Protein AF-0000000068821296 (afdb_homodimer)

Organism: Brassicogethes aeneus (NCBI:txid1431903)

Solvent-accessible surface area (backbone atoms only — not comparable to full-atom values): 68105 Å² total; per-residue (Å²): 136,79,79,72,56,68,63,57,38,38,72,73,59,80,36,90,76,86,73,54,74,67,78,67,66,57,68,86,65,90,90,60,84,76,40,72,52,25,46,42,32,68,51,46,24,35,80,88,39,72,88,55,71,74,59,48,69,58,38,28,73,67,44,10,37,53,55,26,51,53,53,50,46,52,50,51,54,47,59,62,28,51,60,52,22,54,49,22,53,51,41,45,51,46,21,64,70,41,53,85,37,78,86,33,37,52,41,54,50,34,45,71,31,86,48,39,27,46,35,49,32,35,77,42,65,56,40,47,35,44,70,44,27,68,57,38,48,52,32,40,30,40,46,37,76,58,20,51,56,45,32,55,49,46,45,52,48,47,48,50,50,54,43,49,45,44,23,52,49,46,50,48,15,58,74,68,68,23,65,80,55,72,75,72,76,52,69,33,69,67,24,65,70,70,36,43,72,43,76,42,97,86,70,46,72,40,68,44,74,57,66,68,60,49,50,52,38,49,50,51,43,52,52,50,54,52,50,51,44,52,49,51,51,52,51,48,52,52,48,50,35,49,27,55,52,50,32,41,56,51,52,68,68,40,84,65,68,61,78,38,64,58,49,54,50,49,28,49,49,54,40,34,50,50,52,41,49,49,42,56,55,48,50,61,51,49,48,52,48,35,51,52,45,44,60,64,55,51,44,53,25,57,59,53,39,51,49,55,33,51,52,52,43,46,55,48,46,50,46,54,70,44,40,59,52,52,38,48,59,70,43,43,17,66,71,42,78,49,58,55,62,61,75,90,42,73,88,51,34,51,36,36,31,44,56,92,46,96,41,37,37,53,64,45,28,51,42,52,54,44,37,54,52,52,52,51,51,49,49,49,39,62,60,45,49,47,50,51,51,49,35,50,49,42,55,68,67,38,85,59,72,86,54,92,67,52,69,69,59,54,44,63,49,30,41,80,72,59,93,57,46,65,61,52,51,50,51,50,50,52,52,52,49,38,56,44,43,33,44,23,34,41,36,41,53,30,31,37,52,48,37,56,51,44,56,51,48,55,42,46,52,39,32,31,53,71,71,41,30,36,43,57,79,56,45,82,49,56,63,70,83,67,46,69,57,51,52,49,53,47,44,54,50,16,38,52,42,33,26,46,39,52,30,71,44,38,68,57,55,60,49,52,51,44,25,70,70,56,80,65,49,53,79,65,48,56,62,58,47,35,24,70,45,52,45,87,56,45,52,46,73,70,72,75,88,69,90,57,63,55,24,31,40,86,41,46,43,40,93,84,72,40,77,33,57,65,41,30,46,48,50,26,50,25,42,49,45,25,52,49,47,38,51,52,52,51,50,50,44,52,50,48,57,65,72,44,56,49,62,47,68,66,52,53,49,50,50,49,49,50,48,50,50,49,49,50,50,49,50,49,49,50,47,52,49,48,51,49,51,50,50,47,50,52,49,52,52,52,53,55,55,66,75,98,136,78,81,72,55,68,64,57,37,39,73,73,59,79,34,91,79,86,72,54,74,68,81,65,68,55,68,86,65,91,88,60,86,77,39,71,53,26,46,42,33,68,51,45,25,34,77,86,37,72,86,55,72,75,60,48,70,58,37,29,74,67,45,10,38,52,56,25,52,53,53,50,46,53,51,51,53,47,59,62,27,51,60,51,21,54,48,22,54,51,39,46,51,46,21,64,69,41,54,84,37,78,86,32,36,52,41,53,50,35,45,69,31,86,47,39,27,45,36,49,30,35,79,42,65,58,41,47,34,43,68,45,28,66,56,38,48,53,32,41,30,40,48,39,75,59,21,50,55,46,33,55,50,45,47,50,48,47,48,50,48,53,43,49,46,44,24,52,50,47,49,49,16,57,75,68,69,22,66,80,56,71,75,73,75,52,69,34,68,67,26,64,70,70,35,42,72,44,78,42,97,85,69,48,73,40,68,42,74,56,65,68,59,50,51,52,37,50,51,51,43,52,50,50,54,51,51,52,45,51,50,51,51,51,50,49,52,51,47,48,36,49,27,55,51,49,33,42,55,50,52,68,68,40,84,64,68,63,80,37,66,59,50,54,50,49,26,50,50,54,38,34,50,51,52,41,49,48,42,58,54,48,50,60,50,49,49,51,50,35,50,53,46,43,60,66,55,50,44,52,26,57,62,54,38,52,48,54,32,52,51,53,44,47,54,48,47,50,46,56,70,43,40,60,53,50,38,48,57,71,44,43,18,65,69,42,79,48,59,56,63,63,75,90,42,70,87,52,34,51,35,36,31,45,54,92,46,95,40,38,38,52,62,45,29,52,41,51,52,44,34,54,52,52,52,51,51,49,48,49,42,63,60,45,50,48,50,50,51,51,35,52,50,44,54,67,67,38,84,58,71,85,55,92,67,53,68,68,58,55,44,62,49,31,41,81,71,60,93,58,46,66,61,51,50,51,52,49,51,52,52,52,48,38,55,43,42,33,46,22,32,42,35,42,53,32,32,37,51,49,37,56,50,44,57,50,47,54,41,47,51,41,32,32,53,70,71,42,30,35,43,58,78,56,46,84,48,56,63,73,82,68,46,70,59,51,52,51,53,46,43,54,50,15,38,50,43,33,25,46,39,53,29,71,44,39,67,56,54,59,50,53,51,42,25,71,70,54,79,65,49,53,78,66,48,56,64,58,47,34,24,68,43,52,46,87,57,44,53,45,73,72,71,76,89,68,90,59,63,57,23,31,41,85,40,47,42,40,93,84,73,40,76,33,58,64,41,30,46,48,49,24,50,24,42,49,45,26,52,50,48,38,51,51,52,51,50,50,44,52,50,48,56,65,72,45,57,50,62,46,68,67,53,52,50,50,50,49,49,52,48,50,48,49,50,50,51,50,49,48,49,50,47,51,48,48,49,50,49,49,49,48,49,52,50,52,50,51,53,53,55,66,76,97

Secondary structure (DSSP, 8-state):
-----HHHHHHHTS-S---PPPSS-SS--TTSPPPHHHHHIIIIISGGGTTSPP-HHHHHHHH-HHHHHHHHHHHHHHHHHHHHHHHHHHHHHHHHHTTTSGGGHHHHHHHH--PEEPPSSTTS--EEGGGGHHHHHHHHHHSSHHHHHHHHHHHHHHHHHHHHHHHHHHHHHHHTT-TT-----PBPHHHHHHSEEEE-TTS-EEEE--HHHHHHHHHHHHHHHHHHHHHHHHHHHHHHHHHHHHHHHHHHH--S-S--HHHHHHHHHHHHHHHHHHHHHHHHHHHHHHHHHHHHH--SBHHHHHHHHHHHHHHHHHHHHHHHHHIIIIITTTT---TTS----GGGHHHHPPPSSSSSHHHHHHHHHHHHHHHHHHHHIIIIIHHHHHHHHHHHH-GGGGS---HHHHHHTSBPPPTTHHHHHHHHHHHHHHHHHSSTTT-TTHHHHHHHHHHHHHHHHHHIIIIIBPPPP----SS-TTHHHHHHHHHHHHHHHHHHHHHHS-SHHHHHHHHHHTTT--TTHHHHHEEEEEGGG---TT----S-SEEEEES-B-TTS-B-HHHHHHHHHHHHHHHHHHHHHHHHHHHHHHHS-SS-HHHHHHHHHHHHHHHHHHHHHHHHHHHHHHHHHHHHHHHHHHH-/-----HHHHHHHTS-S---PPPSS-SS--TTSPPPHHHHHIIIIISGGGTTSPP-HHHHHHHH-HHHHHHHHHHHHHHHHHHHHHHHHHHHHHHHHHTTTSGGGHHHHHHHH--PEEPPSSTTS--EEGGGGHHHHHHHHHHSSHHHHHHHHHHHHHHHHHHHHHHHHHHHHHHHTT-TT-----PBPHHHHHHSEEEE-TTS-EEEE--HHHHHHHHHHHHHHHHHHHHHHHHHHHHHHHHHHHHHHHHHHH--S----HHHHHHHHHHHHHHHHHHHHHHHHHHHHHHHHHHHHH--SBHHHHHHHHHHHHHHHHHHHHHHHHHIIIIITTTT---TTS----GGGHHHHPPPSSSSSHHHHHHHHHHHHHHHHHHHHIIIIIHHHHHHHHHHHH-GGGGS---HHHHHHTSBPPPTTHHHHHHHHHHHHHHHHHSSTTT-TTHHHHHHHHHHHHHHHHHHIIIIIBPPPP----SS-TTHHHHHHHHHHHHHHHHHHHHHHS-SHHHHHHHHHHTTT--TTHHHHHEEEEEGGG---TT----S-SEEEEES-B-TTS-B-HHHHHHHHHHHHHHHHHHHHHHHHHHHHHHHS-SS-HHHHHHHHHHHHHHHHHHHHHHHHHHHHHHHHHHHHHHHHHHH-

Radius of gyration: 36.93 Å; Cα contacts (8 Å, |Δi|>4): 1600; chains: 2; bounding box: 108×119×74 Å

Nearest PDB structures (foldseek):
  8tag-assembly1_B  TM=8.655E-01  e=2.601E-29  Mus musculus
  8b8j-assembly1_A  TM=8.537E-01  e=1.126E-29  Mus musculus
  8sur-assembly1_B  TM=8.838E-01  e=1.449E-28  Mus musculus
  8b8m-assembly1_B  TM=8.732E-01  e=8.435E-28  Mus musculus
  6p46-assembly1_B  TM=8.775E-01  e=4.250E-26  Mus musculus

Sequence (1288 aa):
MNMYDINSLIKSGSLETAYPLHTGTYKWTVSGPLTDRQLLYEFWARPKRWYKEHPNNVIEKYLGTEYAFYYKFLALYTCMLIIPAFCSLIVIVYGFASMNSKENMLSKEICQSDKLICPLSSRTKYFYAKGLCGIFEATYIIFNTASIVFAIAISLWSAVLVEMWKRVE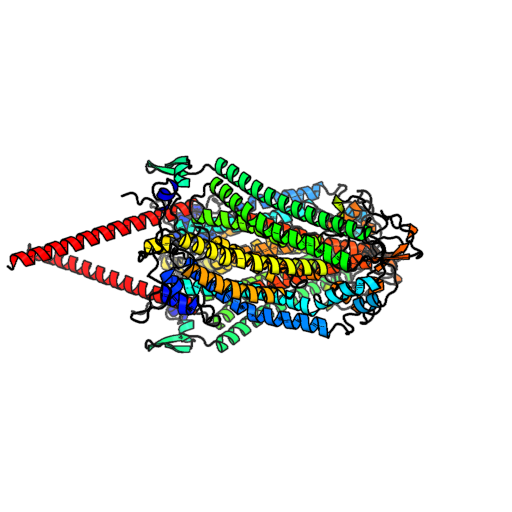STNQLKWNVKNMEQDLTMRMEYKERAHYREVADGTLEPFVPLVSWLLRTTATVLTVVSAAVLMVLLGITFLVLRFNLFRVWEDSSAYTTVGTFSEISSIFIVDIIIAIKMIVLQKIYYKICLMITNFEIPRTEIEFDNSYIYKCYILDCVNNFGGLIFIGFFMGKALDHPAKVVDNPIYEPFYRKCAGLSCAFEMAILQLTIWLIRTCHRMFTKLVIPYLTVKRKLQNSKFSNEKLKQWESDYLLNTSERYLIAHECLDIVSEYGFVTFFISSFPLAPLCGFFTNILHLRINAYKTITLYRRPNARKVPKLVCFSKLLQVTTYFGIIANAAMIAFNSDFVPKEIFRMYYNASLEGISEQQFSKIDTSKVYSYYDYKVDEEICYYNDIRDENQKKNLEYWWILAIRFAALLAIEHVVFLIQGFLSYMIPDVPYSVKEEIAHQQKIKREQGMREAETSFIKDRQKVIKDSERFVLIKMNMYDINSLIKSGSLETAYPLHTGTYKWTVSGPLTDRQLLYEFWARPKRWYKEHPNNVIEKYLGTEYAFYYKFLALYTCMLIIPAFCSLIVIVYGFASMNSKENMLSKEICQSDKLICPLSSRTKYFYAKGLCGIFEATYIIFNTASIVFAIAISLWSAVLVEMWKRVESTNQLKWNVKNMEQDLTMRMEYKERAHYREVADGTLEPFVPLVSWLLRTTATVLTVVSAAVLMVLLGITFLVLRFNLFRVWEDSSAYTTVGTFSEISSIFIVDIIIAIKMIVLQKIYYKICLMITNFEIPRTEIEFDNSYIYKCYILDCVNNFGGLIFIGFFMGKALDHPAKVVDNPIYEPFYRKCAGLSCAFEMAILQLTIWLIRTCHRMFTKLVIPYLTVKRKLQNSKFSNEKLKQWESDYLLNTSERYLIAHECLDIVSEYGFVTFFISSFPLAPLCGFFTNILHLRINAYKTITLYRRPNARKVPKLVCFSKLLQVTTYFGIIANAAMIAFNSDFVPKEIFRMYYNASLEGISEQQFSKIDTSKVYSYYDYKVDEEICYYNDIRDENQKKNLEYWWILAIRFAALLAIEHVVFLIQGFLSYMIPDVPYSVKEEIAHQQKIKREQGMREAETSFIKDRQKVIKDSERFVLIK

pLDDT: mean 85.23, std 11.52, range [23.25, 97.81]

Foldseek 3Di:
DPPPPVVVCCVVVVDVDDFDFDPDDLDDDPDDDQDLLVVLCVQFQPPVNLPDDHPLVSCCVFQAVLVSLLLVLLVLLLVLLPVLLVLLVVLLVVLVVCLPPLQLQQLVCLLPFQFWAEALAQAAFIAGSNLLSVVSSVQSSQFDPSLLVSLLVLLLSLLVSLLVSLAVLLVVLVVVVNQPPDPCLAFDPLQVVPFDWDQDPVRDTDGDHDPVLLVVLVVVLVVVLVVLLVVLLLVLLVLVLVLVVQLSVVCVPPPDNSSHPCSNVVSLLVSLLVLLVCLVVVLVVVLVVLLVSLSSSRDTGPLVSLQSSLVSSLVSNCSSQCVNLCCQQPQFQPVAQDLLDHDPDSSCNRRNGADSDLGSLSSSQSSLVSNLVVVLVVCCCVLAVVLVVQLVVLQVPPPCVPDDDDSVRNQVSAAEDDPCNSSVVLSVVLSLVLSCLAPCSSHVNSSSSSSVSSSVVSNSNSNCQSHRHGRHDHDHHSHDRCSSVSSVVSSLVSQLRSLLCCLRRHCPLVQVVCCVVVVNRCPPVNVQQKDKDAPVSRNHPVPDDDPDGIHIYGAGADHVSHHDPSRVVSVVVSVVSSVVSSVVSVVVSVVSCVVRDSHDPVSVVVVVVVVVVVVVVVVVVVVVVVVVVVVVVVVVVVVVVVVD/DPPPPPVVCCVVVVDVDDFDFDPDDLDDDPDDPQDLLVVLCVQFQPPVNLPDDHPLVSCCVFQAVLVSLLLVLLVLLLVLLPVLLVLLVVLLVVLVVCLPPLQLQQLVCLLPFQFWAEALAQAAAIAGSNLLSVVSSVQSSQFDPSLLVSLLVLLLSLLVSLLVSLAVLLVVLVVVVNQPPDPPLAFDPLQVVPFDWDQDPVRDTDGDHDPVLLVVLVVVLVVVLVVLLVVLLLVLLVLVLVLVVQLSVVCVVPPDSSSHPCSNVVSLLVSLLVLLVCLVVVLVVVLVVLLVSLSSSRDTGPLVSLQSSLVSSLVSNCSSQCVNLCCQQPQFQPVAQDLLDHDPDSSCNRRNGADSDLGSLSSSQSSLVSNLVVVLVVCCCVLAVVLVVQLVVLQVPPPCVPDDDDSVRNQVSAAEDDPCNSSVVLSVVLSLVLSCLAPCSSHVNSSSSSSVSSSVVSNSNSNCQSHRHGRHDHDHHSHDRCSSVSSVVSSLVSQLRSLLCCLRRHCPLVQVVCCVVVVNRCPPVNVQQKDKDAPVSRNHPVPDDDPDGIHIYGAGADHVSHHDPSRVVSVVVSVVSSVVSSVVSVVVSVVSCVVRDSHDPVSVVVVVVVVVVVVVVVVVVVVVVVVVVVVVVVVVVVVVVVVD

Structure (mmCIF, N/CA/C/O backbone):
data_AF-0000000068821296-model_v1
#
loop_
_entity.id
_entity.type
_entity.pdbx_description
1 polymer Anoctamin
#
loop_
_atom_site.group_PDB
_atom_site.id
_atom_site.type_symbol
_atom_site.label_atom_id
_atom_site.label_alt_id
_atom_site.label_comp_id
_atom_site.label_asym_id
_atom_site.label_entity_id
_atom_site.label_seq_id
_atom_site.pdbx_PDB_ins_code
_atom_site.Cartn_x
_atom_site.Cartn_y
_atom_site.Cartn_z
_atom_site.occupancy
_atom_site.B_iso_or_equiv
_atom_site.auth_seq_id
_atom_site.auth_comp_id
_atom_site.auth_asym_id
_atom_site.auth_atom_id
_atom_site.pdbx_PDB_model_num
ATOM 1 N N . MET A 1 1 ? 9.422 49.969 0.979 1 23.25 1 MET A N 1
ATOM 2 C CA . MET A 1 1 ? 10.633 49.594 0.269 1 23.25 1 MET A CA 1
ATOM 3 C C . MET A 1 1 ? 10.656 48.094 0.019 1 23.25 1 MET A C 1
ATOM 5 O O . MET A 1 1 ? 10.047 47.312 0.771 1 23.25 1 MET A O 1
ATOM 9 N N . ASN A 1 2 ? 10.969 47.625 -1.228 1 32.75 2 ASN A N 1
ATOM 10 C CA . ASN A 1 2 ? 11.18 46.5 -2.104 1 32.75 2 ASN A CA 1
ATOM 11 C C . ASN A 1 2 ? 12.148 45.469 -1.482 1 32.75 2 ASN A C 1
ATOM 13 O O . ASN A 1 2 ? 13.32 45.781 -1.277 1 32.75 2 ASN A O 1
ATOM 17 N N . MET A 1 3 ? 11.914 44.844 -0.52 1 38.09 3 MET A N 1
ATOM 18 C CA . MET A 1 3 ? 12.797 43.812 -0.013 1 38.09 3 MET A CA 1
ATOM 19 C C . MET A 1 3 ? 13.492 43.062 -1.158 1 38.09 3 MET A C 1
ATOM 21 O O . MET A 1 3 ? 12.844 42.406 -1.955 1 38.09 3 MET A O 1
ATOM 25 N N . TYR A 1 4 ? 14.375 43.656 -1.8 1 44.47 4 TYR A N 1
ATOM 26 C CA . TYR A 1 4 ? 15.281 43.062 -2.777 1 44.47 4 TYR A CA 1
ATOM 27 C C . TYR A 1 4 ? 15.812 41.719 -2.283 1 44.47 4 TYR A C 1
ATOM 29 O O . TYR A 1 4 ? 16.266 41.594 -1.143 1 44.47 4 TYR A O 1
ATOM 37 N N . ASP A 1 5 ? 15.219 40.594 -2.715 1 59.44 5 ASP A N 1
ATOM 38 C CA . ASP A 1 5 ? 15.688 39.219 -2.498 1 59.44 5 ASP A CA 1
ATOM 39 C C . ASP A 1 5 ? 17.172 39.094 -2.822 1 59.44 5 ASP A C 1
ATOM 41 O O . ASP A 1 5 ? 17.594 39.438 -3.932 1 59.44 5 ASP A O 1
ATOM 45 N N . ILE A 1 6 ? 18.047 39.219 -1.835 1 66.06 6 ILE A N 1
ATOM 46 C CA . ILE A 1 6 ? 19.5 39.094 -1.908 1 66.06 6 ILE A CA 1
ATOM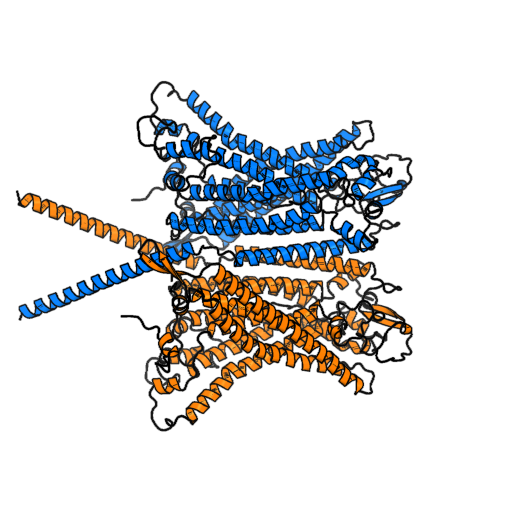 47 C C . ILE A 1 6 ? 19.859 38.094 -3.012 1 66.06 6 ILE A C 1
ATOM 49 O O . ILE A 1 6 ? 20.844 38.281 -3.738 1 66.06 6 ILE A O 1
ATOM 53 N N . ASN A 1 7 ? 19 37.219 -3.258 1 65.62 7 ASN A N 1
ATOM 54 C CA . ASN A 1 7 ? 19.297 36.219 -4.262 1 65.62 7 ASN A CA 1
ATOM 55 C C . ASN A 1 7 ? 19.172 36.781 -5.676 1 65.62 7 ASN A C 1
ATOM 57 O O . ASN A 1 7 ? 19.938 36.406 -6.57 1 65.62 7 ASN A O 1
ATOM 61 N N . SER A 1 8 ? 18.266 37.656 -5.805 1 66.81 8 SER A N 1
ATOM 62 C CA . SER A 1 8 ? 18.094 38.25 -7.113 1 66.81 8 SER A CA 1
ATOM 63 C C . SER A 1 8 ? 19.25 39.188 -7.449 1 66.81 8 SER A C 1
ATOM 65 O O . SER A 1 8 ? 19.656 39.281 -8.609 1 66.81 8 SER A O 1
ATOM 67 N N . LEU A 1 9 ? 19.766 39.75 -6.43 1 71.69 9 LEU A N 1
ATOM 68 C CA . LEU A 1 9 ? 20.891 40.656 -6.641 1 71.69 9 LEU A CA 1
ATOM 69 C C . LEU A 1 9 ? 22.156 39.875 -6.988 1 71.69 9 LEU A C 1
ATOM 71 O O . LEU A 1 9 ? 22.984 40.344 -7.777 1 71.69 9 LEU A O 1
ATOM 75 N N . ILE A 1 10 ? 22.234 38.781 -6.445 1 75 10 ILE A N 1
ATOM 76 C CA . ILE A 1 10 ? 23.375 37.938 -6.742 1 75 10 ILE A CA 1
ATOM 77 C C . ILE A 1 10 ? 23.266 37.406 -8.172 1 75 10 ILE A C 1
ATOM 79 O O . ILE A 1 10 ? 24.266 37.375 -8.906 1 75 10 ILE A O 1
ATOM 83 N N . LYS A 1 11 ? 22.094 37.062 -8.562 1 72.25 11 LYS A N 1
ATOM 84 C CA . LYS A 1 11 ? 21.875 36.531 -9.906 1 72.25 11 LYS A CA 1
ATOM 85 C C . LYS A 1 11 ? 22.094 37.594 -10.969 1 72.25 11 LYS A C 1
ATOM 87 O O . LYS A 1 11 ? 22.578 37.281 -12.062 1 72.25 11 LYS A O 1
ATOM 92 N N . SER A 1 12 ? 21.781 38.844 -10.594 1 68.94 12 SER A N 1
ATOM 93 C CA . SER A 1 12 ? 21.938 39.938 -11.531 1 68.94 12 SER A CA 1
ATOM 94 C C . SER A 1 12 ? 23.391 40.375 -11.633 1 68.94 12 SER A C 1
ATOM 96 O O . SER A 1 12 ? 23.766 41.094 -12.562 1 68.94 12 SER A O 1
ATOM 98 N N . GLY A 1 13 ? 24.25 39.812 -10.688 1 77.12 13 GLY A N 1
ATOM 99 C CA . GLY A 1 13 ? 25.672 40.156 -10.711 1 77.12 13 GLY A CA 1
ATOM 100 C C . GLY A 1 13 ? 26.016 41.406 -9.945 1 77.12 13 GLY A C 1
ATOM 101 O O . GLY A 1 13 ? 27.156 41.844 -9.953 1 77.12 13 GLY A O 1
ATOM 102 N N . SER A 1 14 ? 25.078 42.062 -9.32 1 74.31 14 SER A N 1
ATOM 103 C CA . SER A 1 14 ? 25.328 43.281 -8.57 1 74.31 14 SER A CA 1
ATOM 104 C C . SER A 1 14 ? 26.047 42.969 -7.262 1 74.31 14 SER A C 1
ATOM 106 O O . SER A 1 14 ? 26.797 43.812 -6.754 1 74.31 14 SER A O 1
ATOM 108 N N . LEU A 1 15 ? 25.719 41.875 -6.707 1 78.62 15 LEU A N 1
ATOM 109 C CA . LEU A 1 15 ? 26.375 41.375 -5.496 1 78.62 15 LEU A CA 1
ATOM 110 C C . LEU A 1 15 ? 27.156 40.094 -5.777 1 78.62 15 LEU A C 1
ATOM 112 O O . LEU A 1 15 ? 26.672 39.219 -6.504 1 78.62 15 LEU A O 1
ATOM 116 N N . GLU A 1 16 ? 28.391 40.156 -5.355 1 78.19 16 GLU A N 1
ATOM 117 C CA . GLU A 1 16 ? 29.203 38.969 -5.578 1 78.19 16 GLU A CA 1
ATOM 118 C C . GLU A 1 16 ? 28.719 37.812 -4.734 1 78.19 16 GLU A C 1
ATOM 120 O O . GLU A 1 16 ? 28.531 36.688 -5.242 1 78.19 16 GLU A O 1
ATOM 125 N N . THR A 1 17 ? 28.688 38.062 -3.416 1 78.94 17 THR A N 1
ATOM 126 C CA . THR A 1 17 ? 28.219 37 -2.539 1 78.94 17 THR A CA 1
ATOM 127 C C . THR A 1 17 ? 27.672 37.562 -1.232 1 78.94 17 THR A C 1
ATOM 129 O O . THR A 1 17 ? 27.969 38.688 -0.879 1 78.94 17 THR A O 1
ATOM 132 N N . ALA A 1 18 ? 26.734 36.906 -0.72 1 79.69 18 ALA A N 1
ATOM 133 C CA . ALA A 1 18 ? 26.188 37.25 0.591 1 79.69 18 ALA A CA 1
ATOM 134 C C . ALA A 1 18 ? 26.094 36.031 1.48 1 79.69 18 ALA A C 1
ATOM 136 O O . ALA A 1 18 ? 25.594 34.969 1.045 1 79.69 18 ALA A O 1
ATOM 137 N N . TYR A 1 19 ? 26.828 36.125 2.58 1 82.81 19 TYR A N 1
ATOM 138 C CA . TYR A 1 19 ? 26.766 35 3.506 1 82.81 19 TYR A CA 1
ATOM 139 C C . TYR A 1 19 ? 26.812 35.469 4.953 1 82.81 19 TYR A C 1
ATOM 141 O O . TYR A 1 19 ? 27.375 36.531 5.238 1 82.81 19 TYR A O 1
ATOM 149 N N . PRO A 1 20 ? 26.188 34.781 5.844 1 86.88 20 PRO A N 1
ATOM 150 C CA . PRO A 1 20 ? 26.344 35.094 7.266 1 86.88 20 PRO A CA 1
ATOM 151 C C . PRO A 1 20 ? 27.75 34.781 7.781 1 86.88 20 PRO A C 1
ATOM 153 O O . PRO A 1 20 ? 28.406 33.844 7.324 1 86.88 20 PRO A O 1
ATOM 156 N N . LEU A 1 21 ? 28.141 35.531 8.719 1 87.25 21 LEU A N 1
ATOM 157 C CA . LEU A 1 21 ? 29.516 35.375 9.234 1 87.25 21 LEU A CA 1
ATOM 158 C C . LEU A 1 21 ? 29.562 34.375 10.367 1 87.25 21 LEU A C 1
ATOM 160 O O . LEU A 1 21 ? 28.609 34.25 11.141 1 87.25 21 LEU A O 1
ATOM 164 N N . HIS A 1 22 ? 30.656 33.656 10.359 1 90 22 HIS A N 1
ATOM 165 C CA . HIS A 1 22 ? 30.922 32.812 11.508 1 90 22 HIS A CA 1
ATOM 166 C C . HIS A 1 22 ? 31.266 33.625 12.742 1 90 22 HIS A C 1
ATOM 168 O O . HIS A 1 22 ? 31.734 34.781 12.625 1 90 22 HIS A O 1
ATOM 174 N N . THR A 1 23 ? 30.922 33.094 13.984 1 84.81 23 THR A N 1
ATOM 175 C CA . THR A 1 23 ? 31.172 33.812 15.242 1 84.81 23 THR A CA 1
ATOM 176 C C . THR A 1 23 ? 32.625 33.625 15.672 1 84.81 23 THR A C 1
ATOM 178 O O . THR A 1 23 ? 32.906 33.188 16.797 1 84.81 23 THR A O 1
ATOM 181 N N . GLY A 1 24 ? 33.625 33.719 14.773 1 82.69 24 GLY A N 1
ATOM 182 C CA . GLY A 1 24 ? 35.031 33.656 15.148 1 82.69 24 GLY A CA 1
ATOM 183 C C . GLY A 1 24 ? 35.719 32.375 14.688 1 82.69 24 GLY A C 1
ATOM 184 O O . GLY A 1 24 ? 35.25 31.703 13.781 1 82.69 24 GLY A O 1
ATOM 185 N N . THR A 1 25 ? 36.875 32.156 15.359 1 82.94 25 THR A N 1
ATOM 186 C CA . THR A 1 25 ? 37.625 30.984 15.008 1 82.94 25 THR A CA 1
ATOM 187 C C . THR A 1 25 ? 37.094 29.734 15.719 1 82.94 25 THR A C 1
ATOM 189 O O . THR A 1 25 ? 36.5 29.844 16.781 1 82.94 25 THR A O 1
ATOM 192 N N . TYR A 1 26 ? 37.25 28.609 15 1 84.06 26 TYR A N 1
ATOM 193 C CA . TYR A 1 26 ? 36.719 27.391 15.586 1 84.06 26 TYR A CA 1
ATOM 194 C C . TYR A 1 26 ? 37.688 26.797 16.609 1 84.06 26 TYR A C 1
ATOM 196 O O . TYR A 1 26 ? 37.312 25.953 17.422 1 84.06 26 TYR A O 1
ATOM 204 N N . LYS A 1 27 ? 39 27.266 16.625 1 80.12 27 LYS A N 1
ATOM 205 C CA . LYS A 1 27 ? 40 26.766 17.578 1 80.12 27 LYS A CA 1
ATOM 206 C C . LYS A 1 27 ? 39.875 27.5 18.906 1 80.12 27 LYS A C 1
ATOM 208 O O . LYS A 1 27 ? 39.688 28.719 18.938 1 80.12 27 LYS A O 1
ATOM 213 N N . TRP A 1 28 ? 39.562 26.656 19.953 1 68 28 TRP A N 1
ATOM 214 C CA . TRP A 1 28 ? 39.344 27.172 21.297 1 68 28 TRP A CA 1
ATOM 215 C C . TRP A 1 28 ? 40.531 28.062 21.703 1 68 28 TRP A C 1
ATOM 217 O O . TRP A 1 28 ? 41.688 27.656 21.641 1 68 28 TRP A O 1
ATOM 227 N N . THR A 1 29 ? 40.219 29.438 21.797 1 63 29 THR A N 1
ATOM 228 C CA . THR A 1 29 ? 41.188 30.312 22.453 1 63 29 THR A CA 1
ATOM 229 C C . THR A 1 29 ? 40.844 30.516 23.922 1 63 29 THR A C 1
ATOM 231 O O . THR A 1 29 ? 39.688 30.453 24.297 1 63 29 THR A O 1
ATOM 234 N N . VAL A 1 30 ? 41.719 30.203 24.922 1 59.09 30 VAL A N 1
ATOM 235 C CA . VAL A 1 30 ? 41.719 30.047 26.375 1 59.09 30 VAL A CA 1
ATOM 236 C C . VAL A 1 30 ? 40.844 31.109 27 1 59.09 30 VAL A C 1
ATOM 238 O O . VAL A 1 30 ? 40.156 30.844 28.016 1 59.09 30 VAL A O 1
ATOM 241 N N . SER A 1 31 ? 40.594 32.375 26.719 1 58.91 31 SER A N 1
ATOM 242 C CA . SER A 1 31 ? 40.281 33.375 27.734 1 58.91 31 SER A CA 1
ATOM 243 C C . SER A 1 31 ? 38.781 33.688 27.734 1 58.91 31 SER A C 1
ATOM 245 O O . SER A 1 31 ? 38.281 34.281 28.688 1 58.91 31 SER A O 1
ATOM 247 N N . GLY A 1 32 ? 37.812 33.188 26.812 1 62.75 32 GLY A N 1
ATOM 248 C CA . GLY A 1 32 ? 36.469 33.75 26.859 1 62.75 32 GLY A CA 1
ATOM 249 C C . GLY A 1 32 ? 35.406 32.688 26.688 1 62.75 32 GLY A C 1
ATOM 250 O O . GLY A 1 32 ? 35.688 31.5 26.594 1 62.75 32 GLY A O 1
ATOM 251 N N . PRO A 1 33 ? 34.094 33.125 26.984 1 76.12 33 PRO A N 1
ATOM 252 C CA . PRO A 1 33 ? 33 32.188 26.766 1 76.12 33 PRO A CA 1
ATOM 253 C C . PRO A 1 33 ? 33 31.578 25.375 1 76.12 33 PRO A C 1
ATOM 255 O O . PRO A 1 33 ? 33.375 32.25 24.406 1 76.12 33 PRO A O 1
ATOM 258 N N . LEU A 1 34 ? 32.719 30.344 25.312 1 82.62 34 LEU A N 1
ATOM 259 C CA . LEU A 1 34 ? 32.781 29.609 24.062 1 82.62 34 LEU A CA 1
ATOM 260 C C . LEU A 1 34 ? 31.672 30.094 23.109 1 82.62 34 LEU A C 1
ATOM 262 O O . LEU A 1 34 ? 30.531 30.25 23.516 1 82.62 34 LEU A O 1
ATOM 266 N N . THR A 1 35 ? 32.062 30.5 21.953 1 85.81 35 THR A N 1
ATOM 267 C CA . THR A 1 35 ? 31.094 30.828 20.906 1 85.81 35 THR A CA 1
ATOM 268 C C . THR A 1 35 ? 30.344 29.594 20.438 1 85.81 35 THR A C 1
ATOM 270 O O . THR A 1 35 ? 30.766 28.469 20.719 1 85.81 35 THR A O 1
ATOM 273 N N . ASP A 1 36 ? 29.266 29.781 19.828 1 88.5 36 ASP A N 1
ATOM 274 C CA . ASP A 1 36 ? 28.469 28.656 19.312 1 88.5 36 ASP A CA 1
ATOM 275 C C . ASP A 1 36 ? 29.297 27.812 18.328 1 88.5 36 ASP A C 1
ATOM 277 O O . ASP A 1 36 ? 29.172 26.594 18.328 1 88.5 36 ASP A O 1
ATOM 281 N N . ARG A 1 37 ? 30.141 28.453 17.547 1 91.12 37 ARG A N 1
ATOM 282 C CA . ARG A 1 37 ? 30.969 27.734 16.578 1 91.12 37 ARG A CA 1
ATOM 283 C C . ARG A 1 37 ? 32 26.875 17.297 1 91.12 37 ARG A C 1
ATOM 285 O O . ARG A 1 37 ? 32.25 25.734 16.906 1 91.12 37 ARG A O 1
ATOM 292 N N . GLN A 1 38 ? 32.594 27.406 18.312 1 90.12 38 GLN A N 1
ATOM 293 C CA . GLN A 1 38 ? 33.594 26.672 19.078 1 90.12 38 GLN A CA 1
ATOM 294 C C . GLN A 1 38 ? 32.969 25.531 19.859 1 90.12 38 GLN A C 1
ATOM 296 O O . GLN A 1 38 ? 33.562 24.453 20 1 90.12 38 GLN A O 1
ATOM 301 N N . LEU A 1 39 ? 31.797 25.812 20.328 1 88.06 39 LEU A N 1
ATOM 302 C CA . LEU A 1 39 ? 31.047 24.766 21.016 1 88.06 39 LEU A CA 1
ATOM 303 C C . LEU A 1 39 ? 30.75 23.594 20.094 1 88.06 39 LEU A C 1
ATOM 305 O O . LEU A 1 39 ? 30.891 22.438 20.469 1 88.06 39 LEU A O 1
ATOM 309 N N . LEU A 1 40 ? 30.375 23.938 18.906 1 90.81 40 LEU A N 1
ATOM 310 C CA . LEU A 1 40 ? 30.031 22.906 17.922 1 90.81 40 LEU A CA 1
ATOM 311 C C . LEU A 1 40 ? 31.281 22.141 17.484 1 90.81 40 LEU A C 1
ATOM 313 O O . LEU A 1 40 ? 31.219 20.938 17.234 1 90.81 40 LEU A O 1
ATOM 317 N N . TYR A 1 41 ? 32.344 22.828 17.391 1 90.12 41 TYR A N 1
ATOM 318 C CA . TYR A 1 41 ? 33.562 22.141 17 1 90.12 41 TYR A CA 1
ATOM 319 C C . TYR A 1 41 ? 34.062 21.203 18.109 1 90.12 41 TYR A C 1
ATOM 321 O O . TYR A 1 41 ? 34.406 20.047 17.844 1 90.12 41 TYR A O 1
ATOM 329 N N . GLU A 1 42 ? 34.031 21.625 19.328 1 86.38 42 GLU A N 1
ATOM 330 C CA . GLU A 1 42 ? 34.562 20.875 20.453 1 86.38 42 GLU A CA 1
ATOM 331 C C . GLU A 1 42 ? 33.656 19.703 20.828 1 86.38 42 GLU A C 1
ATOM 333 O O . GLU A 1 42 ? 34.156 18.641 21.203 1 86.38 42 GLU A O 1
ATOM 338 N N . PHE A 1 43 ? 32.406 19.875 20.625 1 84.62 43 PHE A N 1
ATOM 339 C CA . PHE A 1 43 ? 31.516 18.844 21.141 1 84.62 43 PHE A CA 1
ATOM 340 C C . PHE A 1 43 ? 30.859 18.078 20.016 1 84.62 43 PHE A C 1
ATOM 342 O O . PHE A 1 43 ? 30.172 17.078 20.25 1 84.62 43 PHE A O 1
ATOM 349 N N . TRP A 1 44 ? 31.047 18.469 18.828 1 87.56 44 TRP A N 1
ATOM 350 C CA . TRP A 1 44 ? 30.328 17.859 17.719 1 87.56 44 TRP A CA 1
ATOM 351 C C . TRP A 1 44 ? 31.281 17.5 16.578 1 87.56 44 TRP A C 1
ATOM 353 O O . TRP A 1 44 ? 31.469 16.328 16.25 1 87.56 44 TRP A O 1
ATOM 363 N N . ALA A 1 45 ? 32.062 18.406 16.094 1 87.94 45 ALA A N 1
ATOM 364 C CA . ALA A 1 45 ? 32.844 18.25 14.859 1 87.94 45 ALA A CA 1
ATOM 365 C C . ALA A 1 45 ? 34.188 17.594 15.117 1 87.94 45 ALA A C 1
ATOM 367 O O . ALA A 1 45 ? 34.812 17.062 14.203 1 87.94 45 ALA A O 1
ATOM 368 N N . ARG A 1 46 ? 34.594 17.594 16.375 1 86.94 46 ARG A N 1
ATOM 369 C CA . ARG A 1 46 ? 35.906 17 16.688 1 86.94 46 ARG A CA 1
ATOM 370 C C . ARG A 1 46 ? 35.844 15.477 16.547 1 86.94 46 ARG A C 1
ATOM 372 O O . ARG A 1 46 ? 34.906 14.836 17.062 1 86.94 46 ARG A O 1
ATOM 379 N N . PRO A 1 47 ? 36.781 14.875 15.867 1 81.56 47 PRO A N 1
ATOM 380 C CA . PRO A 1 47 ? 36.719 13.438 15.594 1 81.56 47 PRO A CA 1
ATOM 381 C C . PRO A 1 47 ? 36.812 12.594 16.875 1 81.56 47 PRO A C 1
ATOM 383 O O . PRO A 1 47 ? 36.312 11.469 16.906 1 81.56 47 PRO A O 1
ATOM 386 N N . LYS A 1 48 ? 37.281 13.094 17.906 1 80.25 48 LYS A N 1
ATOM 387 C CA . LYS A 1 48 ? 37.469 12.32 19.141 1 80.25 48 LYS A CA 1
ATOM 388 C C . LYS A 1 48 ? 36.125 12.172 19.875 1 80.25 48 LYS A C 1
ATOM 390 O O . LYS A 1 48 ? 35.969 11.297 20.719 1 80.25 48 LYS A O 1
ATOM 395 N N . ARG A 1 49 ? 35.219 12.938 19.594 1 78.62 49 ARG A N 1
ATOM 396 C CA . ARG A 1 49 ? 33.906 12.906 20.266 1 78.62 49 ARG A CA 1
ATOM 397 C C . ARG A 1 49 ? 32.875 12.148 19.438 1 78.62 49 ARG A C 1
ATOM 399 O O . ARG A 1 49 ? 31.719 12.531 19.391 1 78.62 49 ARG A O 1
ATOM 406 N N . TRP A 1 50 ? 33.219 11.086 18.891 1 74.06 50 TRP A N 1
ATOM 407 C CA . TRP A 1 50 ? 32.312 10.359 17.984 1 74.06 50 TRP A CA 1
ATOM 408 C C . TRP A 1 50 ? 31.203 9.664 18.75 1 74.06 50 TRP A C 1
ATOM 410 O O . TRP A 1 50 ? 30.141 9.398 18.203 1 74.06 50 TRP A O 1
ATOM 420 N N . TYR A 1 51 ? 31.266 9.477 20.016 1 74.12 51 TYR A N 1
ATOM 421 C CA . TYR A 1 51 ? 30.297 8.703 20.797 1 74.12 51 TYR A CA 1
ATOM 422 C C . TYR A 1 51 ? 29.281 9.617 21.453 1 74.12 51 TYR A C 1
ATOM 424 O O . TYR A 1 51 ? 28.281 9.148 22 1 74.12 51 TYR A O 1
ATOM 432 N N . LYS A 1 52 ? 29.469 10.945 21.328 1 75.94 52 LYS A N 1
ATOM 433 C CA . LYS A 1 52 ? 28.609 11.859 22.078 1 75.94 52 LYS A CA 1
ATOM 434 C C . LYS A 1 52 ? 27.375 12.242 21.25 1 75.94 52 LYS A C 1
ATOM 436 O O . LYS A 1 52 ? 27.406 12.188 20.031 1 75.94 52 LYS A O 1
ATOM 441 N N . GLU A 1 53 ? 26.344 12.578 21.969 1 79 53 GLU A N 1
ATOM 442 C CA . GLU A 1 53 ? 25.094 12.992 21.359 1 79 53 GLU A CA 1
ATOM 443 C C . GLU A 1 53 ? 25.234 14.352 20.672 1 79 53 GLU A C 1
ATOM 445 O O . GLU A 1 53 ? 26.016 15.195 21.125 1 79 53 GLU A O 1
ATOM 450 N N . HIS A 1 54 ? 24.531 14.484 19.625 1 83.56 54 HIS A N 1
ATOM 451 C CA . HIS A 1 54 ? 24.547 15.734 18.875 1 83.56 54 HIS A CA 1
ATOM 452 C C . HIS A 1 54 ? 23.875 16.859 19.641 1 83.56 54 HIS A C 1
ATOM 454 O O . HIS A 1 54 ? 22.812 16.672 20.234 1 83.56 54 HIS A O 1
ATOM 460 N N . PRO A 1 55 ? 24.625 17.906 19.781 1 88.12 55 PRO A N 1
ATOM 461 C CA . PRO A 1 55 ? 23.969 19.078 20.375 1 88.12 55 PRO A CA 1
ATOM 462 C C . PRO A 1 55 ? 22.969 19.734 19.422 1 88.12 55 PRO A C 1
ATOM 464 O O . PRO A 1 55 ? 23.25 20.797 18.875 1 88.12 55 PRO A O 1
ATOM 467 N N . ASN A 1 56 ? 21.906 19.219 19.297 1 90.88 56 ASN A N 1
ATOM 468 C CA . ASN A 1 56 ? 20.938 19.609 18.281 1 90.88 56 ASN A CA 1
ATOM 469 C C . ASN A 1 56 ? 20.391 21.016 18.547 1 90.88 56 ASN A C 1
ATOM 471 O O . ASN A 1 56 ? 20.078 21.75 17.609 1 90.88 56 ASN A O 1
ATOM 475 N N . ASN A 1 57 ? 20.328 21.391 19.734 1 90.19 57 ASN A N 1
ATOM 476 C CA . ASN A 1 57 ? 19.797 22.719 20.047 1 90.19 57 ASN A CA 1
ATOM 477 C C . ASN A 1 57 ? 20.75 23.828 19.594 1 90.19 57 ASN A C 1
ATOM 479 O O . ASN A 1 57 ? 20.312 24.859 19.109 1 90.19 57 ASN A O 1
ATOM 483 N N . VAL A 1 58 ? 21.984 23.516 19.75 1 91.75 58 VAL A N 1
ATOM 484 C CA . VAL A 1 58 ? 22.984 24.5 19.312 1 91.75 58 VAL A CA 1
ATOM 485 C C . VAL A 1 58 ? 23.047 24.531 17.797 1 91.75 58 VAL A C 1
ATOM 487 O O . VAL A 1 58 ? 23.25 25.594 17.203 1 91.75 58 VAL A O 1
ATOM 490 N N . ILE A 1 59 ? 22.875 23.422 17.203 1 93.69 59 ILE A N 1
ATOM 491 C CA . ILE A 1 59 ? 22.859 23.344 15.742 1 93.69 59 ILE A CA 1
ATOM 492 C C . ILE A 1 59 ? 21.672 24.141 15.203 1 93.69 59 ILE A C 1
ATOM 494 O O . ILE A 1 59 ? 21.812 24.875 14.219 1 93.69 59 ILE A O 1
ATOM 498 N N . GLU A 1 60 ? 20.562 23.984 15.836 1 94.5 60 GLU A N 1
ATOM 499 C CA . GLU A 1 60 ? 19.375 24.719 15.414 1 94.5 60 GLU A CA 1
ATOM 500 C C . GLU A 1 60 ? 19.578 26.219 15.531 1 94.5 60 GLU A C 1
ATOM 502 O O . GLU A 1 60 ? 19.188 26.984 14.641 1 94.5 60 GLU A O 1
ATOM 507 N N . LYS A 1 61 ? 20.203 26.656 16.594 1 91.12 61 LYS A N 1
ATOM 508 C CA . LYS A 1 61 ? 20.438 28.078 16.844 1 91.12 61 LYS A CA 1
ATOM 509 C C . LYS A 1 61 ? 21.438 28.641 15.852 1 91.12 61 LYS A C 1
ATOM 511 O O . LYS A 1 61 ? 21.266 29.75 15.336 1 91.12 61 LYS A O 1
ATOM 516 N N . TYR A 1 62 ? 22.406 27.844 15.539 1 92 62 TYR A N 1
ATOM 517 C CA . TYR A 1 62 ? 23.531 28.359 14.75 1 92 62 TYR A CA 1
ATOM 518 C C . TYR A 1 62 ? 23.266 28.156 13.266 1 92 62 TYR A C 1
ATOM 520 O O . TYR A 1 62 ? 23.547 29.062 12.461 1 92 62 TYR A O 1
ATOM 528 N N . LEU A 1 63 ? 22.828 26.984 12.836 1 92.69 63 LEU A N 1
ATOM 529 C CA . LEU A 1 63 ? 22.719 26.656 11.422 1 92.69 63 LEU A CA 1
ATOM 530 C C . LEU A 1 63 ? 21.281 26.719 10.953 1 92.69 63 LEU A C 1
ATOM 532 O O . LEU A 1 63 ? 21 26.766 9.75 1 92.69 63 LEU A O 1
ATOM 536 N N . GLY A 1 64 ? 20.312 26.688 11.844 1 92.25 64 GLY A N 1
ATOM 537 C CA . GLY A 1 64 ? 18.906 26.719 11.469 1 92.25 64 GLY A CA 1
ATOM 538 C C . GLY A 1 64 ? 18.203 25.406 11.688 1 92.25 64 GLY A C 1
ATOM 539 O O . GLY A 1 64 ? 18.844 24.391 11.977 1 92.25 64 GLY A O 1
ATOM 540 N N . THR A 1 65 ? 16.922 25.328 11.477 1 93.38 65 THR A N 1
ATOM 541 C CA . THR A 1 65 ? 16.109 24.156 11.781 1 93.38 65 THR A CA 1
ATOM 542 C C . THR A 1 65 ? 16.266 23.094 10.688 1 93.38 65 THR A C 1
ATOM 544 O O . THR A 1 65 ? 16.125 21.906 10.953 1 93.38 65 THR A O 1
ATOM 547 N N . GLU A 1 66 ? 16.5 23.531 9.484 1 92.69 66 GLU A N 1
ATOM 548 C CA . GLU A 1 66 ? 16.672 22.562 8.391 1 92.69 66 GLU A CA 1
ATOM 549 C C . GLU A 1 66 ? 17.859 21.641 8.641 1 92.69 66 GLU A C 1
ATOM 551 O O . GLU A 1 66 ? 17.734 20.422 8.539 1 92.69 66 GLU A O 1
ATOM 556 N N . TYR A 1 67 ? 18.984 22.203 8.992 1 93.38 67 TYR A N 1
ATOM 557 C CA . TYR A 1 67 ? 20.172 21.422 9.328 1 93.38 67 TYR A CA 1
ATOM 558 C C . TYR A 1 67 ? 19.953 20.594 10.586 1 93.38 67 TYR A C 1
ATOM 560 O O . TYR A 1 67 ? 20.422 19.453 10.68 1 93.38 67 TYR A O 1
ATOM 568 N N . ALA A 1 68 ? 19.25 21.203 11.469 1 95 68 ALA A N 1
ATOM 569 C CA . ALA A 1 68 ? 19.016 20.5 12.734 1 95 68 ALA A CA 1
ATOM 570 C C . ALA A 1 68 ? 18.172 19.25 12.516 1 95 68 ALA A C 1
ATOM 572 O O . ALA A 1 68 ? 18.469 18.188 13.086 1 95 68 ALA A O 1
ATOM 573 N N . PHE A 1 69 ? 17.172 19.359 11.672 1 95.88 69 PHE A N 1
ATOM 574 C CA . PHE A 1 69 ? 16.344 18.188 11.367 1 95.88 69 PHE A CA 1
ATOM 575 C C . PHE A 1 69 ? 17.172 17.125 10.648 1 95.88 69 PHE A C 1
ATOM 577 O O . PHE A 1 69 ? 17.031 15.938 10.922 1 95.88 69 PHE A O 1
ATOM 584 N N . TYR A 1 70 ? 18 17.562 9.742 1 95.06 70 TYR A N 1
ATOM 585 C CA . TYR A 1 70 ? 18.828 16.641 8.977 1 95.06 70 TYR A CA 1
ATOM 586 C C . TYR A 1 70 ? 19.75 15.859 9.898 1 95.06 70 TYR A C 1
ATOM 588 O O . TYR A 1 70 ? 19.812 14.633 9.828 1 95.06 70 TYR A O 1
ATOM 596 N N . TYR A 1 71 ? 20.406 16.516 10.82 1 94.25 71 TYR A N 1
ATOM 597 C CA . TYR A 1 71 ? 21.359 15.852 11.695 1 94.25 71 TYR A CA 1
ATOM 598 C C . TYR A 1 71 ? 20.641 15.031 12.766 1 94.25 71 TYR A C 1
ATOM 600 O O . TYR A 1 71 ? 21.172 14.008 13.219 1 94.25 71 TYR A O 1
ATOM 608 N N . LYS A 1 72 ? 19.484 15.484 13.094 1 94.75 72 LYS A N 1
ATOM 609 C CA . LYS A 1 72 ? 18.719 14.688 14.031 1 94.75 72 LYS A CA 1
ATOM 610 C C . LYS A 1 72 ? 18.312 13.352 13.414 1 94.75 72 LYS A C 1
ATOM 612 O O . LYS A 1 72 ? 18.328 12.32 14.086 1 94.75 72 LYS A O 1
ATOM 617 N N . PHE A 1 73 ? 17.938 13.359 12.203 1 95.94 73 PHE A N 1
ATOM 618 C CA . PHE A 1 73 ? 17.609 12.117 11.516 1 95.94 73 PHE A CA 1
ATOM 619 C C . PHE A 1 73 ? 18.828 11.211 11.406 1 95.94 73 PHE A C 1
ATOM 621 O O . PHE A 1 73 ? 18.75 10.008 11.641 1 95.94 73 PHE A O 1
ATOM 628 N N . LEU A 1 74 ? 19.922 11.812 10.984 1 94.44 74 LEU A N 1
ATOM 629 C CA . LEU A 1 74 ? 21.141 11.023 10.82 1 94.44 74 LEU A CA 1
ATOM 630 C C . LEU A 1 74 ? 21.516 10.336 12.125 1 94.44 74 LEU A C 1
ATOM 632 O O . LEU A 1 74 ? 21.953 9.18 12.125 1 94.44 74 LEU A O 1
ATOM 636 N N . ALA A 1 75 ? 21.297 11.078 13.18 1 93.38 75 ALA A N 1
ATOM 637 C CA . ALA A 1 75 ? 21.594 10.5 14.484 1 93.38 75 ALA A CA 1
ATOM 638 C C . ALA A 1 75 ? 20.641 9.352 14.805 1 93.38 75 ALA A C 1
ATOM 640 O O . ALA A 1 75 ? 21.062 8.289 15.258 1 93.38 75 ALA A O 1
ATOM 641 N N . LEU A 1 76 ? 19.391 9.562 14.57 1 94.81 76 LEU A N 1
ATOM 642 C CA . LEU A 1 76 ? 18.406 8.516 14.805 1 94.81 76 LEU A CA 1
ATOM 643 C C . LEU A 1 76 ? 18.688 7.293 13.938 1 94.81 76 LEU A C 1
ATOM 645 O O . LEU A 1 76 ? 18.656 6.16 14.422 1 94.81 76 LEU A O 1
ATOM 649 N N . TYR A 1 77 ? 18.922 7.547 12.672 1 96.12 77 TYR A N 1
ATOM 650 C CA . TYR A 1 77 ? 19.203 6.488 11.703 1 96.12 77 TYR A CA 1
ATOM 651 C C . TYR A 1 77 ? 20.422 5.664 12.133 1 96.12 77 TYR A C 1
ATOM 653 O O . TYR A 1 77 ? 20.375 4.434 12.102 1 96.12 77 TYR A O 1
ATOM 661 N N . THR A 1 78 ? 21.484 6.277 12.586 1 94.12 78 THR A N 1
ATOM 662 C CA . THR A 1 78 ? 22.688 5.598 13.023 1 94.12 78 THR A CA 1
ATOM 663 C C . THR A 1 78 ? 22.422 4.77 14.281 1 94.12 78 THR A C 1
ATOM 665 O O . THR A 1 78 ? 22.875 3.631 14.391 1 94.12 78 THR A O 1
ATOM 668 N N . CYS A 1 79 ? 21.656 5.332 15.172 1 94.19 79 CYS A N 1
ATOM 669 C CA . CYS A 1 79 ? 21.328 4.621 16.406 1 94.19 79 CYS A CA 1
ATOM 670 C C . CYS A 1 79 ? 20.469 3.396 16.109 1 94.19 79 CYS A C 1
ATOM 672 O O . CYS A 1 79 ? 20.703 2.324 16.672 1 94.19 79 CYS A O 1
ATOM 674 N N . MET A 1 80 ? 19.594 3.533 15.227 1 96.62 80 MET A N 1
ATOM 675 C CA . MET A 1 80 ? 18.672 2.434 14.938 1 96.62 80 MET A CA 1
ATOM 676 C C . MET A 1 80 ? 19.375 1.353 14.117 1 96.62 80 MET A C 1
ATOM 678 O O . MET A 1 80 ? 18.922 0.205 14.086 1 96.62 80 MET A O 1
ATOM 682 N N . LEU A 1 81 ? 20.469 1.685 13.445 1 97.38 81 LEU A N 1
ATOM 683 C CA . LEU A 1 81 ? 21.188 0.727 12.625 1 97.38 81 LEU A CA 1
ATOM 684 C C . LEU A 1 81 ? 22.062 -0.185 13.484 1 97.38 81 LEU A C 1
ATOM 686 O O . LEU A 1 81 ? 22.547 -1.219 13.023 1 97.38 81 LEU A O 1
ATOM 690 N N . ILE A 1 82 ? 22.203 0.069 14.75 1 96.44 82 ILE A N 1
ATOM 691 C CA . ILE A 1 82 ? 23.094 -0.695 15.625 1 96.44 82 ILE A CA 1
ATOM 692 C C . ILE A 1 82 ? 22.594 -2.139 15.727 1 96.44 82 ILE A C 1
ATOM 694 O O . ILE A 1 82 ? 23.375 -3.078 15.523 1 96.44 82 ILE A O 1
ATOM 698 N N . ILE A 1 83 ? 21.312 -2.314 15.859 1 96.94 83 ILE A N 1
ATOM 699 C CA . ILE A 1 83 ? 20.766 -3.654 16.047 1 96.94 83 ILE A CA 1
ATOM 700 C C . ILE A 1 83 ? 20.828 -4.422 14.727 1 96.94 83 ILE A C 1
ATOM 702 O O . ILE A 1 83 ? 21.359 -5.535 14.672 1 96.94 83 ILE A O 1
ATOM 706 N N . PRO A 1 84 ? 20.391 -3.846 13.602 1 97.69 84 PRO A N 1
ATOM 707 C CA . PRO A 1 84 ? 20.531 -4.559 12.336 1 97.69 84 PRO A CA 1
ATOM 708 C C . PRO A 1 84 ? 21.984 -4.863 11.977 1 97.69 84 PRO A C 1
ATOM 710 O O . PRO A 1 84 ? 22.281 -5.898 11.375 1 97.69 84 PRO A O 1
ATOM 713 N N . ALA A 1 85 ? 22.875 -3.988 12.312 1 97.81 85 ALA A N 1
ATOM 714 C CA . ALA A 1 85 ? 24.297 -4.223 12.039 1 97.81 85 ALA A CA 1
ATOM 715 C C . ALA A 1 85 ? 24.812 -5.422 12.82 1 97.81 85 ALA A C 1
ATOM 717 O O . ALA A 1 85 ? 25.547 -6.258 12.273 1 97.81 85 ALA A O 1
ATOM 718 N N . PHE A 1 86 ? 24.453 -5.527 14 1 97.19 86 PHE A N 1
ATOM 719 C CA . PHE A 1 86 ? 24.844 -6.668 14.812 1 97.19 86 PHE A CA 1
ATOM 720 C C . PHE A 1 86 ? 24.219 -7.953 14.281 1 97.19 86 PHE A C 1
ATOM 722 O O . PHE A 1 86 ? 24.891 -8.992 14.211 1 97.19 86 PHE A O 1
ATOM 729 N N . CYS A 1 87 ? 22.984 -7.879 13.875 1 96.62 87 CYS A N 1
ATOM 730 C CA . CYS A 1 87 ? 22.297 -9.031 13.312 1 96.62 87 CYS A CA 1
ATOM 731 C C . CYS A 1 87 ? 22.938 -9.461 11.992 1 96.62 87 CYS A C 1
ATOM 733 O O . CYS A 1 87 ? 22.953 -10.648 11.672 1 96.62 87 CYS A O 1
ATOM 735 N N . SER A 1 88 ? 23.406 -8.5 11.273 1 96.62 88 SER A N 1
ATOM 736 C CA . SER A 1 88 ? 24.094 -8.805 10.023 1 96.62 88 SER A CA 1
ATOM 737 C C . SER A 1 88 ? 25.312 -9.695 10.266 1 96.62 88 SER A C 1
ATOM 739 O O . SER A 1 88 ? 25.547 -10.656 9.523 1 96.62 88 SER A O 1
ATOM 741 N N . LEU A 1 89 ? 26.062 -9.469 11.273 1 95.75 89 LEU A N 1
ATOM 742 C CA . LEU A 1 89 ? 27.234 -10.273 11.617 1 95.75 89 LEU A CA 1
ATOM 743 C C . LEU A 1 89 ? 26.828 -11.68 12.047 1 95.75 89 LEU A C 1
ATOM 745 O O . LEU A 1 89 ? 27.484 -12.656 11.68 1 95.75 89 LEU A O 1
ATOM 749 N N . ILE A 1 90 ? 25.734 -11.75 12.703 1 96 90 ILE A N 1
ATOM 750 C CA . ILE A 1 90 ? 25.25 -13.047 13.164 1 96 90 ILE A CA 1
ATOM 751 C C . ILE A 1 90 ? 24.828 -13.898 11.969 1 96 90 ILE A C 1
ATOM 753 O O . ILE A 1 90 ? 25.094 -15.102 11.938 1 96 90 ILE A O 1
ATOM 757 N N . VAL A 1 91 ? 24.234 -13.266 11 1 96.25 91 VAL A N 1
ATOM 758 C CA . VAL A 1 91 ? 23.75 -13.984 9.828 1 96.25 91 VAL A CA 1
ATOM 759 C C . VAL A 1 91 ? 24.938 -14.531 9.031 1 96.25 91 VAL A C 1
ATOM 761 O O . VAL A 1 91 ? 24.906 -15.672 8.57 1 96.25 91 VAL A O 1
ATOM 764 N N . ILE A 1 92 ? 26.016 -13.781 8.93 1 94.62 92 ILE A N 1
ATOM 765 C CA . ILE A 1 92 ? 27.203 -14.219 8.188 1 94.62 92 ILE A CA 1
ATOM 766 C C . ILE A 1 92 ? 27.922 -15.32 8.953 1 94.62 92 ILE A C 1
ATOM 768 O O . ILE A 1 92 ? 28.359 -16.312 8.367 1 94.62 92 ILE A O 1
ATOM 772 N N . VAL A 1 93 ? 27.984 -15.18 10.25 1 95.81 93 VAL A N 1
ATOM 773 C CA . VAL A 1 93 ? 28.625 -16.203 11.07 1 95.81 93 VAL A CA 1
ATOM 774 C C . VAL A 1 93 ? 27.812 -17.484 11.023 1 95.81 93 VAL A C 1
ATOM 776 O O . VAL A 1 93 ? 28.391 -18.578 10.961 1 95.81 93 VAL A O 1
ATOM 779 N N . TYR A 1 94 ? 26.578 -17.344 10.984 1 95.44 94 TYR A N 1
ATOM 780 C CA . TYR A 1 94 ? 25.703 -18.516 10.836 1 95.44 94 TYR A CA 1
ATOM 781 C C . TYR A 1 94 ? 25.938 -19.203 9.5 1 95.44 94 TYR A C 1
ATOM 783 O O . TYR A 1 94 ? 25.938 -20.422 9.414 1 95.44 94 TYR A O 1
ATOM 791 N N . GLY A 1 95 ? 26.094 -18.406 8.453 1 94.25 95 GLY A N 1
ATOM 792 C CA . GLY A 1 95 ? 26.391 -18.984 7.148 1 94.25 95 GLY A CA 1
ATOM 793 C C . GLY A 1 95 ? 27.672 -19.797 7.129 1 94.25 95 GLY A C 1
ATOM 794 O O . GLY A 1 95 ? 27.719 -20.891 6.57 1 94.25 95 GLY A O 1
ATOM 795 N N . PHE A 1 96 ? 28.703 -19.344 7.867 1 94.31 96 PHE A N 1
ATOM 796 C CA . PHE A 1 96 ? 29.984 -20.047 7.945 1 94.31 96 PHE A CA 1
ATOM 797 C C . PHE A 1 96 ? 29.859 -21.281 8.828 1 94.31 96 PHE A C 1
ATOM 799 O O . PHE A 1 96 ? 30.406 -22.344 8.492 1 94.31 96 PHE A O 1
ATOM 806 N N . ALA A 1 97 ? 29.078 -21.156 9.836 1 94.88 97 ALA A N 1
ATOM 807 C CA . ALA A 1 97 ? 28.953 -22.25 10.797 1 94.88 97 ALA A CA 1
ATOM 808 C C . ALA A 1 97 ? 28.078 -23.375 10.242 1 94.88 97 ALA A C 1
ATOM 810 O O . ALA A 1 97 ? 28.281 -24.547 10.562 1 94.88 97 ALA A O 1
ATOM 811 N N . SER A 1 98 ? 27.188 -23.031 9.328 1 93.5 98 SER A N 1
ATOM 812 C CA . SER A 1 98 ? 26.25 -24.031 8.828 1 93.5 98 SER A CA 1
ATOM 813 C C . SER A 1 98 ? 26.672 -24.562 7.465 1 93.5 98 SER A C 1
ATOM 815 O O . SER A 1 98 ? 25.891 -25.219 6.781 1 93.5 98 SER A O 1
ATOM 817 N N . MET A 1 99 ? 27.812 -24.391 7.07 1 91.94 99 MET A N 1
ATOM 818 C CA . MET A 1 99 ? 28.312 -24.812 5.762 1 91.94 99 MET A CA 1
ATOM 819 C C . MET A 1 99 ? 28.344 -26.328 5.66 1 91.94 99 MET A C 1
ATOM 821 O O . MET A 1 99 ? 28.062 -26.891 4.598 1 91.94 99 MET A O 1
ATOM 825 N N . ASN A 1 100 ? 28.609 -26.953 6.793 1 90.19 100 ASN A N 1
ATOM 826 C CA . ASN A 1 100 ? 28.719 -28.406 6.77 1 90.19 100 ASN A CA 1
ATOM 827 C C . ASN A 1 100 ? 27.438 -29.078 7.277 1 90.19 100 ASN A C 1
ATOM 829 O O . ASN A 1 100 ? 27.391 -30.297 7.438 1 90.19 100 ASN A O 1
ATOM 833 N N . SER A 1 101 ? 26.438 -28.297 7.32 1 89.44 101 SER A N 1
ATOM 834 C CA . SER A 1 101 ? 25.188 -28.859 7.828 1 89.44 101 SER A CA 1
ATOM 835 C C . SER A 1 101 ? 24.359 -29.469 6.707 1 89.44 101 SER A C 1
ATOM 837 O O . SER A 1 101 ? 24.703 -29.344 5.531 1 89.44 101 SER A O 1
ATOM 839 N N . LYS A 1 102 ? 23.281 -30.141 7.039 1 86.75 102 LYS A N 1
ATOM 840 C CA . LYS A 1 102 ? 22.391 -30.828 6.105 1 86.75 102 LYS A CA 1
ATOM 841 C C . LYS A 1 102 ? 21.594 -29.844 5.273 1 86.75 102 LYS A C 1
ATOM 843 O O . LYS A 1 102 ? 21.047 -30.203 4.23 1 86.75 102 LYS A O 1
ATOM 848 N N . GLU A 1 103 ? 21.688 -28.578 5.684 1 86.38 103 GLU A N 1
ATOM 849 C CA . GLU A 1 103 ? 20.938 -27.547 4.957 1 86.38 103 GLU A CA 1
ATOM 850 C C . GLU A 1 103 ? 21.672 -27.141 3.684 1 86.38 103 GLU A C 1
ATOM 852 O O . GLU A 1 103 ? 21.047 -26.625 2.748 1 86.38 103 GLU A O 1
ATOM 857 N N . ASN A 1 104 ? 22.984 -27.453 3.639 1 89.94 104 ASN A N 1
ATOM 858 C CA . ASN A 1 104 ? 23.797 -27.078 2.49 1 89.94 104 ASN A CA 1
ATOM 859 C C . ASN A 1 104 ? 24.156 -28.297 1.639 1 89.94 104 ASN A C 1
ATOM 861 O O . ASN A 1 104 ? 25.297 -28.438 1.196 1 89.94 104 ASN A O 1
ATOM 865 N N . MET A 1 105 ? 23.234 -29.125 1.401 1 89.31 105 MET A N 1
ATOM 866 C CA . MET A 1 105 ? 23.469 -30.344 0.647 1 89.31 105 MET A CA 1
ATOM 867 C C . MET A 1 105 ? 23.719 -30.047 -0.826 1 89.31 105 MET A C 1
ATOM 869 O O . MET A 1 105 ? 24.516 -30.719 -1.484 1 89.31 105 MET A O 1
ATOM 873 N N . LEU A 1 106 ? 23.109 -29 -1.27 1 89.19 106 LEU A N 1
ATOM 874 C CA . LEU A 1 106 ? 23.266 -28.641 -2.674 1 89.19 106 LEU A CA 1
ATOM 875 C C . LEU A 1 106 ? 24.719 -28.297 -2.998 1 89.19 106 LEU A C 1
ATOM 877 O O . LEU A 1 106 ? 25.266 -28.812 -3.977 1 89.19 106 LEU A O 1
ATOM 881 N N . SER A 1 107 ? 25.359 -27.453 -2.209 1 90.56 107 SER A N 1
ATOM 882 C CA . SER A 1 107 ? 26.75 -27.094 -2.43 1 90.56 107 SER A CA 1
ATOM 883 C C . SER A 1 107 ? 27.672 -28.297 -2.264 1 90.56 107 SER A C 1
ATOM 885 O O . SER A 1 107 ? 28.641 -28.453 -3.02 1 90.56 107 SER A O 1
ATOM 887 N N . LYS A 1 108 ? 27.359 -29.156 -1.38 1 92.19 108 LYS A N 1
ATOM 888 C CA . LYS A 1 108 ? 28.188 -30.344 -1.146 1 92.19 108 LYS A CA 1
ATOM 889 C C . LYS A 1 108 ? 28.125 -31.297 -2.338 1 92.19 108 LYS A C 1
ATOM 891 O O . LYS A 1 108 ? 29.156 -31.828 -2.766 1 92.19 108 LYS A O 1
ATOM 896 N N . GLU A 1 109 ? 26.953 -31.422 -2.836 1 92.62 109 GLU A N 1
ATOM 897 C CA . GLU A 1 109 ? 26.766 -32.312 -3.975 1 92.62 109 GLU A CA 1
ATOM 898 C C . GLU A 1 109 ? 27.453 -31.766 -5.223 1 92.62 109 GLU A C 1
ATOM 900 O O . GLU A 1 109 ? 28.047 -32.5 -6 1 92.62 109 GLU A O 1
ATOM 905 N N . ILE A 1 110 ? 27.359 -30.5 -5.383 1 91.19 110 ILE A N 1
ATOM 906 C CA . ILE A 1 110 ? 27.969 -29.875 -6.547 1 91.19 110 ILE A CA 1
ATOM 907 C C . ILE A 1 110 ? 29.5 -29.922 -6.426 1 91.19 110 ILE A C 1
ATOM 909 O O . ILE A 1 110 ? 30.188 -30.172 -7.41 1 91.19 110 ILE A O 1
ATOM 913 N N . CYS A 1 111 ? 30 -29.719 -5.246 1 90.75 111 CYS A N 1
ATOM 914 C CA . CYS A 1 111 ? 31.453 -29.703 -5.012 1 90.75 111 CYS A CA 1
ATOM 915 C C . CYS A 1 111 ? 32.031 -31.094 -5.18 1 90.75 111 CYS A C 1
ATOM 917 O O . CYS A 1 111 ? 33.219 -31.234 -5.516 1 90.75 111 CYS A O 1
ATOM 919 N N . GLN A 1 112 ? 31.219 -32.125 -5.082 1 91.88 112 GLN A N 1
ATOM 920 C CA . GLN A 1 112 ? 31.719 -33.5 -5.195 1 91.88 112 GLN A CA 1
ATOM 921 C C . GLN A 1 112 ? 31.328 -34.125 -6.531 1 91.88 112 GLN A C 1
ATOM 923 O O . GLN A 1 112 ? 31.75 -35.219 -6.859 1 91.88 112 GLN A O 1
ATOM 928 N N . SER A 1 113 ? 30.703 -33.344 -7.309 1 90.44 113 SER A N 1
ATOM 929 C CA . SER A 1 113 ? 30.172 -33.906 -8.547 1 90.44 113 SER A CA 1
ATOM 930 C C . SER A 1 113 ? 31.156 -33.719 -9.695 1 90.44 113 SER A C 1
ATOM 932 O O . SER A 1 113 ? 31.828 -32.688 -9.789 1 90.44 113 SER A O 1
ATOM 934 N N . ASP A 1 114 ? 31.25 -34.781 -10.539 1 88.19 114 ASP A N 1
ATOM 935 C CA . ASP A 1 114 ? 32.094 -34.719 -11.727 1 88.19 114 ASP A CA 1
ATOM 936 C C . ASP A 1 114 ? 31.25 -34.594 -12.992 1 88.19 114 ASP A C 1
ATOM 938 O O . ASP A 1 114 ? 31.688 -34.938 -14.086 1 88.19 114 ASP A O 1
ATOM 942 N N . LYS A 1 115 ? 30.109 -33.969 -12.805 1 90.44 115 LYS A N 1
ATOM 943 C CA . LYS A 1 115 ? 29.203 -33.812 -13.938 1 90.44 115 LYS A CA 1
ATOM 944 C C . LYS A 1 115 ? 29.625 -32.625 -14.805 1 90.44 115 LYS A C 1
ATOM 946 O O . LYS A 1 115 ? 30.188 -31.641 -14.297 1 90.44 115 LYS A O 1
ATOM 951 N N . LEU A 1 116 ? 29.391 -32.75 -16.062 1 91.25 116 LEU A N 1
ATOM 952 C CA . LEU A 1 116 ? 29.703 -31.703 -17.016 1 91.25 116 LEU A CA 1
ATOM 953 C C . LEU A 1 116 ? 28.531 -30.719 -17.125 1 91.25 116 LEU A C 1
ATOM 955 O O . LEU A 1 116 ? 27.391 -31.141 -17.328 1 91.25 116 LEU A O 1
ATOM 959 N N . ILE A 1 117 ? 28.844 -29.469 -16.938 1 89.62 117 ILE A N 1
ATOM 960 C CA . ILE A 1 117 ? 27.828 -28.438 -17.016 1 89.62 117 ILE A CA 1
ATOM 961 C C . ILE A 1 117 ? 27.828 -27.812 -18.422 1 89.62 117 ILE A C 1
ATOM 963 O O . ILE A 1 117 ? 28.891 -27.547 -18.984 1 89.62 117 ILE A O 1
ATOM 967 N N . CYS A 1 118 ? 26.625 -27.672 -18.953 1 88.06 118 CYS A N 1
ATOM 968 C CA . CYS A 1 118 ? 26.484 -27.047 -20.266 1 88.06 118 CYS A CA 1
ATOM 969 C C . CYS A 1 118 ? 26.906 -25.594 -20.234 1 88.06 118 CYS A C 1
ATOM 971 O O . CYS A 1 118 ? 26.906 -24.969 -19.172 1 88.06 118 CYS A O 1
ATOM 973 N N . PRO A 1 119 ? 27.25 -25.094 -21.359 1 83.69 119 PRO A N 1
ATOM 974 C CA . PRO A 1 119 ? 27.609 -23.672 -21.406 1 83.69 119 PRO A CA 1
ATOM 975 C C . PRO A 1 119 ? 26.453 -22.766 -20.953 1 83.69 119 PRO A C 1
ATOM 977 O O . PRO A 1 119 ? 25.297 -23.031 -21.281 1 83.69 119 PRO A O 1
ATOM 980 N N . LEU A 1 120 ? 26.797 -21.719 -20.203 1 84.06 120 LEU A N 1
ATOM 981 C CA . LEU A 1 120 ? 25.797 -20.812 -19.656 1 84.06 120 LEU A CA 1
ATOM 982 C C . LEU A 1 120 ? 25.203 -19.938 -20.75 1 84.06 120 LEU A C 1
ATOM 984 O O . LEU A 1 120 ? 24.141 -19.344 -20.578 1 84.06 120 LEU A O 1
ATOM 988 N N . SER A 1 121 ? 25.891 -19.734 -21.766 1 82.62 121 SER A N 1
ATOM 989 C CA . SER A 1 121 ? 25.453 -19.047 -22.969 1 82.62 121 SER A CA 1
ATOM 990 C C . SER A 1 121 ? 26.062 -19.656 -24.219 1 82.62 121 SER A C 1
ATOM 992 O O . SER A 1 121 ? 26.875 -20.578 -24.125 1 82.62 121 SER A O 1
ATOM 994 N N . SER A 1 122 ? 25.688 -19.188 -25.406 1 79 122 SER A N 1
ATOM 995 C CA . SER A 1 122 ? 26.234 -19.703 -26.656 1 79 122 SER A CA 1
ATOM 996 C C . SER A 1 122 ? 27.719 -19.375 -26.781 1 79 122 SER A C 1
ATOM 998 O O . SER A 1 122 ? 28.453 -20.031 -27.516 1 79 122 SER A O 1
ATOM 1000 N N . ARG A 1 123 ? 28.172 -18.547 -25.922 1 79 123 ARG A N 1
ATOM 1001 C CA . ARG A 1 123 ? 29.531 -18.078 -26.094 1 79 123 ARG A CA 1
ATOM 1002 C C . ARG A 1 123 ? 30.406 -18.453 -24.891 1 79 123 ARG A C 1
ATOM 1004 O O . ARG A 1 123 ? 31.422 -17.812 -24.641 1 79 123 ARG A O 1
ATOM 1011 N N . THR A 1 124 ? 29.922 -19.344 -24.078 1 80.81 124 THR A N 1
ATOM 1012 C CA . THR A 1 124 ? 30.688 -19.859 -22.953 1 80.81 124 THR A CA 1
ATOM 1013 C C . THR A 1 124 ? 31.047 -21.328 -23.172 1 80.81 124 THR A C 1
ATOM 1015 O O . THR A 1 124 ? 30.422 -22.016 -23.969 1 80.81 124 THR A O 1
ATOM 1018 N N . LYS A 1 125 ? 32 -21.75 -22.484 1 80.19 125 LYS A N 1
ATOM 1019 C CA . LYS A 1 125 ? 32.5 -23.125 -22.609 1 80.19 125 LYS A CA 1
ATOM 1020 C C . LYS A 1 125 ? 31.844 -24.031 -21.562 1 80.19 125 LYS A C 1
ATOM 1022 O O . LYS A 1 125 ? 31.156 -23.562 -20.672 1 80.19 125 LYS A O 1
ATOM 1027 N N . TYR A 1 126 ? 32.125 -25.359 -21.828 1 82.44 126 TYR A N 1
ATOM 1028 C CA . TYR A 1 126 ? 31.703 -26.359 -20.859 1 82.44 126 TYR A CA 1
ATOM 1029 C C . TYR A 1 126 ? 32.594 -26.312 -19.625 1 82.44 126 TYR A C 1
ATOM 1031 O O . TYR A 1 126 ? 33.75 -25.938 -19.703 1 82.44 126 TYR A O 1
ATOM 1039 N N . PHE A 1 127 ? 32.094 -26.625 -18.562 1 80.62 127 PHE A N 1
ATOM 1040 C CA . PHE A 1 127 ? 32.906 -26.734 -17.344 1 80.62 127 PHE A CA 1
ATOM 1041 C C . PHE A 1 127 ? 32.344 -27.781 -16.406 1 80.62 127 PHE A C 1
ATOM 1043 O O . PHE A 1 127 ? 31.172 -28.188 -16.547 1 80.62 127 PHE A O 1
ATOM 1050 N N . TYR A 1 128 ? 33.188 -28.234 -15.547 1 85.75 128 TYR A N 1
ATOM 1051 C CA . TYR A 1 128 ? 32.781 -29.266 -14.594 1 85.75 128 TYR A CA 1
ATOM 1052 C C . TYR A 1 128 ? 32.125 -28.641 -13.367 1 85.75 128 TYR A C 1
ATOM 1054 O O . TYR A 1 128 ? 32.5 -27.547 -12.945 1 85.75 128 TYR A O 1
ATOM 1062 N N . ALA A 1 129 ? 31.266 -29.328 -12.781 1 88.44 129 ALA A N 1
ATOM 1063 C CA . ALA A 1 129 ? 30.5 -28.859 -11.633 1 88.44 129 ALA A CA 1
ATOM 1064 C C . ALA A 1 129 ? 31.422 -28.484 -10.477 1 88.44 129 ALA A C 1
ATOM 1066 O O . ALA A 1 129 ? 31.141 -27.531 -9.734 1 88.44 129 ALA A O 1
ATOM 1067 N N . LYS A 1 130 ? 32.531 -29.203 -10.312 1 86.5 130 LYS A N 1
ATOM 1068 C CA . LYS A 1 130 ? 33.469 -28.938 -9.234 1 86.5 130 LYS A CA 1
ATOM 1069 C C . LYS A 1 130 ? 34.062 -27.547 -9.352 1 86.5 130 LYS A C 1
ATOM 1071 O O . LYS A 1 130 ? 34.438 -26.938 -8.344 1 86.5 130 LYS A O 1
ATOM 1076 N N . GLY A 1 131 ? 34.062 -27 -10.547 1 82.56 131 GLY A N 1
ATOM 1077 C CA . GLY A 1 131 ? 34.562 -25.656 -10.773 1 82.56 131 GLY A CA 1
ATOM 1078 C C . GLY A 1 131 ? 33.656 -24.578 -10.227 1 82.56 131 GLY A C 1
ATOM 1079 O O . GLY A 1 131 ? 34.062 -23.438 -10.008 1 82.56 131 GLY A O 1
ATOM 1080 N N . LEU A 1 132 ? 32.438 -24.938 -9.93 1 85.75 132 LEU A N 1
ATOM 1081 C CA . LEU A 1 132 ? 31.438 -23.969 -9.445 1 85.75 132 LEU A CA 1
ATOM 1082 C C . LEU A 1 132 ? 31.344 -24.016 -7.926 1 85.75 132 LEU A C 1
ATOM 1084 O O . LEU A 1 132 ? 30.547 -23.281 -7.332 1 85.75 132 LEU A O 1
ATOM 1088 N N . CYS A 1 133 ? 32.125 -24.828 -7.316 1 88.25 133 CYS A N 1
ATOM 1089 C CA . CYS A 1 133 ? 32.031 -25.047 -5.879 1 88.25 133 CYS A CA 1
ATOM 1090 C C . CYS A 1 133 ? 32.188 -23.734 -5.113 1 88.25 133 CYS A C 1
ATOM 1092 O O . CYS A 1 133 ? 31.406 -23.453 -4.207 1 88.25 133 CYS A O 1
ATOM 1094 N N . GLY A 1 134 ? 33.156 -22.875 -5.484 1 86.5 134 GLY A N 1
ATOM 1095 C CA . GLY A 1 134 ? 33.406 -21.609 -4.812 1 86.5 134 GLY A CA 1
ATOM 1096 C C . GLY A 1 134 ? 32.188 -20.688 -4.84 1 86.5 134 GLY A C 1
ATOM 1097 O O . GLY A 1 134 ? 31.875 -20.031 -3.84 1 86.5 134 GLY A O 1
ATOM 1098 N N . ILE A 1 135 ? 31.5 -20.641 -5.926 1 88 135 ILE A N 1
ATOM 1099 C CA . ILE A 1 135 ? 30.359 -19.75 -6.098 1 88 135 ILE A CA 1
ATOM 1100 C C . ILE A 1 135 ? 29.188 -20.266 -5.266 1 88 135 ILE A C 1
ATOM 1102 O O . ILE A 1 135 ? 28.484 -19.484 -4.613 1 88 135 ILE A O 1
ATOM 1106 N N . PHE A 1 136 ? 28.969 -21.609 -5.227 1 90.06 136 PHE A N 1
ATOM 1107 C CA . PHE A 1 136 ? 27.859 -22.188 -4.473 1 90.06 136 PHE A CA 1
ATOM 1108 C C . PHE A 1 136 ? 28.078 -22.047 -2.975 1 90.06 136 PHE A C 1
ATOM 1110 O O . PHE A 1 136 ? 27.156 -21.766 -2.221 1 90.06 136 PHE A O 1
ATOM 1117 N N . GLU A 1 137 ? 29.344 -22.219 -2.621 1 91.5 137 GLU A N 1
ATOM 1118 C CA . GLU A 1 137 ? 29.672 -22.062 -1.208 1 91.5 137 GLU A CA 1
ATOM 1119 C C . GLU A 1 137 ? 29.5 -20.609 -0.774 1 91.5 137 GLU A C 1
ATOM 1121 O O . GLU A 1 137 ? 28.953 -20.328 0.291 1 91.5 137 GLU A O 1
ATOM 1126 N N . ALA A 1 138 ? 29.984 -19.703 -1.596 1 89.75 138 ALA A N 1
ATOM 1127 C CA . ALA A 1 138 ? 29.859 -18.281 -1.29 1 89.75 138 ALA A CA 1
ATOM 1128 C C . ALA A 1 138 ? 28.391 -17.859 -1.238 1 89.75 138 ALA A C 1
ATOM 1130 O O . ALA A 1 138 ? 28 -17.062 -0.388 1 89.75 138 ALA A O 1
ATOM 1131 N N . THR A 1 139 ? 27.609 -18.391 -2.145 1 90.62 139 THR A N 1
ATOM 1132 C CA . THR A 1 139 ? 26.188 -18.078 -2.186 1 90.62 139 THR A CA 1
ATOM 1133 C C . THR A 1 139 ? 25.484 -18.562 -0.926 1 90.62 139 THR A C 1
ATOM 1135 O O . THR A 1 139 ? 24.625 -17.875 -0.378 1 90.62 139 THR A O 1
ATOM 1138 N N . TYR A 1 140 ? 25.859 -19.703 -0.467 1 91.94 140 TYR A N 1
ATOM 1139 C CA . TYR A 1 140 ? 25.25 -20.25 0.734 1 91.94 140 TYR A CA 1
ATOM 1140 C C . TYR A 1 140 ? 25.594 -19.406 1.958 1 91.94 140 TYR A C 1
ATOM 1142 O O . TYR A 1 140 ? 24.766 -19.234 2.857 1 91.94 140 TYR A O 1
ATOM 1150 N N . ILE A 1 141 ? 26.766 -18.953 2.023 1 92.31 141 ILE A N 1
ATOM 1151 C CA . ILE A 1 141 ? 27.203 -18.141 3.16 1 92.31 141 ILE A CA 1
ATOM 1152 C C . ILE A 1 141 ? 26.375 -16.859 3.236 1 92.31 141 ILE A C 1
ATOM 1154 O O . ILE A 1 141 ? 25.984 -16.438 4.324 1 92.31 141 ILE A O 1
ATOM 1158 N N . ILE A 1 142 ? 26.062 -16.359 2.133 1 89.69 142 ILE A N 1
ATOM 1159 C CA . ILE A 1 142 ? 25.391 -15.062 2.066 1 89.69 142 ILE A CA 1
ATOM 1160 C C . ILE A 1 142 ? 23.875 -15.281 2.088 1 89.69 142 ILE A C 1
ATOM 1162 O O . ILE A 1 142 ? 23.141 -14.555 2.779 1 89.69 142 ILE A O 1
ATOM 1166 N N . PHE A 1 143 ? 23.438 -16.219 1.354 1 88.75 143 PHE A N 1
ATOM 1167 C CA . PHE A 1 143 ? 22 -16.438 1.159 1 88.75 143 PHE A CA 1
ATOM 1168 C C . PHE A 1 143 ? 21.562 -17.75 1.79 1 88.75 143 PHE A C 1
ATOM 1170 O O . PHE A 1 143 ? 21.453 -18.766 1.104 1 88.75 143 PHE A O 1
ATOM 1177 N N . ASN A 1 144 ? 21.328 -17.781 3.064 1 90.06 144 ASN A N 1
ATOM 1178 C CA . ASN A 1 144 ? 20.891 -18.953 3.822 1 90.06 144 ASN A CA 1
ATOM 1179 C C . ASN A 1 144 ? 19.547 -18.703 4.488 1 90.06 144 ASN A C 1
ATOM 1181 O O . ASN A 1 144 ? 18.891 -17.703 4.219 1 90.06 144 ASN A O 1
ATOM 1185 N N . THR A 1 145 ? 19.031 -19.609 5.223 1 89.19 145 THR A N 1
ATOM 1186 C CA . THR A 1 145 ? 17.719 -19.516 5.859 1 89.19 145 THR A CA 1
ATOM 1187 C C . THR A 1 145 ? 17.672 -18.344 6.832 1 89.19 145 THR A C 1
ATOM 1189 O O . THR A 1 145 ? 16.656 -17.672 6.965 1 89.19 145 THR A O 1
ATOM 1192 N N . ALA A 1 146 ? 18.781 -18.031 7.43 1 92.94 146 ALA A N 1
ATOM 1193 C CA . ALA A 1 146 ? 18.844 -16.906 8.359 1 92.94 146 ALA A CA 1
ATOM 1194 C C . ALA A 1 146 ? 18.719 -15.578 7.617 1 92.94 146 ALA A C 1
ATOM 1196 O O . ALA A 1 146 ? 18.156 -14.617 8.148 1 92.94 146 ALA A O 1
ATOM 1197 N N . SER A 1 147 ? 19.281 -15.5 6.438 1 94.06 147 SER A N 1
ATOM 1198 C CA . SER A 1 147 ? 19.203 -14.273 5.645 1 94.06 147 SER A CA 1
ATOM 1199 C C . SER A 1 147 ? 17.75 -13.977 5.246 1 94.06 147 SER A C 1
ATOM 1201 O O . SER A 1 147 ? 17.375 -12.805 5.125 1 94.06 147 SER A O 1
ATOM 1203 N N . ILE A 1 148 ? 16.984 -15.008 5.066 1 92.69 148 ILE A N 1
ATOM 1204 C CA . ILE A 1 148 ? 15.586 -14.836 4.703 1 92.69 148 ILE A CA 1
ATOM 1205 C C . ILE A 1 148 ? 14.82 -14.234 5.875 1 92.69 148 ILE A C 1
ATOM 1207 O O . ILE A 1 148 ? 14.07 -13.266 5.707 1 92.69 148 ILE A O 1
ATOM 1211 N N . VAL A 1 149 ? 14.961 -14.75 7.035 1 93.88 149 VAL A N 1
ATOM 1212 C CA . VAL A 1 149 ? 14.32 -14.227 8.234 1 93.88 149 VAL A CA 1
ATOM 1213 C C . VAL A 1 149 ? 14.781 -12.789 8.484 1 93.88 149 VAL A C 1
ATOM 1215 O O . VAL A 1 149 ? 13.984 -11.93 8.867 1 93.88 149 VAL A O 1
ATOM 1218 N N . PHE A 1 150 ? 16.062 -12.656 8.242 1 96.5 150 PHE A N 1
ATOM 1219 C CA . PHE A 1 150 ? 16.656 -11.336 8.438 1 96.5 150 PHE A CA 1
ATOM 1220 C C . PHE A 1 150 ? 16.031 -10.328 7.48 1 96.5 150 PHE A C 1
ATOM 1222 O O . PHE A 1 150 ? 15.781 -9.18 7.859 1 96.5 150 PHE A O 1
ATOM 1229 N N . ALA A 1 151 ? 15.812 -10.703 6.246 1 95.44 151 ALA A N 1
ATOM 1230 C CA . ALA A 1 151 ? 15.195 -9.812 5.273 1 95.44 151 ALA A CA 1
ATOM 1231 C C . ALA A 1 151 ? 13.797 -9.383 5.727 1 95.44 151 ALA A C 1
ATOM 1233 O O . ALA A 1 151 ? 13.414 -8.219 5.582 1 95.44 151 ALA A O 1
ATOM 1234 N N . ILE A 1 152 ? 13.008 -10.234 6.309 1 94.5 152 ILE A N 1
ATOM 1235 C CA . ILE A 1 152 ? 11.688 -9.914 6.832 1 94.5 152 ILE A CA 1
ATOM 1236 C C . ILE A 1 152 ? 11.812 -8.984 8.031 1 94.5 152 ILE A C 1
ATOM 1238 O O . ILE A 1 152 ? 11.078 -8 8.148 1 94.5 152 ILE A O 1
ATOM 1242 N N . ALA A 1 153 ? 12.75 -9.242 8.844 1 96.19 153 ALA A N 1
ATOM 1243 C CA . ALA A 1 153 ? 12.977 -8.422 10.031 1 96.19 153 ALA A CA 1
ATOM 1244 C C . ALA A 1 153 ? 13.359 -6.996 9.656 1 96.19 153 ALA A C 1
ATOM 1246 O O . ALA A 1 153 ? 12.906 -6.035 10.273 1 96.19 153 ALA A O 1
ATOM 1247 N N . ILE A 1 154 ? 14.227 -6.883 8.648 1 97.06 154 ILE A N 1
ATOM 1248 C CA . ILE A 1 154 ? 14.672 -5.559 8.227 1 97.06 154 ILE A CA 1
ATOM 1249 C C . ILE A 1 154 ? 13.508 -4.805 7.59 1 97.06 154 ILE A C 1
ATOM 1251 O O . ILE A 1 154 ? 13.398 -3.584 7.734 1 97.06 154 ILE A O 1
ATOM 1255 N N . SER A 1 155 ? 12.633 -5.52 6.855 1 95 155 SER A N 1
ATOM 1256 C CA . SER A 1 155 ? 11.445 -4.875 6.309 1 95 155 SER A CA 1
ATOM 1257 C C . SER A 1 155 ? 10.562 -4.309 7.418 1 95 155 SER A C 1
ATOM 1259 O O . SER A 1 155 ? 10.023 -3.207 7.285 1 95 155 SER A O 1
ATOM 1261 N N . LEU A 1 156 ? 10.438 -4.941 8.508 1 94.38 156 LEU A N 1
ATOM 1262 C CA . LEU A 1 156 ? 9.672 -4.449 9.648 1 94.38 156 LEU A CA 1
ATOM 1263 C C . LEU A 1 156 ? 10.422 -3.33 10.367 1 94.38 156 LEU A C 1
ATOM 1265 O O . LEU A 1 156 ? 9.805 -2.35 10.797 1 94.38 156 LEU A O 1
ATOM 1269 N N . TRP A 1 157 ? 11.719 -3.52 10.461 1 96.12 157 TRP A N 1
ATOM 1270 C CA . TRP A 1 157 ? 12.57 -2.492 11.047 1 96.12 157 TRP A CA 1
ATOM 1271 C C . TRP A 1 157 ? 12.43 -1.172 10.297 1 96.12 157 TRP A C 1
ATOM 1273 O O . TRP A 1 157 ? 12.375 -0.104 10.914 1 96.12 157 TRP A O 1
ATOM 1283 N N . SER A 1 158 ? 12.391 -1.237 8.984 1 95.56 158 SER A N 1
ATOM 1284 C CA . SER A 1 158 ? 12.273 -0.027 8.18 1 95.56 158 SER A CA 1
ATOM 1285 C C . SER A 1 158 ? 10.961 0.694 8.453 1 95.56 158 SER A C 1
ATOM 1287 O O . SER A 1 158 ? 10.906 1.926 8.453 1 95.56 158 SER A O 1
ATOM 1289 N N . ALA A 1 159 ? 9.945 -0.028 8.75 1 92.31 159 ALA A N 1
ATOM 1290 C CA . ALA A 1 159 ? 8.656 0.57 9.094 1 92.31 159 ALA A CA 1
ATOM 1291 C C . ALA A 1 159 ? 8.734 1.279 10.445 1 92.31 159 ALA A C 1
ATOM 1293 O O . ALA A 1 159 ? 8.188 2.375 10.609 1 92.31 159 ALA A O 1
ATOM 1294 N N . VAL A 1 160 ? 9.367 0.702 11.367 1 94.44 160 VAL A N 1
ATOM 1295 C CA . VAL A 1 160 ? 9.508 1.29 12.695 1 94.44 160 VAL A CA 1
ATOM 1296 C C . VAL A 1 160 ? 10.344 2.564 12.609 1 94.44 160 VAL A C 1
ATOM 1298 O O . VAL A 1 160 ? 10.039 3.557 13.281 1 94.44 160 VAL A O 1
ATOM 1301 N N . LEU A 1 161 ? 11.344 2.494 11.797 1 96.44 161 LEU A N 1
ATOM 1302 C CA . LEU A 1 161 ? 12.203 3.664 11.648 1 96.44 161 LEU A CA 1
ATOM 1303 C C . LEU A 1 161 ? 11.406 4.863 11.133 1 96.44 161 LEU A C 1
ATOM 1305 O O . LEU A 1 161 ? 11.555 5.973 11.648 1 96.44 161 LEU A O 1
ATOM 1309 N N . VAL A 1 162 ? 10.602 4.641 10.164 1 94.62 162 VAL A N 1
ATOM 1310 C CA . VAL A 1 162 ? 9.82 5.73 9.586 1 94.62 162 VAL A CA 1
ATOM 1311 C C . VAL A 1 162 ? 8.859 6.293 10.633 1 94.62 162 VAL A C 1
ATOM 1313 O O . VAL A 1 162 ? 8.727 7.512 10.766 1 94.62 162 VAL A O 1
ATOM 1316 N N . GLU A 1 163 ? 8.234 5.473 11.398 1 91.94 163 GLU A N 1
ATOM 1317 C CA . GLU A 1 163 ? 7.312 5.926 12.43 1 91.94 163 GLU A CA 1
ATOM 1318 C C . GLU A 1 163 ? 8.055 6.652 13.555 1 91.94 163 GLU A C 1
ATOM 1320 O O . GLU A 1 163 ? 7.562 7.652 14.078 1 91.94 163 GLU A O 1
ATOM 1325 N N . MET A 1 164 ? 9.164 6.148 13.875 1 94.12 164 MET A N 1
ATOM 1326 C CA . MET A 1 164 ? 9.961 6.801 14.906 1 94.12 164 MET A CA 1
ATOM 1327 C C . MET A 1 164 ? 10.43 8.18 14.445 1 94.12 164 MET A C 1
ATOM 1329 O O . MET A 1 164 ? 10.492 9.117 15.242 1 94.12 164 MET A O 1
ATOM 1333 N N . TRP A 1 165 ? 10.758 8.242 13.211 1 95 165 TRP A N 1
ATOM 1334 C CA . TRP A 1 165 ? 11.164 9.539 12.688 1 95 165 TRP A CA 1
ATOM 1335 C C . TRP A 1 165 ? 10.016 10.547 12.758 1 95 165 TRP A C 1
ATOM 1337 O O . TRP A 1 165 ? 10.211 11.695 13.148 1 95 165 TRP A O 1
ATOM 1347 N N . LYS A 1 166 ? 8.875 10.141 12.383 1 91.12 166 LYS A N 1
ATOM 1348 C CA . LYS A 1 166 ? 7.727 11.039 12.461 1 91.12 166 LYS A CA 1
ATOM 1349 C C . LYS A 1 166 ? 7.523 11.547 13.891 1 91.12 166 LYS A C 1
ATOM 1351 O O . LYS A 1 166 ? 7.195 12.711 14.094 1 91.12 166 LYS A O 1
ATOM 1356 N N . ARG A 1 167 ? 7.75 10.75 14.836 1 90.56 167 ARG A N 1
ATOM 1357 C CA . ARG A 1 167 ? 7.625 11.117 16.25 1 90.56 167 ARG A CA 1
ATOM 1358 C C . ARG A 1 167 ? 8.695 12.125 16.656 1 90.56 167 ARG A C 1
ATOM 1360 O O . ARG A 1 167 ? 8.391 13.125 17.297 1 90.56 167 ARG A O 1
ATOM 1367 N N . VAL A 1 168 ? 9.859 11.805 16.234 1 93.38 168 VAL A N 1
ATOM 1368 C CA . VAL A 1 168 ? 10.969 12.688 16.578 1 93.38 168 VAL A CA 1
ATOM 1369 C C . VAL A 1 168 ? 10.797 14.039 15.891 1 93.38 168 VAL A C 1
ATOM 1371 O O . VAL A 1 168 ? 11.086 15.086 16.469 1 93.38 168 VAL A O 1
ATOM 1374 N N . GLU A 1 169 ? 10.375 13.961 14.695 1 92.81 169 GLU A N 1
ATOM 1375 C CA . GLU A 1 169 ? 10.125 15.188 13.945 1 92.81 169 GLU A CA 1
ATOM 1376 C C . GLU A 1 169 ? 9.07 16.047 14.633 1 92.81 169 GLU A C 1
ATOM 1378 O O . GLU A 1 169 ? 9.25 17.266 14.789 1 92.81 169 GLU A O 1
ATOM 1383 N N . SER A 1 170 ? 8.023 15.461 15.125 1 89 170 SER A N 1
ATOM 1384 C CA . SER A 1 170 ? 6.945 16.188 15.781 1 89 170 SER A CA 1
ATOM 1385 C C . SER A 1 170 ? 7.406 16.766 17.125 1 89 170 SER A C 1
ATOM 1387 O O . SER A 1 170 ? 7.031 17.875 17.484 1 89 170 SER A O 1
ATOM 1389 N N . THR A 1 171 ? 8.172 16.031 17.812 1 90.88 171 THR A N 1
ATOM 1390 C CA . THR A 1 171 ? 8.688 16.484 19.094 1 90.88 171 THR A CA 1
ATOM 1391 C C . THR A 1 171 ? 9.594 17.703 18.922 1 90.88 171 THR A C 1
ATOM 1393 O O . THR A 1 171 ? 9.508 18.672 19.688 1 90.88 171 THR A O 1
ATOM 1396 N N . ASN A 1 172 ? 10.391 17.641 17.906 1 92.38 172 ASN A N 1
ATOM 1397 C CA . ASN A 1 172 ? 11.32 18.75 17.703 1 92.38 172 ASN A CA 1
ATOM 1398 C C . ASN A 1 172 ? 10.641 19.953 17.062 1 92.38 172 ASN A C 1
ATOM 1400 O O . ASN A 1 172 ? 11.086 21.078 17.234 1 92.38 172 ASN A O 1
ATOM 1404 N N . GLN A 1 173 ? 9.562 19.719 16.359 1 90.25 173 GLN A N 1
ATOM 1405 C CA . GLN A 1 173 ? 8.773 20.844 15.844 1 90.25 173 GLN A CA 1
ATOM 1406 C C . GLN A 1 173 ? 8.227 21.703 16.984 1 90.25 173 GLN A C 1
ATOM 1408 O O . GLN A 1 173 ? 8.18 22.922 16.875 1 90.25 173 GLN A O 1
ATOM 1413 N N . LEU A 1 174 ? 7.828 21.031 17.969 1 87.06 174 LEU A N 1
ATOM 1414 C CA . LEU A 1 174 ? 7.293 21.75 19.125 1 87.06 174 LEU A CA 1
ATOM 1415 C C . LEU A 1 174 ? 8.414 22.422 19.906 1 87.06 174 LEU A C 1
ATOM 1417 O O . LEU A 1 174 ? 8.273 23.578 20.328 1 87.06 174 LEU A O 1
ATOM 1421 N N . LYS A 1 175 ? 9.461 21.766 20.094 1 87.94 175 LYS A N 1
ATOM 1422 C CA . LYS A 1 175 ? 10.586 22.297 20.859 1 87.94 175 LYS A CA 1
ATOM 1423 C C . LYS A 1 175 ? 11.148 23.547 20.203 1 87.94 175 LYS A C 1
ATOM 1425 O O . LYS A 1 175 ? 11.523 24.5 20.906 1 87.94 175 LYS A O 1
ATOM 1430 N N . TRP A 1 176 ? 11.219 23.547 18.906 1 90.31 176 TRP A N 1
ATOM 1431 C CA . TRP A 1 176 ? 11.805 24.672 18.203 1 90.31 176 TRP A CA 1
ATOM 1432 C C . TRP A 1 176 ? 10.727 25.656 17.75 1 90.31 176 TRP A C 1
ATOM 1434 O O . TRP A 1 176 ? 11 26.594 17.016 1 90.31 176 TRP A O 1
ATOM 1444 N N . ASN A 1 177 ? 9.445 25.453 18.062 1 83.94 177 ASN A N 1
ATOM 1445 C CA . ASN A 1 177 ? 8.305 26.344 17.844 1 83.94 177 ASN A CA 1
ATOM 1446 C C . ASN A 1 177 ? 8.078 26.594 16.359 1 83.94 177 ASN A C 1
ATOM 1448 O O . ASN A 1 177 ? 7.902 27.734 15.93 1 83.94 177 ASN A O 1
ATOM 1452 N N . VAL A 1 178 ? 8.273 25.547 15.641 1 85.5 178 VAL A N 1
ATOM 1453 C CA . VAL A 1 178 ? 8.094 25.703 14.195 1 85.5 178 VAL A CA 1
ATOM 1454 C C . VAL A 1 178 ? 6.879 24.891 13.742 1 85.5 178 VAL A C 1
ATOM 1456 O O . VAL A 1 178 ? 6.637 24.734 12.547 1 85.5 178 VAL A O 1
ATOM 1459 N N . LYS A 1 179 ? 6.078 24.391 14.578 1 77.56 179 LYS A N 1
ATOM 1460 C CA . LYS A 1 179 ? 4.953 23.516 14.242 1 77.56 179 LYS A CA 1
ATOM 1461 C C . LYS A 1 179 ? 3.891 24.281 13.453 1 77.56 179 LYS A C 1
ATOM 1463 O O . LYS A 1 179 ? 3.352 23.766 12.469 1 77.56 179 LYS A O 1
ATOM 1468 N N . ASN A 1 180 ? 3.656 25.484 13.852 1 68.25 180 ASN A N 1
ATOM 1469 C CA . ASN A 1 180 ? 2.572 26.234 13.242 1 68.25 180 ASN A CA 1
ATOM 1470 C C . ASN A 1 180 ? 3.1 27.234 12.211 1 68.25 180 ASN A C 1
ATOM 1472 O O . ASN A 1 180 ? 2.395 28.172 11.82 1 68.25 180 ASN A O 1
ATOM 1476 N N . MET A 1 181 ? 4.324 26.969 11.945 1 66 181 MET A N 1
ATOM 1477 C CA . MET A 1 181 ? 4.859 27.906 10.953 1 66 181 MET A CA 1
ATOM 1478 C C . MET A 1 181 ? 4.258 27.641 9.578 1 66 181 MET A C 1
ATOM 1480 O O . MET A 1 181 ? 4.172 26.484 9.141 1 66 181 MET A O 1
ATOM 1484 N N . GLU A 1 182 ? 3.438 28.625 9.195 1 59.19 182 GLU A N 1
ATOM 1485 C CA . GLU A 1 182 ? 2.814 28.531 7.879 1 59.19 182 GLU A CA 1
ATOM 1486 C C . GLU A 1 182 ? 3.865 28.438 6.777 1 59.19 182 GLU A C 1
ATOM 1488 O O . GLU A 1 182 ? 4.895 29.109 6.84 1 59.19 182 GLU A O 1
ATOM 1493 N N . GLN A 1 183 ? 3.84 27.453 5.961 1 60.53 183 GLN A N 1
ATOM 1494 C CA . GLN A 1 183 ? 4.758 27.328 4.836 1 60.53 183 GLN A CA 1
ATOM 1495 C C . GLN A 1 183 ? 4.738 28.578 3.963 1 60.53 183 GLN A C 1
ATOM 1497 O O . GLN A 1 183 ? 3.689 29.203 3.781 1 60.53 183 GLN A O 1
ATOM 1502 N N . ASP A 1 184 ? 5.973 29.188 3.83 1 59.78 184 ASP A N 1
ATOM 1503 C CA . ASP A 1 184 ? 6.145 30.391 3.016 1 59.78 184 ASP A CA 1
ATOM 1504 C C . ASP A 1 184 ? 5.504 30.203 1.642 1 59.78 184 ASP A C 1
ATOM 1506 O O . ASP A 1 184 ? 6.023 29.469 0.798 1 59.78 184 ASP A O 1
ATOM 1510 N N . LEU A 1 185 ? 4.219 30.594 1.55 1 64.31 185 LEU A N 1
ATOM 1511 C CA . LEU A 1 185 ? 3.504 30.484 0.282 1 64.31 185 LEU A CA 1
ATOM 1512 C C . LEU A 1 185 ? 3.736 31.734 -0.576 1 64.31 185 LEU A C 1
ATOM 1514 O O . LEU A 1 185 ? 2.908 32.062 -1.424 1 64.31 185 LEU A O 1
ATOM 1518 N N . THR A 1 186 ? 5.109 32.281 -0.298 1 68.44 186 THR A N 1
ATOM 1519 C CA . THR A 1 186 ? 5.41 33.438 -1.121 1 68.44 186 THR A CA 1
ATOM 1520 C C . THR A 1 186 ? 5.672 33.031 -2.568 1 68.44 186 THR A C 1
ATOM 1522 O O . THR A 1 186 ? 6.254 31.969 -2.822 1 68.44 186 THR A O 1
ATOM 1525 N N . MET A 1 187 ? 5.098 33.812 -3.436 1 78.19 187 MET A N 1
ATOM 1526 C CA . MET A 1 187 ? 5.254 33.562 -4.867 1 78.19 187 MET A CA 1
ATOM 1527 C C . MET A 1 187 ? 6.695 33.812 -5.305 1 78.19 187 MET A C 1
ATOM 1529 O O . MET A 1 187 ? 7.328 34.781 -4.871 1 78.19 187 MET A O 1
ATOM 1533 N N . ARG A 1 188 ? 7.188 33 -6.109 1 81.31 188 ARG A N 1
ATOM 1534 C CA . ARG A 1 188 ? 8.539 33.125 -6.645 1 81.31 188 ARG A CA 1
ATOM 1535 C C . ARG A 1 188 ? 8.625 34.219 -7.676 1 81.31 188 ARG A C 1
ATOM 1537 O O . ARG A 1 188 ? 7.652 34.531 -8.375 1 81.31 188 ARG A O 1
ATOM 1544 N N . MET A 1 189 ? 9.781 34.812 -7.727 1 78.31 189 MET A N 1
ATOM 1545 C CA . MET A 1 189 ? 9.984 35.906 -8.664 1 78.31 189 MET A CA 1
ATOM 1546 C C . MET A 1 189 ? 9.914 35.406 -10.109 1 78.31 189 MET A C 1
ATOM 1548 O O . MET A 1 189 ? 9.391 36.094 -10.984 1 78.31 189 MET A O 1
ATOM 1552 N N . GLU A 1 190 ? 10.344 34.25 -10.258 1 80.56 190 GLU A N 1
ATOM 1553 C CA . GLU A 1 190 ? 10.336 33.656 -11.594 1 80.56 190 GLU A CA 1
ATOM 1554 C C . GLU A 1 190 ? 8.906 33.406 -12.078 1 80.56 190 GLU A C 1
ATOM 1556 O O . GLU A 1 190 ? 8.625 33.531 -13.273 1 80.56 190 GLU A O 1
ATOM 1561 N N . TYR A 1 191 ? 8.07 33.094 -11.148 1 82.5 191 TYR A N 1
ATOM 1562 C CA . TYR A 1 191 ? 6.664 32.875 -11.484 1 82.5 191 TYR A CA 1
ATOM 1563 C C . TYR A 1 191 ? 5.996 34.188 -11.914 1 82.5 191 TYR A C 1
ATOM 1565 O O . TYR A 1 191 ? 5.215 34.188 -12.867 1 82.5 191 TYR A O 1
ATOM 1573 N N . LYS A 1 192 ? 6.332 35.219 -11.258 1 78.31 192 LYS A N 1
ATOM 1574 C CA . LYS A 1 192 ? 5.758 36.531 -11.539 1 78.31 192 LYS A CA 1
ATOM 1575 C C . LYS A 1 192 ? 6.211 37.031 -12.906 1 78.31 192 LYS A C 1
ATOM 1577 O O . LYS A 1 192 ? 5.441 37.688 -13.625 1 78.31 192 LYS A O 1
ATOM 1582 N N . GLU A 1 193 ? 7.387 36.625 -13.219 1 79.06 193 GLU A N 1
ATOM 1583 C CA . GLU A 1 193 ? 7.965 37.156 -14.453 1 79.06 193 GLU A CA 1
ATOM 1584 C C . GLU A 1 193 ? 7.43 36.406 -15.672 1 79.06 193 GLU A C 1
ATOM 1586 O O . GLU A 1 193 ? 7.195 37 -16.719 1 79.06 193 GLU A O 1
ATOM 1591 N N . ARG A 1 194 ? 7.086 35.219 -15.539 1 85 194 ARG A N 1
ATOM 1592 C CA . ARG A 1 194 ? 6.805 34.375 -16.703 1 85 194 ARG A CA 1
ATOM 1593 C C . ARG A 1 194 ? 5.32 34.031 -16.797 1 85 194 ARG A C 1
ATOM 1595 O O . ARG A 1 194 ? 4.84 33.594 -17.828 1 85 194 ARG A O 1
ATOM 1602 N N . ALA A 1 195 ? 4.676 34.312 -15.617 1 82.06 195 ALA A N 1
ATOM 1603 C CA . ALA A 1 195 ? 3.26 33.969 -15.586 1 82.06 195 ALA A CA 1
ATOM 1604 C C . ALA A 1 195 ? 2.43 34.969 -16.406 1 82.06 195 ALA A C 1
ATOM 1606 O O . ALA A 1 195 ? 2.924 36.031 -16.781 1 82.06 195 ALA A O 1
ATOM 1607 N N . HIS A 1 196 ? 1.276 34.469 -16.797 1 80.44 196 HIS A N 1
ATOM 1608 C CA . HIS A 1 196 ? 0.299 35.344 -17.438 1 80.44 196 HIS A CA 1
ATOM 1609 C C . HIS A 1 196 ? -0.505 36.125 -16.391 1 80.44 196 HIS A C 1
ATOM 1611 O O . HIS A 1 196 ? -0.592 35.688 -15.234 1 80.44 196 HIS A O 1
ATOM 1617 N N . TYR A 1 197 ? -0.865 37.281 -16.672 1 78.06 197 TYR A N 1
ATOM 1618 C CA . TYR A 1 197 ? -1.601 38.094 -15.719 1 78.06 197 TYR A CA 1
ATOM 1619 C C . TYR A 1 197 ? -3.057 38.25 -16.141 1 78.06 197 TYR A C 1
ATOM 1621 O O . TYR A 1 197 ? -3.348 38.438 -17.328 1 78.06 197 TYR A O 1
ATOM 1629 N N . ARG A 1 198 ? -3.945 37.844 -15.188 1 75.88 198 ARG A N 1
ATOM 1630 C CA . ARG A 1 198 ? -5.371 38.062 -15.414 1 75.88 198 ARG A CA 1
ATOM 1631 C C . ARG A 1 198 ? -5.941 39.031 -14.398 1 75.88 198 ARG A C 1
ATOM 1633 O O . ARG A 1 198 ? -5.488 39.094 -13.25 1 75.88 198 ARG A O 1
ATOM 1640 N N . GLU A 1 199 ? -6.883 39.844 -14.859 1 72 199 GLU A N 1
ATOM 1641 C CA . GLU A 1 199 ? -7.539 40.844 -14 1 72 199 GLU A CA 1
ATOM 1642 C C . GLU A 1 199 ? -8.664 40.188 -13.188 1 72 199 GLU A C 1
ATOM 1644 O O . GLU A 1 199 ? -9.508 39.469 -13.734 1 72 199 GLU A O 1
ATOM 1649 N N . VAL A 1 200 ? -8.352 40.125 -11.82 1 67.19 200 VAL A N 1
ATOM 1650 C CA . VAL A 1 200 ? -9.398 39.594 -10.953 1 67.19 200 VAL A CA 1
ATOM 1651 C C . VAL A 1 200 ? -10.375 40.719 -10.586 1 67.19 200 VAL A C 1
ATOM 1653 O O . VAL A 1 200 ? -10.109 41.906 -10.844 1 67.19 200 VAL A O 1
ATOM 1656 N N . ALA A 1 201 ? -11.633 40.406 -10.219 1 59.97 201 ALA A N 1
ATOM 1657 C CA . ALA A 1 201 ? -12.75 41.344 -9.992 1 59.97 201 ALA A CA 1
ATOM 1658 C C . ALA A 1 201 ? -12.312 42.531 -9.156 1 59.97 201 ALA A C 1
ATOM 1660 O O . ALA A 1 201 ? -12.844 43.625 -9.312 1 59.97 201 ALA A O 1
ATOM 1661 N N . ASP A 1 202 ? -11.344 42.312 -8.391 1 63.47 202 ASP A N 1
ATOM 1662 C CA . ASP A 1 202 ? -10.953 43.406 -7.512 1 63.47 202 ASP A CA 1
ATOM 1663 C C . ASP A 1 202 ? -10 44.375 -8.219 1 63.47 202 ASP A C 1
ATOM 1665 O O . ASP A 1 202 ? -9.562 45.375 -7.629 1 63.47 202 ASP A O 1
ATOM 1669 N N . GLY A 1 203 ? -9.719 44.125 -9.555 1 66.69 203 GLY A N 1
ATOM 1670 C CA . GLY A 1 203 ? -8.867 45.031 -10.328 1 66.69 203 GLY A CA 1
ATOM 1671 C C . GLY A 1 203 ? -7.395 44.688 -10.219 1 66.69 203 GLY A C 1
ATOM 1672 O O . GLY A 1 203 ? -6.562 45.281 -10.891 1 66.69 203 GLY A O 1
ATOM 1673 N N . THR A 1 204 ? -7.141 43.688 -9.328 1 70.81 204 THR A N 1
ATOM 1674 C CA . THR A 1 204 ? -5.727 43.375 -9.172 1 70.81 204 THR A CA 1
ATOM 1675 C C . THR A 1 204 ? -5.301 42.312 -10.188 1 70.81 204 THR A C 1
ATOM 1677 O O . THR A 1 204 ? -6.113 41.5 -10.609 1 70.81 204 THR A O 1
ATOM 1680 N N . LEU A 1 205 ? -4.109 42.562 -10.727 1 76.56 205 LEU A N 1
ATOM 1681 C CA . LEU A 1 205 ? -3.529 41.594 -11.664 1 76.56 205 LEU A CA 1
ATOM 1682 C C . LEU A 1 205 ? -2.928 40.406 -10.914 1 76.56 205 LEU A C 1
ATOM 1684 O O . LEU A 1 205 ? -2.078 40.594 -10.039 1 76.56 205 LEU A O 1
ATOM 1688 N N . GLU A 1 206 ? -3.535 39.375 -11.156 1 76.88 206 GLU A N 1
ATOM 1689 C CA . GLU A 1 206 ? -3.002 38.156 -10.531 1 76.88 206 GLU A CA 1
ATOM 1690 C C . GLU A 1 206 ? -2.359 37.25 -11.555 1 76.88 206 GLU A C 1
ATOM 1692 O O . GLU A 1 206 ? -2.934 37 -12.617 1 76.88 206 GLU A O 1
ATOM 1697 N N . PRO A 1 207 ? -1.129 36.938 -11.328 1 81.31 207 PRO A N 1
ATOM 1698 C CA . PRO A 1 207 ? -0.45 36.031 -12.242 1 81.31 207 PRO A CA 1
ATOM 1699 C C . PRO A 1 207 ? -1.046 34.625 -12.219 1 81.31 207 PRO A C 1
ATOM 1701 O O . PRO A 1 207 ? -1.473 34.125 -11.164 1 81.31 207 PRO A O 1
ATOM 1704 N N . PHE A 1 208 ? -1.305 34.094 -13.391 1 79.81 208 PHE A N 1
ATOM 1705 C CA . PHE A 1 208 ? -1.787 32.719 -13.469 1 79.81 208 PHE A CA 1
ATOM 1706 C C . PHE A 1 208 ? -1.188 32 -14.68 1 79.81 208 PHE A C 1
ATOM 1708 O O . PHE A 1 208 ? -0.735 32.656 -15.625 1 79.81 208 PHE A O 1
ATOM 1715 N N . VAL A 1 209 ? -0.985 30.75 -14.57 1 83.88 209 VAL A N 1
ATOM 1716 C CA . VAL A 1 209 ? -0.53 29.922 -15.688 1 83.88 209 VAL A CA 1
ATOM 1717 C C . VAL A 1 209 ? -1.719 29.188 -16.312 1 83.88 209 VAL A C 1
ATOM 1719 O O . VAL A 1 209 ? -2.434 28.453 -15.625 1 83.88 209 VAL A O 1
ATOM 1722 N N . PRO A 1 210 ? -1.91 29.438 -17.609 1 84.75 210 PRO A N 1
ATOM 1723 C CA . PRO A 1 210 ? -3.027 28.766 -18.25 1 84.75 210 PRO A CA 1
ATOM 1724 C C . PRO A 1 210 ? -2.898 27.234 -18.203 1 84.75 210 PRO A C 1
ATOM 1726 O O . PRO A 1 210 ? -1.785 26.719 -18.141 1 84.75 210 PRO A O 1
ATOM 1729 N N . LEU A 1 211 ? -3.955 26.516 -18.281 1 82.81 211 LEU A N 1
ATOM 1730 C CA . LEU A 1 211 ? -4.008 25.062 -18.141 1 82.81 211 LEU A CA 1
ATOM 1731 C C . LEU A 1 211 ? -3.266 24.375 -19.281 1 82.81 211 LEU A C 1
ATOM 1733 O O . LEU A 1 211 ? -2.582 23.375 -19.062 1 82.81 211 LEU A O 1
ATOM 1737 N N . VAL A 1 212 ? -3.426 24.922 -20.438 1 86.5 212 VAL A N 1
ATOM 1738 C CA . VAL A 1 212 ? -2.793 24.297 -21.609 1 86.5 212 VAL A CA 1
ATOM 1739 C C . VAL A 1 212 ? -1.273 24.391 -21.469 1 86.5 212 VAL A C 1
ATOM 1741 O O . VAL A 1 212 ? -0.562 23.422 -21.75 1 86.5 212 VAL A O 1
ATOM 1744 N N . SER A 1 213 ? -0.857 25.562 -21.047 1 87.19 213 SER A N 1
ATOM 1745 C CA . SER A 1 213 ? 0.579 25.734 -20.844 1 87.19 213 SER A CA 1
ATOM 1746 C C . SER A 1 213 ? 1.096 24.859 -19.719 1 87.19 213 SER A C 1
ATOM 1748 O O . SER A 1 213 ? 2.195 24.297 -19.812 1 87.19 213 SER A O 1
ATOM 1750 N N . TRP A 1 214 ? 0.314 24.75 -18.75 1 85.69 214 TRP A N 1
ATOM 1751 C CA . TRP A 1 214 ? 0.694 23.906 -17.625 1 85.69 214 TRP A CA 1
ATOM 1752 C C . TRP A 1 214 ? 0.775 22.438 -18.062 1 85.69 214 TRP A C 1
ATOM 1754 O O . TRP A 1 214 ? 1.708 21.734 -17.688 1 85.69 214 TRP A O 1
ATOM 1764 N N . LEU A 1 215 ? -0.159 21.984 -18.891 1 85.94 215 LEU A N 1
ATOM 1765 C CA . LEU A 1 215 ? -0.192 20.609 -19.359 1 85.94 215 LEU A CA 1
ATOM 1766 C C . LEU A 1 215 ? 0.992 20.328 -20.281 1 85.94 215 LEU A C 1
ATOM 1768 O O . LEU A 1 215 ? 1.598 19.25 -20.203 1 85.94 215 LEU A O 1
ATOM 1772 N N . LEU A 1 216 ? 1.292 21.219 -21.094 1 90.5 216 LEU A N 1
ATOM 1773 C CA . LEU A 1 216 ? 2.408 21.031 -22.016 1 90.5 216 LEU A CA 1
ATOM 1774 C C . LEU A 1 216 ? 3.732 20.984 -21.266 1 90.5 216 LEU A C 1
ATOM 1776 O O . LEU A 1 216 ? 4.582 20.141 -21.547 1 90.5 216 LEU A O 1
ATOM 1780 N N . ARG A 1 217 ? 3.9 21.875 -20.328 1 91.31 217 ARG A N 1
ATOM 1781 C CA . ARG A 1 217 ? 5.141 21.922 -19.562 1 91.31 217 ARG A CA 1
ATOM 1782 C C . ARG A 1 217 ? 5.289 20.688 -18.688 1 91.31 217 ARG A C 1
ATOM 1784 O O . ARG A 1 217 ? 6.371 20.094 -18.609 1 91.31 217 ARG A O 1
ATOM 1791 N N . THR A 1 218 ? 4.246 20.297 -18.062 1 88.12 218 THR A N 1
ATOM 1792 C CA . THR A 1 218 ? 4.289 19.125 -17.203 1 88.12 218 THR A CA 1
ATOM 1793 C C . THR A 1 218 ? 4.512 17.859 -18.016 1 88.12 218 THR A C 1
ATOM 1795 O O . THR A 1 218 ? 5.262 16.969 -17.594 1 88.12 218 THR A O 1
ATOM 1798 N N . THR A 1 219 ? 3.889 17.719 -19.188 1 90.62 219 THR A N 1
ATOM 1799 C CA . THR A 1 219 ? 4.082 16.562 -20.047 1 90.62 219 THR A CA 1
ATOM 1800 C C . THR A 1 219 ? 5.516 16.5 -20.562 1 90.62 219 THR A C 1
ATOM 1802 O O . THR A 1 219 ? 6.113 15.422 -20.625 1 90.62 219 THR A O 1
ATOM 1805 N N . ALA A 1 220 ? 6 17.609 -20.875 1 93.69 220 ALA A N 1
ATOM 1806 C CA . ALA A 1 220 ? 7.383 17.672 -21.344 1 93.69 220 ALA A CA 1
ATOM 1807 C C . ALA A 1 220 ? 8.344 17.234 -20.234 1 93.69 220 ALA A C 1
ATOM 1809 O O . ALA A 1 220 ? 9.32 16.531 -20.5 1 93.69 220 ALA A O 1
ATOM 1810 N N . THR A 1 221 ? 8.102 17.688 -19.062 1 94.25 221 THR A N 1
ATOM 1811 C CA . THR A 1 221 ? 8.953 17.328 -17.922 1 94.25 221 THR A CA 1
ATOM 1812 C C . THR A 1 221 ? 8.859 15.836 -17.625 1 94.25 221 THR A C 1
ATOM 1814 O O . THR A 1 221 ? 9.875 15.172 -17.422 1 94.25 221 THR A O 1
ATOM 1817 N N . VAL A 1 222 ? 7.676 15.281 -17.641 1 91.19 222 VAL A N 1
ATOM 1818 C CA . VAL A 1 222 ? 7.488 13.859 -17.375 1 91.19 222 VAL A CA 1
ATOM 1819 C C . VAL A 1 222 ? 8.164 13.031 -18.469 1 91.19 222 VAL A C 1
ATOM 1821 O O . VAL A 1 222 ? 8.844 12.039 -18.172 1 91.19 222 VAL A O 1
ATOM 1824 N N . LEU A 1 223 ? 8.055 13.438 -19.688 1 94.38 223 LEU A N 1
ATOM 1825 C CA . LEU A 1 223 ? 8.664 12.727 -20.812 1 94.38 223 LEU A CA 1
ATOM 1826 C C . LEU A 1 223 ? 10.188 12.758 -20.703 1 94.38 223 LEU A C 1
ATOM 1828 O O . LEU A 1 223 ? 10.859 11.766 -21.016 1 94.38 223 LEU A O 1
ATOM 1832 N N . THR A 1 224 ? 10.68 13.852 -20.25 1 96.25 224 THR A N 1
ATOM 1833 C CA . THR A 1 224 ? 12.125 13.961 -20.094 1 96.25 224 THR A CA 1
ATOM 1834 C C . THR A 1 224 ? 12.617 13.031 -18.984 1 96.25 224 THR A C 1
ATOM 1836 O O . THR A 1 224 ? 13.648 12.375 -19.141 1 96.25 224 THR A O 1
ATOM 1839 N N . VAL A 1 225 ? 11.93 12.969 -17.875 1 95.69 225 VAL A N 1
ATOM 1840 C CA . VAL A 1 225 ? 12.32 12.109 -16.766 1 95.69 225 VAL A CA 1
ATOM 1841 C C . VAL A 1 225 ? 12.219 10.641 -17.172 1 95.69 225 VAL A C 1
ATOM 1843 O O . VAL A 1 225 ? 13.125 9.852 -16.906 1 95.69 225 VAL A O 1
ATOM 1846 N N . VAL A 1 226 ? 11.164 10.281 -17.906 1 94.5 226 VAL A N 1
ATOM 1847 C CA . VAL A 1 226 ? 10.977 8.906 -18.344 1 94.5 226 VAL A CA 1
ATOM 1848 C C . VAL A 1 226 ? 12.047 8.539 -19.375 1 94.5 226 VAL A C 1
ATOM 1850 O O . VAL A 1 226 ? 12.617 7.449 -19.328 1 94.5 226 VAL A O 1
ATOM 1853 N N . SER A 1 227 ? 12.32 9.461 -20.281 1 96.12 227 SER A N 1
ATOM 1854 C CA . SER A 1 227 ? 13.359 9.211 -21.281 1 96.12 227 SER A CA 1
ATOM 1855 C C . SER A 1 227 ? 14.727 9.055 -20.625 1 96.12 227 SER A C 1
ATOM 1857 O O . SER A 1 227 ? 15.508 8.188 -21.016 1 96.12 227 SER A O 1
ATOM 1859 N N . ALA A 1 228 ? 14.992 9.891 -19.625 1 96.62 228 ALA A N 1
ATOM 1860 C CA . ALA A 1 228 ? 16.25 9.766 -18.891 1 96.62 228 ALA A CA 1
ATOM 1861 C C . ALA A 1 228 ? 16.328 8.43 -18.172 1 96.62 228 ALA A C 1
ATOM 1863 O O . ALA A 1 228 ? 17.391 7.789 -18.141 1 96.62 228 ALA A O 1
ATOM 1864 N N . ALA A 1 229 ? 15.281 8 -17.594 1 95.5 229 ALA A N 1
ATOM 1865 C CA . ALA A 1 229 ? 15.234 6.719 -16.891 1 95.5 229 ALA A CA 1
ATOM 1866 C C . ALA A 1 229 ? 15.492 5.559 -17.844 1 95.5 229 ALA A C 1
ATOM 1868 O O . ALA A 1 229 ? 16.281 4.66 -17.531 1 95.5 229 ALA A O 1
ATOM 1869 N N . VAL A 1 230 ? 14.898 5.566 -19.016 1 94.38 230 VAL A N 1
ATOM 1870 C CA . VAL A 1 230 ? 15.07 4.512 -20.016 1 94.38 230 VAL A CA 1
ATOM 1871 C C . VAL A 1 230 ? 16.516 4.492 -20.5 1 94.38 230 VAL A C 1
ATOM 1873 O O . VAL A 1 230 ? 17.109 3.426 -20.656 1 94.38 230 VAL A O 1
ATOM 1876 N N . LEU A 1 231 ? 17.016 5.66 -20.672 1 94.5 231 LEU A N 1
ATOM 1877 C CA . LEU A 1 231 ? 18.406 5.762 -21.125 1 94.5 231 LEU A CA 1
ATOM 1878 C C . LEU A 1 231 ? 19.359 5.188 -20.078 1 94.5 231 LEU A C 1
ATOM 1880 O O . LEU A 1 231 ? 20.344 4.527 -20.422 1 94.5 231 LEU A O 1
ATOM 1884 N N . MET A 1 232 ? 19.094 5.441 -18.859 1 94.62 232 MET A N 1
ATOM 1885 C CA . MET A 1 232 ? 19.953 4.926 -17.797 1 94.62 232 MET A CA 1
ATOM 1886 C C . MET A 1 232 ? 19.875 3.402 -17.719 1 94.62 232 MET A C 1
ATOM 1888 O O . MET A 1 232 ? 20.891 2.738 -17.5 1 94.62 232 MET A O 1
ATOM 1892 N N . VAL A 1 233 ? 18.703 2.822 -17.969 1 91.25 233 VAL A N 1
ATOM 1893 C CA . VAL A 1 233 ? 18.547 1.373 -17.969 1 91.25 233 VAL A CA 1
ATOM 1894 C C . VAL A 1 233 ? 19.281 0.776 -19.172 1 91.25 233 VAL A C 1
ATOM 1896 O O . VAL A 1 233 ? 19.984 -0.227 -19.031 1 91.25 233 VAL A O 1
ATOM 1899 N N . LEU A 1 234 ? 19.156 1.432 -20.297 1 91.69 234 LEU A N 1
ATOM 1900 C CA . LEU A 1 234 ? 19.844 0.959 -21.5 1 91.69 234 LEU A CA 1
ATOM 1901 C C . LEU A 1 234 ? 21.344 1.021 -21.328 1 91.69 234 LEU A C 1
ATOM 1903 O O . LEU A 1 234 ? 22.062 0.116 -21.766 1 91.69 234 LEU A O 1
ATOM 1907 N N . LEU A 1 235 ? 21.781 2.066 -20.672 1 93.5 235 LEU A N 1
ATOM 1908 C CA . LEU A 1 235 ? 23.203 2.174 -20.391 1 93.5 235 LEU A CA 1
ATOM 1909 C C . LEU A 1 235 ? 23.656 1.071 -19.438 1 93.5 235 LEU A C 1
ATOM 1911 O O . LEU A 1 235 ? 24.766 0.524 -19.594 1 93.5 235 LEU A O 1
ATOM 1915 N N . GLY A 1 236 ? 22.891 0.763 -18.453 1 90.75 236 GLY A N 1
ATOM 1916 C CA . GLY A 1 236 ? 23.188 -0.348 -17.578 1 90.75 236 GLY A CA 1
ATOM 1917 C C . GLY A 1 236 ? 23.297 -1.677 -18.297 1 90.75 236 GLY A C 1
ATOM 1918 O O . GLY A 1 236 ? 24.234 -2.451 -18.047 1 90.75 236 GLY A O 1
ATOM 1919 N N . ILE A 1 237 ? 22.438 -1.946 -19.203 1 88.88 237 ILE A N 1
ATOM 1920 C CA . ILE A 1 237 ? 22.438 -3.182 -19.984 1 88.88 237 ILE A CA 1
ATOM 1921 C C . ILE A 1 237 ? 23.672 -3.229 -20.875 1 88.88 237 ILE A C 1
ATOM 1923 O O . ILE A 1 237 ? 24.297 -4.281 -21.031 1 88.88 237 ILE A O 1
ATOM 1927 N N . THR A 1 238 ? 24.031 -2.07 -21.406 1 91.06 238 THR A N 1
ATOM 1928 C CA . THR A 1 238 ? 25.219 -1.999 -22.266 1 91.06 238 THR A CA 1
ATOM 1929 C C . THR A 1 238 ? 26.469 -2.377 -21.484 1 91.06 238 THR A C 1
ATOM 1931 O O . THR A 1 238 ? 27.359 -3.051 -22.016 1 91.06 238 THR A O 1
ATOM 1934 N N . PHE A 1 239 ? 26.562 -1.993 -20.266 1 91.81 239 PHE A N 1
ATOM 1935 C CA . PHE A 1 239 ? 27.734 -2.328 -19.453 1 91.81 239 PHE A CA 1
ATOM 1936 C C . PHE A 1 239 ? 27.734 -3.811 -19.109 1 91.81 239 PHE A C 1
ATOM 1938 O O . PHE A 1 239 ? 28.797 -4.414 -18.969 1 91.81 239 PHE A O 1
ATOM 1945 N N . LEU A 1 240 ? 26.609 -4.41 -18.984 1 88.94 240 LEU A N 1
ATOM 1946 C CA . LEU A 1 240 ? 26.547 -5.852 -18.766 1 88.94 240 LEU A CA 1
ATOM 1947 C C . LEU A 1 240 ? 27.016 -6.609 -20 1 88.94 240 LEU A C 1
ATOM 1949 O O . LEU A 1 240 ? 27.641 -7.664 -19.891 1 88.94 240 LEU A O 1
ATOM 1953 N N . VAL A 1 241 ? 26.703 -6.062 -21.188 1 89.5 241 VAL A N 1
ATOM 1954 C CA . VAL A 1 241 ? 27.219 -6.637 -22.422 1 89.5 241 VAL A CA 1
ATOM 1955 C C . VAL A 1 241 ? 28.734 -6.559 -22.422 1 89.5 241 VAL A C 1
ATOM 1957 O O . VAL A 1 241 ? 29.422 -7.516 -22.812 1 89.5 241 VAL A O 1
ATOM 1960 N N . LEU A 1 242 ? 29.234 -5.449 -22 1 89.62 242 LEU A N 1
ATOM 1961 C CA . LEU A 1 242 ? 30.672 -5.285 -21.891 1 89.62 242 LEU A CA 1
ATOM 1962 C C . LEU A 1 242 ? 31.281 -6.316 -20.953 1 89.62 242 LEU A C 1
ATOM 1964 O O . LEU A 1 242 ? 32.375 -6.809 -21.188 1 89.62 242 LEU A O 1
ATOM 1968 N N . ARG A 1 243 ? 30.625 -6.652 -19.891 1 89.5 243 ARG A N 1
ATOM 1969 C CA . ARG A 1 243 ? 31.078 -7.66 -18.938 1 89.5 243 ARG A CA 1
ATOM 1970 C C . ARG A 1 243 ? 31.281 -9.008 -19.625 1 89.5 243 ARG A C 1
ATOM 1972 O O . ARG A 1 243 ? 32.312 -9.656 -19.438 1 89.5 243 ARG A O 1
ATOM 1979 N N . PHE A 1 244 ? 30.344 -9.375 -20.391 1 87.5 244 PHE A N 1
ATOM 1980 C CA . PHE A 1 244 ? 30.391 -10.68 -21.047 1 87.5 244 PHE A CA 1
ATOM 1981 C C . PHE A 1 244 ? 31.422 -10.703 -22.156 1 87.5 244 PHE A C 1
ATOM 1983 O O . PHE A 1 244 ? 32.062 -11.727 -22.391 1 87.5 244 PHE A O 1
ATOM 1990 N N . ASN A 1 245 ? 31.578 -9.539 -22.812 1 85.81 245 ASN A N 1
ATOM 1991 C CA . ASN A 1 245 ? 32.625 -9.461 -23.828 1 85.81 245 ASN A CA 1
ATOM 1992 C C . ASN A 1 245 ? 34.031 -9.531 -23.203 1 85.81 245 ASN A C 1
ATOM 1994 O O . ASN A 1 245 ? 34.938 -10.156 -23.75 1 85.81 245 ASN A O 1
ATOM 1998 N N . LEU A 1 246 ? 34.188 -8.875 -22.109 1 85.75 246 LEU A N 1
ATOM 1999 C CA . LEU A 1 246 ? 35.438 -8.93 -21.391 1 85.75 246 LEU A CA 1
ATOM 2000 C C . LEU A 1 246 ? 35.75 -10.352 -20.922 1 85.75 246 LEU A C 1
ATOM 2002 O O . LEU A 1 246 ? 36.906 -10.797 -20.969 1 85.75 246 LEU A O 1
ATOM 2006 N N . PHE A 1 247 ? 34.75 -11.016 -20.391 1 84.06 247 PHE A N 1
ATOM 2007 C CA . PHE A 1 247 ? 34.875 -12.406 -20 1 84.06 247 PHE A CA 1
ATOM 2008 C C . PHE A 1 247 ? 35.344 -13.258 -21.172 1 84.06 247 PHE A C 1
ATOM 2010 O O . PHE A 1 247 ? 36.25 -14.094 -21.016 1 84.06 247 PHE A O 1
ATOM 2017 N N . ARG A 1 248 ? 34.844 -13.016 -22.312 1 80.44 248 ARG A N 1
ATOM 2018 C CA . ARG A 1 248 ? 35.188 -13.781 -23.5 1 80.44 248 ARG A CA 1
ATOM 2019 C C . ARG A 1 248 ? 36.625 -13.547 -23.906 1 80.44 248 ARG A C 1
ATOM 2021 O O . ARG A 1 248 ? 37.344 -14.484 -24.281 1 80.44 248 ARG A O 1
ATOM 2028 N N . VAL A 1 249 ? 36.969 -12.359 -23.875 1 79.62 249 VAL A N 1
ATOM 2029 C CA . VAL A 1 249 ? 38.344 -12.016 -24.25 1 79.62 249 VAL A CA 1
ATOM 2030 C C . VAL A 1 249 ? 39.312 -12.711 -23.312 1 79.62 249 VAL A C 1
ATOM 2032 O O . VAL A 1 249 ? 40.375 -13.211 -23.75 1 79.62 249 VAL A O 1
ATOM 2035 N N . TRP A 1 250 ? 39 -12.789 -22.078 1 77.5 250 TRP A N 1
ATOM 2036 C CA . TRP A 1 250 ? 39.875 -13.43 -21.094 1 77.5 250 TRP A CA 1
ATOM 2037 C C . TRP A 1 250 ? 39.875 -14.945 -21.297 1 77.5 250 TRP A C 1
ATOM 2039 O O . TRP A 1 250 ? 40.906 -15.586 -21.125 1 77.5 250 TRP A O 1
ATOM 2049 N N . GLU A 1 251 ? 38.688 -15.5 -21.547 1 73.19 251 GLU A N 1
ATOM 2050 C CA . GLU A 1 251 ? 38.594 -16.938 -21.75 1 73.19 251 GLU A CA 1
ATOM 2051 C C . GLU A 1 251 ? 39.312 -17.375 -23 1 73.19 251 GLU A C 1
ATOM 2053 O O . GLU A 1 251 ? 39.938 -18.453 -23.031 1 73.19 251 GLU A O 1
ATOM 2058 N N . ASP A 1 252 ? 39.219 -16.625 -24.062 1 73 252 ASP A N 1
ATOM 2059 C CA . ASP A 1 252 ? 39.875 -16.938 -25.312 1 73 252 ASP A CA 1
ATOM 2060 C C . ASP A 1 252 ? 41.406 -16.859 -25.141 1 73 252 ASP A C 1
ATOM 2062 O O . ASP A 1 252 ? 42.125 -17.625 -25.781 1 73 252 ASP A O 1
ATOM 2066 N N . SER A 1 253 ? 41.844 -15.961 -24.422 1 67.38 253 SER A N 1
ATOM 2067 C CA . SER A 1 253 ? 43.281 -15.789 -24.25 1 67.38 253 SER A CA 1
ATOM 2068 C C . SER A 1 253 ? 43.844 -16.859 -23.344 1 67.38 253 SER A C 1
ATOM 2070 O O . SER A 1 253 ? 45.031 -17.172 -23.422 1 67.38 253 SER A O 1
ATOM 2072 N N . SER A 1 254 ? 43.031 -17.281 -22.391 1 60.25 254 SER A N 1
ATOM 2073 C CA . SER A 1 254 ? 43.562 -18.281 -21.469 1 60.25 254 SER A CA 1
ATOM 2074 C C . SER A 1 254 ? 43.406 -19.688 -22.031 1 60.25 254 SER A C 1
ATOM 2076 O O . SER A 1 254 ? 42.406 -20.016 -22.641 1 60.25 254 SER A O 1
ATOM 2078 N N . ALA A 1 255 ? 44.5 -20.25 -22.625 1 48.47 255 ALA A N 1
ATOM 2079 C CA . ALA A 1 255 ? 44.562 -21.625 -23.109 1 48.47 255 ALA A CA 1
ATOM 2080 C C . ALA A 1 255 ? 43.75 -22.562 -22.234 1 48.47 255 ALA A C 1
ATOM 2082 O O . ALA A 1 255 ? 43.469 -23.703 -22.609 1 48.47 255 ALA A O 1
ATOM 2083 N N . TYR A 1 256 ? 43.656 -22.469 -21.016 1 42.16 256 TYR A N 1
ATOM 2084 C CA . TYR A 1 256 ? 43.125 -23.438 -20.078 1 42.16 256 TYR A CA 1
ATOM 2085 C C . TYR A 1 256 ? 41.594 -23.297 -19.984 1 42.16 256 TYR A C 1
ATOM 2087 O O . TYR A 1 256 ? 41.062 -22.203 -20.156 1 42.16 256 TYR A O 1
ATOM 2095 N N . THR A 1 257 ? 40.812 -24.297 -20.406 1 43.94 257 THR A N 1
ATOM 2096 C CA . THR A 1 257 ? 39.406 -24.641 -20.391 1 43.94 257 THR A CA 1
ATOM 2097 C C . THR A 1 257 ? 38.719 -24.078 -19.156 1 43.94 257 THR A C 1
ATOM 2099 O O . THR A 1 257 ? 37.531 -24.312 -18.938 1 43.94 257 THR A O 1
ATOM 2102 N N . THR A 1 258 ? 39.25 -24.031 -18 1 42.66 258 THR A N 1
ATOM 2103 C CA . THR A 1 258 ? 38.562 -23.859 -16.734 1 42.66 258 THR A CA 1
ATOM 2104 C C . THR A 1 258 ? 37.812 -22.531 -16.703 1 42.66 258 THR A C 1
ATOM 2106 O O . THR A 1 258 ? 38.406 -21.469 -16.906 1 42.66 258 THR A O 1
ATOM 2109 N N . VAL A 1 259 ? 36.719 -22.422 -17.5 1 50.84 259 VAL A N 1
ATOM 2110 C CA . VAL A 1 259 ? 35.844 -21.312 -17.203 1 50.84 259 VAL A CA 1
ATOM 2111 C C . VAL A 1 259 ? 36.219 -20.672 -15.883 1 50.84 259 VAL A C 1
ATOM 2113 O O . VAL A 1 259 ? 36 -21.234 -14.812 1 50.84 259 VAL A O 1
ATOM 2116 N N . GLY A 1 260 ? 37.469 -20.156 -15.727 1 56.91 260 GLY A N 1
ATOM 2117 C CA . GLY A 1 260 ? 38.188 -19.844 -14.5 1 56.91 260 GLY A CA 1
ATOM 2118 C C . GLY A 1 260 ? 37.469 -18.875 -13.602 1 56.91 260 GLY A C 1
ATOM 2119 O O . GLY A 1 260 ? 36.906 -17.875 -14.078 1 56.91 260 GLY A O 1
ATOM 2120 N N . THR A 1 261 ? 36.938 -19.469 -12.43 1 64.69 261 THR A N 1
ATOM 2121 C CA . THR A 1 261 ? 36.375 -18.703 -11.32 1 64.69 261 THR A CA 1
ATOM 2122 C C . THR A 1 261 ? 37 -17.312 -11.242 1 64.69 261 THR A C 1
ATOM 2124 O O . THR A 1 261 ? 36.312 -16.328 -11.016 1 64.69 261 THR A O 1
ATOM 2127 N N . PHE A 1 262 ? 38.25 -17.281 -11.812 1 70.62 262 PHE A N 1
ATOM 2128 C CA . PHE A 1 262 ? 38.938 -15.992 -11.688 1 70.62 262 PHE A CA 1
ATOM 2129 C C . PHE A 1 262 ? 38.5 -15.039 -12.789 1 70.62 262 PHE A C 1
ATOM 2131 O O . PHE A 1 262 ? 38.281 -13.852 -12.531 1 70.62 262 PHE A O 1
ATOM 2138 N N . SER A 1 263 ? 38.406 -15.633 -14.047 1 75.56 263 SER A N 1
ATOM 2139 C CA . SER A 1 263 ? 37.969 -14.781 -15.164 1 75.56 263 SER A CA 1
ATOM 2140 C C . SER A 1 263 ? 36.562 -14.258 -14.961 1 75.56 263 SER A C 1
ATOM 2142 O O . SER A 1 263 ? 36.281 -13.102 -15.266 1 75.56 263 SER A O 1
ATOM 2144 N N . GLU A 1 264 ? 35.75 -15.078 -14.406 1 79.25 264 GLU A N 1
ATOM 2145 C CA . GLU A 1 264 ? 34.375 -14.68 -14.148 1 79.25 264 GLU A CA 1
ATOM 2146 C C . GLU A 1 264 ? 34.312 -13.617 -13.055 1 79.25 264 GLU A C 1
ATOM 2148 O O . GLU A 1 264 ? 33.688 -12.57 -13.242 1 79.25 264 GLU A O 1
ATOM 2153 N N . ILE A 1 265 ? 35 -13.82 -12 1 81.19 265 ILE A N 1
ATOM 2154 C CA . ILE A 1 265 ? 34.969 -12.914 -10.859 1 81.19 265 ILE A CA 1
ATOM 2155 C C . ILE A 1 265 ? 35.594 -11.578 -11.234 1 81.19 265 ILE A C 1
ATOM 2157 O O . ILE A 1 265 ? 35.094 -10.516 -10.875 1 81.19 265 ILE A O 1
ATOM 2161 N N . SER A 1 266 ? 36.719 -11.648 -12.008 1 83.69 266 SER A N 1
ATOM 2162 C CA . SER A 1 266 ? 37.406 -10.422 -12.398 1 83.69 266 SER A CA 1
ATOM 2163 C C . SER A 1 266 ? 36.562 -9.586 -13.359 1 83.69 266 SER A C 1
ATOM 2165 O O . SER A 1 266 ? 36.531 -8.359 -13.25 1 83.69 266 SER A O 1
ATOM 2167 N N . SER A 1 267 ? 35.938 -10.273 -14.305 1 87.38 267 SER A N 1
ATOM 2168 C CA . SER A 1 267 ? 35.094 -9.539 -15.234 1 87.38 267 SER A CA 1
ATOM 2169 C C . SER A 1 267 ? 33.906 -8.891 -14.516 1 87.38 267 SER A C 1
ATOM 2171 O O . SER A 1 267 ? 33.531 -7.762 -14.828 1 87.38 267 SER A O 1
ATOM 2173 N N . ILE A 1 268 ? 33.406 -9.578 -13.508 1 88.62 268 ILE A N 1
ATOM 2174 C CA . ILE A 1 268 ? 32.281 -9.055 -12.719 1 88.62 268 ILE A CA 1
ATOM 2175 C C . ILE A 1 268 ? 32.75 -7.816 -11.945 1 88.62 268 ILE A C 1
ATOM 2177 O O . ILE A 1 268 ? 32.125 -6.758 -12.031 1 88.62 268 ILE A O 1
ATOM 2181 N N . PHE A 1 269 ? 33.875 -7.91 -11.383 1 90.38 269 PHE A N 1
ATOM 2182 C CA . PHE A 1 269 ? 34.344 -6.848 -10.508 1 90.38 269 PHE A CA 1
ATOM 2183 C C . PHE A 1 269 ? 34.719 -5.602 -11.305 1 90.38 269 PHE A C 1
ATOM 2185 O O . PHE A 1 269 ? 34.375 -4.484 -10.898 1 90.38 269 PHE A O 1
ATOM 2192 N N . ILE A 1 270 ? 35.312 -5.734 -12.43 1 91.69 270 ILE A N 1
ATOM 2193 C CA . ILE A 1 270 ? 35.719 -4.602 -13.25 1 91.69 270 ILE A CA 1
ATOM 2194 C C . ILE A 1 270 ? 34.5 -3.852 -13.758 1 91.69 270 ILE A C 1
ATOM 2196 O O . ILE A 1 270 ? 34.438 -2.623 -13.672 1 91.69 270 ILE A O 1
ATOM 2200 N N . VAL A 1 271 ? 33.594 -4.594 -14.234 1 93.06 271 VAL A N 1
ATOM 2201 C CA . VAL A 1 271 ? 32.406 -3.949 -14.789 1 93.06 271 VAL A CA 1
ATOM 2202 C C . VAL A 1 271 ? 31.578 -3.35 -13.664 1 93.06 271 VAL A C 1
ATOM 2204 O O . VAL A 1 271 ? 30.953 -2.291 -13.828 1 93.06 271 VAL A O 1
ATOM 2207 N N . ASP A 1 272 ? 31.578 -4.035 -12.492 1 95.25 272 ASP A N 1
ATOM 2208 C CA . ASP A 1 272 ? 30.844 -3.486 -11.352 1 95.25 272 ASP A CA 1
ATOM 2209 C C . ASP A 1 272 ? 31.438 -2.146 -10.922 1 95.25 272 ASP A C 1
ATOM 2211 O O . ASP A 1 272 ? 30.703 -1.252 -10.492 1 95.25 272 ASP A O 1
ATOM 2215 N N . ILE A 1 273 ? 32.688 -2 -11 1 95.69 273 ILE A N 1
ATOM 2216 C CA . ILE A 1 273 ? 33.344 -0.729 -10.695 1 95.69 273 ILE A CA 1
ATOM 2217 C C . ILE A 1 273 ? 32.875 0.333 -11.695 1 95.69 273 ILE A C 1
ATOM 2219 O O . ILE A 1 273 ? 32.594 1.467 -11.312 1 95.69 273 ILE A O 1
ATOM 2223 N N . ILE A 1 274 ? 32.812 -0.058 -12.922 1 94.94 274 ILE A N 1
ATOM 2224 C CA . ILE A 1 274 ? 32.375 0.866 -13.961 1 94.94 274 ILE A CA 1
ATOM 2225 C C . ILE A 1 274 ? 30.922 1.281 -13.711 1 94.94 274 ILE A C 1
ATOM 2227 O O . ILE A 1 274 ? 30.578 2.457 -13.844 1 94.94 274 ILE A O 1
ATOM 2231 N N . ILE A 1 275 ? 30.125 0.31 -13.32 1 94.44 275 ILE A N 1
ATOM 2232 C CA . ILE A 1 275 ? 28.734 0.59 -13.039 1 94.44 275 ILE A CA 1
ATOM 2233 C C . ILE A 1 275 ? 28.625 1.549 -11.852 1 94.44 275 ILE A C 1
ATOM 2235 O O . ILE A 1 275 ? 27.828 2.49 -11.875 1 94.44 275 ILE A O 1
ATOM 2239 N N . ALA A 1 276 ? 29.406 1.367 -10.867 1 95.5 276 ALA A N 1
ATOM 2240 C CA . ALA A 1 276 ? 29.391 2.23 -9.688 1 95.5 276 ALA A CA 1
ATOM 2241 C C . ALA A 1 276 ? 29.828 3.648 -10.039 1 95.5 276 ALA A C 1
ATOM 2243 O O . ALA A 1 276 ? 29.234 4.625 -9.57 1 95.5 276 ALA A O 1
ATOM 2244 N N . ILE A 1 277 ? 30.797 3.777 -10.836 1 94.75 277 ILE A N 1
ATOM 2245 C CA . ILE A 1 277 ? 31.281 5.082 -11.273 1 94.75 277 ILE A CA 1
ATOM 2246 C C . ILE A 1 277 ? 30.234 5.766 -12.133 1 94.75 277 ILE A C 1
ATOM 2248 O O . ILE A 1 277 ? 29.984 6.969 -11.992 1 94.75 277 ILE A O 1
ATOM 2252 N N . LYS A 1 278 ? 29.656 4.98 -13.023 1 94.5 278 LYS A N 1
ATOM 2253 C CA . LYS A 1 278 ? 28.578 5.504 -13.859 1 94.5 278 LYS A CA 1
ATOM 2254 C C . LYS A 1 278 ? 27.453 6.078 -13 1 94.5 278 LYS A C 1
ATOM 2256 O O . LYS A 1 278 ? 26.875 7.113 -13.336 1 94.5 278 LYS A O 1
ATOM 2261 N N . MET A 1 279 ? 27.141 5.441 -11.875 1 95.56 279 MET A N 1
ATOM 2262 C CA . MET A 1 279 ? 26.078 5.891 -10.977 1 95.56 279 MET A CA 1
ATOM 2263 C C . MET A 1 279 ? 26.406 7.27 -10.406 1 95.56 279 MET A C 1
ATOM 2265 O O . MET A 1 279 ? 25.531 8.141 -10.359 1 95.56 279 MET A O 1
ATOM 2269 N N . ILE A 1 280 ? 27.641 7.492 -10.086 1 95.06 280 ILE A N 1
ATOM 2270 C CA . ILE A 1 280 ? 28.062 8.75 -9.492 1 95.06 280 ILE A CA 1
ATOM 2271 C C . ILE A 1 280 ? 28.047 9.859 -10.539 1 95.06 280 ILE A C 1
ATOM 2273 O O . ILE A 1 280 ? 27.531 10.953 -10.289 1 95.06 280 ILE A O 1
ATOM 2277 N N . VAL A 1 281 ? 28.516 9.547 -11.711 1 95.44 281 VAL A N 1
ATOM 2278 C CA . VAL A 1 281 ? 28.609 10.531 -12.781 1 95.44 281 VAL A CA 1
ATOM 2279 C C . VAL A 1 281 ? 27.219 10.914 -13.273 1 95.44 281 VAL A C 1
ATOM 2281 O O . VAL A 1 281 ? 26.922 12.102 -13.445 1 95.44 281 VAL A O 1
ATOM 2284 N N . LEU A 1 282 ? 26.406 9.938 -13.477 1 96.06 282 LEU A N 1
ATOM 2285 C CA . LEU A 1 282 ? 25.062 10.195 -13.969 1 96.06 282 LEU A CA 1
ATOM 2286 C C . LEU A 1 282 ? 24.234 10.984 -12.953 1 96.06 282 LEU A C 1
ATOM 2288 O O . LEU A 1 282 ? 23.391 11.805 -13.32 1 96.06 282 LEU A O 1
ATOM 2292 N N . GLN A 1 283 ? 24.453 10.742 -11.703 1 96.31 283 GLN A N 1
ATOM 2293 C CA . GLN A 1 283 ? 23.719 11.461 -10.664 1 96.31 283 GLN A CA 1
ATOM 2294 C C . GLN A 1 283 ? 23.953 12.969 -10.773 1 96.31 283 GLN A C 1
ATOM 2296 O O . GLN A 1 283 ? 23.016 13.758 -10.672 1 96.31 283 GLN A O 1
ATOM 2301 N N . LYS A 1 284 ? 25.219 13.383 -10.992 1 94.44 284 LYS A N 1
ATOM 2302 C CA . LYS A 1 284 ? 25.547 14.797 -11.133 1 94.44 284 LYS A CA 1
ATOM 2303 C C . LYS A 1 284 ? 24.891 15.398 -12.375 1 94.44 284 LYS A C 1
ATOM 2305 O O . LYS A 1 284 ? 24.406 16.531 -12.344 1 94.44 284 LYS A O 1
ATOM 2310 N N . ILE A 1 285 ? 24.797 14.57 -13.359 1 96 285 ILE A N 1
ATOM 2311 C CA . ILE A 1 285 ? 24.266 15.039 -14.625 1 96 285 ILE A CA 1
ATOM 2312 C C . ILE A 1 285 ? 22.75 15.219 -14.508 1 96 285 ILE A C 1
ATOM 2314 O O . ILE A 1 285 ? 22.219 16.281 -14.836 1 96 285 ILE A O 1
ATOM 2318 N N . TYR A 1 286 ? 22.062 14.156 -14.031 1 96.5 286 TYR A N 1
ATOM 2319 C CA . TYR A 1 286 ? 20.609 14.281 -14.055 1 96.5 286 TYR A CA 1
ATOM 2320 C C . TYR A 1 286 ? 20.125 15.211 -12.953 1 96.5 286 TYR A C 1
ATOM 2322 O O . TYR A 1 286 ? 19 15.727 -13.016 1 96.5 286 TYR A O 1
ATOM 2330 N N . TYR A 1 287 ? 20.875 15.477 -11.898 1 96.12 287 TYR A N 1
ATOM 2331 C CA . TYR A 1 287 ? 20.484 16.5 -10.938 1 96.12 287 TYR A CA 1
ATOM 2332 C C . TYR A 1 287 ? 20.422 17.875 -11.602 1 96.12 287 TYR A C 1
ATOM 2334 O O . TYR A 1 287 ? 19.531 18.672 -11.312 1 96.12 287 TYR A O 1
ATOM 2342 N N . LYS A 1 288 ? 21.391 18.109 -12.477 1 95.44 288 LYS A N 1
ATOM 2343 C CA . LYS A 1 288 ? 21.391 19.359 -13.219 1 95.44 288 LYS A CA 1
ATOM 2344 C C . LYS A 1 288 ? 20.219 19.438 -14.195 1 95.44 288 LYS A C 1
ATOM 2346 O O . LYS A 1 288 ? 19.594 20.484 -14.344 1 95.44 288 LYS A O 1
ATOM 2351 N N . ILE A 1 289 ? 19.953 18.344 -14.797 1 96.31 289 ILE A N 1
ATOM 2352 C CA . ILE A 1 289 ? 18.828 18.281 -15.727 1 96.31 289 ILE A CA 1
ATOM 2353 C C . ILE A 1 289 ? 17.516 18.5 -14.969 1 96.31 289 ILE A C 1
ATOM 2355 O O . ILE A 1 289 ? 16.641 19.234 -15.43 1 96.31 289 ILE A O 1
ATOM 2359 N N . CYS A 1 290 ? 17.391 17.859 -13.789 1 97.06 290 CYS A N 1
ATOM 2360 C CA . CYS A 1 290 ? 16.188 18 -12.969 1 97.06 290 CYS A CA 1
ATOM 2361 C C . CYS A 1 290 ? 15.984 19.453 -12.562 1 97.06 290 CYS A C 1
ATOM 2363 O O . CYS A 1 290 ? 14.852 19.938 -12.508 1 97.06 290 CYS A O 1
ATOM 2365 N N . LEU A 1 291 ? 17.125 20.125 -12.297 1 95.19 291 LEU A N 1
ATOM 2366 C CA . LEU A 1 291 ? 17.031 21.547 -11.945 1 95.19 291 LEU A CA 1
ATOM 2367 C C . LEU A 1 291 ? 16.516 22.359 -13.117 1 95.19 291 LEU A C 1
ATOM 2369 O O . LEU A 1 291 ? 15.656 23.219 -12.953 1 95.19 291 LEU A O 1
ATOM 2373 N N . MET A 1 292 ? 17.016 22.047 -14.305 1 95 292 MET A N 1
ATOM 2374 C CA . MET A 1 292 ? 16.625 22.781 -15.508 1 95 292 MET A CA 1
ATOM 2375 C C . MET A 1 292 ? 15.164 22.531 -15.852 1 95 292 MET A C 1
ATOM 2377 O O . MET A 1 292 ? 14.438 23.469 -16.188 1 95 292 MET A O 1
ATOM 2381 N N . ILE A 1 293 ? 14.75 21.344 -15.711 1 95.44 293 ILE A N 1
ATOM 2382 C CA . ILE A 1 293 ? 13.391 21 -16.109 1 95.44 293 ILE A CA 1
ATOM 2383 C C . ILE A 1 293 ? 12.406 21.531 -15.062 1 95.44 293 ILE A C 1
ATOM 2385 O O . ILE A 1 293 ? 11.273 21.906 -15.398 1 95.44 293 ILE A O 1
ATOM 2389 N N . THR A 1 294 ? 12.773 21.562 -13.797 1 94.5 294 THR A N 1
ATOM 2390 C CA . THR A 1 294 ? 11.906 22.109 -12.758 1 94.5 294 THR A CA 1
ATOM 2391 C C . THR A 1 294 ? 11.711 23.609 -12.953 1 94.5 294 THR A C 1
ATOM 2393 O O . THR A 1 294 ? 10.625 24.141 -12.719 1 94.5 294 THR A O 1
ATOM 2396 N N . ASN A 1 295 ? 12.82 24.25 -13.383 1 91.75 295 ASN A N 1
ATOM 2397 C CA . ASN A 1 295 ? 12.695 25.672 -13.695 1 91.75 295 ASN A CA 1
ATOM 2398 C C . ASN A 1 295 ? 11.781 25.906 -14.898 1 91.75 295 ASN A C 1
ATOM 2400 O O . ASN A 1 295 ? 11.086 26.922 -14.969 1 91.75 295 ASN A O 1
ATOM 2404 N N . PHE A 1 296 ? 11.797 24.953 -15.734 1 91.75 296 PHE A N 1
ATOM 2405 C CA . PHE A 1 296 ? 10.969 25.031 -16.922 1 91.75 296 PHE A CA 1
ATOM 2406 C C . PHE A 1 296 ? 9.492 24.906 -16.562 1 91.75 296 PHE A C 1
ATOM 2408 O O . PHE A 1 296 ? 8.633 25.453 -17.25 1 91.75 296 PHE A O 1
ATOM 2415 N N . GLU A 1 297 ? 9.062 24.281 -15.492 1 90.81 297 GLU A N 1
ATOM 2416 C CA . GLU A 1 297 ? 7.688 24.094 -15.039 1 90.81 297 GLU A CA 1
ATOM 2417 C C . GLU A 1 297 ? 7.117 25.391 -14.445 1 90.81 297 GLU A C 1
ATOM 2419 O O . GLU A 1 297 ? 5.898 25.547 -14.359 1 90.81 297 GLU A O 1
ATOM 2424 N N . ILE A 1 298 ? 7.914 26.266 -13.969 1 88.94 298 ILE A N 1
ATOM 2425 C CA . ILE A 1 298 ? 7.566 27.547 -13.359 1 88.94 298 ILE A CA 1
ATOM 2426 C C . ILE A 1 298 ? 6.598 27.328 -12.203 1 88.94 298 ILE A C 1
ATOM 2428 O O . ILE A 1 298 ? 5.473 27.828 -12.219 1 88.94 298 ILE A O 1
ATOM 2432 N N . PRO A 1 299 ? 7.117 26.641 -11.172 1 87.5 299 PRO A N 1
ATOM 2433 C CA . PRO A 1 299 ? 6.27 26.484 -9.992 1 87.5 299 PRO A CA 1
ATOM 2434 C C . PRO A 1 299 ? 5.969 27.812 -9.297 1 87.5 299 PRO A C 1
ATOM 2436 O O . PRO A 1 299 ? 6.793 28.719 -9.328 1 87.5 299 PRO A O 1
ATOM 2439 N N . ARG A 1 300 ? 4.879 27.875 -8.672 1 83.12 300 ARG A N 1
ATOM 2440 C CA . ARG A 1 300 ? 4.395 29.125 -8.094 1 83.12 300 ARG A CA 1
ATOM 2441 C C . ARG A 1 300 ? 5.148 29.469 -6.812 1 83.12 300 ARG A C 1
ATOM 2443 O O . ARG A 1 300 ? 5.527 30.625 -6.59 1 83.12 300 ARG A O 1
ATOM 2450 N N . THR A 1 301 ? 5.324 28.422 -5.957 1 82.94 301 THR A N 1
ATOM 2451 C CA . THR A 1 301 ? 5.953 28.656 -4.664 1 82.94 301 THR A CA 1
ATOM 2452 C C . THR A 1 301 ? 7.293 27.938 -4.574 1 82.94 301 THR A C 1
ATOM 2454 O O . THR A 1 301 ? 7.586 27.062 -5.383 1 82.94 301 THR A O 1
ATOM 2457 N N . GLU A 1 302 ? 8.07 28.344 -3.688 1 83.88 302 GLU A N 1
ATOM 2458 C CA . GLU A 1 302 ? 9.375 27.719 -3.48 1 83.88 302 GLU A CA 1
ATOM 2459 C C . GLU A 1 302 ? 9.227 26.281 -3 1 83.88 302 GLU A C 1
ATOM 2461 O O . GLU A 1 302 ? 10.016 25.406 -3.369 1 83.88 302 GLU A O 1
ATOM 2466 N N . ILE A 1 303 ? 8.234 26.031 -2.191 1 83.69 303 ILE A N 1
ATOM 2467 C CA . ILE A 1 303 ? 8.031 24.688 -1.67 1 83.69 303 ILE A CA 1
ATOM 2468 C C . ILE A 1 303 ? 7.605 23.75 -2.801 1 83.69 303 ILE A C 1
ATOM 2470 O O . ILE A 1 303 ? 8.008 22.578 -2.838 1 83.69 303 ILE A O 1
ATOM 2474 N N . GLU A 1 304 ? 6.801 24.297 -3.697 1 85.94 304 GLU A N 1
ATOM 2475 C CA . GLU A 1 304 ? 6.398 23.5 -4.852 1 85.94 304 GLU A CA 1
ATOM 2476 C C . GLU A 1 304 ? 7.594 23.188 -5.75 1 85.94 304 GLU A C 1
ATOM 2478 O O . GLU A 1 304 ? 7.688 22.094 -6.32 1 85.94 304 GLU A O 1
ATOM 2483 N N . PHE A 1 305 ? 8.406 24.172 -5.863 1 89.5 305 PHE A N 1
ATOM 2484 C CA . PHE A 1 305 ? 9.625 23.969 -6.637 1 89.5 305 PHE A CA 1
ATOM 2485 C C . PHE A 1 305 ? 10.492 22.875 -6.008 1 89.5 305 PHE A C 1
ATOM 2487 O O . PHE A 1 305 ? 10.906 21.938 -6.691 1 89.5 305 PHE A O 1
ATOM 2494 N N . ASP A 1 306 ? 10.75 22.953 -4.746 1 90.81 306 ASP A N 1
ATOM 2495 C CA . ASP A 1 306 ? 11.594 21.984 -4.047 1 90.81 306 ASP A CA 1
ATOM 2496 C C . ASP A 1 306 ? 11 20.578 -4.121 1 90.81 306 ASP A C 1
ATOM 2498 O O . ASP A 1 306 ? 11.719 19.594 -4.34 1 90.81 306 ASP A O 1
ATOM 2502 N N . ASN A 1 307 ? 9.719 20.531 -3.953 1 89.88 307 ASN A N 1
ATOM 2503 C CA . ASN A 1 307 ? 9.055 19.234 -4.02 1 89.88 307 ASN A CA 1
ATOM 2504 C C . ASN A 1 307 ? 9.219 18.594 -5.395 1 89.88 307 ASN A C 1
ATOM 2506 O O . ASN A 1 307 ? 9.602 17.438 -5.5 1 89.88 307 ASN A O 1
ATOM 2510 N N . SER A 1 308 ? 8.867 19.375 -6.402 1 91.31 308 SER A N 1
ATOM 2511 C CA . SER A 1 308 ? 8.969 18.844 -7.762 1 91.31 308 SER A CA 1
ATOM 2512 C C . SER A 1 308 ? 10.398 18.453 -8.102 1 91.31 308 SER A C 1
ATOM 2514 O O . SER A 1 308 ? 10.633 17.406 -8.719 1 91.31 308 SER A O 1
ATOM 2516 N N . TYR A 1 309 ? 11.328 19.25 -7.699 1 94.75 309 TYR A N 1
ATOM 2517 C CA . TYR A 1 309 ? 12.742 18.984 -7.941 1 94.75 309 TYR A CA 1
ATOM 2518 C C . TYR A 1 309 ? 13.172 17.703 -7.242 1 94.75 309 TYR A C 1
ATOM 2520 O O . TYR A 1 309 ? 13.766 16.812 -7.863 1 94.75 309 TYR A O 1
ATOM 2528 N N . ILE A 1 310 ? 12.867 17.516 -5.965 1 96 310 ILE A N 1
ATOM 2529 C CA . ILE A 1 310 ? 13.32 16.391 -5.148 1 96 310 ILE A CA 1
ATOM 2530 C C . ILE A 1 310 ? 12.664 15.102 -5.645 1 96 310 ILE A C 1
ATOM 2532 O O . ILE A 1 310 ? 13.312 14.055 -5.73 1 96 310 ILE A O 1
ATOM 2536 N N . TYR A 1 311 ? 11.422 15.164 -6.039 1 92.62 311 TYR A N 1
ATOM 2537 C CA . TYR A 1 311 ? 10.734 13.969 -6.52 1 92.62 311 TYR A CA 1
ATOM 2538 C C . TYR A 1 311 ? 11.352 13.469 -7.82 1 92.62 311 TYR A C 1
ATOM 2540 O O . TYR A 1 311 ? 11.539 12.266 -8.008 1 92.62 311 TYR A O 1
ATOM 2548 N N . LYS A 1 312 ? 11.648 14.391 -8.719 1 95.19 312 LYS A N 1
ATOM 2549 C CA . LYS A 1 312 ? 12.258 14 -9.984 1 95.19 312 LYS A CA 1
ATOM 2550 C C . LYS A 1 312 ? 13.633 13.391 -9.758 1 95.19 312 LYS A C 1
ATOM 2552 O O . LYS A 1 312 ? 13.969 12.359 -10.352 1 95.19 312 LYS A O 1
ATOM 2557 N N . CYS A 1 313 ? 14.352 14 -8.859 1 97.12 313 CYS A N 1
ATOM 2558 C CA . CYS A 1 313 ? 15.672 13.461 -8.531 1 97.12 313 CYS A CA 1
ATOM 2559 C C . CYS A 1 313 ? 15.547 12.078 -7.895 1 97.12 313 CYS A C 1
ATOM 2561 O O . CYS A 1 313 ? 16.328 11.172 -8.211 1 97.12 313 CYS A O 1
ATOM 2563 N N . TYR A 1 314 ? 14.555 11.891 -7.148 1 96.75 314 TYR A N 1
ATOM 2564 C CA . TYR A 1 314 ? 14.367 10.625 -6.453 1 96.75 314 TYR A CA 1
ATOM 2565 C C . TYR A 1 314 ? 14.039 9.508 -7.434 1 96.75 314 TYR A C 1
ATOM 2567 O O . TYR A 1 314 ? 14.57 8.398 -7.32 1 96.75 314 TYR A O 1
ATOM 2575 N N . ILE A 1 315 ? 13.219 9.781 -8.32 1 95.19 315 ILE A N 1
ATOM 2576 C CA . ILE A 1 315 ? 12.828 8.773 -9.297 1 95.19 315 ILE A CA 1
ATOM 2577 C C . ILE A 1 315 ? 14.047 8.344 -10.109 1 95.19 315 ILE A C 1
ATOM 2579 O O . ILE A 1 315 ? 14.273 7.148 -10.305 1 95.19 315 ILE A O 1
ATOM 2583 N N . LEU A 1 316 ? 14.797 9.266 -10.492 1 97.31 316 LEU A N 1
ATOM 2584 C CA . LEU A 1 316 ? 15.977 8.945 -11.289 1 97.31 316 LEU A CA 1
ATOM 2585 C C . LEU A 1 316 ? 17.047 8.273 -10.422 1 97.31 316 LEU A C 1
ATOM 2587 O O . LEU A 1 316 ? 17.781 7.406 -10.906 1 97.31 316 LEU A O 1
ATOM 2591 N N . ASP A 1 317 ? 17.125 8.68 -9.148 1 97.56 317 ASP A N 1
ATOM 2592 C CA . ASP A 1 317 ? 18.031 7.996 -8.227 1 97.56 317 ASP A CA 1
ATOM 2593 C C . ASP A 1 317 ? 17.656 6.527 -8.07 1 97.56 317 ASP A C 1
ATOM 2595 O O . ASP A 1 317 ? 18.516 5.656 -8.016 1 97.56 317 ASP A O 1
ATOM 2599 N N . CYS A 1 318 ? 16.422 6.258 -8.008 1 96.25 318 CYS A N 1
ATOM 2600 C CA . CYS A 1 318 ? 15.961 4.883 -7.84 1 96.25 318 CYS A CA 1
ATOM 2601 C C . CYS A 1 318 ? 16.328 4.031 -9.047 1 96.25 318 CYS A C 1
ATOM 2603 O O . CYS A 1 318 ? 16.812 2.908 -8.891 1 96.25 318 CYS A O 1
ATOM 2605 N N . VAL A 1 319 ? 16.172 4.574 -10.195 1 95.88 319 VAL A N 1
ATOM 2606 C CA . VAL A 1 319 ? 16.484 3.826 -11.414 1 95.88 319 VAL A CA 1
ATOM 2607 C C . VAL A 1 319 ? 17.984 3.66 -11.555 1 95.88 319 VAL A C 1
ATOM 2609 O O . VAL A 1 319 ? 18.469 2.574 -11.883 1 95.88 319 VAL A O 1
ATOM 2612 N N . ASN A 1 320 ? 18.656 4.688 -11.219 1 96.12 320 ASN A N 1
ATOM 2613 C CA . ASN A 1 320 ? 20.109 4.676 -11.367 1 96.12 320 ASN A CA 1
ATOM 2614 C C . ASN A 1 320 ? 20.766 3.756 -10.344 1 96.12 320 ASN A C 1
ATOM 2616 O O . ASN A 1 320 ? 21.719 3.031 -10.664 1 96.12 320 ASN A O 1
ATOM 2620 N N . ASN A 1 321 ? 20.328 3.738 -9.148 1 95.38 321 ASN A N 1
ATOM 2621 C CA . ASN A 1 321 ? 20.984 3.002 -8.07 1 95.38 321 ASN A CA 1
ATOM 2622 C C . ASN A 1 321 ? 20.531 1.544 -8.031 1 95.38 321 ASN A C 1
ATOM 2624 O O . ASN A 1 321 ? 21.328 0.65 -7.758 1 95.38 321 ASN A O 1
ATOM 2628 N N . PHE A 1 322 ? 19.297 1.255 -8.359 1 94.94 322 PHE A N 1
ATOM 2629 C CA . PHE A 1 322 ? 18.781 -0.093 -8.133 1 94.94 322 PHE A CA 1
ATOM 2630 C C . PHE A 1 322 ? 18.453 -0.777 -9.453 1 94.94 322 PHE A C 1
ATOM 2632 O O . PHE A 1 322 ? 18.156 -1.974 -9.477 1 94.94 322 PHE A O 1
ATOM 2639 N N . GLY A 1 323 ? 18.531 -0.058 -10.586 1 91.38 323 GLY A N 1
ATOM 2640 C CA . GLY A 1 323 ? 18.219 -0.638 -11.883 1 91.38 323 GLY A CA 1
ATOM 2641 C C . GLY A 1 323 ? 19.109 -1.811 -12.242 1 91.38 323 GLY A C 1
ATOM 2642 O O . GLY A 1 323 ? 18.625 -2.844 -12.711 1 91.38 323 GLY A O 1
ATOM 2643 N N . GLY A 1 324 ? 20.391 -1.663 -11.992 1 90.88 324 GLY A N 1
ATOM 2644 C CA . GLY A 1 324 ? 21.312 -2.756 -12.266 1 90.88 324 GLY A CA 1
ATOM 2645 C C . GLY A 1 324 ? 21.047 -3.984 -11.414 1 90.88 324 GLY A C 1
ATOM 2646 O O . GLY A 1 324 ? 21.109 -5.113 -11.906 1 90.88 324 GLY A O 1
ATOM 2647 N N . LEU A 1 325 ? 20.734 -3.777 -10.156 1 93.06 325 LEU A N 1
ATOM 2648 C CA . LEU A 1 325 ? 20.453 -4.875 -9.242 1 93.06 325 LEU A CA 1
ATOM 2649 C C . LEU A 1 325 ? 19.172 -5.598 -9.617 1 93.06 325 LEU A C 1
ATOM 2651 O O . LEU A 1 325 ? 19.109 -6.828 -9.586 1 93.06 325 LEU A O 1
ATOM 2655 N N . ILE A 1 326 ? 18.172 -4.859 -10.055 1 92.81 326 ILE A N 1
ATOM 2656 C CA . ILE A 1 326 ? 16.891 -5.445 -10.461 1 92.81 326 ILE A CA 1
ATOM 2657 C C . ILE A 1 326 ? 17.094 -6.254 -11.742 1 92.81 326 ILE A C 1
ATOM 2659 O O . ILE A 1 326 ? 16.547 -7.348 -11.883 1 92.81 326 ILE A O 1
ATOM 2663 N N . PHE A 1 327 ? 17.922 -5.809 -12.594 1 91.88 327 PHE A N 1
ATOM 2664 C CA . PHE A 1 327 ? 18.156 -6.516 -13.844 1 91.88 327 PHE A CA 1
ATOM 2665 C C . PHE A 1 327 ? 18.875 -7.832 -13.594 1 91.88 327 PHE A C 1
ATOM 2667 O O . PHE A 1 327 ? 18.484 -8.875 -14.109 1 91.88 327 PHE A O 1
ATOM 2674 N N . ILE A 1 328 ? 19.875 -7.793 -12.797 1 91.44 328 ILE A N 1
ATOM 2675 C CA . ILE A 1 328 ? 20.656 -8.992 -12.516 1 91.44 328 ILE A CA 1
ATOM 2676 C C . ILE A 1 328 ? 19.812 -9.992 -11.727 1 91.44 328 ILE A C 1
ATOM 2678 O O . ILE A 1 328 ? 19.859 -11.195 -11.984 1 91.44 328 ILE A O 1
ATOM 2682 N N . GLY A 1 329 ? 19.031 -9.5 -10.875 1 90.19 329 GLY A N 1
ATOM 2683 C CA . GLY A 1 329 ? 18.281 -10.375 -10 1 90.19 329 GLY A CA 1
ATOM 2684 C C . GLY A 1 329 ? 17.078 -11.008 -10.68 1 90.19 329 GLY A C 1
ATOM 2685 O O . GLY A 1 329 ? 16.766 -12.18 -10.453 1 90.19 329 GLY A O 1
ATOM 2686 N N . PHE A 1 330 ? 16.469 -10.289 -11.68 1 89.88 330 PHE A N 1
ATOM 2687 C CA . PHE A 1 330 ? 15.164 -10.781 -12.102 1 89.88 330 PHE A CA 1
ATOM 2688 C C . PHE A 1 330 ? 15.109 -10.938 -13.617 1 89.88 330 PHE A C 1
ATOM 2690 O O . PHE A 1 330 ? 14.227 -11.617 -14.148 1 89.88 330 PHE A O 1
ATOM 2697 N N . PHE A 1 331 ? 16.062 -10.43 -14.383 1 88.62 331 PHE A N 1
ATOM 2698 C CA . PHE A 1 331 ? 15.922 -10.461 -15.836 1 88.62 331 PHE A CA 1
ATOM 2699 C C . PHE A 1 331 ? 17.094 -11.188 -16.469 1 88.62 331 PHE A C 1
ATOM 2701 O O . PHE A 1 331 ? 16.969 -11.766 -17.562 1 88.62 331 PHE A O 1
ATOM 2708 N N . MET A 1 332 ? 18.141 -11.188 -15.836 1 89.81 332 MET A N 1
ATOM 2709 C CA . MET A 1 332 ? 19.328 -11.789 -16.422 1 89.81 332 MET A CA 1
ATOM 2710 C C . MET A 1 332 ? 19.156 -13.289 -16.594 1 89.81 332 MET A C 1
ATOM 2712 O O . MET A 1 332 ? 18.766 -13.992 -15.664 1 89.81 332 MET A O 1
ATOM 2716 N N . GLY A 1 333 ? 19.312 -13.828 -17.797 1 86.38 333 GLY A N 1
ATOM 2717 C CA . GLY A 1 333 ? 19.312 -15.242 -18.109 1 86.38 333 GLY A CA 1
ATOM 2718 C C . GLY A 1 333 ? 17.938 -15.852 -18.141 1 86.38 333 GLY A C 1
ATOM 2719 O O . GLY A 1 333 ? 17.781 -17.047 -18.359 1 86.38 333 GLY A O 1
ATOM 2720 N N . LYS A 1 334 ? 16.891 -15.086 -17.891 1 83.25 334 LYS A N 1
ATOM 2721 C CA . LYS A 1 334 ? 15.547 -15.633 -17.766 1 83.25 334 LYS A CA 1
ATOM 2722 C C . LYS A 1 334 ? 14.922 -15.875 -19.141 1 83.25 334 LYS A C 1
ATOM 2724 O O . LYS A 1 334 ? 13.961 -16.641 -19.266 1 83.25 334 LYS A O 1
ATOM 2729 N N . ALA A 1 335 ? 15.523 -15.32 -20.141 1 78.56 335 ALA A N 1
ATOM 2730 C CA . ALA A 1 335 ? 14.977 -15.492 -21.484 1 78.56 335 ALA A CA 1
ATOM 2731 C C . ALA A 1 335 ? 15.531 -16.75 -22.156 1 78.56 335 ALA A C 1
ATOM 2733 O O . ALA A 1 335 ? 15.031 -17.172 -23.188 1 78.56 335 ALA A O 1
ATOM 2734 N N . LEU A 1 336 ? 16.578 -17.359 -21.5 1 73.38 336 LEU A N 1
ATOM 2735 C CA . LEU A 1 336 ? 17.141 -18.594 -22.047 1 73.38 336 LEU A CA 1
ATOM 2736 C C . LEU A 1 336 ? 16.234 -19.781 -21.766 1 73.38 336 LEU A C 1
ATOM 2738 O O . LEU A 1 336 ? 15.914 -20.078 -20.609 1 73.38 336 LEU A O 1
ATOM 2742 N N . ASP A 1 337 ? 15.781 -20.406 -22.766 1 74.12 337 ASP A N 1
ATOM 2743 C CA . ASP A 1 337 ? 14.922 -21.578 -22.625 1 74.12 337 ASP A CA 1
ATOM 2744 C C . ASP A 1 337 ? 15.75 -22.844 -22.328 1 74.12 337 ASP A C 1
ATOM 2746 O O . ASP A 1 337 ? 15.695 -23.375 -21.219 1 74.12 337 ASP A O 1
ATOM 2750 N N . HIS A 1 338 ? 16.609 -23.391 -23.234 1 82.56 338 HIS A N 1
ATOM 2751 C CA . HIS A 1 338 ? 17.531 -24.516 -23.062 1 82.56 338 HIS A CA 1
ATOM 2752 C C . HIS A 1 338 ? 18.75 -24.359 -23.969 1 82.56 338 HIS A C 1
ATOM 2754 O O . HIS A 1 338 ? 18.703 -23.609 -24.953 1 82.56 338 HIS A O 1
ATOM 2760 N N . PRO A 1 339 ? 19.891 -24.906 -23.594 1 85.69 339 PRO A N 1
ATOM 2761 C CA . PRO A 1 339 ? 21.156 -24.719 -24.281 1 85.69 339 PRO A CA 1
ATOM 2762 C C . PRO A 1 339 ? 21.109 -25.125 -25.75 1 85.69 339 PRO A C 1
ATOM 2764 O O . PRO A 1 339 ? 22.016 -24.781 -26.531 1 85.69 339 PRO A O 1
ATOM 2767 N N . ALA A 1 340 ? 20.062 -25.812 -26.125 1 82.94 340 ALA A N 1
ATOM 2768 C CA . ALA A 1 340 ? 19.922 -26.188 -27.531 1 82.94 340 ALA A CA 1
ATOM 2769 C C . ALA A 1 340 ? 19.375 -25.031 -28.344 1 82.94 340 ALA A C 1
ATOM 2771 O O . ALA A 1 340 ? 19.625 -24.938 -29.547 1 82.94 340 ALA A O 1
ATOM 2772 N N . LYS A 1 341 ? 18.531 -24.188 -27.734 1 79.56 341 LYS A N 1
ATOM 2773 C CA . LYS A 1 341 ? 17.922 -23.047 -28.406 1 79.56 341 LYS A CA 1
ATOM 2774 C C . LYS A 1 341 ? 18.531 -21.734 -27.906 1 79.56 341 LYS A C 1
ATOM 2776 O O . LYS A 1 341 ? 18.047 -21.141 -26.953 1 79.56 341 LYS A O 1
ATOM 2781 N N . VAL A 1 342 ? 19.688 -21.359 -28.516 1 74.69 342 VAL A N 1
ATOM 2782 C CA . VAL A 1 342 ? 20.359 -20.172 -28.031 1 74.69 342 VAL A CA 1
ATOM 2783 C C . VAL A 1 342 ? 20.391 -19.109 -29.125 1 74.69 342 VAL A C 1
ATOM 2785 O O . VAL A 1 342 ? 20.312 -19.422 -30.312 1 74.69 342 VAL A O 1
ATOM 2788 N N . VAL A 1 343 ? 20.172 -17.938 -28.734 1 72.38 343 VAL A N 1
ATOM 2789 C CA . VAL A 1 343 ? 20.328 -16.797 -29.625 1 72.38 343 VAL A CA 1
ATOM 2790 C C . VAL A 1 343 ? 21.781 -16.312 -29.594 1 72.38 343 VAL A C 1
ATOM 2792 O O . VAL A 1 343 ? 22.312 -15.992 -28.531 1 72.38 343 VAL A O 1
ATOM 2795 N N . ASP A 1 344 ? 22.391 -16.422 -30.797 1 77.56 344 ASP A N 1
ATOM 2796 C CA . ASP A 1 344 ? 23.797 -16.047 -30.859 1 77.56 344 ASP A CA 1
ATOM 2797 C C . ASP A 1 344 ? 23.938 -14.57 -31.219 1 77.56 344 ASP A C 1
ATOM 2799 O O . ASP A 1 344 ? 24.406 -14.234 -32.312 1 77.56 344 ASP A O 1
ATOM 2803 N N . ASN A 1 345 ? 23.5 -13.656 -30.438 1 79.88 345 ASN A N 1
ATOM 2804 C CA . ASN A 1 345 ? 23.688 -12.219 -30.562 1 79.88 345 ASN A CA 1
ATOM 2805 C C . ASN A 1 345 ? 24.234 -11.609 -29.266 1 79.88 345 ASN A C 1
ATOM 2807 O O . ASN A 1 345 ? 23.609 -11.734 -28.219 1 79.88 345 ASN A O 1
ATOM 2811 N N . PRO A 1 346 ? 25.359 -11.016 -29.453 1 79.69 346 PRO A N 1
ATOM 2812 C CA . PRO A 1 346 ? 26.016 -10.477 -28.266 1 79.69 346 PRO A CA 1
ATOM 2813 C C . PRO A 1 346 ? 25.172 -9.422 -27.547 1 79.69 346 PRO A C 1
ATOM 2815 O O . PRO A 1 346 ? 25.266 -9.258 -26.328 1 79.69 346 PRO A O 1
ATOM 2818 N N . ILE A 1 347 ? 24.344 -8.797 -28.234 1 81.38 347 ILE A N 1
ATOM 2819 C CA . ILE A 1 347 ? 23.531 -7.73 -27.656 1 81.38 347 ILE A CA 1
ATOM 2820 C C . ILE A 1 347 ? 22.484 -8.32 -26.719 1 81.38 347 ILE A C 1
ATOM 2822 O O . ILE A 1 347 ? 22.109 -7.707 -25.719 1 81.38 347 ILE A O 1
ATOM 2826 N N . TYR A 1 348 ? 22.062 -9.516 -26.953 1 82.38 348 TYR A N 1
ATOM 2827 C CA . TYR A 1 348 ? 21 -10.125 -26.172 1 82.38 348 TYR A CA 1
ATOM 2828 C C . TYR A 1 348 ? 21.562 -11.094 -25.125 1 82.38 348 TYR A C 1
ATOM 2830 O O . TYR A 1 348 ? 20.812 -11.711 -24.375 1 82.38 348 TYR A O 1
ATOM 2838 N N . GLU A 1 349 ? 22.875 -11.141 -25.062 1 84.38 349 GLU A N 1
ATOM 2839 C CA . GLU A 1 349 ? 23.531 -12.102 -24.188 1 84.38 349 GLU A CA 1
ATOM 2840 C C . GLU A 1 349 ? 23.125 -11.898 -22.734 1 84.38 349 GLU A C 1
ATOM 2842 O O . GLU A 1 349 ? 22.953 -12.867 -21.984 1 84.38 349 GLU A O 1
ATOM 2847 N N . PRO A 1 350 ? 22.969 -10.648 -22.344 1 84.19 350 PRO A N 1
ATOM 2848 C CA . PRO A 1 350 ? 22.594 -10.453 -20.938 1 84.19 350 PRO A CA 1
ATOM 2849 C C . PRO A 1 350 ? 21.25 -11.102 -20.594 1 84.19 350 PRO A C 1
ATOM 2851 O O . PRO A 1 350 ? 21.016 -11.492 -19.453 1 84.19 350 PRO A O 1
ATOM 2854 N N . PHE A 1 351 ? 20.438 -11.258 -21.578 1 85.19 351 PHE A N 1
ATOM 2855 C CA . PHE A 1 351 ? 19.109 -11.836 -21.344 1 85.19 351 PHE A CA 1
ATOM 2856 C C . PHE A 1 351 ? 19.156 -13.352 -21.453 1 85.19 351 PHE A C 1
ATOM 2858 O O . PHE A 1 351 ? 18.281 -14.047 -20.922 1 85.19 351 PHE A O 1
ATOM 2865 N N . TYR A 1 352 ? 20.266 -13.883 -22.062 1 84.31 352 TYR A N 1
ATOM 2866 C CA . TYR A 1 352 ? 20.281 -15.305 -22.375 1 84.31 352 TYR A CA 1
ATOM 2867 C C . TYR A 1 352 ? 21.422 -16.016 -21.641 1 84.31 352 TYR A C 1
ATOM 2869 O O . TYR A 1 352 ? 21.594 -17.219 -21.781 1 84.31 352 TYR A O 1
ATOM 2877 N N . ARG A 1 353 ? 22.172 -15.281 -20.875 1 85.62 353 ARG A N 1
ATOM 2878 C CA . ARG A 1 353 ? 23.234 -15.914 -20.109 1 85.62 353 ARG A CA 1
ATOM 2879 C C . ARG A 1 353 ? 22.812 -16.156 -18.672 1 85.62 353 ARG A C 1
ATOM 2881 O O . ARG A 1 353 ? 22.484 -15.219 -17.953 1 85.62 353 ARG A O 1
ATOM 2888 N N . LYS A 1 354 ? 22.828 -17.359 -18.312 1 86.25 354 LYS A N 1
ATOM 2889 C CA . LYS A 1 354 ? 22.5 -17.719 -16.938 1 86.25 354 LYS A CA 1
ATOM 2890 C C . LYS A 1 354 ? 23.688 -17.484 -16 1 86.25 354 LYS A C 1
ATOM 2892 O O . LYS A 1 354 ? 24.828 -17.438 -16.453 1 86.25 354 LYS A O 1
ATOM 2897 N N . CYS A 1 355 ? 23.406 -17.297 -14.82 1 86.69 355 CYS A N 1
ATOM 2898 C CA . CYS A 1 355 ? 24.453 -17.125 -13.812 1 86.69 355 CYS A CA 1
ATOM 2899 C C . CYS A 1 355 ? 25.062 -18.469 -13.445 1 86.69 355 CYS A C 1
ATOM 2901 O O . CYS A 1 355 ? 24.5 -19.531 -13.742 1 86.69 355 CYS A O 1
ATOM 2903 N N . ALA A 1 356 ? 26.234 -18.453 -12.938 1 79.38 356 ALA A N 1
ATOM 2904 C CA . ALA A 1 356 ? 26.984 -19.656 -12.617 1 79.38 356 ALA A CA 1
ATOM 2905 C C . ALA A 1 356 ? 26.312 -20.438 -11.484 1 79.38 356 ALA A C 1
ATOM 2907 O O . ALA A 1 356 ? 26.344 -21.672 -11.461 1 79.38 356 ALA A O 1
ATOM 2908 N N . GLY A 1 357 ? 25.688 -19.781 -10.641 1 80.81 357 GLY A N 1
ATOM 2909 C CA . GLY A 1 357 ? 24.953 -20.453 -9.57 1 80.81 357 GLY A CA 1
ATOM 2910 C C . GLY A 1 357 ? 23.516 -20.766 -9.93 1 80.81 357 GLY A C 1
ATOM 2911 O O . GLY A 1 357 ? 23.141 -20.703 -11.102 1 80.81 357 GLY A O 1
ATOM 2912 N N . LEU A 1 358 ? 22.75 -21.281 -9.047 1 83.38 358 LEU A N 1
ATOM 2913 C CA . LEU A 1 358 ? 21.328 -21.516 -9.273 1 83.38 358 LEU A CA 1
ATOM 2914 C C . LEU A 1 358 ? 20.578 -20.203 -9.43 1 83.38 358 LEU A C 1
ATOM 2916 O O . LEU A 1 358 ? 19.625 -20.109 -10.203 1 83.38 358 LEU A O 1
ATOM 2920 N N . SER A 1 359 ? 21.047 -19.297 -8.641 1 86.31 359 SER A N 1
ATOM 2921 C CA . SER A 1 359 ? 20.516 -17.938 -8.727 1 86.31 359 SER A CA 1
ATOM 2922 C C . SER A 1 359 ? 21.625 -16.906 -8.938 1 86.31 359 SER A C 1
ATOM 2924 O O . SER A 1 359 ? 22.812 -17.25 -8.906 1 86.31 359 SER A O 1
ATOM 2926 N N . CYS A 1 360 ? 21.234 -15.695 -9.273 1 89.75 360 CYS A N 1
ATOM 2927 C CA . CYS A 1 360 ? 22.219 -14.648 -9.508 1 89.75 360 CYS A CA 1
ATOM 2928 C C . CYS A 1 360 ? 22.5 -13.859 -8.227 1 89.75 360 CYS A C 1
ATOM 2930 O O . CYS A 1 360 ? 22.781 -12.664 -8.281 1 89.75 360 CYS A O 1
ATOM 2932 N N . ALA A 1 361 ? 22.328 -14.516 -7.09 1 89.19 361 ALA A N 1
ATOM 2933 C CA . ALA A 1 361 ? 22.516 -13.852 -5.801 1 89.19 361 ALA A CA 1
ATOM 2934 C C . ALA A 1 361 ? 23.984 -13.469 -5.582 1 89.19 361 ALA A C 1
ATOM 2936 O O . ALA A 1 361 ? 24.266 -12.43 -4.992 1 89.19 361 ALA A O 1
ATOM 2937 N N . PHE A 1 362 ? 24.875 -14.289 -6.094 1 89.81 362 PHE A N 1
ATOM 2938 C CA . PHE A 1 362 ? 26.297 -14.016 -5.93 1 89.81 362 PHE A CA 1
ATOM 2939 C C . PHE A 1 362 ? 26.703 -12.766 -6.703 1 89.81 362 PHE A C 1
ATOM 2941 O O . PHE A 1 362 ? 27.406 -11.906 -6.176 1 89.81 362 PHE A O 1
ATOM 2948 N N . GLU A 1 363 ? 26.297 -12.672 -7.93 1 91.31 363 GLU A N 1
ATOM 2949 C CA . GLU A 1 363 ? 26.594 -11.5 -8.75 1 91.31 363 GLU A CA 1
ATOM 2950 C C . GLU A 1 363 ? 26 -10.234 -8.141 1 91.31 363 GLU A C 1
ATOM 2952 O O . GLU A 1 363 ? 26.625 -9.172 -8.188 1 91.31 363 GLU A O 1
ATOM 2957 N N . MET A 1 364 ? 24.844 -10.367 -7.574 1 93.06 364 MET A N 1
ATOM 2958 C CA . MET A 1 364 ? 24.203 -9.219 -6.934 1 93.06 364 MET A CA 1
ATOM 2959 C C . MET A 1 364 ? 24.969 -8.789 -5.688 1 93.06 364 MET A C 1
ATOM 2961 O O . MET A 1 364 ? 25.109 -7.598 -5.422 1 93.06 364 MET A O 1
ATOM 2965 N N . ALA A 1 365 ? 25.438 -9.727 -4.934 1 93.31 365 ALA A N 1
ATOM 2966 C CA . ALA A 1 365 ? 26.203 -9.438 -3.723 1 93.31 365 ALA A CA 1
ATOM 2967 C C . ALA A 1 365 ? 27.484 -8.688 -4.051 1 93.31 365 ALA A C 1
ATOM 2969 O O . ALA A 1 365 ? 27.844 -7.715 -3.375 1 93.31 365 ALA A O 1
ATOM 2970 N N . ILE A 1 366 ? 28.141 -9.125 -5.102 1 93.06 366 ILE A N 1
ATOM 2971 C CA . ILE A 1 366 ? 29.391 -8.477 -5.484 1 93.06 366 ILE A CA 1
ATOM 2972 C C . ILE A 1 366 ? 29.109 -7.055 -5.965 1 93.06 366 ILE A C 1
ATOM 2974 O O . ILE A 1 366 ? 29.844 -6.125 -5.641 1 93.06 366 ILE A O 1
ATOM 2978 N N . LEU A 1 367 ? 28.062 -6.926 -6.727 1 94.75 367 LEU A N 1
ATOM 2979 C CA . LEU A 1 367 ? 27.703 -5.594 -7.199 1 94.75 367 LEU A CA 1
ATOM 2980 C C . LEU A 1 367 ? 27.391 -4.668 -6.031 1 94.75 367 LEU A C 1
ATOM 2982 O O . LEU A 1 367 ? 27.859 -3.521 -6.004 1 94.75 367 LEU A O 1
ATOM 2986 N N . GLN A 1 368 ? 26.656 -5.145 -5.055 1 95.75 368 GLN A N 1
ATOM 2987 C CA . GLN A 1 368 ? 26.312 -4.324 -3.898 1 95.75 368 GLN A CA 1
ATOM 2988 C C . GLN A 1 368 ? 27.547 -3.969 -3.078 1 95.75 368 GLN A C 1
ATOM 2990 O O . GLN A 1 368 ? 27.719 -2.818 -2.662 1 95.75 368 GLN A O 1
ATOM 2995 N N . LEU A 1 369 ? 28.391 -4.898 -2.873 1 94.62 369 LEU A N 1
ATOM 2996 C CA . LEU A 1 369 ? 29.625 -4.648 -2.139 1 94.62 369 LEU A CA 1
ATOM 2997 C C . LEU A 1 369 ? 30.469 -3.588 -2.842 1 94.62 369 LEU A C 1
ATOM 2999 O O . LEU A 1 369 ? 30.984 -2.674 -2.197 1 94.62 369 LEU A O 1
ATOM 3003 N N . THR A 1 370 ? 30.531 -3.727 -4.121 1 95.81 370 THR A N 1
ATOM 3004 C CA . THR A 1 370 ? 31.328 -2.779 -4.902 1 95.81 370 THR A CA 1
ATOM 3005 C C . THR A 1 370 ? 30.719 -1.382 -4.836 1 95.81 370 THR A C 1
ATOM 3007 O O . THR A 1 370 ? 31.438 -0.391 -4.703 1 95.81 370 THR A O 1
ATOM 3010 N N . ILE A 1 371 ? 29.406 -1.305 -4.902 1 95.81 371 ILE A N 1
ATOM 3011 C CA . ILE A 1 371 ? 28.734 -0.017 -4.824 1 95.81 371 ILE A CA 1
ATOM 3012 C C . ILE A 1 371 ? 29 0.625 -3.465 1 95.81 371 ILE A C 1
ATOM 3014 O O . ILE A 1 371 ? 29.312 1.813 -3.383 1 95.81 371 ILE A O 1
ATOM 3018 N N . TRP A 1 372 ? 28.891 -0.129 -2.4 1 95.62 372 TRP A N 1
ATOM 3019 C CA . TRP A 1 372 ? 29.141 0.391 -1.06 1 95.62 372 TRP A CA 1
ATOM 3020 C C . TRP A 1 372 ? 30.562 0.922 -0.934 1 95.62 372 TRP A C 1
ATOM 3022 O O . TRP A 1 372 ? 30.781 2.006 -0.386 1 95.62 372 TRP A O 1
ATOM 3032 N N . LEU A 1 373 ? 31.516 0.232 -1.491 1 94.56 373 LEU A N 1
ATOM 3033 C CA . LEU A 1 373 ? 32.938 0.614 -1.383 1 94.56 373 LEU A CA 1
ATOM 3034 C C . LEU A 1 373 ? 33.219 1.882 -2.182 1 94.56 373 LEU A C 1
ATOM 3036 O O . LEU A 1 373 ? 33.781 2.84 -1.654 1 94.56 373 LEU A O 1
ATOM 3040 N N . ILE A 1 374 ? 32.719 1.881 -3.387 1 95.5 374 ILE A N 1
ATOM 3041 C CA . ILE A 1 374 ? 33.031 3.004 -4.27 1 95.5 374 ILE A CA 1
ATOM 3042 C C . ILE A 1 374 ? 32.281 4.246 -3.793 1 95.5 374 ILE A C 1
ATOM 3044 O O . ILE A 1 374 ? 32.812 5.352 -3.805 1 95.5 374 ILE A O 1
ATOM 3048 N N . ARG A 1 375 ? 31.078 4.098 -3.389 1 93.44 375 ARG A N 1
ATOM 3049 C CA . ARG A 1 375 ? 30.281 5.227 -2.922 1 93.44 375 ARG A CA 1
ATOM 3050 C C . ARG A 1 375 ? 30.859 5.824 -1.649 1 93.44 375 ARG A C 1
ATOM 3052 O O . ARG A 1 375 ? 30.875 7.047 -1.475 1 93.44 375 ARG A O 1
ATOM 3059 N N . THR A 1 376 ? 31.359 4.98 -0.75 1 93.5 376 THR A N 1
ATOM 3060 C CA . THR A 1 376 ? 31.969 5.465 0.482 1 93.5 376 THR A CA 1
ATOM 3061 C C . THR A 1 376 ? 33.25 6.219 0.182 1 93.5 376 THR A C 1
ATOM 3063 O O . THR A 1 376 ? 33.5 7.297 0.737 1 93.5 376 THR A O 1
ATOM 3066 N N . CYS A 1 377 ? 34 5.727 -0.705 1 93.31 377 CYS A N 1
ATOM 3067 C CA . CYS A 1 377 ? 35.25 6.398 -1.099 1 93.31 377 CYS A CA 1
ATOM 3068 C C . CYS A 1 377 ? 34.938 7.727 -1.784 1 93.31 377 CYS A C 1
ATOM 3070 O O . CYS A 1 377 ? 35.594 8.742 -1.486 1 93.31 377 CYS A O 1
ATOM 3072 N N . HIS A 1 378 ? 34 7.691 -2.615 1 93.62 378 HIS A N 1
ATOM 3073 C CA . HIS A 1 378 ? 33.625 8.906 -3.318 1 93.62 378 HIS A CA 1
ATOM 3074 C C . HIS A 1 378 ? 33.125 9.977 -2.344 1 93.62 378 HIS A C 1
ATOM 3076 O O . HIS A 1 378 ? 33.469 11.156 -2.484 1 93.62 378 HIS A O 1
ATOM 3082 N N . ARG A 1 379 ? 32.375 9.57 -1.397 1 90.12 379 ARG A N 1
ATOM 3083 C CA . ARG A 1 379 ? 31.844 10.492 -0.396 1 90.12 379 ARG A CA 1
ATOM 3084 C C . ARG A 1 379 ? 32.969 11.109 0.42 1 90.12 379 ARG A C 1
ATOM 3086 O O . ARG A 1 379 ? 32.969 12.312 0.684 1 90.12 379 ARG A O 1
ATOM 3093 N N . MET A 1 380 ? 33.938 10.336 0.742 1 90.88 380 MET A N 1
ATOM 3094 C CA . MET A 1 380 ? 35.094 10.828 1.512 1 90.88 380 MET A CA 1
ATOM 3095 C C . MET A 1 380 ? 35.906 11.812 0.694 1 90.88 380 MET A C 1
ATOM 3097 O O . MET A 1 380 ? 36.312 12.859 1.201 1 90.88 380 MET A O 1
ATOM 3101 N N . PHE A 1 381 ? 36 11.547 -0.484 1 92 381 PHE A N 1
ATOM 3102 C CA . PHE A 1 381 ? 36.812 12.383 -1.352 1 92 381 PHE A CA 1
ATOM 3103 C C . PHE A 1 381 ? 36.094 13.703 -1.651 1 92 381 PHE A C 1
ATOM 3105 O O . PHE A 1 381 ? 36.719 14.773 -1.575 1 92 381 PHE A O 1
ATOM 3112 N N . THR A 1 382 ? 34.844 13.641 -1.909 1 90.94 382 THR A N 1
ATOM 3113 C CA . THR A 1 382 ? 34.125 14.82 -2.354 1 90.94 382 THR A CA 1
ATOM 3114 C C . THR A 1 382 ? 33.719 15.703 -1.165 1 90.94 382 THR A C 1
ATOM 3116 O O . THR A 1 382 ? 33.625 16.922 -1.293 1 90.94 382 THR A O 1
ATOM 3119 N N . LYS A 1 383 ? 33.469 15.109 -0.026 1 90.5 383 LYS A N 1
ATOM 3120 C CA . LYS A 1 383 ? 32.969 15.883 1.101 1 90.5 383 LYS A CA 1
ATOM 3121 C C . LYS A 1 383 ? 34.094 16.312 2.035 1 90.5 383 LYS A C 1
ATOM 3123 O O . LYS A 1 383 ? 33.938 17.25 2.809 1 90.5 383 LYS A O 1
ATOM 3128 N N . LEU A 1 384 ? 35.281 15.703 1.932 1 91.38 384 LEU A N 1
ATOM 3129 C CA . LEU A 1 384 ? 36.344 16.047 2.859 1 91.38 384 LEU A CA 1
ATOM 3130 C C . LEU A 1 384 ? 37.594 16.484 2.107 1 91.38 384 LEU A C 1
ATOM 3132 O O . LEU A 1 384 ? 38.031 17.625 2.227 1 91.38 384 LEU A O 1
ATOM 3136 N N . VAL A 1 385 ? 38.031 15.695 1.203 1 93.06 385 VAL A N 1
ATOM 3137 C CA . VAL A 1 385 ? 39.344 15.891 0.604 1 93.06 385 VAL A CA 1
ATOM 3138 C C . VAL A 1 385 ? 39.312 17.094 -0.342 1 93.06 385 VAL A C 1
ATOM 3140 O O . VAL A 1 385 ? 40.125 18 -0.232 1 93.06 385 VAL A O 1
ATOM 3143 N N . ILE A 1 386 ? 38.344 17.156 -1.156 1 93.06 386 ILE A N 1
ATOM 3144 C CA . ILE A 1 386 ? 38.281 18.203 -2.172 1 93.06 386 ILE A CA 1
ATOM 3145 C C . ILE A 1 386 ? 38.094 19.562 -1.506 1 93.06 386 ILE A C 1
ATOM 3147 O O . ILE A 1 386 ? 38.812 20.5 -1.766 1 93.06 386 ILE A O 1
ATOM 3151 N N . PRO A 1 387 ? 37.062 19.625 -0.652 1 92.56 387 PRO A N 1
ATOM 3152 C CA . PRO A 1 387 ? 36.906 20.922 0.007 1 92.56 387 PRO A CA 1
ATOM 3153 C C . PRO A 1 387 ? 38.125 21.328 0.843 1 92.56 387 PRO A C 1
ATOM 3155 O O . PRO A 1 387 ? 38.438 22.516 0.913 1 92.56 387 PRO A O 1
ATOM 3158 N N . TYR A 1 388 ? 38.781 20.406 1.444 1 93.69 388 TYR A N 1
ATOM 3159 C CA . TYR A 1 388 ? 39.969 20.719 2.23 1 93.69 388 TYR A CA 1
ATOM 3160 C C . TYR A 1 388 ? 41.094 21.25 1.346 1 93.69 388 TYR A C 1
ATOM 3162 O O . TYR A 1 388 ? 41.719 22.25 1.682 1 93.69 388 TYR A O 1
ATOM 3170 N N . LEU A 1 389 ? 41.25 20.625 0.227 1 94.56 389 LEU A N 1
ATOM 3171 C CA . LEU A 1 389 ? 42.312 21.031 -0.701 1 94.56 389 LEU A CA 1
ATOM 3172 C C . LEU A 1 389 ? 41.969 22.391 -1.336 1 94.56 389 LEU A C 1
ATOM 3174 O O . LEU A 1 389 ? 42.875 23.188 -1.617 1 94.56 389 LEU A O 1
ATOM 3178 N N . THR A 1 390 ? 40.75 22.609 -1.539 1 93.31 390 THR A N 1
ATOM 3179 C CA . THR A 1 390 ? 40.344 23.875 -2.127 1 93.31 390 THR A CA 1
ATOM 3180 C C . THR A 1 390 ? 40.594 25.031 -1.163 1 93.31 390 THR A C 1
ATOM 3182 O O . THR A 1 390 ? 41.062 26.094 -1.575 1 93.31 390 THR A O 1
ATOM 3185 N N . VAL A 1 391 ? 40.219 24.812 0.099 1 92.31 391 VAL A N 1
ATOM 3186 C CA . VAL A 1 391 ? 40.438 25.844 1.106 1 92.31 391 VAL A CA 1
ATOM 3187 C C . VAL A 1 391 ? 41.938 26.078 1.27 1 92.31 391 VAL A C 1
ATOM 3189 O O . VAL A 1 391 ? 42.375 27.219 1.372 1 92.31 391 VAL A O 1
ATOM 3192 N N . LYS A 1 392 ? 42.75 25.047 1.234 1 91.69 392 LYS A N 1
ATOM 3193 C CA . LYS A 1 392 ? 44.188 25.156 1.354 1 91.69 392 LYS A CA 1
ATOM 3194 C C . LYS A 1 392 ? 44.781 25.906 0.167 1 91.69 392 LYS A C 1
ATOM 3196 O O . LYS A 1 392 ? 45.688 26.75 0.336 1 91.69 392 LYS A O 1
ATOM 3201 N N . ARG A 1 393 ? 44.281 25.641 -0.938 1 92.19 393 ARG A N 1
ATOM 3202 C CA . ARG A 1 393 ? 44.781 26.312 -2.143 1 92.19 393 ARG A CA 1
ATOM 3203 C C . ARG A 1 393 ? 44.406 27.797 -2.127 1 92.19 393 ARG A C 1
ATOM 3205 O O . ARG A 1 393 ? 45.219 28.641 -2.521 1 92.19 393 ARG A O 1
ATOM 3212 N N . LYS A 1 394 ? 43.219 28.094 -1.666 1 89.81 394 LYS A N 1
ATOM 3213 C CA . LYS A 1 394 ? 42.781 29.484 -1.58 1 89.81 394 LYS A CA 1
ATOM 3214 C C . LYS A 1 394 ? 43.594 30.25 -0.537 1 89.81 394 LYS A C 1
ATOM 3216 O O . LYS A 1 394 ? 43.906 31.422 -0.724 1 89.81 394 LYS A O 1
ATOM 3221 N N . LEU A 1 395 ? 43.875 29.562 0.558 1 86.25 395 LEU A N 1
ATOM 3222 C CA . LEU A 1 395 ? 44.688 30.172 1.616 1 86.25 395 LEU A CA 1
ATOM 3223 C C . LEU A 1 395 ? 46.094 30.469 1.129 1 86.25 395 LEU A C 1
ATOM 3225 O O . LEU A 1 395 ? 46.656 31.5 1.462 1 86.25 395 LEU A O 1
ATOM 3229 N N . GLN A 1 396 ? 46.594 29.578 0.31 1 85.94 396 GLN A N 1
ATOM 3230 C CA . GLN A 1 396 ? 47.938 29.734 -0.207 1 85.94 396 GLN A CA 1
ATOM 3231 C C . GLN A 1 396 ? 48 30.844 -1.25 1 85.94 396 GLN A C 1
ATOM 3233 O O . GLN A 1 396 ? 49 31.578 -1.328 1 85.94 396 GLN A O 1
ATOM 3238 N N . ASN A 1 397 ? 47 30.922 -1.976 1 83.31 397 ASN A N 1
ATOM 3239 C CA . ASN A 1 397 ? 47 31.906 -3.051 1 83.31 397 ASN A CA 1
ATOM 3240 C C . ASN A 1 397 ? 46.594 33.281 -2.539 1 83.31 397 ASN A C 1
ATOM 3242 O O . ASN A 1 397 ? 46.719 34.281 -3.26 1 83.31 397 ASN A O 1
ATOM 3246 N N . SER A 1 398 ? 45.875 33.25 -1.449 1 74.5 398 SER A N 1
ATOM 3247 C CA . SER A 1 398 ? 45.438 34.531 -0.916 1 74.5 398 SER A CA 1
ATOM 3248 C C . SER A 1 398 ? 46.625 35.344 -0.417 1 74.5 398 SER A C 1
ATOM 3250 O O . SER A 1 398 ? 47.562 34.812 0.168 1 74.5 398 SER A O 1
ATOM 3252 N N . LYS A 1 399 ? 46.969 36.406 -1.075 1 61.25 399 LYS A N 1
ATOM 3253 C CA . LYS A 1 399 ? 47.969 37.406 -0.736 1 61.25 399 LYS A CA 1
ATOM 3254 C C . LYS A 1 399 ? 47.875 37.812 0.731 1 61.25 399 LYS A C 1
ATOM 3256 O O . LYS A 1 399 ? 48.719 38.562 1.227 1 61.25 399 LYS A O 1
ATOM 3261 N N . PHE A 1 400 ? 46.812 37.375 1.371 1 55.72 400 PHE A N 1
ATOM 3262 C CA . PHE A 1 400 ? 46.562 37.844 2.729 1 55.72 400 PHE A CA 1
ATOM 3263 C C . PHE A 1 400 ? 47.406 37.062 3.732 1 55.72 400 PHE A C 1
ATOM 3265 O O . PHE A 1 400 ? 47.125 37.062 4.926 1 55.72 400 PHE A O 1
ATOM 3272 N N . SER A 1 401 ? 48.312 36.312 3.33 1 54.81 401 SER A N 1
ATOM 3273 C CA . SER A 1 401 ? 49.125 35.375 4.125 1 54.81 401 SER A CA 1
ATOM 3274 C C . SER A 1 401 ? 49.656 36.062 5.379 1 54.81 401 SER A C 1
ATOM 3276 O O . SER A 1 401 ? 49.812 35.406 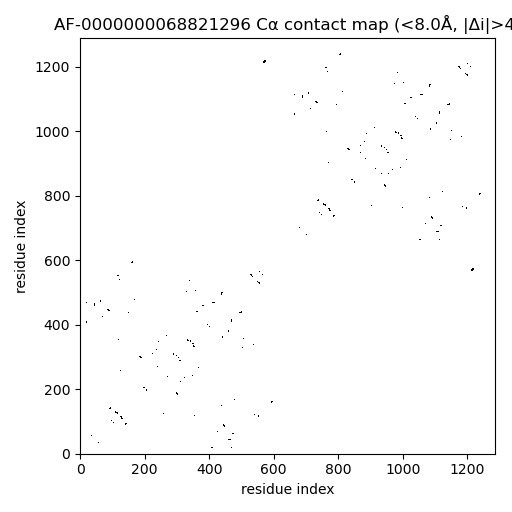6.418 1 54.81 401 SER A O 1
ATOM 3278 N N . ASN A 1 402 ? 50.188 37.25 5.297 1 52.84 402 ASN A N 1
ATOM 3279 C CA . ASN A 1 402 ? 50.969 37.844 6.371 1 52.84 402 ASN A CA 1
ATOM 3280 C C . ASN A 1 402 ? 50.094 38.625 7.344 1 52.84 402 ASN A C 1
ATOM 3282 O O . ASN A 1 402 ? 50.562 39.062 8.406 1 52.84 402 ASN A O 1
ATOM 3286 N N . GLU A 1 403 ? 48.875 39.188 7.039 1 56.28 403 GLU A N 1
ATOM 3287 C CA . GLU A 1 403 ? 48.125 40.094 7.883 1 56.28 403 GLU A CA 1
ATOM 3288 C C . GLU A 1 403 ? 46.906 39.438 8.5 1 56.28 403 GLU A C 1
ATOM 3290 O O . GLU A 1 403 ? 46.375 38.469 7.949 1 56.28 403 GLU A O 1
ATOM 3295 N N . LYS A 1 404 ? 46.656 39.75 9.797 1 66.94 404 LYS A N 1
ATOM 3296 C CA . LYS A 1 404 ? 45.5 39.312 10.562 1 66.94 404 LYS A CA 1
ATOM 3297 C C . LYS A 1 404 ? 44.219 39.5 9.758 1 66.94 404 LYS A C 1
ATOM 3299 O O . LYS A 1 404 ? 43.781 40.656 9.547 1 66.94 404 LYS A O 1
ATOM 3304 N N . LEU A 1 405 ? 43.625 38.469 9.047 1 76.06 405 LEU A N 1
ATOM 3305 C CA . LEU A 1 405 ? 42.438 38.5 8.227 1 76.06 405 LEU A CA 1
ATOM 3306 C C . LEU A 1 405 ? 41.188 38.75 9.078 1 76.06 405 LEU A C 1
ATOM 3308 O O . LEU A 1 405 ? 41.094 38.281 10.203 1 76.06 405 LEU A O 1
ATOM 3312 N N . LYS A 1 406 ? 40.469 39.75 8.688 1 81.75 406 LYS A N 1
ATOM 3313 C CA . LYS A 1 406 ? 39.188 39.938 9.336 1 81.75 406 LYS A CA 1
ATOM 3314 C C . LYS A 1 406 ? 38.281 38.719 9.164 1 81.75 406 LYS A C 1
ATOM 3316 O O . LYS A 1 406 ? 38.531 37.875 8.281 1 81.75 406 LYS A O 1
ATOM 3321 N N . GLN A 1 407 ? 37.375 38.5 9.977 1 84.62 407 GLN A N 1
ATOM 3322 C CA . GLN A 1 407 ? 36.5 37.344 9.984 1 84.62 407 GLN A CA 1
ATOM 3323 C C . GLN A 1 407 ? 35.781 37.156 8.641 1 84.62 407 GLN A C 1
ATOM 3325 O O . GLN A 1 407 ? 35.656 36.031 8.148 1 84.62 407 GLN A O 1
ATOM 3330 N N . TRP A 1 408 ? 35.312 38.219 7.992 1 85.5 408 TRP A N 1
ATOM 3331 C CA . TRP A 1 408 ? 34.594 38.125 6.734 1 85.5 408 TRP A CA 1
ATOM 3332 C C . TRP A 1 408 ? 35.531 37.688 5.602 1 85.5 408 TRP A C 1
ATOM 3334 O O . TRP A 1 408 ? 35.094 37.031 4.656 1 85.5 408 TRP A O 1
ATOM 3344 N N . GLU A 1 409 ? 36.812 38.031 5.664 1 84.5 409 GLU A N 1
ATOM 3345 C CA . GLU A 1 409 ? 37.781 37.594 4.664 1 84.5 409 GLU A CA 1
ATOM 3346 C C . GLU A 1 409 ? 38.156 36.125 4.836 1 84.5 409 GLU A C 1
ATOM 3348 O O . GLU A 1 409 ? 38.281 35.406 3.85 1 84.5 409 GLU A O 1
ATOM 3353 N N . SER A 1 410 ? 38.312 35.875 6.152 1 85.5 410 SER A N 1
ATOM 3354 C CA . SER A 1 410 ? 38.625 34.469 6.434 1 85.5 410 SER A CA 1
ATOM 3355 C C . SER A 1 410 ? 37.469 33.562 5.984 1 85.5 410 SER A C 1
ATOM 3357 O O . SER A 1 410 ? 37.688 32.469 5.496 1 85.5 410 SER A O 1
ATOM 3359 N N . ASP A 1 411 ? 36.25 33.969 6.133 1 88.88 411 ASP A N 1
ATOM 3360 C CA . ASP A 1 411 ? 35.062 33.188 5.754 1 88.88 411 ASP A CA 1
ATOM 3361 C C . ASP A 1 411 ? 34.906 33.156 4.238 1 88.88 411 ASP A C 1
ATOM 3363 O O . ASP A 1 411 ? 34.344 32.219 3.689 1 88.88 411 ASP A O 1
ATOM 3367 N N . TYR A 1 412 ? 35.344 34.188 3.607 1 86.81 412 TYR A N 1
ATOM 3368 C CA . TYR A 1 412 ? 35.25 34.25 2.152 1 86.81 412 TYR A CA 1
ATOM 3369 C C . TYR A 1 412 ? 36.094 33.188 1.504 1 86.81 412 TYR A C 1
ATOM 3371 O O . TYR A 1 412 ? 35.781 32.688 0.409 1 86.81 412 TYR A O 1
ATOM 3379 N N . LEU A 1 413 ? 37.156 32.781 2.184 1 87.5 413 LEU A N 1
ATOM 3380 C CA . LEU A 1 413 ? 38.062 31.797 1.649 1 87.5 413 LEU A CA 1
ATOM 3381 C C . LEU A 1 413 ? 37.5 30.391 1.809 1 87.5 413 LEU A C 1
ATOM 3383 O O . LEU A 1 413 ? 38 29.438 1.212 1 87.5 413 LEU A O 1
ATOM 3387 N N . LEU A 1 414 ? 36.5 30.297 2.566 1 91.81 414 LEU A N 1
ATOM 3388 C CA . LEU A 1 414 ? 35.844 29 2.752 1 91.81 414 LEU A CA 1
ATOM 3389 C C . LEU A 1 414 ? 34.969 28.672 1.566 1 91.81 414 LEU A C 1
ATOM 3391 O O . LEU A 1 414 ? 34.719 29.5 0.695 1 91.81 414 LEU A O 1
ATOM 3395 N N . ASN A 1 415 ? 34.5 27.453 1.479 1 91.44 415 ASN A N 1
ATOM 3396 C CA . ASN A 1 415 ? 33.656 27 0.381 1 91.44 415 ASN A CA 1
ATOM 3397 C C . ASN A 1 415 ? 32.25 27.516 0.526 1 91.44 415 ASN A C 1
ATOM 3399 O O . ASN A 1 415 ? 31.781 27.766 1.641 1 91.44 415 ASN A O 1
ATOM 3403 N N . THR A 1 416 ? 31.609 27.672 -0.577 1 86.31 416 THR A N 1
ATOM 3404 C CA . THR A 1 416 ? 30.234 28.141 -0.564 1 86.31 416 THR A CA 1
ATOM 3405 C C . THR A 1 416 ? 29.266 26.969 -0.443 1 86.31 416 THR A C 1
ATOM 3407 O O . THR A 1 416 ? 29.516 25.891 -0.983 1 86.31 416 THR A O 1
ATOM 3410 N N . SER A 1 417 ? 28.266 27.188 0.358 1 80.88 417 SER A N 1
ATOM 3411 C CA . SER A 1 417 ? 27.234 26.172 0.487 1 80.88 417 SER A CA 1
ATOM 3412 C C . SER A 1 417 ? 26.188 26.297 -0.616 1 80.88 417 SER A C 1
ATOM 3414 O O . SER A 1 417 ? 25.719 27.406 -0.919 1 80.88 417 SER A O 1
ATOM 3416 N N . GLU A 1 418 ? 25.969 25.234 -1.291 1 79.06 418 GLU A N 1
ATOM 3417 C CA . GLU A 1 418 ? 24.953 25.219 -2.342 1 79.06 418 GLU A CA 1
ATOM 3418 C C . GLU A 1 418 ? 23.547 25.344 -1.757 1 79.06 418 GLU A C 1
ATOM 3420 O O . GLU A 1 418 ? 23.312 24.922 -0.624 1 79.06 418 GLU A O 1
ATOM 3425 N N . ARG A 1 419 ? 22.672 25.938 -2.477 1 77.94 419 ARG A N 1
ATOM 3426 C CA . ARG A 1 419 ? 21.297 26.172 -2.047 1 77.94 419 ARG A CA 1
ATOM 3427 C C . ARG A 1 419 ? 20.578 24.844 -1.754 1 77.94 419 ARG A C 1
ATOM 3429 O O . ARG A 1 419 ? 19.797 24.766 -0.808 1 77.94 419 ARG A O 1
ATOM 3436 N N . TYR A 1 420 ? 20.922 23.891 -2.547 1 87.56 420 TYR A N 1
ATOM 3437 C CA . TYR A 1 420 ? 20.188 22.641 -2.412 1 87.56 420 TYR A CA 1
ATOM 3438 C C . TYR A 1 420 ? 21.031 21.578 -1.727 1 87.56 420 TYR A C 1
ATOM 3440 O O . TYR A 1 420 ? 20.828 20.375 -1.947 1 87.56 420 TYR A O 1
ATOM 3448 N N . LEU A 1 421 ? 21.906 21.969 -0.943 1 89.19 421 LEU A N 1
ATOM 3449 C CA . LEU A 1 421 ? 22.828 21.047 -0.283 1 89.19 421 LEU A CA 1
ATOM 3450 C C . LEU A 1 421 ? 22.078 20.047 0.592 1 89.19 421 LEU A C 1
ATOM 3452 O O . LEU A 1 421 ? 22.297 18.844 0.493 1 89.19 421 LEU A O 1
ATOM 3456 N N . ILE A 1 422 ? 21.156 20.516 1.426 1 91.88 422 ILE A N 1
ATOM 3457 C CA . ILE A 1 422 ? 20.438 19.641 2.355 1 91.88 422 ILE A CA 1
ATOM 3458 C C . ILE A 1 422 ? 19.516 18.703 1.582 1 91.88 422 ILE A C 1
ATOM 3460 O O . ILE A 1 422 ? 19.391 17.531 1.931 1 91.88 422 ILE A O 1
ATOM 3464 N N . ALA A 1 423 ? 18.891 19.203 0.576 1 93.81 423 ALA A N 1
ATOM 3465 C CA . ALA A 1 423 ? 18.047 18.344 -0.263 1 93.81 423 ALA A CA 1
ATOM 3466 C C . ALA A 1 423 ? 18.859 17.219 -0.88 1 93.81 423 ALA A C 1
ATOM 3468 O O . ALA A 1 423 ? 18.422 16.062 -0.894 1 93.81 423 ALA A O 1
ATOM 3469 N N . HIS A 1 424 ? 20.047 17.578 -1.343 1 93.94 424 HIS A N 1
ATOM 3470 C CA . HIS A 1 424 ? 20.922 16.562 -1.938 1 93.94 424 HIS A CA 1
ATOM 3471 C C . HIS A 1 424 ? 21.406 15.57 -0.891 1 93.94 424 HIS A C 1
ATOM 3473 O O . HIS A 1 424 ? 21.5 14.367 -1.167 1 93.94 424 HIS A O 1
ATOM 3479 N N . GLU A 1 425 ? 21.703 16.078 0.256 1 93.94 425 GLU A N 1
ATOM 3480 C CA . GLU A 1 425 ? 22.125 15.195 1.336 1 93.94 425 GLU A CA 1
ATOM 3481 C C . GLU A 1 425 ? 21 14.25 1.747 1 93.94 425 GLU A C 1
ATOM 3483 O O . GLU A 1 425 ? 21.234 13.078 2.033 1 93.94 425 GLU A O 1
ATOM 3488 N N . CYS A 1 426 ? 19.781 14.797 1.783 1 95.88 426 CYS A N 1
ATOM 3489 C CA . CYS A 1 426 ? 18.641 13.969 2.121 1 95.88 426 CYS A CA 1
ATOM 3490 C C . CYS A 1 426 ? 18.422 12.883 1.075 1 95.88 426 CYS A C 1
ATOM 3492 O O . CYS A 1 426 ? 18.141 11.734 1.417 1 95.88 426 CYS A O 1
ATOM 3494 N N . LEU A 1 427 ? 18.578 13.211 -0.154 1 96.75 427 LEU A N 1
ATOM 3495 C CA . LEU A 1 427 ? 18.422 12.234 -1.229 1 96.75 427 LEU A CA 1
ATOM 3496 C C . LEU A 1 427 ? 19.5 11.164 -1.144 1 96.75 427 LEU A C 1
ATOM 3498 O O . LEU A 1 427 ? 19.25 9.984 -1.407 1 96.75 427 LEU A O 1
ATOM 3502 N N . ASP A 1 428 ? 20.641 11.562 -0.762 1 94.75 428 ASP A N 1
ATOM 3503 C CA . ASP A 1 428 ? 21.734 10.617 -0.609 1 94.75 428 ASP A CA 1
ATOM 3504 C C . ASP A 1 428 ? 21.453 9.617 0.514 1 94.75 428 ASP A C 1
ATOM 3506 O O . ASP A 1 428 ? 21.734 8.422 0.376 1 94.75 428 ASP A O 1
ATOM 3510 N N . ILE A 1 429 ? 20.953 10.109 1.557 1 95.75 429 ILE A N 1
ATOM 3511 C CA . ILE A 1 429 ? 20.656 9.242 2.691 1 95.75 429 ILE A CA 1
ATOM 3512 C C . ILE A 1 429 ? 19.5 8.312 2.34 1 95.75 429 ILE A C 1
ATOM 3514 O O . ILE A 1 429 ? 19.484 7.148 2.756 1 95.75 429 ILE A O 1
ATOM 3518 N N . VAL A 1 430 ? 18.516 8.789 1.612 1 96.81 430 VAL A N 1
ATOM 3519 C CA . VAL A 1 430 ? 17.391 7.961 1.196 1 96.81 430 VAL A CA 1
ATOM 3520 C C . VAL A 1 430 ? 17.875 6.84 0.282 1 96.81 430 VAL A C 1
ATOM 3522 O O . VAL A 1 430 ? 17.406 5.703 0.372 1 96.81 430 VAL A O 1
ATOM 3525 N N . SER A 1 431 ? 18.859 7.148 -0.584 1 96.19 431 SER A N 1
ATOM 3526 C CA . SER A 1 431 ? 19.438 6.121 -1.44 1 96.19 431 SER A CA 1
ATOM 3527 C C . SER A 1 431 ? 20.188 5.078 -0.618 1 96.19 431 SER A C 1
ATOM 3529 O O . SER A 1 431 ? 20.062 3.877 -0.869 1 96.19 431 SER A O 1
ATOM 3531 N N . GLU A 1 432 ? 20.953 5.594 0.298 1 96.06 432 GLU A N 1
ATOM 3532 C CA . GLU A 1 432 ? 21.656 4.668 1.184 1 96.06 432 GLU A CA 1
ATOM 3533 C C . GLU A 1 432 ? 20.672 3.805 1.968 1 96.06 432 GLU A C 1
ATOM 3535 O O . GLU A 1 432 ? 20.891 2.604 2.143 1 96.06 432 GLU A O 1
ATOM 3540 N N . TYR A 1 433 ? 19.641 4.445 2.436 1 96.94 433 TYR A N 1
ATOM 3541 C CA . TYR A 1 433 ? 18.562 3.74 3.115 1 96.94 433 TYR A CA 1
ATOM 3542 C C . TYR A 1 433 ? 17.969 2.654 2.225 1 96.94 433 TYR A C 1
ATOM 3544 O O . TYR A 1 433 ? 17.656 1.557 2.695 1 96.94 433 TYR A O 1
ATOM 3552 N N . GLY A 1 434 ? 17.859 2.871 0.983 1 97 434 GLY A N 1
ATOM 3553 C CA . GLY A 1 434 ? 17.406 1.873 0.026 1 97 434 GLY A CA 1
ATOM 3554 C C . GLY A 1 434 ? 18.344 0.687 -0.085 1 97 434 GLY A C 1
ATOM 3555 O O . GLY A 1 434 ? 17.891 -0.462 -0.126 1 97 434 GLY A O 1
ATOM 3556 N N . PHE A 1 435 ? 19.609 0.937 -0.057 1 96.62 435 PHE A N 1
ATOM 3557 C CA . PHE A 1 435 ? 20.594 -0.135 -0.151 1 96.62 435 PHE A CA 1
ATOM 3558 C C . PHE A 1 435 ? 20.547 -1.012 1.095 1 96.62 435 PHE A C 1
ATOM 3560 O O . PHE A 1 435 ? 20.859 -2.203 1.031 1 96.62 435 PHE A O 1
ATOM 3567 N N . VAL A 1 436 ? 20.172 -0.406 2.158 1 96.81 436 VAL A N 1
ATOM 3568 C CA . VAL A 1 436 ? 20.109 -1.141 3.418 1 96.81 436 VAL A CA 1
ATOM 3569 C C . VAL A 1 436 ? 18.828 -1.969 3.479 1 96.81 436 VAL A C 1
ATOM 3571 O O . VAL A 1 436 ? 18.812 -3.041 4.086 1 96.81 436 VAL A O 1
ATOM 3574 N N . THR A 1 437 ? 17.812 -1.515 2.775 1 96.06 437 THR A N 1
ATOM 3575 C CA . THR A 1 437 ? 16.516 -2.145 2.977 1 96.06 437 THR A CA 1
ATOM 3576 C C . THR A 1 437 ? 16.156 -3.029 1.787 1 96.06 437 THR A C 1
ATOM 3578 O O . THR A 1 437 ? 15.305 -3.916 1.902 1 96.06 437 THR A O 1
ATOM 3581 N N . PHE A 1 438 ? 16.812 -2.703 0.64 1 95.12 438 PHE A N 1
ATOM 3582 C CA . PHE A 1 438 ? 16.5 -3.486 -0.548 1 95.12 438 PHE A CA 1
ATOM 3583 C C . PHE A 1 438 ? 17.359 -4.738 -0.616 1 95.12 438 PHE A C 1
ATOM 3585 O O . PHE A 1 438 ? 18.547 -4.691 -0.307 1 95.12 438 PHE A O 1
ATOM 3592 N N . PHE A 1 439 ? 16.906 -5.871 -0.985 1 94.25 439 PHE A N 1
ATOM 3593 C CA . PHE A 1 439 ? 17.609 -7.09 -1.367 1 94.25 439 PHE A CA 1
ATOM 3594 C C . PHE A 1 439 ? 18.516 -7.562 -0.243 1 94.25 439 PHE A C 1
ATOM 3596 O O . PHE A 1 439 ? 19.688 -7.859 -0.475 1 94.25 439 PHE A O 1
ATOM 3603 N N . ILE A 1 440 ? 18.094 -7.656 0.946 1 94.31 440 ILE A N 1
ATOM 3604 C CA . ILE A 1 440 ? 18.875 -7.992 2.131 1 94.31 440 ILE A CA 1
ATOM 3605 C C . ILE A 1 440 ? 19.266 -9.469 2.094 1 94.31 440 ILE A C 1
ATOM 3607 O O . ILE A 1 440 ? 20.312 -9.852 2.609 1 94.31 440 ILE A O 1
ATOM 3611 N N . SER A 1 441 ? 18.484 -10.258 1.456 1 92.19 441 SER A N 1
ATOM 3612 C CA . SER A 1 441 ? 18.766 -11.688 1.409 1 92.19 441 SER A CA 1
ATOM 3613 C C . SER A 1 441 ? 20.016 -11.969 0.577 1 92.19 441 SER A C 1
ATOM 3615 O O . SER A 1 441 ? 20.734 -12.938 0.834 1 92.19 441 SER A O 1
ATOM 3617 N N . SER A 1 442 ? 20.297 -11.133 -0.41 1 91.75 442 SER A N 1
ATOM 3618 C CA . SER A 1 442 ? 21.453 -11.336 -1.26 1 91.75 442 SER A CA 1
ATOM 3619 C C . SER A 1 442 ? 22.703 -10.688 -0.654 1 91.75 442 SER A C 1
ATOM 3621 O O . SER A 1 442 ? 23.828 -11.078 -0.974 1 91.75 442 SER A O 1
ATOM 3623 N N . PHE A 1 443 ? 22.484 -9.719 0.14 1 95.06 443 PHE A N 1
ATOM 3624 C CA . PHE A 1 443 ? 23.609 -9.047 0.779 1 95.06 443 PHE A CA 1
ATOM 3625 C C . PHE A 1 443 ? 23.266 -8.656 2.209 1 95.06 443 PHE A C 1
ATOM 3627 O O . PHE A 1 443 ? 23.094 -7.469 2.508 1 95.06 443 PHE A O 1
ATOM 3634 N N . PRO A 1 444 ? 23.312 -9.523 3.105 1 95.81 444 PRO A N 1
ATOM 3635 C CA . PRO A 1 444 ? 22.922 -9.273 4.492 1 95.81 444 PRO A CA 1
ATOM 3636 C C . PRO A 1 444 ? 23.891 -8.344 5.223 1 95.81 444 PRO A C 1
ATOM 3638 O O . PRO A 1 444 ? 23.578 -7.859 6.312 1 95.81 444 PRO A O 1
ATOM 3641 N N . LEU A 1 445 ? 25.031 -7.992 4.637 1 96 445 LEU A N 1
ATOM 3642 C CA . LEU A 1 445 ? 26.016 -7.117 5.262 1 96 445 LEU A CA 1
ATOM 3643 C C . LEU A 1 445 ? 25.656 -5.652 5.055 1 96 445 LEU A C 1
ATOM 3645 O O . LEU A 1 445 ? 26.312 -4.762 5.602 1 96 445 LEU A O 1
ATOM 3649 N N . ALA A 1 446 ? 24.594 -5.383 4.395 1 96.94 446 ALA A N 1
ATOM 3650 C CA . ALA A 1 446 ? 24.25 -4.02 4.008 1 96.94 446 ALA A CA 1
ATOM 3651 C C . ALA A 1 446 ? 24.047 -3.137 5.234 1 96.94 446 ALA A C 1
ATOM 3653 O O . ALA A 1 446 ? 24.594 -2.037 5.312 1 96.94 446 ALA A O 1
ATOM 3654 N N . PRO A 1 447 ? 23.297 -3.574 6.297 1 97.5 447 PRO A N 1
ATOM 3655 C CA . PRO A 1 447 ? 23.141 -2.713 7.469 1 97.5 447 PRO A CA 1
ATOM 3656 C C . PRO A 1 447 ? 24.453 -2.428 8.18 1 97.5 447 PRO A C 1
ATOM 3658 O O . PRO A 1 447 ? 24.641 -1.342 8.734 1 97.5 447 PRO A O 1
ATOM 3661 N N . LEU A 1 448 ? 25.359 -3.373 8.156 1 97.12 448 LEU A N 1
ATOM 3662 C CA . LEU A 1 448 ? 26.672 -3.146 8.75 1 97.12 448 LEU A CA 1
ATOM 3663 C C . LEU A 1 448 ? 27.453 -2.096 7.965 1 97.12 448 LEU A C 1
ATOM 3665 O O . LEU A 1 448 ? 28.062 -1.199 8.555 1 97.12 448 LEU A O 1
ATOM 3669 N N . CYS A 1 449 ? 27.406 -2.225 6.676 1 96.38 449 CYS A N 1
ATOM 3670 C CA . CYS A 1 449 ? 28.047 -1.215 5.836 1 96.38 449 CYS A CA 1
ATOM 3671 C C . CYS A 1 449 ? 27.391 0.15 6.043 1 96.38 449 CYS A C 1
ATOM 3673 O O . CYS A 1 449 ? 28.094 1.164 6.125 1 96.38 449 CYS A O 1
ATOM 3675 N N . GLY A 1 450 ? 26.094 0.142 6.121 1 95.88 450 GLY A N 1
ATOM 3676 C CA . GLY A 1 450 ? 25.391 1.389 6.367 1 95.88 450 GLY A CA 1
ATOM 3677 C C . GLY A 1 450 ? 25.75 2.027 7.695 1 95.88 450 GLY A C 1
ATOM 3678 O O . GLY A 1 450 ? 25.906 3.246 7.781 1 95.88 450 GLY A O 1
ATOM 3679 N N . PHE A 1 451 ? 25.922 1.188 8.68 1 96.25 451 PHE A N 1
ATOM 3680 C CA . PHE A 1 451 ? 26.281 1.678 10 1 96.25 451 PHE A CA 1
ATOM 3681 C C . PHE A 1 451 ? 27.641 2.35 9.977 1 96.25 451 PHE A C 1
ATOM 3683 O O . PHE A 1 451 ? 27.797 3.477 10.453 1 96.25 451 PHE A O 1
ATOM 3690 N N . PHE A 1 452 ? 28.641 1.787 9.344 1 93.5 452 PHE A N 1
ATOM 3691 C CA . PHE A 1 452 ? 29.984 2.336 9.281 1 93.5 452 PHE A CA 1
ATOM 3692 C C . PHE A 1 452 ? 30.016 3.584 8.406 1 93.5 452 PHE A C 1
ATOM 3694 O O . PHE A 1 452 ? 30.625 4.59 8.773 1 93.5 452 PHE A O 1
ATOM 3701 N N . THR A 1 453 ? 29.328 3.529 7.332 1 93.88 453 THR A N 1
ATOM 3702 C CA . THR A 1 453 ? 29.328 4.66 6.414 1 93.88 453 THR A CA 1
ATOM 3703 C C . THR A 1 453 ? 28.609 5.855 7.035 1 93.88 453 THR A C 1
ATOM 3705 O O . THR A 1 453 ? 29 7.004 6.828 1 93.88 453 THR A O 1
ATOM 3708 N N . ASN A 1 454 ? 27.594 5.602 7.805 1 92.5 454 ASN A N 1
ATOM 3709 C CA . ASN A 1 454 ? 26.828 6.691 8.406 1 92.5 454 ASN A CA 1
ATOM 3710 C C . ASN A 1 454 ? 27.594 7.344 9.555 1 92.5 454 ASN A C 1
ATOM 3712 O O . ASN A 1 454 ? 27.484 8.555 9.773 1 92.5 454 ASN A O 1
ATOM 3716 N N . ILE A 1 455 ? 28.344 6.578 10.258 1 89.94 455 ILE A N 1
ATOM 3717 C CA . ILE A 1 455 ? 29.188 7.148 11.305 1 89.94 455 ILE A CA 1
ATOM 3718 C C . ILE A 1 455 ? 30.219 8.086 10.688 1 89.94 455 ILE A C 1
ATOM 3720 O O . ILE A 1 455 ? 30.422 9.203 11.164 1 89.94 455 ILE A O 1
ATOM 3724 N N . LEU A 1 456 ? 30.781 7.645 9.617 1 89.06 456 LEU A N 1
ATOM 3725 C CA . LEU A 1 456 ? 31.75 8.477 8.906 1 89.06 456 LEU A CA 1
ATOM 3726 C C . LEU A 1 456 ? 31.094 9.703 8.312 1 89.06 456 LEU A C 1
ATOM 3728 O O . LEU A 1 456 ? 31.625 10.812 8.406 1 89.06 456 LEU A O 1
ATOM 3732 N N . HIS A 1 457 ? 29.922 9.477 7.789 1 90.31 457 HIS A N 1
ATOM 3733 C CA . HIS A 1 457 ? 29.172 10.555 7.152 1 90.31 457 HIS A CA 1
ATOM 3734 C C . HIS A 1 457 ? 28.781 11.633 8.164 1 90.31 457 HIS A C 1
ATOM 3736 O O . HIS A 1 457 ? 28.922 12.82 7.883 1 90.31 457 HIS A O 1
ATOM 3742 N N . LEU A 1 458 ? 28.375 11.219 9.273 1 89.5 458 LEU A N 1
ATOM 3743 C CA . LEU A 1 458 ? 27.969 12.141 10.328 1 89.5 458 LEU A CA 1
ATOM 3744 C C . LEU A 1 458 ? 29.141 12.984 10.789 1 89.5 458 LEU A C 1
ATOM 3746 O O . LEU A 1 458 ? 29.016 14.203 10.93 1 89.5 458 LEU A O 1
ATOM 3750 N N . ARG A 1 459 ? 30.297 12.453 10.914 1 88.62 459 ARG A N 1
ATOM 3751 C CA . ARG A 1 459 ? 31.453 13.164 11.438 1 88.62 459 ARG A CA 1
ATOM 3752 C C . ARG A 1 459 ? 32.094 14.047 10.359 1 88.62 459 ARG A C 1
ATOM 3754 O O . ARG A 1 459 ? 32.5 15.18 10.641 1 88.62 459 ARG A O 1
ATOM 3761 N N . ILE A 1 460 ? 32.062 13.57 9.211 1 90.31 460 ILE A N 1
ATOM 3762 C CA . ILE A 1 460 ? 32.625 14.344 8.117 1 90.31 460 ILE A CA 1
ATOM 3763 C C . ILE A 1 460 ? 31.75 15.562 7.84 1 90.31 460 ILE A C 1
ATOM 3765 O O . ILE A 1 460 ? 32.25 16.672 7.652 1 90.31 460 ILE A O 1
ATOM 3769 N N . ASN A 1 461 ? 30.469 15.344 7.859 1 90.94 461 ASN A N 1
ATOM 3770 C CA . ASN A 1 461 ? 29.562 16.453 7.609 1 90.94 461 ASN A CA 1
ATOM 3771 C C . ASN A 1 461 ? 29.625 17.5 8.727 1 90.94 461 ASN A C 1
ATOM 3773 O O . ASN A 1 461 ? 29.531 18.703 8.461 1 90.94 461 ASN A O 1
ATOM 3777 N N . ALA A 1 462 ? 29.734 17.031 9.945 1 90.62 462 ALA A N 1
ATOM 3778 C CA . ALA A 1 462 ? 29.875 17.953 11.062 1 90.62 462 ALA A CA 1
ATOM 3779 C C . ALA A 1 462 ? 31.172 18.766 10.938 1 90.62 462 ALA A C 1
ATOM 3781 O O . ALA A 1 462 ? 31.156 19.984 11.078 1 90.62 462 ALA A O 1
ATOM 3782 N N . TYR A 1 463 ? 32.219 18.094 10.562 1 91.31 463 TYR A N 1
ATOM 3783 C CA . TYR A 1 463 ? 33.531 18.75 10.43 1 91.31 463 TYR A CA 1
ATOM 3784 C C . TYR A 1 463 ? 33.531 19.734 9.273 1 91.31 463 TYR A C 1
ATOM 3786 O O . TYR A 1 463 ? 33.969 20.875 9.422 1 91.31 463 TYR A O 1
ATOM 3794 N N . LYS A 1 464 ? 33.031 19.359 8.211 1 92 464 LYS A N 1
ATOM 3795 C CA . LYS A 1 464 ? 33.094 20.203 7.02 1 92 464 LYS A CA 1
ATOM 3796 C C . LYS A 1 464 ? 32.188 21.438 7.176 1 92 464 LYS A C 1
ATOM 3798 O O . LYS A 1 464 ? 32.562 22.531 6.73 1 92 464 LYS A O 1
ATOM 3803 N N . THR A 1 465 ? 31.031 21.281 7.816 1 90.69 465 THR A N 1
ATOM 3804 C CA . THR A 1 465 ? 30.078 22.375 7.965 1 90.69 465 THR A CA 1
ATOM 3805 C C . THR A 1 465 ? 30.641 23.469 8.867 1 90.69 465 THR A C 1
ATOM 3807 O O . THR A 1 465 ? 30.406 24.656 8.641 1 90.69 465 THR A O 1
ATOM 3810 N N . ILE A 1 466 ? 31.469 23.078 9.797 1 91.31 466 ILE A N 1
ATOM 3811 C CA . ILE A 1 466 ? 31.938 24.047 10.789 1 91.31 466 ILE A CA 1
ATOM 3812 C C . ILE A 1 466 ? 33.281 24.609 10.359 1 91.31 466 ILE A C 1
ATOM 3814 O O . ILE A 1 466 ? 33.594 25.766 10.641 1 91.31 466 ILE A O 1
ATOM 3818 N N . THR A 1 467 ? 34.062 23.875 9.594 1 91.69 467 THR A N 1
ATOM 3819 C CA . THR A 1 467 ? 35.438 24.312 9.375 1 91.69 467 THR A CA 1
ATOM 3820 C C . THR A 1 467 ? 35.688 24.656 7.914 1 91.69 467 THR A C 1
ATOM 3822 O O . THR A 1 467 ? 36.5 25.547 7.602 1 91.69 467 THR A O 1
ATOM 3825 N N . LEU A 1 468 ? 35.031 24.062 7.012 1 92.75 468 LEU A N 1
ATOM 3826 C CA . LEU A 1 468 ? 35.438 24.172 5.617 1 92.75 468 LEU A CA 1
ATOM 3827 C C . LEU A 1 468 ? 34.406 24.969 4.812 1 92.75 468 LEU A C 1
ATOM 3829 O O . LEU A 1 468 ? 34.719 25.422 3.705 1 92.75 468 LEU A O 1
ATOM 3833 N N . TYR A 1 469 ? 33.281 25.172 5.32 1 92.69 469 TYR A N 1
ATOM 3834 C CA . TYR A 1 469 ? 32.219 25.859 4.578 1 92.69 469 TYR A CA 1
ATOM 3835 C C . TYR A 1 469 ? 31.797 27.141 5.301 1 92.69 469 TYR A C 1
ATOM 3837 O O . TYR A 1 469 ? 31.953 27.25 6.516 1 92.69 469 TYR A O 1
ATOM 3845 N N . ARG A 1 470 ? 31.234 28.031 4.504 1 91.56 470 ARG A N 1
ATOM 3846 C CA . ARG A 1 470 ? 30.656 29.234 5.062 1 91.56 470 ARG A CA 1
ATOM 3847 C C . ARG A 1 470 ? 29.375 28.938 5.836 1 91.56 470 ARG A C 1
ATOM 3849 O O . ARG A 1 470 ? 28.703 27.938 5.57 1 91.56 470 ARG A O 1
ATOM 3856 N N . ARG A 1 471 ? 29.125 29.703 6.789 1 90.31 471 ARG A N 1
ATOM 3857 C CA . ARG A 1 471 ? 27.891 29.516 7.555 1 90.31 471 ARG A CA 1
ATOM 3858 C C . ARG A 1 471 ? 26.672 29.656 6.66 1 90.31 471 ARG A C 1
ATOM 3860 O O . ARG A 1 471 ? 26.516 30.656 5.945 1 90.31 471 ARG A O 1
ATOM 3867 N N . PRO A 1 472 ? 25.906 28.656 6.59 1 88.88 472 PRO A N 1
ATOM 3868 C CA . PRO A 1 472 ? 24.719 28.75 5.75 1 88.88 472 PRO A CA 1
ATOM 3869 C C . PRO A 1 472 ? 23.656 29.688 6.316 1 88.88 472 PRO A C 1
ATOM 3871 O O . PRO A 1 472 ? 23.703 30.031 7.5 1 88.88 472 PRO A O 1
ATOM 3874 N N . ASN A 1 473 ? 22.734 30.156 5.387 1 84.56 473 ASN A N 1
ATOM 3875 C CA . ASN A 1 473 ? 21.594 30.938 5.852 1 84.56 473 ASN A CA 1
ATOM 3876 C C . ASN A 1 473 ? 20.656 30.094 6.707 1 84.56 473 ASN A C 1
ATOM 3878 O O . ASN A 1 473 ? 20.156 29.062 6.254 1 84.56 473 ASN A O 1
ATOM 3882 N N . ALA A 1 474 ? 20.453 30.469 7.871 1 85.75 474 ALA A N 1
ATOM 3883 C CA . ALA A 1 474 ? 19.625 29.734 8.82 1 85.75 474 ALA A CA 1
ATOM 3884 C C . ALA A 1 474 ? 18.156 29.797 8.422 1 85.75 474 ALA A C 1
ATOM 3886 O O . ALA A 1 474 ? 17.438 30.719 8.836 1 85.75 474 ALA A O 1
ATOM 3887 N N . ARG A 1 475 ? 17.703 28.859 7.711 1 83.25 475 ARG A N 1
ATOM 3888 C CA . ARG A 1 475 ? 16.312 28.781 7.312 1 83.25 475 ARG A CA 1
ATOM 3889 C C . ARG A 1 475 ? 15.469 28.078 8.375 1 83.25 475 ARG A C 1
ATOM 3891 O O . ARG A 1 475 ? 15.859 27.031 8.875 1 83.25 475 ARG A O 1
ATOM 3898 N N . LYS A 1 476 ? 14.414 28.719 8.68 1 85.38 476 LYS A N 1
ATOM 3899 C CA . LYS A 1 476 ? 13.477 28.094 9.602 1 85.38 476 LYS A CA 1
ATOM 3900 C C . LYS A 1 476 ? 12.375 27.344 8.859 1 85.38 476 LYS A C 1
ATOM 3902 O O . LYS A 1 476 ? 11.586 27.953 8.133 1 85.38 476 LYS A O 1
ATOM 3907 N N . VAL A 1 477 ? 12.469 26.078 8.938 1 87.69 477 VAL A N 1
ATOM 3908 C CA . VAL A 1 477 ? 11.484 25.234 8.266 1 87.69 477 VAL A CA 1
ATOM 3909 C C . VAL A 1 477 ? 10.82 24.312 9.281 1 87.69 477 VAL A C 1
ATOM 3911 O O . VAL A 1 477 ? 11.461 23.859 10.234 1 87.69 477 VAL A O 1
ATOM 3914 N N . PRO A 1 478 ? 9.57 24.062 9.055 1 88.44 478 PRO A N 1
ATOM 3915 C CA . PRO A 1 478 ? 8.883 23.188 10.008 1 88.44 478 PRO A CA 1
ATOM 3916 C C . PRO A 1 478 ? 9.289 21.719 9.852 1 88.44 478 PRO A C 1
ATOM 3918 O O . PRO A 1 478 ? 9.188 20.953 10.805 1 88.44 478 PRO A O 1
ATOM 3921 N N . LYS A 1 479 ? 9.617 21.297 8.68 1 89.69 479 LYS A N 1
ATOM 3922 C CA . LYS A 1 479 ? 10.039 19.922 8.406 1 89.69 479 LYS A CA 1
ATOM 3923 C C . LYS A 1 479 ? 10.867 19.844 7.129 1 89.69 479 LYS A C 1
ATOM 3925 O O . LYS A 1 479 ? 10.867 20.781 6.324 1 89.69 479 LYS A O 1
ATOM 3930 N N . LEU A 1 480 ? 11.641 18.734 7.047 1 91.06 480 LEU A N 1
ATOM 3931 C CA . LEU A 1 480 ? 12.352 18.5 5.801 1 91.06 480 LEU A CA 1
ATOM 3932 C C . LEU A 1 480 ? 11.383 18.219 4.656 1 91.06 480 LEU A C 1
ATOM 3934 O O . LEU A 1 480 ? 10.414 17.484 4.824 1 91.06 480 LEU A O 1
ATOM 3938 N N . VAL A 1 481 ? 11.633 18.797 3.584 1 85.94 481 VAL A N 1
ATOM 3939 C CA . VAL A 1 481 ? 10.719 18.766 2.449 1 85.94 481 VAL A CA 1
ATOM 3940 C C . VAL A 1 481 ? 10.609 17.344 1.907 1 85.94 481 VAL A C 1
ATOM 3942 O O . VAL A 1 481 ? 11.617 16.75 1.502 1 85.94 481 VAL A O 1
ATOM 3945 N N . CYS A 1 482 ? 9.438 16.75 1.901 1 88.75 482 CYS A N 1
ATOM 3946 C CA . CYS A 1 482 ? 9.023 15.484 1.316 1 88.75 482 CYS A CA 1
ATOM 3947 C C . CYS A 1 482 ? 9.883 14.336 1.847 1 88.75 482 CYS A C 1
ATOM 3949 O O . CYS A 1 482 ? 9.906 13.25 1.261 1 88.75 482 CYS A O 1
ATOM 3951 N N . PHE A 1 483 ? 10.609 14.484 2.857 1 94.06 483 PHE A N 1
ATOM 3952 C CA . PHE A 1 483 ? 11.594 13.516 3.32 1 94.06 483 PHE A CA 1
ATOM 3953 C C . PHE A 1 483 ? 10.906 12.289 3.91 1 94.06 483 PHE A C 1
ATOM 3955 O O . PHE A 1 483 ? 11.227 11.156 3.547 1 94.06 483 PHE A O 1
ATOM 3962 N N . SER A 1 484 ? 9.922 12.531 4.754 1 92.88 484 SER A N 1
ATOM 3963 C CA . SER A 1 484 ? 9.219 11.422 5.387 1 92.88 484 SER A CA 1
ATOM 3964 C C . SER A 1 484 ? 8.469 10.586 4.352 1 92.88 484 SER A C 1
ATOM 3966 O O . SER A 1 484 ? 8.414 9.359 4.465 1 92.88 484 SER A O 1
ATOM 3968 N N . LYS A 1 485 ? 7.953 11.211 3.385 1 90.56 485 LYS A N 1
ATOM 3969 C CA . LYS A 1 485 ? 7.238 10.508 2.322 1 90.56 485 LYS A CA 1
ATOM 3970 C C . LYS A 1 485 ? 8.195 9.648 1.495 1 90.56 485 LYS A C 1
ATOM 3972 O O . LYS A 1 485 ? 7.852 8.531 1.106 1 90.56 485 LYS A O 1
ATOM 3977 N N . LEU A 1 486 ? 9.328 10.195 1.231 1 95.56 486 LEU A N 1
ATOM 3978 C CA . LEU A 1 486 ? 10.312 9.445 0.462 1 95.56 486 LEU A CA 1
ATOM 3979 C C . LEU A 1 486 ? 10.773 8.211 1.227 1 95.56 486 LEU A C 1
ATOM 3981 O O . LEU A 1 486 ? 10.93 7.137 0.641 1 95.56 486 LEU A O 1
ATOM 3985 N N . LEU A 1 487 ? 10.961 8.359 2.523 1 96.19 487 LEU A N 1
ATOM 3986 C CA . LEU A 1 487 ? 11.336 7.215 3.348 1 96.19 487 LEU A CA 1
ATOM 3987 C C . LEU A 1 487 ? 10.242 6.152 3.336 1 96.19 487 LEU A C 1
ATOM 3989 O O . LEU A 1 487 ? 10.531 4.957 3.244 1 96.19 487 LEU A O 1
ATOM 3993 N N . GLN A 1 488 ? 9.055 6.598 3.342 1 92.69 488 GLN A N 1
ATOM 3994 C CA . GLN A 1 488 ? 7.922 5.68 3.348 1 92.69 488 GLN A CA 1
ATOM 3995 C C . GLN A 1 488 ? 7.828 4.914 2.031 1 92.69 488 GLN A C 1
ATOM 3997 O O . GLN A 1 488 ? 7.641 3.695 2.027 1 92.69 488 GLN A O 1
ATOM 4002 N N . VAL A 1 489 ? 7.973 5.59 0.962 1 91.12 489 VAL A N 1
ATOM 4003 C CA . VAL A 1 489 ? 7.895 4.961 -0.351 1 91.12 489 VAL A CA 1
ATOM 4004 C C . VAL A 1 489 ? 9.047 3.965 -0.514 1 91.12 489 VAL A C 1
ATOM 4006 O O . VAL A 1 489 ? 8.852 2.873 -1.055 1 91.12 489 VAL A O 1
ATOM 4009 N N . THR A 1 490 ? 10.188 4.355 -0.038 1 95.88 490 THR A N 1
ATOM 4010 C CA . THR A 1 490 ? 11.344 3.467 -0.114 1 95.88 490 THR A CA 1
ATOM 4011 C C . THR A 1 490 ? 11.117 2.209 0.721 1 95.88 490 THR A C 1
ATOM 4013 O O . THR A 1 490 ? 11.516 1.113 0.324 1 95.88 490 THR A O 1
ATOM 4016 N N . THR A 1 491 ? 10.461 2.389 1.829 1 95.31 491 THR A N 1
ATOM 4017 C CA . THR A 1 491 ? 10.141 1.243 2.672 1 95.31 491 THR A CA 1
ATOM 4018 C C . THR A 1 491 ? 9.188 0.289 1.949 1 95.31 491 THR A C 1
ATOM 4020 O O . THR A 1 491 ? 9.383 -0.928 1.981 1 95.31 491 THR A O 1
ATOM 4023 N N . TYR A 1 492 ? 8.242 0.784 1.244 1 91.81 492 TYR A N 1
ATOM 4024 C CA . TYR A 1 492 ? 7.297 -0.048 0.508 1 91.81 492 TYR A CA 1
ATOM 4025 C C . TYR A 1 492 ? 8 -0.816 -0.606 1 91.81 492 TYR A C 1
ATOM 4027 O O . TYR A 1 492 ? 7.77 -2.014 -0.783 1 91.81 492 TYR A O 1
ATOM 4035 N N . PHE A 1 493 ? 8.891 -0.172 -1.26 1 93 493 PHE A N 1
ATOM 4036 C CA . PHE A 1 493 ? 9.633 -0.83 -2.324 1 93 493 PHE A CA 1
ATOM 4037 C C . PHE A 1 493 ? 10.562 -1.896 -1.754 1 93 493 PHE A C 1
ATOM 4039 O O . PHE A 1 493 ? 10.797 -2.93 -2.385 1 93 493 PHE A O 1
ATOM 4046 N N . GLY A 1 494 ? 11.094 -1.531 -0.599 1 95.38 494 GLY A N 1
ATOM 4047 C CA . GLY A 1 494 ? 11.945 -2.512 0.048 1 95.38 494 GLY A CA 1
ATOM 4048 C C . GLY A 1 494 ? 11.227 -3.797 0.403 1 95.38 494 GLY A C 1
ATOM 4049 O O . GLY A 1 494 ? 11.766 -4.891 0.222 1 95.38 494 GLY A O 1
ATOM 4050 N N . ILE A 1 495 ? 10 -3.703 0.805 1 94.62 495 ILE A N 1
ATOM 4051 C CA . ILE A 1 495 ? 9.195 -4.871 1.155 1 94.62 495 ILE A CA 1
ATOM 4052 C C . ILE A 1 495 ? 8.953 -5.723 -0.09 1 94.62 495 ILE A C 1
ATOM 4054 O O . ILE A 1 495 ? 9.141 -6.941 -0.063 1 94.62 495 ILE A O 1
ATOM 4058 N N . ILE A 1 496 ? 8.633 -5.094 -1.142 1 93.56 496 ILE A N 1
ATOM 4059 C CA . ILE A 1 496 ? 8.336 -5.793 -2.387 1 93.56 496 ILE A CA 1
ATOM 4060 C C . ILE A 1 496 ? 9.609 -6.438 -2.934 1 93.56 496 ILE A C 1
ATOM 4062 O O . ILE A 1 496 ? 9.602 -7.598 -3.352 1 93.56 496 ILE A O 1
ATOM 4066 N N . ALA A 1 497 ? 10.695 -5.707 -2.877 1 94.44 497 ALA A N 1
ATOM 4067 C CA . ALA A 1 497 ? 11.961 -6.207 -3.395 1 94.44 497 ALA A CA 1
ATOM 4068 C C . ALA A 1 497 ? 12.445 -7.414 -2.594 1 94.44 497 ALA A C 1
ATOM 4070 O O . ALA A 1 497 ? 12.898 -8.406 -3.168 1 94.44 497 ALA A O 1
ATOM 4071 N N . ASN A 1 498 ? 12.336 -7.367 -1.326 1 95.62 498 ASN A N 1
ATOM 4072 C CA . ASN A 1 498 ? 12.766 -8.484 -0.488 1 95.62 498 ASN A CA 1
ATOM 4073 C C . ASN A 1 498 ? 11.867 -9.703 -0.676 1 95.62 498 ASN A C 1
ATOM 4075 O O . ASN A 1 498 ? 12.344 -10.836 -0.714 1 95.62 498 ASN A O 1
ATOM 4079 N N . ALA A 1 499 ? 10.57 -9.477 -0.805 1 94.81 499 ALA A N 1
ATOM 4080 C CA . ALA A 1 499 ? 9.656 -10.594 -1.045 1 94.81 499 ALA A CA 1
ATOM 4081 C C . ALA A 1 499 ? 9.953 -11.266 -2.383 1 94.81 499 ALA A C 1
ATOM 4083 O O . ALA A 1 499 ? 9.953 -12.492 -2.48 1 94.81 499 ALA A O 1
ATOM 4084 N N . ALA A 1 500 ? 10.25 -10.477 -3.35 1 93.75 500 ALA A N 1
ATOM 4085 C CA . ALA A 1 500 ? 10.57 -11.008 -4.672 1 93.75 500 ALA A CA 1
ATOM 4086 C C . ALA A 1 500 ? 11.883 -11.781 -4.645 1 93.75 500 ALA A C 1
ATOM 4088 O O . ALA A 1 500 ? 12.008 -12.828 -5.285 1 93.75 500 ALA A O 1
ATOM 4089 N N . MET A 1 501 ? 12.812 -11.297 -3.895 1 93.44 501 MET A N 1
ATOM 4090 C CA . MET A 1 501 ? 14.102 -11.969 -3.791 1 93.44 501 MET A CA 1
ATOM 4091 C C . MET A 1 501 ? 13.961 -13.32 -3.102 1 93.44 501 MET A C 1
ATOM 4093 O O . MET A 1 501 ? 14.523 -14.32 -3.553 1 93.44 501 MET A O 1
ATOM 4097 N N . ILE A 1 502 ? 13.203 -13.391 -2.092 1 92.62 502 ILE A N 1
ATOM 4098 C CA . ILE A 1 502 ? 12.992 -14.625 -1.336 1 92.62 502 ILE A CA 1
ATOM 4099 C C . ILE A 1 502 ? 12.266 -15.648 -2.203 1 92.62 502 ILE A C 1
ATOM 4101 O O . ILE A 1 502 ? 12.609 -16.828 -2.201 1 92.62 502 ILE A O 1
ATOM 4105 N N . ALA A 1 503 ? 11.367 -15.125 -3.002 1 92.88 503 ALA A N 1
ATOM 4106 C CA . ALA A 1 503 ? 10.516 -16.031 -3.766 1 92.88 503 ALA A CA 1
ATOM 4107 C C . ALA A 1 503 ? 11.219 -16.5 -5.035 1 92.88 503 ALA A C 1
ATOM 4109 O O . ALA A 1 503 ? 11.18 -17.688 -5.371 1 92.88 503 ALA A O 1
ATOM 4110 N N . PHE A 1 504 ? 11.961 -15.609 -5.703 1 90.12 504 PHE A N 1
ATOM 4111 C CA . PHE A 1 504 ? 12.414 -15.945 -7.051 1 90.12 504 PHE A CA 1
ATOM 4112 C C . PHE A 1 504 ? 13.922 -16.125 -7.086 1 90.12 504 PHE A C 1
ATOM 4114 O O . PHE A 1 504 ? 14.453 -16.797 -7.98 1 90.12 504 PHE A O 1
ATOM 4121 N N . ASN A 1 505 ? 14.602 -15.625 -6.195 1 86.44 505 ASN A N 1
ATOM 4122 C CA . ASN A 1 505 ? 16.062 -15.695 -6.277 1 86.44 505 ASN A CA 1
ATOM 4123 C C . ASN A 1 505 ? 16.641 -16.5 -5.121 1 86.44 505 ASN A C 1
ATOM 4125 O O . ASN A 1 505 ? 17.812 -16.312 -4.754 1 86.44 505 ASN A O 1
ATOM 4129 N N . SER A 1 506 ? 15.844 -17.281 -4.504 1 82.06 506 SER A N 1
ATOM 4130 C CA . SER A 1 506 ? 16.344 -18.125 -3.424 1 82.06 506 SER A CA 1
ATOM 4131 C C . SER A 1 506 ? 16.016 -19.594 -3.684 1 82.06 506 SER A C 1
ATOM 4133 O O . SER A 1 506 ? 15.117 -19.906 -4.465 1 82.06 506 SER A O 1
ATOM 4135 N N . ASP A 1 507 ? 16.844 -20.406 -3.152 1 84 507 ASP A N 1
ATOM 4136 C CA . ASP A 1 507 ? 16.594 -21.844 -3.25 1 84 507 ASP A CA 1
ATOM 4137 C C . ASP A 1 507 ? 15.711 -22.328 -2.107 1 84 507 ASP A C 1
ATOM 4139 O O . ASP A 1 507 ? 15.594 -23.531 -1.865 1 84 507 ASP A O 1
ATOM 4143 N N . PHE A 1 508 ? 15.133 -21.344 -1.501 1 83.75 508 PHE A N 1
ATOM 4144 C CA . PHE A 1 508 ? 14.305 -21.672 -0.348 1 83.75 508 PHE A CA 1
ATOM 4145 C C . PHE A 1 508 ? 13.047 -22.422 -0.778 1 83.75 508 PHE A C 1
ATOM 4147 O O . PHE A 1 508 ? 12.695 -23.453 -0.186 1 83.75 508 PHE A O 1
ATOM 4154 N N . VAL A 1 509 ? 12.43 -21.969 -1.85 1 86.5 509 VAL A N 1
ATOM 4155 C CA . VAL A 1 509 ? 11.148 -22.531 -2.271 1 86.5 509 VAL A CA 1
ATOM 4156 C C . VAL A 1 509 ? 11.367 -23.938 -2.834 1 86.5 509 VAL A C 1
ATOM 4158 O O . VAL A 1 509 ? 10.727 -24.891 -2.389 1 86.5 509 VAL A O 1
ATOM 4161 N N . PRO A 1 510 ? 12.359 -24.062 -3.709 1 86.81 510 PRO A N 1
ATOM 4162 C CA . PRO A 1 510 ? 12.586 -25.422 -4.207 1 86.81 510 PRO A CA 1
ATOM 4163 C C . PRO A 1 510 ? 13.062 -26.375 -3.113 1 86.81 510 PRO A C 1
ATOM 4165 O O . PRO A 1 510 ? 12.719 -27.562 -3.125 1 86.81 510 PRO A O 1
ATOM 4168 N N . LYS A 1 511 ? 13.828 -25.938 -2.176 1 87.56 511 LYS A N 1
ATOM 4169 C CA . LYS A 1 511 ? 14.32 -26.766 -1.078 1 87.56 511 LYS A CA 1
ATOM 4170 C C . LYS A 1 511 ? 13.172 -27.25 -0.197 1 87.56 511 LYS A C 1
ATOM 4172 O O . LYS A 1 511 ? 13.141 -28.422 0.199 1 87.56 511 LYS A O 1
ATOM 4177 N N . GLU A 1 512 ? 12.258 -26.375 0.061 1 85.69 512 GLU A N 1
ATOM 4178 C CA . GLU A 1 512 ? 11.133 -26.734 0.92 1 85.69 512 GLU A CA 1
ATOM 4179 C C . GLU A 1 512 ? 10.18 -27.688 0.211 1 85.69 512 GLU A C 1
ATOM 4181 O O . GLU A 1 512 ? 9.617 -28.594 0.837 1 85.69 512 GLU A O 1
ATOM 4186 N N . ILE A 1 513 ? 10.023 -27.531 -1.021 1 85 513 ILE A N 1
ATOM 4187 C CA . ILE A 1 513 ? 9.172 -28.438 -1.789 1 85 513 ILE A CA 1
ATOM 4188 C C . ILE A 1 513 ? 9.82 -29.828 -1.848 1 85 513 ILE A C 1
ATOM 4190 O O . ILE A 1 513 ? 9.133 -30.844 -1.711 1 85 513 ILE A O 1
ATOM 4194 N N . PHE A 1 514 ? 11.125 -29.797 -2.061 1 86.19 514 PHE A N 1
ATOM 4195 C CA . PHE A 1 514 ? 11.859 -31.047 -2.104 1 86.19 514 PHE A CA 1
ATOM 4196 C C . PHE A 1 514 ? 11.773 -31.781 -0.764 1 86.19 514 PHE A C 1
ATOM 4198 O O . PHE A 1 514 ? 11.578 -33 -0.721 1 86.19 514 PHE A O 1
ATOM 4205 N N . ARG A 1 515 ? 11.812 -31.078 0.269 1 86 515 ARG A N 1
ATOM 4206 C CA . ARG A 1 515 ? 11.719 -31.656 1.607 1 86 515 ARG A CA 1
ATOM 4207 C C . ARG A 1 515 ? 10.344 -32.25 1.854 1 86 515 ARG A C 1
ATOM 4209 O O . ARG A 1 515 ? 10.219 -33.312 2.486 1 86 515 ARG A O 1
ATOM 4216 N N . MET A 1 516 ? 9.375 -31.547 1.379 1 80.44 516 MET A N 1
ATOM 4217 C CA . MET A 1 516 ? 8 -32 1.59 1 80.44 516 MET A CA 1
ATOM 4218 C C . MET A 1 516 ? 7.707 -33.25 0.776 1 80.44 516 MET A C 1
ATOM 4220 O O . MET A 1 516 ? 6.984 -34.125 1.234 1 80.44 516 MET A O 1
ATOM 4224 N N . TYR A 1 517 ? 8.32 -33.344 -0.399 1 77.31 517 TYR A N 1
ATOM 4225 C CA . TYR A 1 517 ? 8 -34.438 -1.294 1 77.31 517 TYR A CA 1
ATOM 4226 C C . TYR A 1 517 ? 8.883 -35.656 -1.008 1 77.31 517 TYR A C 1
ATOM 4228 O O . TYR A 1 517 ? 8.438 -36.781 -1.119 1 77.31 517 TYR A O 1
ATOM 4236 N N . TYR A 1 518 ? 10.195 -35.469 -0.763 1 70.56 518 TYR A N 1
ATOM 4237 C CA . TYR A 1 518 ? 11.125 -36.594 -0.656 1 70.56 518 TYR A CA 1
ATOM 4238 C C . TYR A 1 518 ? 11.523 -36.812 0.795 1 70.56 518 TYR A C 1
ATOM 4240 O O . TYR A 1 518 ? 12.656 -37.219 1.079 1 70.56 518 TYR A O 1
ATOM 4248 N N . ASN A 1 519 ? 10.602 -37.031 1.768 1 66.12 519 ASN A N 1
ATOM 4249 C CA . ASN A 1 519 ? 10.719 -37.5 3.145 1 66.12 519 ASN A CA 1
ATOM 4250 C C . ASN A 1 519 ? 11.812 -36.75 3.9 1 66.12 519 ASN A C 1
ATOM 4252 O O . ASN A 1 519 ? 12.633 -37.375 4.578 1 66.12 519 ASN A O 1
ATOM 4256 N N . ALA A 1 520 ? 12.07 -35.531 3.861 1 67.12 520 ALA A N 1
ATOM 4257 C CA . ALA A 1 520 ? 12.75 -34.594 4.746 1 67.12 520 ALA A CA 1
ATOM 4258 C C . ALA A 1 520 ? 14.242 -34.531 4.457 1 67.12 520 ALA A C 1
ATOM 4260 O O . ALA A 1 520 ? 14.938 -33.625 4.898 1 67.12 520 ALA A O 1
ATOM 4261 N N . SER A 1 521 ? 14.844 -35.531 3.695 1 81.19 521 SER A N 1
ATOM 4262 C CA . SER A 1 521 ? 16.266 -35.438 3.387 1 81.19 521 SER A CA 1
ATOM 4263 C C . SER A 1 521 ? 16.484 -34.625 2.102 1 81.19 521 SER A C 1
ATOM 4265 O O . SER A 1 521 ? 15.68 -34.688 1.179 1 81.19 521 SER A O 1
ATOM 4267 N N . LEU A 1 522 ? 17.469 -33.719 2.029 1 87.5 522 LEU A N 1
ATOM 4268 C CA . LEU A 1 522 ? 17.781 -32.906 0.868 1 87.5 522 LEU A CA 1
ATOM 4269 C C . LEU A 1 522 ? 18.797 -33.594 -0.03 1 87.5 522 LEU A C 1
ATOM 4271 O O . LEU A 1 522 ? 19.359 -32.969 -0.947 1 87.5 522 LEU A O 1
ATOM 4275 N N . GLU A 1 523 ? 19 -34.875 0.235 1 87 523 GLU A N 1
ATOM 4276 C CA . GLU A 1 523 ? 19.938 -35.625 -0.594 1 87 523 GLU A CA 1
ATOM 4277 C C . GLU A 1 523 ? 19.391 -35.812 -2.012 1 87 523 GLU A C 1
ATOM 4279 O O . GLU A 1 523 ? 18.234 -36.188 -2.199 1 87 523 GLU A O 1
ATOM 4284 N N . GLY A 1 524 ? 20.188 -35.406 -2.951 1 87 524 GLY A N 1
ATOM 4285 C CA . GLY A 1 524 ? 19.812 -35.562 -4.348 1 87 524 GLY A CA 1
ATOM 4286 C C . GLY A 1 524 ? 19.141 -34.312 -4.91 1 87 524 GLY A C 1
ATOM 4287 O O . GLY A 1 524 ? 18.516 -34.375 -5.973 1 87 524 GLY A O 1
ATOM 4288 N N . ILE A 1 525 ? 19.25 -33.281 -4.203 1 88.75 525 ILE A N 1
ATOM 4289 C CA . ILE A 1 525 ? 18.578 -32.031 -4.617 1 88.75 525 ILE A CA 1
ATOM 4290 C C . ILE A 1 525 ? 19.219 -31.516 -5.906 1 88.75 525 ILE A C 1
ATOM 4292 O O . ILE A 1 525 ? 18.547 -30.891 -6.727 1 88.75 525 ILE A O 1
ATOM 4296 N N . SER A 1 526 ? 20.484 -31.75 -6.109 1 88.88 526 SER A N 1
ATOM 4297 C CA . SER A 1 526 ? 21.172 -31.312 -7.316 1 88.88 526 SER A CA 1
ATOM 4298 C C . SER A 1 526 ? 20.578 -31.953 -8.562 1 88.88 526 SER A C 1
ATOM 4300 O O . SER A 1 526 ? 20.562 -31.344 -9.633 1 88.88 526 SER A O 1
ATOM 4302 N N . GLU A 1 527 ? 20.062 -33.125 -8.43 1 87.19 527 GLU A N 1
ATOM 4303 C CA . GLU A 1 527 ? 19.469 -33.844 -9.562 1 87.19 527 GLU A CA 1
ATOM 4304 C C . GLU A 1 527 ? 18.125 -33.219 -9.953 1 87.19 527 GLU A C 1
ATOM 4306 O O . GLU A 1 527 ? 17.703 -33.344 -11.109 1 87.19 527 GLU A O 1
ATOM 4311 N N . GLN A 1 528 ? 17.594 -32.656 -9.016 1 85.06 528 GLN A N 1
ATOM 4312 C CA . GLN A 1 528 ? 16.312 -32 -9.289 1 85.06 528 GLN A CA 1
ATOM 4313 C C . GLN A 1 528 ? 16.5 -30.656 -9.961 1 85.06 528 GLN A C 1
ATOM 4315 O O . GLN A 1 528 ? 15.719 -30.266 -10.836 1 85.06 528 GLN A O 1
ATOM 4320 N N . GLN A 1 529 ? 17.578 -30.016 -9.617 1 88.75 529 GLN A N 1
ATOM 4321 C CA . GLN A 1 529 ? 17.75 -28.641 -10.055 1 88.75 529 GLN A CA 1
ATOM 4322 C C . GLN A 1 529 ? 18.484 -28.578 -11.398 1 88.75 529 GLN A C 1
ATOM 4324 O O . GLN A 1 529 ? 18.469 -27.547 -12.062 1 88.75 529 GLN A O 1
ATOM 4329 N N . PHE A 1 530 ? 19.094 -29.656 -11.828 1 90.88 530 PHE A N 1
ATOM 4330 C CA . PHE A 1 530 ? 19.812 -29.703 -13.102 1 90.88 530 PHE A CA 1
ATOM 4331 C C . PHE A 1 530 ? 19.188 -30.734 -14.039 1 90.88 530 PHE A C 1
ATOM 4333 O O . PHE A 1 530 ? 18.891 -31.859 -13.633 1 90.88 530 PHE A O 1
ATOM 4340 N N . SER A 1 531 ? 18.984 -30.312 -15.234 1 92.06 531 SER A N 1
ATOM 4341 C CA . SER A 1 531 ? 18.484 -31.203 -16.281 1 92.06 531 SER A CA 1
ATOM 4342 C C . SER A 1 531 ? 19.594 -31.625 -17.219 1 92.06 531 SER A C 1
ATOM 4344 O O . SER A 1 531 ? 20.641 -30.969 -17.297 1 92.06 531 SER A O 1
ATOM 4346 N N . LYS A 1 532 ? 19.406 -32.719 -17.875 1 92.44 532 LYS A N 1
ATOM 4347 C CA . LYS A 1 532 ? 20.438 -33.281 -18.75 1 92.44 532 LYS A CA 1
ATOM 4348 C C . LYS A 1 532 ? 20.078 -33.094 -20.219 1 92.44 532 LYS A C 1
ATOM 4350 O O . LYS A 1 532 ? 18.906 -33.094 -20.578 1 92.44 532 LYS A O 1
ATOM 4355 N N . ILE A 1 533 ? 21.016 -32.844 -21.016 1 92.06 533 ILE A N 1
ATOM 4356 C CA . ILE A 1 533 ? 20.859 -32.719 -22.469 1 92.06 533 ILE A CA 1
ATOM 4357 C C 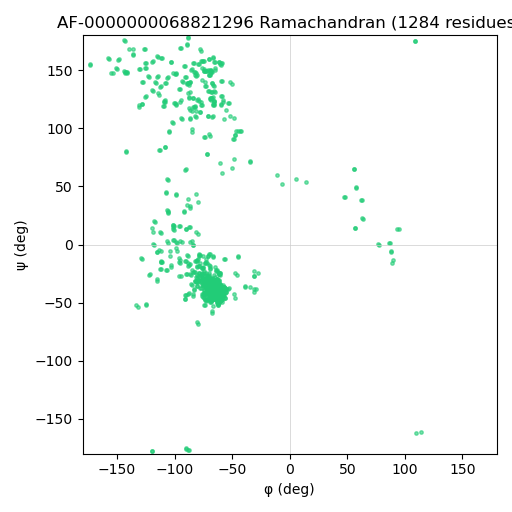. ILE A 1 533 ? 22.062 -33.344 -23.172 1 92.06 533 ILE A C 1
ATOM 4359 O O . ILE A 1 533 ? 23.172 -33.375 -22.625 1 92.06 533 ILE A O 1
ATOM 4363 N N . ASP A 1 534 ? 21.781 -33.875 -24.297 1 91.31 534 ASP A N 1
ATOM 4364 C CA . ASP A 1 534 ? 22.875 -34.438 -25.109 1 91.31 534 ASP A CA 1
ATOM 4365 C C . ASP A 1 534 ? 23.797 -33.344 -25.625 1 91.31 534 ASP A C 1
ATOM 4367 O O . ASP A 1 534 ? 23.328 -32.344 -26.172 1 91.31 534 ASP A O 1
ATOM 4371 N N . THR A 1 535 ? 25.062 -33.5 -25.469 1 90.19 535 THR A N 1
ATOM 4372 C CA . THR A 1 535 ? 26.047 -32.5 -25.875 1 90.19 535 THR A CA 1
ATOM 4373 C C . THR A 1 535 ? 25.969 -32.25 -27.375 1 90.19 535 THR A C 1
ATOM 4375 O O . THR A 1 535 ? 26.359 -31.188 -27.859 1 90.19 535 THR A O 1
ATOM 4378 N N . SER A 1 536 ? 25.469 -33.25 -28.125 1 86.5 536 SER A N 1
ATOM 4379 C CA . SER A 1 536 ? 25.359 -33.094 -29.578 1 86.5 536 SER A CA 1
ATOM 4380 C C . SER A 1 536 ? 24.281 -32.094 -29.938 1 86.5 536 SER A C 1
ATOM 4382 O O . SER A 1 536 ? 24.328 -31.5 -31.031 1 86.5 536 SER A O 1
ATOM 4384 N N . LYS A 1 537 ? 23.422 -31.812 -29.031 1 86.62 537 LYS A N 1
ATOM 4385 C CA . LYS A 1 537 ? 22.312 -30.906 -29.312 1 86.62 537 LYS A CA 1
ATOM 4386 C C . LYS A 1 537 ? 22.625 -29.484 -28.859 1 86.62 537 LYS A C 1
ATOM 4388 O O . LYS A 1 537 ? 21.875 -28.562 -29.172 1 86.62 537 LYS A O 1
ATOM 4393 N N . VAL A 1 538 ? 23.688 -29.391 -28.109 1 86.5 538 VAL A N 1
ATOM 4394 C CA . VAL A 1 538 ? 24.031 -28.094 -27.547 1 86.5 538 VAL A CA 1
ATOM 4395 C C . VAL A 1 538 ? 24.719 -27.234 -28.609 1 86.5 538 VAL A C 1
ATOM 4397 O O . VAL A 1 538 ? 25.641 -27.703 -29.297 1 86.5 538 VAL A O 1
ATOM 4400 N N . TYR A 1 539 ? 24.109 -26.062 -28.812 1 78.94 539 TYR A N 1
ATOM 4401 C CA . TYR A 1 539 ? 24.734 -25.109 -29.719 1 78.94 539 TYR A CA 1
ATOM 4402 C C . TYR A 1 539 ? 25.828 -24.312 -29.016 1 78.94 539 TYR A C 1
ATOM 4404 O O . TYR A 1 539 ? 25.594 -23.75 -27.938 1 78.94 539 TYR A O 1
ATOM 4412 N N . SER A 1 540 ? 27.062 -24.406 -29.438 1 75.94 540 SER A N 1
ATOM 4413 C CA . SER A 1 540 ? 28.156 -23.594 -28.906 1 75.94 540 SER A CA 1
ATOM 4414 C C . SER A 1 540 ? 28.875 -22.844 -30.031 1 75.94 540 SER A C 1
ATOM 4416 O O . SER A 1 540 ? 29.109 -23.391 -31.109 1 75.94 540 SER A O 1
ATOM 4418 N N . TYR A 1 541 ? 28.938 -21.562 -29.719 1 70.19 541 TYR A N 1
ATOM 4419 C CA . TYR A 1 541 ? 29.672 -20.719 -30.641 1 70.19 541 TYR A CA 1
ATOM 4420 C C . TYR A 1 541 ? 31.078 -21.266 -30.891 1 70.19 541 TYR A C 1
ATOM 4422 O O . TYR A 1 541 ? 31.578 -21.219 -32 1 70.19 541 TYR A O 1
ATOM 4430 N N . TYR A 1 542 ? 31.766 -21.828 -29.844 1 65.69 542 TYR A N 1
ATOM 4431 C CA . TYR A 1 542 ? 33.156 -22.312 -29.922 1 65.69 542 TYR A CA 1
ATOM 4432 C C . TYR A 1 542 ? 33.188 -23.766 -30.375 1 65.69 542 TYR A C 1
ATOM 4434 O O . TYR A 1 542 ? 34.25 -24.25 -30.797 1 65.69 542 TYR A O 1
ATOM 4442 N N . ASP A 1 543 ? 32.469 -24.281 -31.234 1 63.22 543 ASP A N 1
ATOM 4443 C CA . ASP A 1 543 ? 32.438 -25.672 -31.688 1 63.22 543 ASP A CA 1
ATOM 4444 C C . ASP A 1 543 ? 33.375 -26.531 -30.828 1 63.22 543 ASP A C 1
ATOM 4446 O O . ASP A 1 543 ? 34.438 -26.953 -31.297 1 63.22 543 ASP A O 1
ATOM 4450 N N . TYR A 1 544 ? 33.156 -26.531 -29.516 1 64.94 544 TYR A N 1
ATOM 4451 C CA . TYR A 1 544 ? 34 -27.344 -28.641 1 64.94 544 TYR A CA 1
ATOM 4452 C C . TYR A 1 544 ? 33.531 -28.797 -28.656 1 64.94 544 TYR A C 1
ATOM 4454 O O . TYR A 1 544 ? 32.344 -29.078 -28.672 1 64.94 544 TYR A O 1
ATOM 4462 N N . LYS A 1 545 ? 34.531 -29.719 -29.016 1 69 545 LYS A N 1
ATOM 4463 C CA . LYS A 1 545 ? 34.25 -31.156 -28.953 1 69 545 LYS A CA 1
ATOM 4464 C C . LYS A 1 545 ? 34.531 -31.703 -27.562 1 69 545 LYS A C 1
ATOM 4466 O O . LYS A 1 545 ? 35.625 -31.5 -27 1 69 545 LYS A O 1
ATOM 4471 N N . VAL A 1 546 ? 33.438 -32.062 -26.781 1 76 546 VAL A N 1
ATOM 4472 C CA . VAL A 1 546 ? 33.594 -32.656 -25.469 1 76 546 VAL A CA 1
ATOM 4473 C C . VAL A 1 546 ? 33.375 -34.156 -25.562 1 76 546 VAL A C 1
ATOM 4475 O O . VAL A 1 546 ? 32.656 -34.656 -26.438 1 76 546 VAL A O 1
ATOM 4478 N N . ASP A 1 547 ? 34.094 -34.875 -24.719 1 81.25 547 ASP A N 1
ATOM 4479 C CA . ASP A 1 547 ? 34.031 -36.344 -24.734 1 81.25 547 ASP A CA 1
ATOM 4480 C C . ASP A 1 547 ? 32.781 -36.875 -24.094 1 81.25 547 ASP A C 1
ATOM 4482 O O . ASP A 1 547 ? 32.312 -37.969 -24.422 1 81.25 547 ASP A O 1
ATOM 4486 N N . GLU A 1 548 ? 32.281 -36.094 -23.234 1 87.88 548 GLU A N 1
ATOM 4487 C CA . GLU A 1 548 ? 31.094 -36.5 -22.516 1 87.88 548 GLU A CA 1
ATOM 4488 C C . GLU A 1 548 ? 29.859 -36.438 -23.391 1 87.88 548 GLU A C 1
ATOM 4490 O O . GLU A 1 548 ? 29.703 -35.5 -24.188 1 87.88 548 GLU A O 1
ATOM 4495 N N . GLU A 1 549 ? 29 -37.344 -23.297 1 89.81 549 GLU A N 1
ATOM 4496 C CA . GLU A 1 549 ? 27.812 -37.406 -24.141 1 89.81 549 GLU A CA 1
ATOM 4497 C C . GLU A 1 549 ? 26.688 -36.562 -23.578 1 89.81 549 GLU A C 1
ATOM 4499 O O . GLU A 1 549 ? 25.797 -36.125 -24.312 1 89.81 549 GLU A O 1
ATOM 4504 N N . ILE A 1 550 ? 26.797 -36.312 -22.219 1 92.69 550 ILE A N 1
ATOM 4505 C CA . ILE A 1 550 ? 25.703 -35.594 -21.562 1 92.69 550 ILE A CA 1
ATOM 4506 C C . ILE A 1 550 ? 26.25 -34.406 -20.781 1 92.69 550 ILE A C 1
ATOM 4508 O O . ILE A 1 550 ? 27.344 -34.5 -20.203 1 92.69 550 ILE A O 1
ATOM 4512 N N . CYS A 1 551 ? 25.578 -33.281 -20.812 1 91.81 551 CYS A N 1
ATOM 4513 C CA . CYS A 1 551 ? 25.875 -32.125 -19.969 1 91.81 551 CYS A CA 1
ATOM 4514 C C . CYS A 1 551 ? 24.641 -31.703 -19.172 1 91.81 551 CYS A C 1
ATOM 4516 O O . CYS A 1 551 ? 23.516 -32.062 -19.516 1 91.81 551 CYS A O 1
ATOM 4518 N N . TYR A 1 552 ? 24.906 -31.047 -18.078 1 92.19 552 TYR A N 1
ATOM 4519 C CA . TYR A 1 552 ? 23.844 -30.641 -17.172 1 92.19 552 TYR A CA 1
ATOM 4520 C C . TYR A 1 552 ? 23.688 -29.125 -17.156 1 92.19 552 TYR A C 1
ATOM 4522 O O . TYR A 1 552 ? 24.672 -28.391 -17.25 1 92.19 552 TYR A O 1
ATOM 4530 N N . TYR A 1 553 ? 22.484 -28.641 -17.203 1 89.69 553 TYR A N 1
ATOM 4531 C CA . TYR A 1 553 ? 22.234 -27.203 -17.125 1 89.69 553 TYR A CA 1
ATOM 4532 C C . TYR A 1 553 ? 21.156 -26.906 -16.078 1 89.69 553 TYR A C 1
ATOM 4534 O O . TYR A 1 553 ? 20.312 -27.75 -15.789 1 89.69 553 TYR A O 1
ATOM 4542 N N . ASN A 1 554 ? 21.219 -25.75 -15.477 1 89.69 554 ASN A N 1
ATOM 4543 C CA . ASN A 1 554 ? 20.344 -25.344 -14.375 1 89.69 554 ASN A CA 1
ATOM 4544 C C . ASN A 1 554 ? 18.938 -25.016 -14.859 1 89.69 554 ASN A C 1
ATOM 4546 O O . ASN A 1 554 ? 18.656 -23.906 -15.289 1 89.69 554 ASN A O 1
ATOM 4550 N N . ASP A 1 555 ? 18.047 -25.922 -14.859 1 89.75 555 ASP A N 1
ATOM 4551 C CA . ASP A 1 555 ? 16.625 -25.812 -15.195 1 89.75 555 ASP A CA 1
ATOM 4552 C C . ASP A 1 555 ? 15.891 -27.125 -14.906 1 89.75 555 ASP A C 1
ATOM 4554 O O . ASP A 1 555 ? 16.516 -28.188 -14.828 1 89.75 555 ASP A O 1
ATOM 4558 N N . ILE A 1 556 ? 14.742 -27.078 -14.688 1 89.44 556 ILE A N 1
ATOM 4559 C CA . ILE A 1 556 ? 13.93 -28.266 -14.398 1 89.44 556 ILE A CA 1
ATOM 4560 C C . ILE A 1 556 ? 13.078 -28.609 -15.617 1 89.44 556 ILE A C 1
ATOM 4562 O O . ILE A 1 556 ? 12.047 -27.984 -15.867 1 89.44 556 ILE A O 1
ATOM 4566 N N . ARG A 1 557 ? 13.594 -29.531 -16.344 1 90.69 557 ARG A N 1
ATOM 4567 C CA . ARG A 1 557 ? 12.945 -29.938 -17.594 1 90.69 557 ARG A CA 1
ATOM 4568 C C . ARG A 1 557 ? 12.93 -31.469 -17.719 1 90.69 557 ARG A C 1
ATOM 4570 O O . ARG A 1 557 ? 13.57 -32.156 -16.938 1 90.69 557 ARG A O 1
ATOM 4577 N N . ASP A 1 558 ? 12.07 -31.969 -18.625 1 87.38 558 ASP A N 1
ATOM 4578 C CA . ASP A 1 558 ? 12 -33.406 -18.891 1 87.38 558 ASP A CA 1
ATOM 4579 C C . ASP A 1 558 ? 13.008 -33.812 -19.969 1 87.38 558 ASP A C 1
ATOM 4581 O O . ASP A 1 558 ? 13.82 -32.969 -20.406 1 87.38 558 ASP A O 1
ATOM 4585 N N . GLU A 1 559 ? 13.008 -35.062 -20.344 1 84.19 559 GLU A N 1
ATOM 4586 C CA . GLU A 1 559 ? 13.953 -35.625 -21.312 1 84.19 559 GLU A CA 1
ATOM 4587 C C . GLU A 1 559 ? 13.773 -35 -22.688 1 84.19 559 GLU A C 1
ATOM 4589 O O . GLU A 1 559 ? 14.719 -34.938 -23.469 1 84.19 559 GLU A O 1
ATOM 4594 N N . ASN A 1 560 ? 12.5 -34.406 -22.953 1 83.69 560 ASN A N 1
ATOM 4595 C CA . ASN A 1 560 ? 12.227 -33.781 -24.234 1 83.69 560 ASN A CA 1
ATOM 4596 C C . ASN A 1 560 ? 12.461 -32.25 -24.156 1 83.69 560 ASN A C 1
ATOM 4598 O O . ASN A 1 560 ? 12 -31.516 -25.031 1 83.69 560 ASN A O 1
ATOM 4602 N N . GLN A 1 561 ? 13.148 -31.797 -23.141 1 84.75 561 GLN A N 1
ATOM 4603 C CA . GLN A 1 561 ? 13.539 -30.406 -22.938 1 84.75 561 GLN A CA 1
ATOM 4604 C C . GLN A 1 561 ? 12.312 -29.5 -22.766 1 84.75 561 GLN A C 1
ATOM 4606 O O . GLN A 1 561 ? 12.328 -28.344 -23.188 1 84.75 561 GLN A O 1
ATOM 4611 N N . LYS A 1 562 ? 11.227 -30.109 -22.375 1 86.81 562 LYS A N 1
ATOM 4612 C CA . LYS A 1 562 ? 10.047 -29.328 -22.016 1 86.81 562 LYS A CA 1
ATOM 4613 C C . LYS A 1 562 ? 9.922 -29.156 -20.516 1 86.81 562 LYS A C 1
ATOM 4615 O O . LYS A 1 562 ? 10.375 -30.016 -19.75 1 86.81 562 LYS A O 1
ATOM 4620 N N . LYS A 1 563 ? 9.398 -28.047 -20.109 1 86.88 563 LYS A N 1
ATOM 4621 C CA . LYS A 1 563 ? 9.219 -27.797 -18.688 1 86.88 563 LYS A CA 1
ATOM 4622 C C . LYS A 1 563 ? 8.32 -28.844 -18.047 1 86.88 563 LYS A C 1
ATOM 4624 O O . LYS A 1 563 ? 7.246 -29.156 -18.562 1 86.88 563 LYS A O 1
ATOM 4629 N N . ASN A 1 564 ? 8.797 -29.406 -17.031 1 86 564 ASN A N 1
ATOM 4630 C CA . ASN A 1 564 ? 8.109 -30.531 -16.391 1 86 564 ASN A CA 1
ATOM 4631 C C . ASN A 1 564 ? 7.113 -30.047 -15.336 1 86 564 ASN A C 1
ATOM 4633 O O . ASN A 1 564 ? 6.965 -28.828 -15.133 1 86 564 ASN A O 1
ATOM 4637 N N . LEU A 1 565 ? 6.43 -30.969 -14.742 1 84.75 565 LEU A N 1
ATOM 4638 C CA . LEU A 1 565 ? 5.418 -30.703 -13.727 1 84.75 565 LEU A CA 1
ATOM 4639 C C . LEU A 1 565 ? 6.031 -30.016 -12.516 1 84.75 565 LEU A C 1
ATOM 4641 O O . LEU A 1 565 ? 5.438 -29.094 -11.961 1 84.75 565 LEU A O 1
ATOM 4645 N N . GLU A 1 566 ? 7.223 -30.344 -12.211 1 85.44 566 GLU A N 1
ATOM 4646 C CA . GLU A 1 566 ? 7.887 -29.781 -11.031 1 85.44 566 GLU A CA 1
ATOM 4647 C C . GLU A 1 566 ? 8.203 -28.312 -11.227 1 85.44 566 GLU A C 1
ATOM 4649 O O . GLU A 1 566 ? 8.133 -27.516 -10.281 1 85.44 566 GLU A O 1
ATOM 4654 N N . TYR A 1 567 ? 8.547 -27.953 -12.445 1 89.12 567 TYR A N 1
ATOM 4655 C CA . TYR A 1 567 ? 8.844 -26.562 -12.742 1 89.12 567 TYR A CA 1
ATOM 4656 C C . TYR A 1 567 ? 7.641 -25.672 -12.453 1 89.12 567 TYR A C 1
ATOM 4658 O O . TYR A 1 567 ? 7.77 -24.656 -11.773 1 89.12 567 TYR A O 1
ATOM 4666 N N . TRP A 1 568 ? 6.5 -26.047 -12.914 1 88.38 568 TRP A N 1
ATOM 4667 C CA . TRP A 1 568 ? 5.297 -25.219 -12.766 1 88.38 568 TRP A CA 1
ATOM 4668 C C . TRP A 1 568 ? 4.809 -25.234 -11.32 1 88.38 568 TRP A C 1
ATOM 4670 O O . TRP A 1 568 ? 4.254 -24.25 -10.844 1 88.38 568 TRP A O 1
ATOM 4680 N N . TRP A 1 569 ? 4.961 -26.391 -10.68 1 88.31 569 TRP A N 1
ATOM 4681 C CA . TRP A 1 569 ? 4.637 -26.469 -9.258 1 88.31 569 TRP A CA 1
ATOM 4682 C C . TRP A 1 569 ? 5.48 -25.484 -8.453 1 88.31 569 TRP A C 1
ATOM 4684 O O . TRP A 1 569 ? 4.953 -24.75 -7.625 1 88.31 569 TRP A O 1
ATOM 4694 N N . ILE A 1 570 ? 6.77 -25.438 -8.75 1 90.5 570 ILE A N 1
ATOM 4695 C CA . ILE A 1 570 ? 7.684 -24.547 -8.039 1 90.5 570 ILE A CA 1
ATOM 4696 C C . ILE A 1 570 ? 7.348 -23.094 -8.375 1 90.5 570 ILE A C 1
ATOM 4698 O O . ILE A 1 570 ? 7.355 -22.234 -7.492 1 90.5 570 ILE A O 1
ATOM 4702 N N . LEU A 1 571 ? 7.066 -22.828 -9.586 1 91.81 571 LEU A N 1
ATOM 4703 C CA . LEU A 1 571 ? 6.738 -21.469 -10.008 1 91.81 571 LEU A CA 1
ATOM 4704 C C . LEU A 1 571 ? 5.473 -20.969 -9.312 1 91.81 571 LEU A C 1
ATOM 4706 O O . LEU A 1 571 ? 5.398 -19.828 -8.883 1 91.81 571 LEU A O 1
ATOM 4710 N N . ALA A 1 572 ? 4.457 -21.859 -9.203 1 91.94 572 ALA A N 1
ATOM 4711 C CA . ALA A 1 572 ? 3.217 -21.5 -8.523 1 91.94 572 ALA A CA 1
ATOM 4712 C C . ALA A 1 572 ? 3.469 -21.172 -7.059 1 91.94 572 ALA A C 1
ATOM 4714 O O . ALA A 1 572 ? 2.941 -20.188 -6.531 1 91.94 572 ALA A O 1
ATOM 4715 N N . ILE A 1 573 ? 4.258 -21.969 -6.477 1 91.75 573 ILE A N 1
ATOM 4716 C CA . ILE A 1 573 ? 4.531 -21.766 -5.059 1 91.75 573 ILE A CA 1
ATOM 4717 C C . ILE A 1 573 ? 5.379 -20.5 -4.875 1 91.75 573 ILE A C 1
ATOM 4719 O O . ILE A 1 573 ? 5.23 -19.781 -3.883 1 91.75 573 ILE A O 1
ATOM 4723 N N . ARG A 1 574 ? 6.27 -20.234 -5.828 1 94 574 ARG A N 1
ATOM 4724 C CA . ARG A 1 574 ? 7.059 -19.016 -5.773 1 94 574 ARG A CA 1
ATOM 4725 C C . ARG A 1 574 ? 6.156 -17.781 -5.789 1 94 574 ARG A C 1
ATOM 4727 O O . ARG A 1 574 ? 6.328 -16.875 -4.973 1 94 574 ARG A O 1
ATOM 4734 N N . PHE A 1 575 ? 5.188 -17.781 -6.617 1 93.94 575 PHE A N 1
ATOM 4735 C CA . PHE A 1 575 ? 4.262 -16.656 -6.699 1 93.94 575 PHE A CA 1
ATOM 4736 C C . PHE A 1 575 ? 3.404 -16.562 -5.445 1 93.94 575 PHE A C 1
ATOM 4738 O O . PHE A 1 575 ? 3.131 -15.477 -4.949 1 93.94 575 PHE A O 1
ATOM 4745 N N . ALA A 1 576 ? 2.969 -17.688 -4.992 1 93 576 ALA A N 1
ATOM 4746 C CA . ALA A 1 576 ? 2.17 -17.719 -3.771 1 93 576 ALA A CA 1
ATOM 4747 C C . ALA A 1 576 ? 2.969 -17.188 -2.582 1 93 576 ALA A C 1
ATOM 4749 O O . ALA A 1 576 ? 2.438 -16.453 -1.749 1 93 576 ALA A O 1
ATOM 4750 N N . ALA A 1 577 ? 4.215 -17.578 -2.555 1 92.75 577 ALA A N 1
ATOM 4751 C CA . ALA A 1 577 ? 5.078 -17.109 -1.469 1 92.75 577 ALA A CA 1
ATOM 4752 C C . ALA A 1 577 ? 5.297 -15.609 -1.539 1 92.75 577 ALA A C 1
ATOM 4754 O O . ALA A 1 577 ? 5.273 -14.922 -0.514 1 92.75 577 ALA A O 1
ATOM 4755 N N . LEU A 1 578 ? 5.562 -15.125 -2.711 1 94.5 578 LEU A N 1
ATOM 4756 C CA . LEU A 1 578 ? 5.73 -13.688 -2.891 1 94.5 578 LEU A CA 1
ATOM 4757 C C . LEU A 1 578 ? 4.5 -12.93 -2.4 1 94.5 578 LEU A C 1
ATOM 4759 O O . LEU A 1 578 ? 4.621 -11.961 -1.648 1 94.5 578 LEU A O 1
ATOM 4763 N N . LEU A 1 579 ? 3.316 -13.398 -2.762 1 94.12 579 LEU A N 1
ATOM 4764 C CA . LEU A 1 579 ? 2.064 -12.758 -2.371 1 94.12 579 LEU A CA 1
ATOM 4765 C C . LEU A 1 579 ? 1.859 -12.844 -0.862 1 94.12 579 LEU A C 1
ATOM 4767 O O . LEU A 1 579 ? 1.46 -11.867 -0.231 1 94.12 579 LEU A O 1
ATOM 4771 N N . ALA A 1 580 ? 2.133 -13.945 -0.342 1 92.5 580 ALA A N 1
ATOM 4772 C CA . ALA A 1 580 ? 1.926 -14.148 1.09 1 92.5 580 ALA A CA 1
ATOM 4773 C C . ALA A 1 580 ? 2.867 -13.273 1.91 1 92.5 580 ALA A C 1
ATOM 4775 O O . ALA A 1 580 ? 2.436 -12.586 2.838 1 92.5 580 ALA A O 1
ATOM 4776 N N . ILE A 1 581 ? 4.129 -13.242 1.559 1 92.69 581 ILE A N 1
ATOM 4777 C CA . ILE A 1 581 ? 5.109 -12.469 2.312 1 92.69 581 ILE A CA 1
ATOM 4778 C C . ILE A 1 581 ? 4.801 -10.977 2.186 1 92.69 581 ILE A C 1
ATOM 4780 O O . ILE A 1 581 ? 4.812 -10.25 3.18 1 92.69 581 ILE A O 1
ATOM 4784 N N . GLU A 1 582 ? 4.523 -10.594 1.004 1 93.75 582 GLU A N 1
ATOM 4785 C CA . GLU A 1 582 ? 4.227 -9.18 0.762 1 93.75 582 GLU A CA 1
ATOM 4786 C C . GLU A 1 582 ? 3.018 -8.727 1.571 1 93.75 582 GLU A C 1
ATOM 4788 O O . GLU A 1 582 ? 3.074 -7.707 2.264 1 93.75 582 GLU A O 1
ATOM 4793 N N . HIS A 1 583 ? 1.95 -9.445 1.568 1 91.5 583 HIS A N 1
ATOM 4794 C CA . HIS A 1 583 ? 0.72 -9.031 2.23 1 91.5 583 HIS A CA 1
ATOM 4795 C C . HIS A 1 583 ? 0.846 -9.133 3.746 1 91.5 583 HIS A C 1
ATOM 4797 O O . HIS A 1 583 ? 0.326 -8.289 4.477 1 91.5 583 HIS A O 1
ATOM 4803 N N . VAL A 1 584 ? 1.517 -10.102 4.203 1 91.44 584 VAL A N 1
ATOM 4804 C CA . VAL A 1 584 ? 1.692 -10.266 5.641 1 91.44 584 VAL A CA 1
ATOM 4805 C C . VAL A 1 584 ? 2.561 -9.133 6.188 1 91.44 584 VAL A C 1
ATOM 4807 O O . VAL A 1 584 ? 2.236 -8.531 7.211 1 91.44 584 VAL A O 1
ATOM 4810 N N . VAL A 1 585 ? 3.639 -8.844 5.477 1 92.5 585 VAL A N 1
ATOM 4811 C CA . VAL A 1 585 ? 4.539 -7.793 5.941 1 92.5 585 VAL A CA 1
ATOM 4812 C C . VAL A 1 585 ? 3.832 -6.441 5.863 1 92.5 585 VAL A C 1
ATOM 4814 O O . VAL A 1 585 ? 3.963 -5.613 6.766 1 92.5 585 VAL A O 1
ATOM 4817 N N . PHE A 1 586 ? 3.039 -6.188 4.828 1 90.38 586 PHE A N 1
ATOM 4818 C CA . PHE A 1 586 ? 2.289 -4.945 4.711 1 90.38 586 PHE A CA 1
ATOM 4819 C C . PHE A 1 586 ? 1.256 -4.828 5.828 1 90.38 586 PHE A C 1
ATOM 4821 O O . PHE A 1 586 ? 1.025 -3.736 6.355 1 90.38 586 PHE A O 1
ATOM 4828 N N . LEU A 1 587 ? 0.628 -5.918 6.188 1 87.31 587 LEU A N 1
ATOM 4829 C CA . LEU A 1 587 ? -0.361 -5.918 7.258 1 87.31 587 LEU A CA 1
ATOM 4830 C C . LEU A 1 587 ? 0.291 -5.598 8.602 1 87.31 587 LEU A C 1
ATOM 4832 O O . LEU A 1 587 ? -0.233 -4.793 9.375 1 87.31 587 LEU A O 1
ATOM 4836 N N . ILE A 1 588 ? 1.432 -6.164 8.789 1 88.81 588 ILE A N 1
ATOM 4837 C CA . ILE A 1 588 ? 2.145 -5.906 10.039 1 88.81 588 ILE A CA 1
ATOM 4838 C C . ILE A 1 588 ? 2.611 -4.453 10.07 1 88.81 588 ILE A C 1
ATOM 4840 O O . ILE A 1 588 ? 2.543 -3.797 11.109 1 88.81 588 ILE A O 1
ATOM 4844 N N . GLN A 1 589 ? 3.053 -4.035 8.961 1 88.25 589 GLN A N 1
ATOM 4845 C CA . GLN A 1 589 ? 3.473 -2.639 8.875 1 88.25 589 GLN A CA 1
ATOM 4846 C C . GLN A 1 589 ? 2.311 -1.696 9.18 1 88.25 589 GLN A C 1
ATOM 4848 O O . GLN A 1 589 ? 2.486 -0.684 9.859 1 88.25 589 GLN A O 1
ATOM 4853 N N . GLY A 1 590 ? 1.18 -1.966 8.609 1 81.25 590 GLY A N 1
ATOM 4854 C CA . GLY A 1 590 ? -0.004 -1.177 8.914 1 81.25 590 GLY A CA 1
ATOM 4855 C C . GLY A 1 590 ? -0.375 -1.191 10.383 1 81.25 590 GLY A C 1
ATOM 4856 O O . GLY A 1 590 ? -0.74 -0.158 10.945 1 81.25 590 GLY A O 1
ATOM 4857 N N . PHE A 1 591 ? -0.224 -2.314 10.945 1 82.06 591 PHE A N 1
ATOM 4858 C CA . PHE A 1 591 ? -0.517 -2.467 12.367 1 82.06 591 PHE A CA 1
ATOM 4859 C C . PHE A 1 591 ? 0.471 -1.672 13.211 1 82.06 591 PHE A C 1
ATOM 4861 O O . PHE A 1 591 ? 0.082 -1.02 14.18 1 82.06 591 PHE A O 1
ATOM 4868 N N . LEU A 1 592 ? 1.709 -1.694 12.805 1 81.69 592 LEU A N 1
ATOM 4869 C CA . LEU A 1 592 ? 2.732 -0.945 13.523 1 81.69 592 LEU A CA 1
ATOM 4870 C C . LEU A 1 592 ? 2.502 0.557 13.391 1 81.69 592 LEU A C 1
ATOM 4872 O O . LEU A 1 592 ? 2.686 1.306 14.352 1 81.69 592 LEU A O 1
ATOM 4876 N N . SER A 1 593 ? 2.148 0.932 12.242 1 79.75 593 SER A N 1
ATOM 4877 C CA . SER A 1 593 ? 1.869 2.348 12.023 1 79.75 593 SER A CA 1
ATOM 4878 C C . SER A 1 593 ? 0.687 2.814 12.867 1 79.75 593 SER A C 1
ATOM 4880 O O . SER A 1 593 ? 0.629 3.977 13.273 1 79.75 593 SER A O 1
ATOM 4882 N N . TYR A 1 594 ? -0.217 1.904 13.133 1 72.31 594 TYR A N 1
ATOM 4883 C CA . TYR A 1 594 ? -1.376 2.221 13.961 1 72.31 594 TYR A CA 1
ATOM 4884 C C . TYR A 1 594 ? -0.999 2.26 15.438 1 72.31 594 TYR A C 1
ATOM 4886 O O . TYR A 1 594 ? -1.486 3.109 16.188 1 72.31 594 TYR A O 1
ATOM 4894 N N . MET A 1 595 ? -0.15 1.406 15.836 1 73.88 595 MET A N 1
ATOM 4895 C CA . MET A 1 595 ? 0.238 1.273 17.234 1 73.88 595 MET A CA 1
ATOM 4896 C C . MET A 1 595 ? 1.155 2.416 17.656 1 73.88 595 MET A C 1
ATOM 4898 O O . MET A 1 595 ? 1.16 2.816 18.828 1 73.88 595 MET A O 1
ATOM 4902 N N . ILE A 1 596 ? 1.938 2.885 16.703 1 76.25 596 ILE A N 1
ATOM 4903 C CA . ILE A 1 596 ? 2.873 3.963 17.016 1 76.25 596 ILE A CA 1
ATOM 4904 C C . ILE A 1 596 ? 2.311 5.289 16.5 1 76.25 596 ILE A C 1
ATOM 4906 O O . ILE A 1 596 ? 2.371 5.586 15.312 1 76.25 596 ILE A O 1
ATOM 4910 N N . PRO A 1 597 ? 1.85 6.07 17.406 1 77.75 597 PRO A N 1
ATOM 4911 C CA . PRO A 1 597 ? 1.285 7.344 16.953 1 77.75 597 PRO A CA 1
ATOM 4912 C C . PRO A 1 597 ? 2.348 8.305 16.438 1 77.75 597 PRO A C 1
ATOM 4914 O O . PRO A 1 597 ? 3.467 8.336 16.953 1 77.75 597 PRO A O 1
ATOM 4917 N N . ASP A 1 598 ? 2.035 9.062 15.477 1 77 598 ASP A N 1
ATOM 4918 C CA . ASP A 1 598 ? 2.941 10.023 14.859 1 77 598 ASP A CA 1
ATOM 4919 C C . ASP A 1 598 ? 3.355 11.102 15.859 1 77 598 ASP A C 1
ATOM 4921 O O . ASP A 1 598 ? 4.508 11.531 15.875 1 77 598 ASP A O 1
ATOM 4925 N N . VAL A 1 599 ? 2.395 11.516 16.672 1 77.94 599 VAL A N 1
ATOM 4926 C CA . VAL A 1 599 ? 2.676 12.531 17.688 1 77.94 599 VAL A CA 1
ATOM 4927 C C . VAL A 1 599 ? 2.652 11.898 19.078 1 77.94 599 VAL A C 1
ATOM 4929 O O . VAL A 1 599 ? 1.642 11.328 19.484 1 77.94 599 VAL A O 1
ATOM 4932 N N . PRO A 1 600 ? 3.791 12 19.719 1 76.12 600 PRO A N 1
ATOM 4933 C CA . PRO A 1 600 ? 3.824 11.43 21.078 1 76.12 600 PRO A CA 1
ATOM 4934 C C . PRO A 1 600 ? 2.838 12.109 22.016 1 76.12 600 PRO A C 1
ATOM 4936 O O . PRO A 1 600 ? 2.459 13.266 21.797 1 76.12 600 PRO A O 1
ATOM 4939 N N . TYR A 1 601 ? 2.486 11.391 23.031 1 73.25 601 TYR A N 1
ATOM 4940 C CA . TYR A 1 601 ? 1.486 11.859 23.969 1 73.25 601 TYR A CA 1
ATOM 4941 C C . TYR A 1 601 ? 1.984 13.086 24.734 1 73.25 601 TYR A C 1
ATOM 4943 O O . TYR A 1 601 ? 1.216 14.016 25 1 73.25 601 TYR A O 1
ATOM 4951 N N . SER A 1 602 ? 3.223 13.117 24.906 1 75.75 602 SER A N 1
ATOM 4952 C CA . SER A 1 602 ? 3.787 14.25 25.625 1 75.75 602 SER A CA 1
ATOM 4953 C C . SER A 1 602 ? 3.662 15.539 24.828 1 75.75 602 SER A C 1
ATOM 4955 O O . SER A 1 602 ? 3.377 16.609 25.375 1 75.75 602 SER A O 1
ATOM 4957 N N . VAL A 1 603 ? 3.857 15.344 23.594 1 79.25 603 VAL A N 1
ATOM 4958 C CA . VAL A 1 603 ? 3.76 16.5 22.703 1 79.25 603 VAL A CA 1
ATOM 4959 C C . VAL A 1 603 ? 2.303 16.953 22.609 1 79.25 603 VAL A C 1
ATOM 4961 O O . VAL A 1 603 ? 2.014 18.156 22.625 1 79.25 603 VAL A O 1
ATOM 4964 N N . LYS A 1 604 ? 1.427 16.047 22.578 1 74.69 604 LYS A N 1
ATOM 4965 C CA . LYS A 1 604 ? 0.008 16.391 22.516 1 74.69 604 LYS A CA 1
ATOM 4966 C C . LYS A 1 604 ? -0.441 17.109 23.797 1 74.69 604 LYS A C 1
ATOM 4968 O O . LYS A 1 604 ? -1.215 18.062 23.719 1 74.69 604 LYS A O 1
ATOM 4973 N N . GLU A 1 605 ? 0.088 16.688 24.859 1 72.25 605 GLU A N 1
ATOM 4974 C CA . GLU A 1 605 ? -0.233 17.312 26.141 1 72.25 605 GLU A CA 1
ATOM 4975 C C . GLU A 1 605 ? 0.323 18.734 26.219 1 72.25 605 GLU A C 1
ATOM 4977 O O . GLU A 1 605 ? -0.336 19.625 26.734 1 72.25 605 GLU A O 1
ATOM 4982 N N . GLU A 1 606 ? 1.497 18.797 25.719 1 77.25 606 GLU A N 1
ATOM 4983 C CA . GLU A 1 606 ? 2.119 20.109 25.75 1 77.25 606 GLU A CA 1
ATOM 4984 C C . GLU A 1 606 ? 1.383 21.094 24.844 1 77.25 606 GLU A C 1
ATOM 4986 O O . GLU A 1 606 ? 1.218 22.266 25.188 1 77.25 606 GLU A O 1
ATOM 4991 N N . ILE A 1 607 ? 0.965 20.641 23.766 1 76.19 607 ILE A N 1
ATOM 4992 C CA . ILE A 1 607 ? 0.209 21.484 22.844 1 76.19 607 ILE A CA 1
ATOM 4993 C C . ILE A 1 607 ? -1.127 21.875 23.469 1 76.19 607 ILE A C 1
ATOM 4995 O O . ILE A 1 607 ? -1.55 23.031 23.375 1 76.19 607 ILE A O 1
ATOM 4999 N N . ALA A 1 608 ? -1.712 20.922 24.125 1 71.94 608 ALA A N 1
ATOM 5000 C CA . ALA A 1 608 ? -2.988 21.172 24.797 1 71.94 608 ALA A CA 1
ATOM 5001 C C . ALA A 1 608 ? -2.828 22.188 25.922 1 71.94 608 ALA A C 1
ATOM 5003 O O . ALA A 1 608 ? -3.688 23.047 26.109 1 71.94 608 ALA A O 1
ATOM 5004 N N . HIS A 1 609 ? -1.765 22 26.547 1 72.31 609 HIS A N 1
ATOM 5005 C CA . HIS A 1 609 ? -1.473 22.938 27.625 1 72.31 609 HIS A CA 1
ATOM 5006 C C . HIS A 1 609 ? -1.23 24.344 27.094 1 72.31 609 HIS A C 1
ATOM 5008 O O . HIS A 1 609 ? -1.726 25.328 27.656 1 72.31 609 HIS A O 1
ATOM 5014 N N . GLN A 1 610 ? -0.542 24.391 26.047 1 74.19 610 GLN A N 1
ATOM 5015 C CA . GLN A 1 610 ? -0.27 25.688 25.422 1 74.19 610 GLN A CA 1
ATOM 5016 C C . GLN A 1 610 ? -1.552 26.328 24.906 1 74.19 610 GLN A C 1
ATOM 5018 O O . GLN A 1 610 ? -1.733 27.547 25.016 1 74.19 610 GLN A O 1
ATOM 5023 N N . GLN A 1 611 ? -2.316 25.5 24.422 1 73.44 611 GLN A N 1
ATOM 5024 C CA . GLN A 1 611 ? -3.584 26.016 23.906 1 73.44 611 GLN A CA 1
ATOM 5025 C C . GLN A 1 611 ? -4.496 26.469 25.047 1 73.44 611 GLN A C 1
ATOM 5027 O O . GLN A 1 611 ? -5.211 27.469 24.906 1 73.44 611 GLN A O 1
ATOM 5032 N N . LYS A 1 612 ? -4.484 25.75 26.141 1 68.75 612 LYS A N 1
ATOM 5033 C CA . LYS A 1 612 ? -5.258 26.156 27.312 1 68.75 612 LYS A CA 1
ATOM 5034 C C . LYS A 1 612 ? -4.781 27.5 27.844 1 68.75 612 LYS A C 1
ATOM 5036 O O . LYS A 1 612 ? -5.594 28.359 28.203 1 68.75 612 LYS A O 1
ATOM 5041 N N . ILE A 1 613 ? -3.527 27.625 27.828 1 70.69 613 ILE A N 1
ATOM 5042 C CA . ILE A 1 613 ? -2.945 28.875 28.312 1 70.69 613 ILE A CA 1
ATOM 5043 C C . ILE A 1 613 ? -3.328 30.016 27.375 1 70.69 613 ILE A C 1
ATOM 5045 O O . ILE A 1 613 ? -3.697 31.109 27.844 1 70.69 613 ILE A O 1
ATOM 5049 N N . LYS A 1 614 ? -3.246 29.672 26.188 1 71.94 614 LYS A N 1
ATOM 5050 C CA . LYS A 1 614 ? -3.602 30.703 25.203 1 71.94 614 LYS A CA 1
ATOM 5051 C C . LYS A 1 614 ? -5.078 31.062 25.297 1 71.94 614 LYS A C 1
ATOM 5053 O O . LYS A 1 614 ? -5.445 32.25 25.172 1 71.94 614 LYS A O 1
ATOM 5058 N N . ARG A 1 615 ? -5.91 30.125 25.531 1 70 615 ARG A N 1
ATOM 5059 C CA . ARG A 1 615 ? -7.344 30.359 25.688 1 70 615 ARG A CA 1
ATOM 5060 C C . ARG A 1 615 ? -7.641 31.172 26.953 1 70 615 ARG A C 1
ATOM 5062 O O . ARG A 1 615 ? -8.477 32.062 26.938 1 70 615 ARG A O 1
ATOM 5069 N N . GLU A 1 616 ? -6.961 30.797 27.938 1 66.75 616 GLU A N 1
ATOM 5070 C CA . GLU A 1 616 ? -7.137 31.516 29.188 1 66.75 616 GLU A CA 1
ATOM 5071 C C . GLU A 1 616 ? -6.637 32.969 29.078 1 66.75 616 GLU A C 1
ATOM 5073 O O . GLU A 1 616 ? -7.266 33.875 29.609 1 66.75 616 GLU A O 1
ATOM 5078 N N . GLN A 1 617 ? -5.574 33.062 28.406 1 67.88 617 GLN A N 1
ATOM 5079 C CA . GLN A 1 617 ? -5.043 34.406 28.203 1 67.88 617 GLN A CA 1
ATOM 5080 C C . GLN A 1 617 ? -5.969 35.219 27.312 1 67.88 617 GLN A C 1
ATOM 5082 O O . GLN A 1 617 ? -6.176 36.406 27.562 1 67.88 617 GLN A O 1
ATOM 5087 N N . GLY A 1 618 ? -6.441 34.531 26.359 1 67.25 618 GLY A N 1
ATOM 5088 C CA . GLY A 1 618 ? -7.406 35.219 25.516 1 67.25 618 GLY A CA 1
ATOM 5089 C C . GLY A 1 618 ? -8.672 35.625 26.234 1 67.25 618 GLY A C 1
ATOM 5090 O O . GLY A 1 618 ? -9.203 36.719 26.031 1 67.25 618 GLY A O 1
ATOM 5091 N N . MET A 1 619 ? -9.188 34.75 27.094 1 67.62 619 MET A N 1
ATOM 5092 C CA . MET A 1 619 ? -10.375 35.062 27.906 1 67.62 619 MET A CA 1
ATOM 5093 C C . MET A 1 619 ? -10.102 36.188 28.891 1 67.62 619 MET A C 1
ATOM 5095 O O . MET A 1 619 ? -10.961 37.031 29.125 1 67.62 619 MET A O 1
ATOM 5099 N N . ARG A 1 620 ? -8.977 36.281 29.453 1 67.31 620 ARG A N 1
ATOM 5100 C CA . ARG A 1 620 ? -8.602 37.344 30.391 1 67.31 620 ARG A CA 1
ATOM 5101 C C . ARG A 1 620 ? -8.508 38.688 29.672 1 67.31 620 ARG A C 1
ATOM 5103 O O . ARG A 1 620 ? -8.945 39.719 30.203 1 67.31 620 ARG A O 1
ATOM 5110 N N . GLU A 1 621 ? -7.926 38.5 28.562 1 69.19 621 GLU A N 1
ATOM 5111 C CA . GLU A 1 621 ? -7.836 39.719 27.766 1 69.19 621 GLU A CA 1
ATOM 5112 C C . GLU A 1 621 ? -9.219 40.188 27.344 1 69.19 621 GLU A C 1
ATOM 5114 O O . GLU A 1 621 ? -9.492 41.406 27.359 1 69.19 621 GLU A O 1
ATOM 5119 N N . ALA A 1 622 ? -10.047 39.312 26.984 1 70.75 622 ALA A N 1
ATOM 5120 C CA . ALA A 1 622 ? -11.422 39.656 26.625 1 70.75 622 ALA A CA 1
ATOM 5121 C C . ALA A 1 622 ? -12.172 40.188 27.828 1 70.75 622 ALA A C 1
ATOM 5123 O O . ALA A 1 622 ? -12.953 41.156 27.703 1 70.75 622 ALA A O 1
ATOM 5124 N N . GLU A 1 623 ? -11.922 39.625 28.938 1 67.38 623 GLU A N 1
ATOM 5125 C CA . GLU A 1 623 ? -12.531 40.125 30.172 1 67.38 623 GLU A CA 1
ATOM 5126 C C . GLU A 1 623 ? -12.023 41.531 30.531 1 67.38 623 GLU A C 1
ATOM 5128 O O . GLU A 1 623 ? -12.805 42.406 30.922 1 67.38 623 GLU A O 1
ATOM 5133 N N . THR A 1 624 ? -10.781 41.656 30.375 1 70.12 624 THR A N 1
ATOM 5134 C CA . THR A 1 624 ? -10.203 42.969 30.656 1 70.12 624 THR A CA 1
ATOM 5135 C C . THR A 1 624 ? -10.727 44 29.672 1 70.12 624 THR A C 1
ATOM 5137 O O . THR A 1 624 ? -11 45.156 30.047 1 70.12 624 THR A O 1
ATOM 5140 N N . SER A 1 625 ? -10.836 43.594 28.516 1 70.19 625 SER A N 1
ATOM 5141 C CA . SER A 1 625 ? -11.391 44.5 27.531 1 70.19 625 SER A CA 1
ATOM 5142 C C . SER A 1 625 ? -12.859 44.812 27.812 1 70.19 625 SER A C 1
ATOM 5144 O O . SER A 1 625 ? -13.312 45.938 27.625 1 70.19 625 SER A O 1
ATOM 5146 N N . PHE A 1 626 ? -13.562 43.812 28.203 1 69.25 626 PHE A N 1
ATOM 5147 C CA . PHE A 1 626 ? -14.961 43.969 28.562 1 69.25 626 PHE A CA 1
ATOM 5148 C C . PHE A 1 626 ? -15.102 44.906 29.766 1 69.25 626 PHE A C 1
ATOM 5150 O O . PHE A 1 626 ? -15.977 45.781 29.781 1 69.25 626 PHE A O 1
ATOM 5157 N N . ILE A 1 627 ? -14.305 44.719 30.688 1 67 627 ILE A N 1
ATOM 5158 C CA . ILE A 1 627 ? -14.32 45.562 31.875 1 67 627 ILE A CA 1
ATOM 5159 C C . ILE A 1 627 ? -13.961 47 31.5 1 67 627 ILE A C 1
ATOM 5161 O O . ILE A 1 627 ? -14.57 47.969 32 1 67 627 ILE A O 1
ATOM 5165 N N . LYS A 1 628 ? -13.117 47.125 30.656 1 73.69 628 LYS A N 1
ATOM 5166 C CA . LYS A 1 628 ? -12.719 48.469 30.219 1 73.69 628 LYS A CA 1
ATOM 5167 C C . LYS A 1 628 ? -13.844 49.125 29.438 1 73.69 628 LYS A C 1
ATOM 5169 O O . LYS A 1 628 ? -14.086 50.344 29.594 1 73.69 628 LYS A O 1
ATOM 5174 N N . ASP A 1 629 ? -14.391 48.312 28.703 1 68.75 629 ASP A N 1
ATOM 5175 C CA . ASP A 1 629 ? -15.516 48.875 27.953 1 68.75 629 ASP A CA 1
ATOM 5176 C C . ASP A 1 629 ? -16.672 49.25 28.875 1 68.75 629 ASP A C 1
ATOM 5178 O O . ASP A 1 629 ? -17.312 50.281 28.672 1 68.75 629 ASP A O 1
ATOM 5182 N N . ARG A 1 630 ? -16.859 48.438 29.797 1 66.81 630 ARG A N 1
ATOM 5183 C CA . ARG A 1 630 ? -17.891 48.719 30.781 1 66.81 630 ARG A CA 1
ATOM 5184 C C . ARG A 1 630 ? -17.547 49.969 31.578 1 66.81 630 ARG A C 1
ATOM 5186 O O . ARG A 1 630 ? -18.438 50.781 31.875 1 66.81 630 ARG A O 1
ATOM 5193 N N . GLN A 1 631 ? -16.391 50.125 31.891 1 68.69 631 GLN A N 1
ATOM 5194 C CA . GLN A 1 631 ? -15.969 51.312 32.625 1 68.69 631 GLN A CA 1
ATOM 5195 C C . GLN A 1 631 ? -16.078 52.562 31.766 1 68.69 631 GLN A C 1
ATOM 5197 O O . GLN A 1 631 ? -16.438 53.625 32.25 1 68.69 631 GLN A O 1
ATOM 5202 N N . LYS A 1 632 ? -15.922 52.375 30.578 1 71.25 632 LYS A N 1
ATOM 5203 C CA . LYS A 1 632 ? -16.109 53.5 29.672 1 71.25 632 LYS A CA 1
ATOM 5204 C C . LYS A 1 632 ? -17.578 53.875 29.547 1 71.25 632 LYS A C 1
ATOM 5206 O O . LYS A 1 632 ? -17.922 55.062 29.531 1 71.25 632 LYS A O 1
ATOM 5211 N N . VAL A 1 633 ? -18.281 52.875 29.516 1 69.75 633 VAL A N 1
ATOM 5212 C CA . VAL A 1 633 ? -19.719 53.156 29.438 1 69.75 633 VAL A CA 1
ATOM 5213 C C . VAL A 1 633 ? -20.203 53.812 30.719 1 69.75 633 VAL A C 1
ATOM 5215 O O . VAL A 1 633 ? -21 54.75 30.688 1 69.75 633 VAL A O 1
ATOM 5218 N N . ILE A 1 634 ? -19.734 53.375 31.797 1 66.62 634 ILE A N 1
ATOM 5219 C CA . ILE A 1 634 ? -20.094 53.969 33.094 1 66.62 634 ILE A CA 1
ATOM 5220 C C . ILE A 1 634 ? -19.578 55.406 33.156 1 66.62 634 ILE A C 1
ATOM 5222 O O . ILE A 1 634 ? -20.281 56.281 33.625 1 66.62 634 ILE A O 1
ATOM 5226 N N . LYS A 1 635 ? -18.469 55.656 32.656 1 67.38 635 LYS A N 1
ATOM 5227 C CA . LYS A 1 635 ? -17.922 57 32.688 1 67.38 635 LYS A CA 1
ATOM 5228 C C . LYS A 1 635 ? -18.688 57.906 31.734 1 67.38 635 LYS A C 1
ATOM 5230 O O . LYS A 1 635 ? -18.938 59.062 32.062 1 67.38 635 LYS A O 1
ATOM 5235 N N . ASP A 1 636 ? -18.984 57.375 30.766 1 63.22 636 ASP A N 1
ATOM 5236 C CA . ASP A 1 636 ? -19.766 58.188 29.828 1 63.22 636 ASP A CA 1
ATOM 5237 C C . ASP A 1 636 ? -21.172 58.438 30.375 1 63.22 636 ASP A C 1
ATOM 5239 O O . ASP A 1 636 ? -21.719 59.531 30.203 1 63.22 636 ASP A O 1
ATOM 5243 N N . SER A 1 637 ? -21.688 57.562 31.062 1 60.91 637 SER A N 1
ATOM 5244 C CA . SER A 1 637 ? -22.984 57.75 31.719 1 60.91 637 SER A CA 1
ATOM 5245 C C . SER A 1 637 ? -22.875 58.75 32.875 1 60.91 637 SER A C 1
ATOM 5247 O O . SER A 1 637 ? -23.781 59.562 33.062 1 60.91 637 SER A O 1
ATOM 5249 N N . GLU A 1 638 ? -21.859 58.75 33.5 1 58.62 638 GLU A N 1
ATOM 5250 C CA . GLU A 1 638 ? -21.656 59.719 34.562 1 58.62 638 GLU A CA 1
ATOM 5251 C C . GLU A 1 638 ? -21.422 61.125 34 1 58.62 638 GLU A C 1
ATOM 5253 O O . GLU A 1 638 ? -21.859 62.125 34.594 1 58.62 638 GLU A O 1
ATOM 5258 N N . ARG A 1 639 ? -20.828 61.25 32.938 1 55.16 639 ARG A N 1
ATOM 5259 C CA . ARG A 1 639 ? -20.703 62.562 32.281 1 55.16 639 ARG A CA 1
ATOM 5260 C C . ARG A 1 639 ? -22.078 63.094 31.828 1 55.16 639 ARG A C 1
ATOM 5262 O O . ARG A 1 639 ? -22.328 64.312 31.875 1 55.16 639 ARG A O 1
ATOM 5269 N N . PHE A 1 640 ? -22.859 62.188 31.484 1 53.62 640 PHE A N 1
ATOM 5270 C CA . PHE A 1 640 ? -24.203 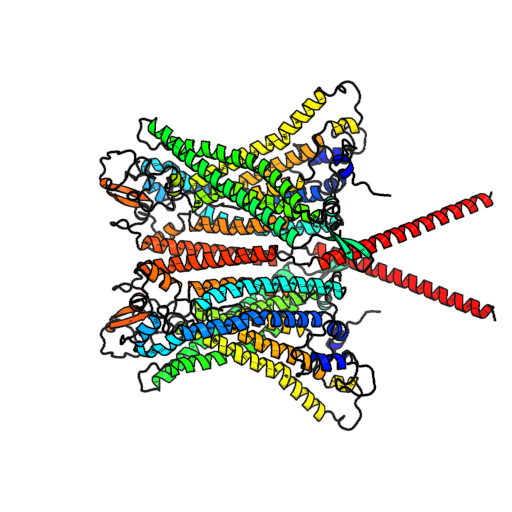62.625 31.109 1 53.62 640 PHE A CA 1
ATOM 5271 C C . PHE A 1 640 ? -24.984 63.125 32.344 1 53.62 640 PHE A C 1
ATOM 5273 O O . PHE A 1 640 ? -25.75 64.062 32.25 1 53.62 640 PHE A O 1
ATOM 5280 N N . VAL A 1 641 ? -24.75 62.625 33.5 1 50.53 641 VAL A N 1
ATOM 5281 C CA . VAL A 1 641 ? -25.453 63.094 34.688 1 50.53 641 VAL A CA 1
ATOM 5282 C C . VAL A 1 641 ? -24.922 64.5 35.094 1 50.53 641 VAL A C 1
ATOM 5284 O O . VAL A 1 641 ? -25.672 65.312 35.562 1 50.53 641 VAL A O 1
ATOM 5287 N N . LEU A 1 642 ? -23.672 64.75 34.844 1 43.38 642 LEU A N 1
ATOM 5288 C CA . LEU A 1 642 ? -23.172 66.062 35.281 1 43.38 642 LEU A CA 1
ATOM 5289 C C . LEU A 1 642 ? -23.656 67.188 34.344 1 43.38 642 LEU A C 1
ATOM 5291 O O . LEU A 1 642 ? -23.641 68.312 34.688 1 43.38 642 LEU A O 1
ATOM 5295 N N . ILE A 1 643 ? -23.828 66.75 33.094 1 40.28 643 ILE A N 1
ATOM 5296 C CA . ILE A 1 643 ? -24.266 67.812 32.219 1 40.28 643 ILE A CA 1
ATOM 5297 C C . ILE A 1 643 ? -25.734 68.188 32.5 1 40.28 643 ILE A C 1
ATOM 5299 O O . ILE A 1 643 ? -26.234 69.188 32.031 1 40.28 643 ILE A O 1
ATOM 5303 N N . LYS A 1 644 ? -26.438 67.312 33.312 1 36.03 644 LYS A N 1
ATOM 5304 C CA . LYS A 1 644 ? -27.703 67.875 33.719 1 36.03 644 LYS A CA 1
ATOM 5305 C C . LYS A 1 644 ? -27.562 68.688 35 1 36.03 644 LYS A C 1
ATOM 5307 O O . LYS A 1 644 ? -26.891 68.25 35.938 1 36.03 644 LYS A O 1
ATOM 5312 N N . MET B 1 1 ? -17.719 29.703 37.438 1 23.52 1 MET B N 1
ATOM 5313 C CA . MET B 1 1 ? -18.766 28.688 37.438 1 23.52 1 MET B CA 1
ATOM 5314 C C . MET B 1 1 ? -18.5 27.609 36.406 1 23.52 1 MET B C 1
ATOM 5316 O O . MET B 1 1 ? -17.922 27.891 35.344 1 23.52 1 MET B O 1
ATOM 5320 N N . ASN B 1 2 ? -18.469 26.328 36.781 1 33.19 2 ASN B N 1
ATOM 5321 C CA . ASN B 1 2 ? -18.328 24.938 36.375 1 33.19 2 ASN B CA 1
ATOM 5322 C C . ASN B 1 2 ? -19.219 24.609 35.188 1 33.19 2 ASN B C 1
ATOM 5324 O O . ASN B 1 2 ? -20.438 24.703 35.25 1 33.19 2 ASN B O 1
ATOM 5328 N N . MET B 1 3 ? -18.984 24.984 34.062 1 38.47 3 MET B N 1
ATOM 5329 C CA . MET B 1 3 ? -19.734 24.594 32.875 1 38.47 3 MET B CA 1
ATOM 5330 C C . MET B 1 3 ? -20.219 23.156 32.969 1 38.47 3 MET B C 1
ATOM 5332 O O . MET B 1 3 ? -19.406 22.234 33 1 38.47 3 MET B O 1
ATOM 5336 N N . TYR B 1 4 ? -21.125 22.859 33.75 1 44.41 4 TYR B N 1
ATOM 5337 C CA . TYR B 1 4 ? -21.859 21.594 33.844 1 44.41 4 TYR B CA 1
ATOM 5338 C C . TYR B 1 4 ? -22.219 21.078 32.469 1 44.41 4 TYR B C 1
ATOM 5340 O O . TYR B 1 4 ? -22.734 21.828 31.625 1 44.41 4 TYR B O 1
ATOM 5348 N N . ASP B 1 5 ? -21.438 20.141 31.906 1 59.72 5 ASP B N 1
ATOM 5349 C CA . ASP B 1 5 ? -21.688 19.391 30.688 1 59.72 5 ASP B CA 1
ATOM 5350 C C . ASP B 1 5 ? -23.109 18.828 30.672 1 59.72 5 ASP B C 1
ATOM 5352 O O . ASP B 1 5 ? -23.484 18.078 31.578 1 59.72 5 ASP B O 1
ATOM 5356 N N . ILE B 1 6 ? -24.062 19.5 30.078 1 66.44 6 ILE B N 1
ATOM 5357 C CA . ILE B 1 6 ? -25.469 19.125 29.906 1 66.44 6 ILE B CA 1
ATOM 5358 C C . ILE B 1 6 ? -25.578 17.609 29.797 1 66.44 6 ILE B C 1
ATOM 5360 O O . ILE B 1 6 ? -26.5 17 30.328 1 66.44 6 ILE B O 1
ATOM 5364 N N . ASN B 1 7 ? -24.562 17.047 29.344 1 66.38 7 ASN B N 1
ATOM 5365 C CA . ASN B 1 7 ? -24.609 15.602 29.156 1 66.38 7 ASN B CA 1
ATOM 5366 C C . ASN B 1 7 ? -24.453 14.859 30.484 1 66.38 7 ASN B C 1
ATOM 5368 O O . ASN B 1 7 ? -25.078 13.82 30.688 1 66.38 7 ASN B O 1
ATOM 5372 N N . SER B 1 8 ? -23.719 15.445 31.312 1 67.12 8 SER B N 1
ATOM 5373 C CA . SER B 1 8 ? -23.531 14.828 32.625 1 67.12 8 SER B CA 1
ATOM 5374 C C . SER B 1 8 ? -24.797 14.945 33.469 1 67.12 8 SER B C 1
ATOM 5376 O O . SER B 1 8 ? -25.125 14.031 34.219 1 67.12 8 SER B O 1
ATOM 5378 N N . LEU B 1 9 ? -25.484 15.984 33.219 1 71.88 9 LEU B N 1
ATOM 5379 C CA . LEU B 1 9 ? -26.719 16.188 33.969 1 71.88 9 LEU B CA 1
ATOM 5380 C C . LEU B 1 9 ? -27.812 15.234 33.5 1 71.88 9 LEU B C 1
ATOM 5382 O O . LEU B 1 9 ? -28.625 14.773 34.281 1 71.88 9 LEU B O 1
ATOM 5386 N N . ILE B 1 10 ? -27.75 15 32.312 1 74.81 10 ILE B N 1
ATOM 5387 C CA . ILE B 1 10 ? -28.703 14.062 31.734 1 74.81 10 ILE B CA 1
ATOM 5388 C C . ILE B 1 10 ? -28.406 12.648 32.219 1 74.81 10 ILE B C 1
ATOM 5390 O O . ILE B 1 10 ? -29.312 11.906 32.594 1 74.81 10 ILE B O 1
ATOM 5394 N N . LYS B 1 11 ? -27.156 12.312 32.281 1 72.5 11 LYS B N 1
ATOM 5395 C CA . LYS B 1 11 ? -26.734 10.984 32.719 1 72.5 11 LYS B CA 1
ATOM 5396 C C . LYS B 1 11 ? -27.047 10.773 34.219 1 72.5 11 LYS B C 1
ATOM 5398 O O . LYS B 1 11 ? -27.375 9.656 34.625 1 72.5 11 LYS B O 1
ATOM 5403 N N . SER B 1 12 ? -26.953 11.875 34.969 1 69.25 12 SER B N 1
ATOM 5404 C CA . SER B 1 12 ? -27.203 11.789 36.406 1 69.25 12 SER B CA 1
ATOM 5405 C C . SER B 1 12 ? -28.703 11.742 36.688 1 69.25 12 SER B C 1
ATOM 5407 O O . SER B 1 12 ? -29.109 11.398 37.812 1 69.25 12 SER B O 1
ATOM 5409 N N . GLY B 1 13 ? -29.547 12 35.594 1 77.25 13 GLY B N 1
ATOM 5410 C CA . GLY B 1 13 ? -30.984 11.945 35.781 1 77.25 13 GLY B CA 1
ATOM 5411 C C . GLY B 1 13 ? -31.578 13.25 36.25 1 77.25 13 GLY B C 1
ATOM 5412 O O . GLY B 1 13 ? -32.781 13.336 36.5 1 77.25 13 GLY B O 1
ATOM 5413 N N . SER B 1 14 ? -30.812 14.266 36.406 1 74.69 14 SER B N 1
ATOM 5414 C CA . SER B 1 14 ? -31.328 15.555 36.875 1 74.69 14 SER B CA 1
ATOM 5415 C C . SER B 1 14 ? -32.094 16.266 35.781 1 74.69 14 SER B C 1
ATOM 5417 O O . SER B 1 14 ? -33.031 17.047 36.094 1 74.69 14 SER B O 1
ATOM 5419 N N . LEU B 1 15 ? -31.656 16.078 34.594 1 79.25 15 LEU B N 1
ATOM 5420 C CA . LEU B 1 15 ? -32.344 16.609 33.406 1 79.25 15 LEU B CA 1
ATOM 5421 C C . LEU B 1 15 ? -32.875 15.477 32.562 1 79.25 15 LEU B C 1
ATOM 5423 O O . LEU B 1 15 ? -32.188 14.461 32.375 1 79.25 15 LEU B O 1
ATOM 5427 N N . GLU B 1 16 ? -34.125 15.641 32.25 1 78.06 16 GLU B N 1
ATOM 5428 C CA . GLU B 1 16 ? -34.719 14.602 31.391 1 78.06 16 GLU B CA 1
ATOM 5429 C C . GLU B 1 16 ? -34.094 14.633 29.984 1 78.06 16 GLU B C 1
ATOM 5431 O O . GLU B 1 16 ? -33.719 13.594 29.453 1 78.06 16 GLU B O 1
ATOM 5436 N N . THR B 1 17 ? -34.25 15.805 29.359 1 78.75 17 THR B N 1
ATOM 5437 C CA . THR B 1 17 ? -33.688 15.914 28.016 1 78.75 17 THR B CA 1
ATOM 5438 C C . THR B 1 17 ? -33.344 17.359 27.688 1 78.75 17 THR B C 1
ATOM 5440 O O . THR B 1 17 ? -33.844 18.281 28.328 1 78.75 17 THR B O 1
ATOM 5443 N N . ALA B 1 18 ? -32.344 17.531 26.922 1 79.19 18 ALA B N 1
ATOM 5444 C CA . ALA B 1 18 ? -31.984 18.844 26.422 1 79.19 18 ALA B CA 1
ATOM 5445 C C . ALA B 1 18 ? -31.75 18.797 24.906 1 79.19 18 ALA B C 1
ATOM 5447 O O . ALA B 1 18 ? -31.062 17.906 24.406 1 79.19 18 ALA B O 1
ATOM 5448 N N . TYR B 1 19 ? -32.594 19.609 24.25 1 82.44 19 TYR B N 1
ATOM 5449 C CA . TYR B 1 19 ? -32.406 19.656 22.797 1 82.44 19 TYR B CA 1
ATOM 5450 C C . TYR B 1 19 ? -32.656 21.062 22.266 1 82.44 19 TYR B C 1
ATOM 5452 O O . TYR B 1 19 ? -33.406 21.844 22.859 1 82.44 19 TYR B O 1
ATOM 5460 N N . PRO B 1 20 ? -31.984 21.422 21.203 1 86.56 20 PRO B N 1
ATOM 5461 C CA . PRO B 1 20 ? -32.312 22.688 20.547 1 86.56 20 PRO B CA 1
ATOM 5462 C C . PRO B 1 20 ? -33.688 22.688 19.875 1 86.56 20 PRO B C 1
ATOM 5464 O O . PRO B 1 20 ? -34.125 21.641 19.391 1 86.56 20 PRO B O 1
ATOM 5467 N N . LEU B 1 21 ? -34.25 23.797 19.828 1 87.12 21 LEU B N 1
ATOM 5468 C CA . LEU B 1 21 ? -35.625 23.875 19.297 1 87.12 21 LEU B CA 1
ATOM 5469 C C . LEU B 1 21 ? -35.594 24.141 17.797 1 87.12 21 LEU B C 1
ATOM 5471 O O . LEU B 1 21 ? -34.719 24.828 17.297 1 87.12 21 LEU B O 1
ATOM 5475 N N . HIS B 1 22 ? -36.562 23.516 17.156 1 89.81 22 HIS B N 1
ATOM 5476 C CA . HIS B 1 22 ? -36.781 23.859 15.758 1 89.81 22 HIS B CA 1
ATOM 5477 C C . HIS B 1 22 ? -37.344 25.266 15.609 1 89.81 22 HIS B C 1
ATOM 5479 O O . HIS B 1 22 ? -38 25.781 16.531 1 89.81 22 HIS B O 1
ATOM 5485 N N . THR B 1 23 ? -37.031 25.984 14.453 1 84.19 23 THR B N 1
ATOM 5486 C CA . THR B 1 23 ? -37.469 27.344 14.195 1 84.19 23 THR B CA 1
ATOM 5487 C C . THR B 1 23 ? -38.938 27.344 13.695 1 84.19 23 THR B C 1
ATOM 5489 O O . THR B 1 23 ? -39.25 28.031 12.734 1 84.19 23 THR B O 1
ATOM 5492 N N . GLY B 1 24 ? -39.812 26.484 14.195 1 82.38 24 GLY B N 1
ATOM 5493 C CA . GLY B 1 24 ? -41.219 26.5 13.812 1 82.38 24 GLY B CA 1
ATOM 5494 C C . GLY B 1 24 ? -41.656 25.266 13.055 1 82.38 24 GLY B C 1
ATOM 5495 O O . GLY B 1 24 ? -41 24.219 13.133 1 82.38 24 GLY B O 1
ATOM 5496 N N . THR B 1 25 ? -42.812 25.453 12.375 1 82.75 25 THR B N 1
ATOM 5497 C CA . THR B 1 25 ? -43.344 24.328 11.617 1 82.75 25 THR B CA 1
ATOM 5498 C C . THR B 1 25 ? -42.656 24.219 10.25 1 82.75 25 THR B C 1
ATOM 5500 O O . THR B 1 25 ? -42.188 25.219 9.719 1 82.75 25 THR B O 1
ATOM 5503 N N . TYR B 1 26 ? -42.562 22.953 9.812 1 83.69 26 TYR B N 1
ATOM 5504 C CA . TYR B 1 26 ? -41.875 22.75 8.531 1 83.69 26 TYR B CA 1
ATOM 5505 C C . TYR B 1 26 ? -42.812 23.016 7.367 1 83.69 26 TYR B C 1
ATOM 5507 O O . TYR B 1 26 ? -42.375 23.203 6.23 1 83.69 26 TYR B O 1
ATOM 5515 N N . LYS B 1 27 ? -44.188 23.109 7.621 1 79.81 27 LYS B N 1
ATOM 5516 C CA . LYS B 1 27 ? -45.156 23.391 6.562 1 79.81 27 LYS B CA 1
ATOM 5517 C C . LYS B 1 27 ? -45.281 24.891 6.309 1 79.81 27 LYS B C 1
ATOM 5519 O O . LYS B 1 27 ? -45.281 25.688 7.25 1 79.81 27 LYS B O 1
ATOM 5524 N N . TRP B 1 28 ? -44.906 25.234 5.016 1 67.88 28 TRP B N 1
ATOM 5525 C CA . TRP B 1 28 ? -44.938 26.625 4.594 1 67.88 28 TRP B CA 1
ATOM 5526 C C . TRP B 1 28 ? -46.25 27.297 4.945 1 67.88 28 TRP B C 1
ATOM 5528 O O . TRP B 1 28 ? -47.312 26.797 4.594 1 67.88 28 TRP B O 1
ATOM 5538 N N . THR B 1 29 ? -46.188 28.25 5.992 1 62.59 29 THR B N 1
ATOM 5539 C CA . THR B 1 29 ? -47.312 29.125 6.188 1 62.59 29 THR B CA 1
ATOM 5540 C C . THR B 1 29 ? -47.125 30.453 5.449 1 62.59 29 THR B C 1
ATOM 5542 O O . THR B 1 29 ? -46 30.906 5.254 1 62.59 29 THR B O 1
ATOM 5545 N N . VAL B 1 30 ? -48.062 30.938 4.523 1 58.53 30 VAL B N 1
ATOM 5546 C CA . VAL B 1 30 ? -48.188 31.969 3.51 1 58.53 30 VAL B CA 1
ATOM 5547 C C . VAL B 1 30 ? -47.5 33.25 4.008 1 58.53 30 VAL B C 1
ATOM 5549 O O . VAL B 1 30 ? -46.875 33.969 3.223 1 58.53 30 VAL B O 1
ATOM 5552 N N . SER B 1 31 ? -47.406 33.812 5.191 1 58.62 31 SER B N 1
ATOM 5553 C CA . SER B 1 31 ? -47.344 35.25 5.359 1 58.62 31 SER B CA 1
ATOM 5554 C C . SER B 1 31 ? -45.906 35.719 5.68 1 58.62 31 SER B C 1
ATOM 5556 O O . SER B 1 31 ? -45.594 36.875 5.559 1 58.62 31 SER B O 1
ATOM 5558 N N . GLY B 1 32 ? -44.812 34.844 6.004 1 62.38 32 GLY B N 1
ATOM 5559 C CA . GLY B 1 32 ? -43.594 35.438 6.488 1 62.38 32 GLY B CA 1
ATOM 5560 C C . GLY B 1 32 ? -42.344 34.844 5.848 1 62.38 32 GLY B C 1
ATOM 5561 O O . GLY B 1 32 ? -42.438 33.969 4.973 1 62.38 32 GLY B O 1
ATOM 5562 N N . PRO B 1 33 ? -41.156 35.562 6.09 1 75.5 33 PRO B N 1
ATOM 5563 C CA . PRO B 1 33 ? -39.875 35 5.582 1 75.5 33 PRO B CA 1
ATOM 5564 C C . PRO B 1 33 ? -39.688 33.531 5.973 1 75.5 33 PRO B C 1
ATOM 5566 O O . PRO B 1 33 ? -40.094 33.125 7.062 1 75.5 33 PRO B O 1
ATOM 5569 N N . LEU B 1 34 ? -39.219 32.781 5.074 1 82.25 34 LEU B N 1
ATOM 5570 C CA . LEU B 1 34 ? -39.031 31.359 5.281 1 82.25 34 LEU B CA 1
ATOM 5571 C C . LEU B 1 34 ? -37.969 31.078 6.328 1 82.25 34 LEU B C 1
ATOM 5573 O O . LEU B 1 34 ? -36.906 31.688 6.293 1 82.25 34 LEU B O 1
ATOM 5577 N N . THR B 1 35 ? -38.312 30.375 7.336 1 85.75 35 THR B N 1
ATOM 5578 C CA . THR B 1 35 ? -37.344 29.922 8.328 1 85.75 35 THR B CA 1
ATOM 5579 C C . THR B 1 35 ? -36.375 28.906 7.707 1 85.75 35 THR B C 1
ATOM 5581 O O . THR B 1 35 ? -36.625 28.375 6.625 1 85.75 35 THR B O 1
ATOM 5584 N N . ASP B 1 36 ? -35.281 28.734 8.32 1 88.38 36 ASP B N 1
ATOM 5585 C CA . ASP B 1 36 ? -34.281 27.781 7.84 1 88.38 36 ASP B CA 1
ATOM 5586 C C . ASP B 1 36 ? -34.875 26.375 7.73 1 88.38 36 ASP B C 1
ATOM 5588 O O . ASP B 1 36 ? -34.562 25.641 6.797 1 88.38 36 ASP B O 1
ATOM 5592 N N . ARG B 1 37 ? -35.75 26.016 8.656 1 91 37 ARG B N 1
ATOM 5593 C CA . ARG B 1 37 ? -36.375 24.703 8.633 1 91 37 ARG B CA 1
ATOM 5594 C C . ARG B 1 37 ? -37.312 24.547 7.43 1 91 37 ARG B C 1
ATOM 5596 O O . ARG B 1 37 ? -37.312 23.516 6.77 1 91 37 ARG B O 1
ATOM 5603 N N . GLN B 1 38 ? -38.062 25.578 7.16 1 90 38 GLN B N 1
ATOM 5604 C CA . GLN B 1 38 ? -38.969 25.562 6.027 1 90 38 GLN B CA 1
ATOM 5605 C C . GLN B 1 38 ? -38.219 25.578 4.703 1 90 38 GLN B C 1
ATOM 5607 O O . GLN B 1 38 ? -38.625 24.922 3.74 1 90 38 GLN B O 1
ATOM 5612 N N . LEU B 1 39 ? -37.156 26.281 4.723 1 88 39 LEU B N 1
ATOM 5613 C CA . LEU B 1 39 ? -36.312 26.312 3.533 1 88 39 LEU B CA 1
ATOM 5614 C C . LEU B 1 39 ? -35.75 24.938 3.234 1 88 39 LEU B C 1
ATOM 5616 O O . LEU B 1 39 ? -35.719 24.5 2.08 1 88 39 LEU B O 1
ATOM 5620 N N . LEU B 1 40 ? -35.344 24.281 4.266 1 90.69 40 LEU B N 1
ATOM 5621 C CA . LEU B 1 40 ? -34.781 22.953 4.109 1 90.69 40 LEU B CA 1
ATOM 5622 C C . LEU B 1 40 ? -35.844 21.938 3.691 1 90.69 40 LEU B C 1
ATOM 5624 O O . LEU B 1 40 ? -35.562 21.016 2.916 1 90.69 40 LEU B O 1
ATOM 5628 N N . TYR B 1 41 ? -37 22.109 4.191 1 89.94 41 TYR B N 1
ATOM 5629 C CA . TYR B 1 41 ? -38.062 21.188 3.803 1 89.94 41 TYR B CA 1
ATOM 5630 C C . TYR B 1 41 ? -38.469 21.391 2.35 1 89.94 41 TYR B C 1
ATOM 5632 O O . TYR B 1 41 ? -38.594 20.438 1.586 1 89.94 41 TYR B O 1
ATOM 5640 N N . GLU B 1 42 ? -38.594 22.609 1.919 1 86.19 42 GLU B N 1
ATOM 5641 C CA . GLU B 1 42 ? -39.094 22.938 0.587 1 86.19 42 GLU B CA 1
ATOM 5642 C C . GLU B 1 42 ? -38.031 22.656 -0.484 1 86.19 42 GLU B C 1
ATOM 5644 O O . GLU B 1 42 ? -38.375 22.219 -1.589 1 86.19 42 GLU B O 1
ATOM 5649 N N . PHE B 1 43 ? -36.812 22.797 -0.124 1 84.56 43 PHE B N 1
ATOM 5650 C CA . PHE B 1 43 ? -35.812 22.734 -1.177 1 84.56 43 PHE B CA 1
ATOM 5651 C C . PHE B 1 43 ? -34.938 21.5 -1.012 1 84.56 43 PHE B C 1
ATOM 5653 O O . PHE B 1 43 ? -34.125 21.188 -1.886 1 84.56 43 PHE B O 1
ATOM 5660 N N . TRP B 1 44 ? -35.125 20.781 0.021 1 87.44 44 TRP B N 1
ATOM 5661 C CA . TRP B 1 44 ? -34.219 19.672 0.295 1 87.44 44 TRP B CA 1
ATOM 5662 C C . TRP B 1 44 ? -35 18.406 0.661 1 87.44 44 TRP B C 1
ATOM 5664 O O . TRP B 1 44 ? -34.938 17.406 -0.06 1 87.44 44 TRP B O 1
ATOM 5674 N N . ALA B 1 45 ? -35.906 18.453 1.592 1 87.81 45 ALA B N 1
ATOM 5675 C CA . ALA B 1 45 ? -36.531 17.266 2.186 1 87.81 45 ALA B CA 1
ATOM 5676 C C . ALA B 1 45 ? -37.75 16.844 1.396 1 87.81 45 ALA B C 1
ATOM 5678 O O . ALA B 1 45 ? -38.219 15.711 1.506 1 87.81 45 ALA B O 1
ATOM 5679 N N . ARG B 1 46 ? -38.281 17.766 0.572 1 86.81 46 ARG B N 1
ATOM 5680 C CA . ARG B 1 46 ? -39.469 17.422 -0.202 1 86.81 46 ARG B CA 1
ATOM 5681 C C . ARG B 1 46 ? -39.125 16.406 -1.292 1 86.81 46 ARG B C 1
ATOM 5683 O O . ARG B 1 46 ? -38.156 16.578 -2.033 1 86.81 46 ARG B O 1
ATOM 5690 N N . PRO B 1 47 ? -39.906 15.375 -1.401 1 81.5 47 PRO B N 1
ATOM 5691 C CA . PRO B 1 47 ? -39.625 14.297 -2.352 1 81.5 47 PRO B CA 1
ATOM 5692 C C . PRO B 1 47 ? -39.656 14.766 -3.805 1 81.5 47 PRO B C 1
ATOM 5694 O O . PRO B 1 47 ? -39 14.188 -4.664 1 81.5 47 PRO B O 1
ATOM 5697 N N . LYS B 1 48 ? -40.281 15.797 -4.098 1 80.31 48 LYS B N 1
ATOM 5698 C CA . LYS B 1 48 ? -40.438 16.266 -5.477 1 80.31 48 LYS B CA 1
ATOM 5699 C C . LYS B 1 48 ? -39.156 16.969 -5.941 1 80.31 48 LYS B C 1
ATOM 5701 O O . LYS B 1 48 ? -38.938 17.125 -7.145 1 80.31 48 LYS B O 1
ATOM 5706 N N . ARG B 1 49 ? -38.375 17.359 -5.102 1 78.69 49 ARG B N 1
ATOM 5707 C CA . ARG B 1 49 ? -37.125 18.078 -5.445 1 78.69 49 ARG B CA 1
ATOM 5708 C C . ARG B 1 49 ? -35.938 17.141 -5.426 1 78.69 49 ARG B C 1
ATOM 5710 O O . ARG B 1 49 ? -34.844 17.531 -4.988 1 78.69 49 ARG B O 1
ATOM 5717 N N . TRP B 1 50 ? -36.031 16.016 -5.941 1 74.19 50 TRP B N 1
ATOM 5718 C CA . TRP B 1 50 ? -34.969 15.016 -5.871 1 74.19 50 TRP B CA 1
ATOM 5719 C C . TRP B 1 50 ? -33.812 15.375 -6.793 1 74.19 50 TRP B C 1
ATOM 5721 O O . TRP B 1 50 ? -32.688 14.961 -6.562 1 74.19 50 TRP B O 1
ATOM 5731 N N . TYR B 1 51 ? -33.938 16.25 -7.738 1 74.31 51 TYR B N 1
ATOM 5732 C CA . TYR B 1 51 ? -32.906 16.531 -8.742 1 74.31 51 TYR B CA 1
ATOM 5733 C C . TYR B 1 51 ? -32.125 17.766 -8.359 1 74.31 51 TYR B C 1
ATOM 5735 O O . TYR B 1 51 ? -31.078 18.047 -8.961 1 74.31 51 TYR B O 1
ATOM 5743 N N . LYS B 1 52 ? -32.5 18.438 -7.254 1 76.06 52 LYS B N 1
ATOM 5744 C CA . LYS B 1 52 ? -31.859 19.703 -6.938 1 76.06 52 LYS B CA 1
ATOM 5745 C C . LYS B 1 52 ? -30.656 19.5 -6.023 1 76.06 52 LYS B C 1
ATOM 5747 O O . LYS B 1 52 ? -30.594 18.5 -5.293 1 76.06 52 LYS B O 1
ATOM 5752 N N . GLU B 1 53 ? -29.734 20.422 -6.125 1 79.19 53 GLU B N 1
ATOM 5753 C CA . GLU B 1 53 ? -28.531 20.391 -5.309 1 79.19 53 GLU B CA 1
ATOM 5754 C C . GLU B 1 53 ? -28.844 20.672 -3.842 1 79.19 53 GLU B C 1
ATOM 5756 O O . GLU B 1 53 ? -29.797 21.391 -3.533 1 79.19 53 GLU B O 1
ATOM 5761 N N . HIS B 1 54 ? -28.094 20.047 -3.039 1 83.81 54 HIS B N 1
ATOM 5762 C CA . HIS B 1 54 ? -28.266 20.219 -1.599 1 83.81 54 HIS B CA 1
ATOM 5763 C C . HIS B 1 54 ? -27.844 21.625 -1.156 1 83.81 54 HIS B C 1
ATOM 5765 O O . HIS B 1 54 ? -26.812 22.141 -1.591 1 83.81 54 HIS B O 1
ATOM 5771 N N . PRO B 1 55 ? -28.75 22.25 -0.491 1 88.06 55 PRO B N 1
ATOM 5772 C CA . PRO B 1 55 ? -28.359 23.531 0.097 1 88.06 55 PRO B CA 1
ATOM 5773 C C . PRO B 1 55 ? -27.406 23.359 1.283 1 88.06 55 PRO B C 1
ATOM 5775 O O . PRO B 1 55 ? -27.812 23.531 2.434 1 88.06 55 PRO B O 1
ATOM 5778 N N . ASN B 1 56 ? -26.266 23.125 1.041 1 90.75 56 ASN B N 1
ATOM 5779 C CA . ASN B 1 56 ? -25.297 22.734 2.066 1 90.75 56 ASN B CA 1
ATOM 5780 C C . ASN B 1 56 ? -25.016 23.875 3.029 1 90.75 56 ASN B C 1
ATOM 5782 O O . ASN B 1 56 ? -24.766 23.656 4.215 1 90.75 56 ASN B O 1
ATOM 5786 N N . ASN B 1 57 ? -25.125 25.047 2.574 1 90.06 57 ASN B N 1
ATOM 5787 C CA . ASN B 1 57 ? -24.844 26.188 3.451 1 90.06 57 ASN B CA 1
ATOM 5788 C C . ASN B 1 57 ? -25.938 26.344 4.512 1 90.06 57 ASN B C 1
ATOM 5790 O O . ASN B 1 57 ? -25.641 26.672 5.664 1 90.06 57 ASN B O 1
ATOM 5794 N N . VAL B 1 58 ? -27.094 26.062 4.09 1 91.69 58 VAL B N 1
ATOM 5795 C CA . VAL B 1 58 ? -28.203 26.156 5.035 1 91.69 58 VAL B CA 1
ATOM 5796 C C . VAL B 1 58 ? -28.156 24.984 6.012 1 91.69 58 VAL B C 1
ATOM 5798 O O . VAL B 1 58 ? -28.484 25.141 7.191 1 91.69 58 VAL B O 1
ATOM 5801 N N . ILE B 1 59 ? -27.75 23.891 5.527 1 93.56 59 ILE B N 1
ATOM 5802 C CA . ILE B 1 59 ? -27.609 22.719 6.387 1 93.56 59 ILE B CA 1
ATOM 5803 C C . ILE B 1 59 ? -26.531 22.969 7.445 1 93.56 59 ILE B C 1
ATOM 5805 O O . ILE B 1 59 ? -26.719 22.641 8.617 1 93.56 59 ILE B O 1
ATOM 5809 N N . GLU B 1 60 ? -25.469 23.547 7.008 1 94.38 60 GLU B N 1
ATOM 5810 C CA . GLU B 1 60 ? -24.391 23.875 7.93 1 94.38 60 GLU B CA 1
ATOM 5811 C C . GLU B 1 60 ? -24.859 24.844 9.008 1 94.38 60 GLU B C 1
ATOM 5813 O O . GLU B 1 60 ? -24.531 24.688 10.188 1 94.38 60 GLU B O 1
ATOM 5818 N N . LYS B 1 61 ? -25.625 25.828 8.625 1 91.06 61 LYS B N 1
ATOM 5819 C CA . LYS B 1 61 ? -26.109 26.844 9.555 1 91.06 61 LYS B CA 1
ATOM 5820 C C . LYS B 1 61 ? -27.125 26.25 10.539 1 91.06 61 LYS B C 1
ATOM 5822 O O . LYS B 1 61 ? -27.078 26.562 11.734 1 91.06 61 LYS B O 1
ATOM 5827 N N . TYR B 1 62 ? -27.891 25.375 10.039 1 91.88 62 TYR B N 1
ATOM 5828 C CA . TYR B 1 62 ? -29.016 24.875 10.844 1 91.88 62 TYR B CA 1
ATOM 5829 C C . TYR B 1 62 ? -28.609 23.641 11.641 1 91.88 62 TYR B C 1
ATOM 5831 O O . TYR B 1 62 ? -28.953 23.531 12.82 1 91.88 62 TYR B O 1
ATOM 5839 N N . LEU B 1 63 ? -27.953 22.672 11.039 1 92.62 63 LEU B N 1
ATOM 5840 C CA . LEU B 1 63 ? -27.672 21.391 11.664 1 92.62 63 LEU B CA 1
ATOM 5841 C C . LEU B 1 63 ? -26.219 21.312 12.125 1 92.62 63 LEU B C 1
ATOM 5843 O O . LEU B 1 63 ? -25.875 20.453 12.945 1 92.62 63 LEU B O 1
ATOM 5847 N N . GLY B 1 64 ? -25.344 22.125 11.617 1 92.19 64 GLY B N 1
ATOM 5848 C CA . GLY B 1 64 ? -23.938 22.094 11.992 1 92.19 64 GLY B CA 1
ATOM 5849 C C . GLY B 1 64 ? -23.047 21.562 10.883 1 92.19 64 GLY B C 1
ATOM 5850 O O . GLY B 1 64 ? -23.531 21.062 9.875 1 92.19 64 GLY B O 1
ATOM 5851 N N . THR B 1 65 ? -21.75 21.578 11.07 1 93.31 65 THR B N 1
ATOM 5852 C CA . THR B 1 65 ? -20.781 21.234 10.031 1 93.31 65 THR B CA 1
ATOM 5853 C C . THR B 1 65 ? -20.688 19.719 9.891 1 93.31 65 THR B C 1
ATOM 5855 O O . THR B 1 65 ? -20.375 19.203 8.805 1 93.31 65 THR B O 1
ATOM 5858 N N . GLU B 1 66 ? -20.906 19 10.953 1 92.69 66 GLU B N 1
ATOM 5859 C CA . GLU B 1 66 ? -20.828 17.547 10.883 1 92.69 66 GLU B CA 1
ATOM 5860 C C . GLU B 1 66 ? -21.859 16.984 9.914 1 92.69 66 GLU B C 1
ATOM 5862 O O . GLU B 1 66 ? -21.531 16.172 9.039 1 92.69 66 GLU B O 1
ATOM 5867 N N . TYR B 1 67 ? -23.078 17.406 10.039 1 93.38 67 TYR B N 1
ATOM 5868 C CA . TYR B 1 67 ? -24.141 17 9.133 1 93.38 67 TYR B CA 1
ATOM 5869 C C . TYR B 1 67 ? -23.891 17.516 7.723 1 93.38 67 TYR B C 1
ATOM 5871 O O . TYR B 1 67 ? -24.156 16.812 6.742 1 93.38 67 TYR B O 1
ATOM 5879 N N . ALA B 1 68 ? -23.375 18.672 7.691 1 95 68 ALA B N 1
ATOM 5880 C CA . ALA B 1 68 ? -23.125 19.266 6.383 1 95 68 ALA B CA 1
ATOM 5881 C C . ALA B 1 68 ? -22.078 18.469 5.605 1 95 68 ALA B C 1
ATOM 5883 O O . ALA B 1 68 ? -22.234 18.234 4.41 1 95 68 ALA B O 1
ATOM 5884 N N . PHE B 1 69 ? -21.031 18.047 6.312 1 95.81 69 PHE B N 1
ATOM 5885 C CA . PHE B 1 69 ? -20.016 17.234 5.656 1 95.81 69 PHE B CA 1
ATOM 5886 C C . PHE B 1 69 ? -20.594 15.898 5.215 1 95.81 69 PHE B C 1
ATOM 5888 O O . PHE B 1 69 ? -20.281 15.414 4.125 1 95.81 69 PHE B O 1
ATOM 5895 N N . TYR B 1 70 ? -21.406 15.328 6.047 1 95 70 TYR B N 1
ATOM 5896 C CA . TYR B 1 70 ? -22.016 14.039 5.738 1 95 70 TYR B CA 1
ATOM 5897 C C . TYR B 1 70 ? -22.859 14.125 4.484 1 95 70 TYR B C 1
ATOM 5899 O O . TYR B 1 70 ? -22.719 13.312 3.568 1 95 70 TYR B O 1
ATOM 5907 N N . TYR B 1 71 ? -23.688 15.133 4.363 1 94.19 71 TYR B N 1
ATOM 5908 C CA . TYR B 1 71 ? -24.578 15.25 3.223 1 94.19 71 TYR B CA 1
ATOM 5909 C C . TYR B 1 71 ? -23.828 15.695 1.976 1 94.19 71 TYR B C 1
ATOM 5911 O O . TYR B 1 71 ? -24.203 15.352 0.855 1 94.19 71 TYR B O 1
ATOM 5919 N N . LYS B 1 72 ? -22.797 16.422 2.219 1 94.75 72 LYS B N 1
ATOM 5920 C CA . LYS B 1 72 ? -21.969 16.781 1.073 1 94.75 72 LYS B CA 1
ATOM 5921 C C . LYS B 1 72 ? -21.312 15.555 0.454 1 94.75 72 LYS B C 1
ATOM 5923 O O . LYS B 1 72 ? -21.219 15.445 -0.771 1 94.75 72 LYS B O 1
ATOM 5928 N N . PHE B 1 73 ? -20.844 14.68 1.253 1 95.94 73 PHE B N 1
ATOM 5929 C CA . PHE B 1 73 ? -20.266 13.445 0.74 1 95.94 73 PHE B CA 1
ATOM 5930 C C . PHE B 1 73 ? -21.312 12.609 0.017 1 95.94 73 PHE B C 1
ATOM 5932 O O . PHE B 1 73 ? -21.062 12.078 -1.066 1 95.94 73 PHE B O 1
ATOM 5939 N N . LEU B 1 74 ? -22.453 12.469 0.653 1 94.5 74 LEU B N 1
ATOM 5940 C CA . LEU B 1 74 ? -23.5 11.672 0.049 1 94.5 74 LEU B CA 1
ATOM 5941 C C . LEU B 1 74 ? -23.875 12.203 -1.333 1 94.5 74 LEU B C 1
ATOM 5943 O O . LEU B 1 74 ? -24.109 11.422 -2.258 1 94.5 74 LEU B O 1
ATOM 5947 N N . ALA B 1 75 ? -23.859 13.508 -1.396 1 93.38 75 ALA B N 1
ATOM 5948 C CA . ALA B 1 75 ? -24.156 14.117 -2.689 1 93.38 75 ALA B CA 1
ATOM 5949 C C . ALA B 1 75 ? -23.062 13.82 -3.703 1 93.38 75 ALA B C 1
ATOM 5951 O O . ALA B 1 75 ? -23.344 13.453 -4.848 1 93.38 75 ALA B O 1
ATOM 5952 N N . LEU B 1 76 ? -21.844 13.969 -3.301 1 94.81 76 LEU B N 1
ATOM 5953 C CA . LEU B 1 76 ? -20.719 13.68 -4.184 1 94.81 76 LEU B CA 1
ATOM 5954 C C . LEU B 1 76 ? -20.734 12.211 -4.609 1 94.81 76 LEU B C 1
ATOM 5956 O O . LEU B 1 76 ? -20.547 11.906 -5.789 1 94.81 76 LEU B O 1
ATOM 5960 N N . TYR B 1 77 ? -20.906 11.352 -3.643 1 96.19 77 TYR B N 1
ATOM 5961 C CA . TYR B 1 77 ? -20.938 9.906 -3.883 1 96.19 77 TYR B CA 1
ATOM 5962 C C . TYR B 1 77 ? -22.031 9.539 -4.879 1 96.19 77 TYR B C 1
ATOM 5964 O O . TYR B 1 77 ? -21.781 8.773 -5.816 1 96.19 77 TYR B O 1
ATOM 5972 N N . THR B 1 78 ? -23.203 10.094 -4.773 1 94.12 78 THR B N 1
ATOM 5973 C CA . THR B 1 78 ? -24.312 9.82 -5.672 1 94.12 78 THR B CA 1
ATOM 5974 C C . THR B 1 78 ? -24.016 10.336 -7.078 1 94.12 78 THR B C 1
ATOM 5976 O O . THR B 1 78 ? -24.297 9.656 -8.07 1 94.12 78 THR B O 1
ATOM 5979 N N . CYS B 1 79 ? -23.438 11.492 -7.141 1 94.25 79 CYS B N 1
ATOM 5980 C CA . CYS B 1 79 ? -23.094 12.07 -8.438 1 94.25 79 CYS B CA 1
ATOM 5981 C C . CYS B 1 79 ? -22.031 11.234 -9.141 1 94.25 79 CYS B C 1
ATOM 5983 O O . CYS B 1 79 ? -22.125 10.984 -10.344 1 94.25 79 CYS B O 1
ATOM 5985 N N . MET B 1 80 ? -21.109 10.781 -8.406 1 96.62 80 MET B N 1
ATOM 5986 C CA . MET B 1 80 ? -20.016 10.031 -9.008 1 96.62 80 MET B CA 1
ATOM 5987 C C . MET B 1 80 ? -20.453 8.617 -9.383 1 96.62 80 MET B C 1
ATOM 5989 O O . MET B 1 80 ? -19.812 7.973 -10.219 1 96.62 80 MET B O 1
ATOM 5993 N N . LEU B 1 81 ? -21.531 8.125 -8.789 1 97.38 81 LEU B N 1
ATOM 5994 C CA . LEU B 1 81 ? -22.031 6.781 -9.078 1 97.38 81 LEU B CA 1
ATOM 5995 C C . LEU B 1 81 ? -22.797 6.754 -10.398 1 97.38 81 LEU B C 1
ATOM 5997 O O . LEU B 1 81 ? -23.047 5.68 -10.945 1 97.38 81 LEU B O 1
ATOM 6001 N N . ILE B 1 82 ? -23.078 7.863 -11 1 96.5 82 ILE B N 1
ATOM 6002 C CA . ILE B 1 82 ? -23.875 7.93 -12.219 1 96.5 82 ILE B CA 1
ATOM 6003 C C . ILE B 1 82 ? -23.156 7.207 -13.352 1 96.5 82 ILE B C 1
ATOM 6005 O O . ILE B 1 82 ? -23.75 6.352 -14.023 1 96.5 82 ILE B O 1
ATOM 6009 N N . ILE B 1 83 ? -21.891 7.414 -13.469 1 96.94 83 ILE B N 1
ATOM 6010 C CA . ILE B 1 83 ? -21.125 6.828 -14.578 1 96.94 83 ILE B CA 1
ATOM 6011 C C . ILE B 1 83 ? -20.969 5.328 -14.352 1 96.94 83 ILE B C 1
ATOM 6013 O O . ILE B 1 83 ? -21.297 4.523 -15.227 1 96.94 83 ILE B O 1
ATOM 6017 N N . PRO B 1 84 ? -20.562 4.887 -13.172 1 97.69 84 PRO B N 1
ATOM 6018 C CA . PRO B 1 84 ? -20.469 3.441 -12.945 1 97.69 84 PRO B CA 1
ATOM 6019 C C . PRO B 1 84 ? -21.828 2.744 -13.078 1 97.69 84 PRO B C 1
ATOM 6021 O O . PRO B 1 84 ? -21.891 1.597 -13.523 1 97.69 84 PRO B O 1
ATOM 6024 N N . ALA B 1 85 ? -22.875 3.393 -12.68 1 97.81 85 ALA B N 1
ATOM 6025 C CA . ALA B 1 85 ? -24.203 2.803 -12.805 1 97.81 85 ALA B CA 1
ATOM 6026 C C . ALA B 1 85 ? -24.578 2.592 -14.266 1 97.81 85 ALA B C 1
ATOM 6028 O O . ALA B 1 85 ? -25.109 1.542 -14.633 1 97.81 85 ALA B O 1
ATOM 6029 N N . PHE B 1 86 ? -24.297 3.502 -15.062 1 97.19 86 PHE B N 1
ATOM 6030 C CA . PHE B 1 86 ? -24.547 3.375 -16.484 1 97.19 86 PHE B CA 1
ATOM 6031 C C . PHE B 1 86 ? -23.688 2.277 -17.094 1 97.19 86 PHE B C 1
ATOM 6033 O O . PHE B 1 86 ? -24.156 1.484 -17.922 1 97.19 86 PHE B O 1
ATOM 6040 N N . CYS B 1 87 ? -22.453 2.217 -16.672 1 96.62 87 CYS B N 1
ATOM 6041 C CA . CYS B 1 87 ? -21.531 1.188 -17.156 1 96.62 87 CYS B CA 1
ATOM 6042 C C . CYS B 1 87 ? -21.984 -0.198 -16.719 1 96.62 87 CYS B C 1
ATOM 6044 O O . CYS B 1 87 ? -21.797 -1.178 -17.438 1 96.62 87 CYS B O 1
ATOM 6046 N N . SER B 1 88 ? -22.562 -0.254 -15.57 1 96.62 88 SER B N 1
ATOM 6047 C CA . SER B 1 88 ? -23.094 -1.521 -15.078 1 96.62 88 SER B CA 1
ATOM 6048 C C . SER B 1 88 ? -24.156 -2.074 -16.031 1 96.62 88 SER B C 1
ATOM 6050 O O . SER B 1 88 ? -24.172 -3.271 -16.312 1 96.62 88 SER B O 1
ATOM 6052 N N . LEU B 1 89 ? -25.016 -1.278 -16.531 1 95.75 89 LEU B N 1
ATOM 6053 C CA . LEU B 1 89 ? -26.062 -1.692 -17.469 1 95.75 89 LEU B CA 1
ATOM 6054 C C . LEU B 1 89 ? -25.469 -2.146 -18.797 1 95.75 89 LEU B C 1
ATOM 6056 O O . LEU B 1 89 ? -25.922 -3.135 -19.375 1 95.75 89 LEU B O 1
ATOM 6060 N N . ILE B 1 90 ? -24.438 -1.51 -19.172 1 96 90 ILE B N 1
ATOM 6061 C CA . ILE B 1 90 ? -23.766 -1.856 -20.422 1 96 90 ILE B CA 1
ATOM 6062 C C . ILE B 1 90 ? -23.125 -3.236 -20.312 1 96 90 ILE B C 1
ATOM 6064 O O . ILE B 1 90 ? -23.188 -4.039 -21.25 1 96 90 ILE B O 1
ATOM 6068 N N . VAL B 1 91 ? -22.562 -3.506 -19.156 1 96.25 91 VAL B N 1
ATOM 6069 C CA . VAL B 1 91 ? -21.891 -4.777 -18.953 1 96.25 91 VAL B CA 1
ATOM 6070 C C . VAL B 1 91 ? -22.906 -5.918 -18.969 1 96.25 91 VAL B C 1
ATOM 6072 O O . VAL B 1 91 ? -22.656 -6.969 -19.562 1 96.25 91 VAL B O 1
ATOM 6075 N N . ILE B 1 92 ? -24.078 -5.723 -18.406 1 94.56 92 ILE B N 1
ATOM 6076 C CA . ILE B 1 92 ? -25.109 -6.754 -18.375 1 94.56 92 ILE B CA 1
ATOM 6077 C C . ILE B 1 92 ? -25.703 -6.949 -19.766 1 94.56 92 ILE B C 1
ATOM 6079 O O . ILE B 1 92 ? -25.922 -8.078 -20.203 1 94.56 92 ILE B O 1
ATOM 6083 N N . VAL B 1 93 ? -25.891 -5.871 -20.484 1 95.75 93 VAL B N 1
ATOM 6084 C CA . VAL B 1 93 ? -26.422 -5.961 -21.844 1 95.75 93 VAL B CA 1
ATOM 6085 C C . VAL B 1 93 ? -25.406 -6.656 -22.75 1 95.75 93 VAL B C 1
ATOM 6087 O O . VAL B 1 93 ? -25.766 -7.465 -23.594 1 95.75 93 VAL B O 1
ATOM 6090 N N . TYR B 1 94 ? -24.188 -6.395 -22.5 1 95.38 94 TYR B N 1
ATOM 6091 C CA . TYR B 1 94 ? -23.141 -7.078 -23.234 1 95.38 94 TYR B CA 1
ATOM 6092 C C . TYR B 1 94 ? -23.141 -8.578 -22.953 1 95.38 94 TYR B C 1
ATOM 6094 O O . TYR B 1 94 ? -22.922 -9.391 -23.844 1 95.38 94 TYR B O 1
ATOM 6102 N N . GLY B 1 95 ? -23.359 -8.93 -21.703 1 94.25 95 GLY B N 1
ATOM 6103 C CA . GLY B 1 95 ? -23.453 -10.336 -21.359 1 94.25 95 GLY B CA 1
ATOM 6104 C C . GLY B 1 95 ? -24.578 -11.055 -22.078 1 94.25 95 GLY B C 1
ATOM 6105 O O . GLY B 1 95 ? -24.391 -12.172 -22.578 1 94.25 95 GLY B O 1
ATOM 6106 N N . PHE B 1 96 ? -25.719 -10.375 -22.266 1 94.31 96 PHE B N 1
ATOM 6107 C CA . PHE B 1 96 ? -26.875 -10.953 -22.953 1 94.31 96 PHE B CA 1
ATOM 6108 C C . PHE B 1 96 ? -26.625 -11.008 -24.469 1 94.31 96 PHE B C 1
ATOM 6110 O O . PHE B 1 96 ? -26.953 -12 -25.125 1 94.31 96 PHE B O 1
ATOM 6117 N N . ALA B 1 97 ? -25.938 -10.031 -24.938 1 94.81 97 ALA B N 1
ATOM 6118 C CA . ALA B 1 97 ? -25.703 -9.922 -26.375 1 94.81 97 ALA B CA 1
ATOM 6119 C C . ALA B 1 97 ? -24.625 -10.898 -26.828 1 94.81 97 ALA B C 1
ATOM 6121 O O . ALA B 1 97 ? -24.656 -11.391 -27.953 1 94.81 97 ALA B O 1
ATOM 6122 N N . SER B 1 98 ? -23.734 -11.25 -25.922 1 93.44 98 SER B N 1
ATOM 6123 C CA . SER B 1 98 ? -22.609 -12.086 -26.312 1 93.44 98 SER B CA 1
ATOM 6124 C C . SER B 1 98 ? -22.828 -13.539 -25.906 1 93.44 98 SER B C 1
ATOM 6126 O O . SER B 1 98 ? -21.891 -14.344 -25.922 1 93.44 98 SER B O 1
ATOM 6128 N N . MET B 1 99 ? -23.953 -13.938 -25.609 1 91.94 99 MET B N 1
ATOM 6129 C CA . MET B 1 99 ? -24.266 -15.289 -25.172 1 91.94 99 MET B CA 1
ATOM 6130 C C . MET B 1 99 ? -24.047 -16.297 -26.281 1 91.94 99 MET B C 1
ATOM 6132 O O . MET B 1 99 ? -23.594 -17.422 -26.031 1 91.94 99 MET B O 1
ATOM 6136 N N . ASN B 1 100 ? -24.281 -15.828 -27.5 1 90.12 100 ASN B N 1
ATOM 6137 C CA . ASN B 1 100 ? -24.141 -16.75 -28.625 1 90.12 100 ASN B CA 1
ATOM 6138 C C . ASN B 1 100 ? -22.828 -16.562 -29.359 1 90.12 100 ASN B C 1
ATOM 6140 O O . ASN B 1 100 ? -22.594 -17.156 -30.406 1 90.12 100 ASN B O 1
ATOM 6144 N N . SER B 1 101 ? -21.969 -15.883 -28.703 1 89.38 101 SER B N 1
ATOM 6145 C CA . SER B 1 101 ? -20.688 -15.617 -29.344 1 89.38 101 SER B CA 1
ATOM 6146 C C . SER B 1 101 ? -19.688 -16.719 -29.047 1 89.38 101 SER B C 1
ATOM 6148 O O . SER B 1 101 ? -19.953 -17.609 -28.234 1 89.38 101 SER B O 1
ATOM 6150 N N . LYS B 1 102 ? -18.531 -16.688 -29.703 1 86.75 102 LYS B N 1
ATOM 6151 C CA . LYS B 1 102 ? -17.469 -17.688 -29.578 1 86.75 102 LYS B CA 1
ATOM 6152 C C . LYS B 1 102 ? -16.781 -17.594 -28.219 1 86.75 102 LYS B C 1
ATOM 6154 O O . LYS B 1 102 ? -16.094 -18.531 -27.812 1 86.75 102 LYS B O 1
ATOM 6159 N N . GLU B 1 103 ? -17.109 -16.531 -27.5 1 86.44 103 GLU B N 1
ATOM 6160 C CA . GLU B 1 103 ? -16.5 -16.344 -26.203 1 86.44 103 GLU B CA 1
ATOM 6161 C C . GLU B 1 103 ? -17.188 -17.203 -25.141 1 86.44 103 GLU B C 1
ATOM 6163 O O . GLU B 1 103 ? -16.578 -17.516 -24.109 1 86.44 103 GLU B O 1
ATOM 6168 N N . ASN B 1 104 ? -18.406 -17.641 -25.453 1 90 104 ASN B N 1
ATOM 6169 C CA . ASN B 1 104 ? -19.188 -18.453 -24.516 1 90 104 ASN B CA 1
ATOM 6170 C C . ASN B 1 104 ? -19.266 -19.906 -24.953 1 90 104 ASN B C 1
ATOM 6172 O O . ASN B 1 104 ? -20.328 -20.516 -24.891 1 90 104 ASN B O 1
ATOM 6176 N N . MET B 1 105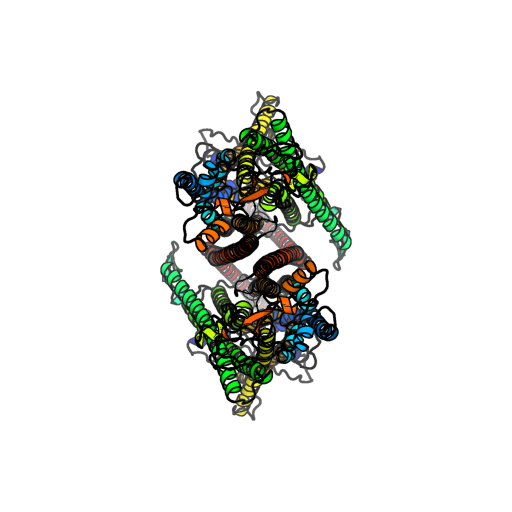 ? -18.203 -20.438 -25.344 1 89.31 105 MET B N 1
ATOM 6177 C CA . MET B 1 105 ? -18.172 -21.812 -25.844 1 89.31 105 MET B CA 1
ATOM 6178 C C . MET B 1 105 ? -18.344 -22.812 -24.719 1 89.31 105 MET B C 1
ATOM 6180 O O . MET B 1 105 ? -18.953 -23.875 -24.891 1 89.31 105 MET B O 1
ATOM 6184 N N . LEU B 1 106 ? -17.891 -22.422 -23.578 1 89.19 106 LEU B N 1
ATOM 6185 C CA . LEU B 1 106 ? -17.984 -23.312 -22.438 1 89.19 106 LEU B CA 1
ATOM 6186 C C . LEU B 1 106 ? -19.438 -23.609 -22.094 1 89.19 106 LEU B C 1
ATOM 6188 O O . LEU B 1 106 ? -19.828 -24.766 -21.922 1 89.19 106 LEU B O 1
ATOM 6192 N N . SER B 1 107 ? -20.281 -22.594 -21.969 1 90.56 107 SER B N 1
ATOM 6193 C CA . SER B 1 107 ? -21.703 -22.766 -21.672 1 90.56 107 SER B CA 1
ATOM 6194 C C . SER B 1 107 ? -22.422 -23.531 -22.781 1 90.56 107 SER B C 1
ATOM 6196 O O . SER B 1 107 ? -23.266 -24.375 -22.516 1 90.56 107 SER B O 1
ATOM 6198 N N . LYS B 1 108 ? -22.031 -23.312 -23.984 1 92.19 108 LYS B N 1
ATOM 6199 C CA . LYS B 1 108 ? -22.672 -23.984 -25.109 1 92.19 108 LYS B CA 1
ATOM 6200 C C . LYS B 1 108 ? -22.359 -25.484 -25.109 1 92.19 108 LYS B C 1
ATOM 6202 O O . LYS B 1 108 ? -23.25 -26.297 -25.328 1 92.19 108 LYS B O 1
ATOM 6207 N N . GLU B 1 109 ? -21.141 -25.75 -24.781 1 92.62 109 GLU B N 1
ATOM 6208 C CA . GLU B 1 109 ? -20.734 -27.141 -24.766 1 92.62 109 GLU B CA 1
ATOM 6209 C C . GLU B 1 109 ? -21.391 -27.891 -23.609 1 92.62 109 GLU B C 1
ATOM 6211 O O . GLU B 1 109 ? -21.781 -29.047 -23.75 1 92.62 109 GLU B O 1
ATOM 6216 N N . ILE B 1 110 ? -21.5 -27.234 -22.516 1 91 110 ILE B N 1
ATOM 6217 C CA . ILE B 1 110 ? -22.109 -27.859 -21.359 1 91 110 ILE B CA 1
ATOM 6218 C C . ILE B 1 110 ? -23.609 -28.047 -21.594 1 91 110 ILE B C 1
ATOM 6220 O O . ILE B 1 110 ? -24.172 -29.078 -21.234 1 91 110 ILE B O 1
ATOM 6224 N N . CYS B 1 111 ? -24.234 -27.094 -22.219 1 90.69 111 CYS B N 1
ATOM 6225 C CA . CYS B 1 111 ? -25.672 -27.141 -22.469 1 90.69 111 CYS B CA 1
ATOM 6226 C C . CYS B 1 111 ? -26.016 -28.219 -23.484 1 90.69 111 CYS B C 1
ATOM 6228 O O . CYS B 1 111 ? -27.125 -28.75 -23.484 1 90.69 111 CYS B O 1
ATOM 6230 N N . GLN B 1 112 ? -25.062 -28.625 -24.281 1 91.94 112 GLN B N 1
ATOM 6231 C CA . GLN B 1 112 ? -25.312 -29.625 -25.312 1 91.94 112 GLN B CA 1
ATOM 6232 C C . GLN B 1 112 ? -24.719 -30.984 -24.922 1 91.94 112 GLN B C 1
ATOM 6234 O O . GLN B 1 112 ? -24.938 -31.984 -25.609 1 91.94 112 GLN B O 1
ATOM 6239 N N . SER B 1 113 ? -24.156 -31.016 -23.781 1 90.5 113 SER B N 1
ATOM 6240 C CA . SER B 1 113 ? -23.453 -32.219 -23.406 1 90.5 113 SER B CA 1
ATOM 6241 C C . SER B 1 113 ? -24.359 -33.188 -22.625 1 90.5 113 SER B C 1
ATOM 6243 O O . SER B 1 113 ? -25.188 -32.75 -21.828 1 90.5 113 SER B O 1
ATOM 6245 N N . ASP B 1 114 ? -24.203 -34.5 -22.938 1 88.19 114 ASP B N 1
ATOM 6246 C CA . ASP B 1 114 ? -24.953 -35.531 -22.219 1 88.19 114 ASP B CA 1
ATOM 6247 C C . ASP B 1 114 ? -24.047 -36.281 -21.25 1 88.19 114 ASP B C 1
ATOM 6249 O O . ASP B 1 114 ? -24.344 -37.406 -20.875 1 88.19 114 ASP B O 1
ATOM 6253 N N . LYS B 1 115 ? -23.047 -35.562 -20.797 1 90.38 115 LYS B N 1
ATOM 6254 C CA . LYS B 1 115 ? -22.094 -36.188 -19.891 1 90.38 115 LYS B CA 1
ATOM 6255 C C . LYS B 1 115 ? -22.641 -36.219 -18.453 1 90.38 115 LYS B C 1
ATOM 6257 O O . LYS B 1 115 ? -23.391 -35.312 -18.062 1 90.38 115 LYS B O 1
ATOM 6262 N N . LEU B 1 116 ? -22.297 -37.25 -17.75 1 91.25 116 LEU B N 1
ATOM 6263 C CA . LEU B 1 116 ? -22.703 -37.375 -16.359 1 91.25 116 LEU B CA 1
ATOM 6264 C C . LEU B 1 116 ? -21.703 -36.688 -15.438 1 91.25 116 LEU B C 1
ATOM 6266 O O . LEU B 1 116 ? -20.5 -36.906 -15.539 1 91.25 116 LEU B O 1
ATOM 6270 N N . ILE B 1 117 ? -22.234 -35.812 -14.617 1 89.56 117 ILE B N 1
ATOM 6271 C CA . ILE B 1 117 ? -21.391 -35.062 -13.68 1 89.56 117 ILE B CA 1
ATOM 6272 C C . ILE B 1 117 ? -21.391 -35.781 -12.328 1 89.56 117 ILE B C 1
ATOM 6274 O O . ILE B 1 117 ? -22.438 -36.219 -11.844 1 89.56 117 ILE B O 1
ATOM 6278 N N . CYS B 1 118 ? -20.172 -35.906 -11.789 1 88.06 118 CYS B N 1
ATOM 6279 C CA . CYS B 1 118 ? -20.031 -36.531 -10.469 1 88.06 118 CYS B CA 1
ATOM 6280 C C . CYS B 1 118 ? -20.688 -35.688 -9.398 1 88.06 118 CYS B C 1
ATOM 6282 O O . CYS B 1 118 ? -20.875 -34.469 -9.57 1 88.06 118 CYS B O 1
ATOM 6284 N N . PRO B 1 119 ? -21.031 -36.312 -8.328 1 83.69 119 PRO B N 1
ATOM 6285 C CA . PRO B 1 119 ? -21.594 -35.531 -7.23 1 83.69 119 PRO B CA 1
ATOM 6286 C C . PRO B 1 119 ? -20.656 -34.438 -6.723 1 83.69 119 PRO B C 1
ATOM 6288 O O . PRO B 1 119 ? -19.438 -34.688 -6.633 1 83.69 119 PRO B O 1
ATOM 6291 N N . LEU B 1 120 ? -21.219 -33.281 -6.41 1 83.94 120 LEU B N 1
ATOM 6292 C CA . LEU B 1 120 ? -20.438 -32.125 -5.957 1 83.94 120 LEU B CA 1
ATOM 6293 C C . LEU B 1 120 ? -19.906 -32.375 -4.543 1 83.94 120 LEU B C 1
ATOM 6295 O O . LEU B 1 120 ? -18.969 -31.688 -4.113 1 83.94 120 LEU B O 1
ATOM 6299 N N . SER B 1 121 ? -20.547 -33.125 -3.814 1 82.44 121 SER B N 1
ATOM 6300 C CA . SER B 1 121 ? -20.141 -33.562 -2.484 1 82.44 121 SER B CA 1
ATOM 6301 C C . SER B 1 121 ? -20.547 -35.031 -2.229 1 82.44 121 SER B C 1
ATOM 6303 O O . SER B 1 121 ? -21.188 -35.656 -3.072 1 82.44 121 SER B O 1
ATOM 6305 N N . SER B 1 122 ? -20.156 -35.594 -1.087 1 79.19 122 SER B N 1
ATOM 6306 C CA . SER B 1 122 ? -20.516 -36.969 -0.752 1 79.19 122 SER B CA 1
ATOM 6307 C C . SER B 1 122 ? -22.016 -37.094 -0.54 1 79.19 122 SER B C 1
ATOM 6309 O O . SER B 1 122 ? -22.562 -38.188 -0.655 1 79.19 122 SER B O 1
ATOM 6311 N N . ARG B 1 123 ? -22.641 -36.031 -0.489 1 79 123 ARG B N 1
ATOM 6312 C CA . ARG B 1 123 ? -24.047 -36.062 -0.117 1 79 123 ARG B CA 1
ATOM 6313 C C . ARG B 1 123 ? -24.938 -35.531 -1.23 1 79 123 ARG B C 1
ATOM 6315 O O . ARG B 1 123 ? -26.078 -35.125 -0.986 1 79 123 ARG B O 1
ATOM 6322 N N . THR B 1 124 ? -24.391 -35.344 -2.379 1 80.56 124 THR B N 1
ATOM 6323 C CA . THR B 1 124 ? -25.156 -34.906 -3.543 1 80.56 124 THR B CA 1
ATOM 6324 C C . THR B 1 124 ? -25.25 -36.031 -4.578 1 80.56 124 THR B C 1
ATOM 6326 O O . THR B 1 124 ? -24.453 -36.969 -4.57 1 80.56 124 THR B O 1
ATOM 6329 N N . LYS B 1 125 ? -26.172 -35.906 -5.422 1 80.06 125 LYS B N 1
ATOM 6330 C CA . LYS B 1 125 ? -26.422 -36.938 -6.441 1 80.06 125 LYS B CA 1
ATOM 6331 C C . LYS B 1 125 ? -25.719 -36.594 -7.75 1 80.06 125 LYS B C 1
ATOM 6333 O O . LYS B 1 125 ? -25.156 -35.5 -7.891 1 80.06 125 LYS B O 1
ATOM 6338 N N . TYR B 1 126 ? -25.734 -37.625 -8.641 1 82.38 126 TYR B N 1
ATOM 6339 C CA . TYR B 1 126 ? -25.234 -37.406 -9.992 1 82.38 126 TYR B CA 1
ATOM 6340 C C . TYR B 1 126 ? -26.219 -36.562 -10.805 1 82.38 126 TYR B C 1
ATOM 6342 O O . TYR B 1 126 ? -27.422 -36.625 -10.562 1 82.38 126 TYR B O 1
ATOM 6350 N N . PHE B 1 127 ? -25.766 -35.844 -11.656 1 80.62 127 PHE B N 1
ATOM 6351 C CA . PHE B 1 127 ? -26.641 -35.125 -12.562 1 80.62 127 PHE B CA 1
ATOM 6352 C C . PHE B 1 127 ? -25.984 -34.938 -13.922 1 80.62 127 PHE B C 1
ATOM 6354 O O . PHE B 1 127 ? -24.766 -35.125 -14.055 1 80.62 127 PHE B O 1
ATOM 6361 N N . TYR B 1 128 ? -26.812 -34.688 -14.875 1 85.69 128 TYR B N 1
ATOM 6362 C CA . TYR B 1 128 ? -26.312 -34.531 -16.234 1 85.69 128 TYR B CA 1
ATOM 6363 C C . TYR B 1 128 ? -25.875 -33.094 -16.469 1 85.69 128 TYR B C 1
ATOM 6365 O O . TYR B 1 128 ? -26.453 -32.156 -15.914 1 85.69 128 TYR B O 1
ATOM 6373 N N . ALA B 1 129 ? -24.953 -32.906 -17.297 1 88.38 129 ALA B N 1
ATOM 6374 C CA . ALA B 1 129 ? -24.359 -31.594 -17.609 1 88.38 129 ALA B CA 1
ATOM 6375 C C . ALA B 1 129 ? -25.422 -30.625 -18.109 1 88.38 129 ALA B C 1
ATOM 6377 O O . ALA B 1 129 ? -25.375 -29.422 -17.797 1 88.38 129 ALA B O 1
ATOM 6378 N N . LYS B 1 130 ? -26.422 -31.125 -18.859 1 86.44 130 LYS B N 1
ATOM 6379 C CA . LYS B 1 130 ? -27.484 -30.281 -19.406 1 86.44 130 LYS B CA 1
ATOM 6380 C C . LYS B 1 130 ? -28.281 -29.609 -18.297 1 86.44 130 LYS B C 1
ATOM 6382 O O . LYS B 1 130 ? -28.828 -28.531 -18.484 1 86.44 130 LYS B O 1
ATOM 6387 N N . GLY B 1 131 ? -28.281 -30.219 -17.125 1 82.44 131 GLY B N 1
ATOM 6388 C CA . GLY B 1 131 ? -28.984 -29.656 -15.977 1 82.44 131 GLY B CA 1
ATOM 6389 C C . GLY B 1 131 ? -28.297 -28.438 -15.398 1 82.44 131 GLY B C 1
ATOM 6390 O O . GLY B 1 131 ? -28.938 -27.641 -14.695 1 82.44 131 GLY B O 1
ATOM 6391 N N . LEU B 1 132 ? -27.078 -28.203 -15.75 1 85.62 132 LEU B N 1
ATOM 6392 C CA . LEU B 1 132 ? -26.297 -27.094 -15.227 1 85.62 132 LEU B CA 1
ATOM 6393 C C . LEU B 1 132 ? -26.297 -25.922 -16.203 1 85.62 132 LEU B C 1
ATOM 6395 O O . LEU B 1 132 ? -25.703 -24.875 -15.938 1 85.62 132 LEU B O 1
ATOM 6399 N N . CYS B 1 133 ? -27 -26.062 -17.281 1 88.12 133 CYS B N 1
ATOM 6400 C CA . CYS B 1 133 ? -26.984 -25.062 -18.344 1 88.12 133 CYS B CA 1
ATOM 6401 C C . CYS B 1 133 ? -27.406 -23.703 -17.828 1 88.12 133 CYS B C 1
ATOM 6403 O O . CYS B 1 133 ? -26.75 -22.703 -18.109 1 88.12 133 CYS B O 1
ATOM 6405 N N . GLY B 1 134 ? -28.469 -23.625 -16.984 1 86.44 134 GLY B N 1
ATOM 6406 C CA . GLY B 1 134 ? -28.953 -22.359 -16.438 1 86.44 134 GLY B CA 1
ATOM 6407 C C . GLY B 1 134 ? -27.922 -21.625 -15.617 1 86.44 134 GLY B C 1
ATOM 6408 O O . GLY B 1 134 ? -27.797 -20.406 -15.719 1 86.44 134 GLY B O 1
ATOM 6409 N N . ILE B 1 135 ? -27.172 -22.328 -14.852 1 88 135 ILE B N 1
ATOM 6410 C CA . ILE B 1 135 ? -26.172 -21.734 -13.969 1 88 135 ILE B CA 1
ATOM 6411 C C . ILE B 1 135 ? -25 -21.203 -14.789 1 88 135 ILE B C 1
ATOM 6413 O O . ILE B 1 135 ? -24.484 -20.109 -14.539 1 88 135 ILE B O 1
ATOM 6417 N N . PHE B 1 136 ? -24.562 -21.953 -15.836 1 90 136 PHE B N 1
ATOM 6418 C CA . PHE B 1 136 ? -23.438 -21.547 -16.672 1 90 136 PHE B CA 1
ATOM 6419 C C . PHE B 1 136 ? -23.812 -20.344 -17.516 1 90 136 PHE B C 1
ATOM 6421 O O . PHE B 1 136 ? -22.984 -19.438 -17.703 1 90 136 PHE B O 1
ATOM 6428 N N . GLU B 1 137 ? -25.031 -20.375 -17.984 1 91.5 137 GLU B N 1
ATOM 6429 C CA . GLU B 1 137 ? -25.484 -19.234 -18.766 1 91.5 137 GLU B CA 1
ATOM 6430 C C . GLU B 1 137 ? -25.609 -17.984 -17.906 1 91.5 137 GLU B C 1
ATOM 6432 O O . GLU B 1 137 ? -25.203 -16.891 -18.312 1 91.5 137 GLU B O 1
ATOM 6437 N N . ALA B 1 138 ? -26.172 -18.156 -16.719 1 89.81 138 ALA B N 1
ATOM 6438 C CA . ALA B 1 138 ? -26.297 -17.031 -15.797 1 89.81 138 ALA B CA 1
ATOM 6439 C C . ALA B 1 138 ? -24.922 -16.484 -15.391 1 89.81 138 ALA B C 1
ATOM 6441 O O . ALA B 1 138 ? -24.734 -15.273 -15.281 1 89.81 138 ALA B O 1
ATOM 6442 N N . THR B 1 139 ? -24 -17.391 -15.172 1 90.56 139 THR B N 1
ATOM 6443 C CA . THR B 1 139 ? -22.656 -16.984 -14.781 1 90.56 139 THR B CA 1
ATOM 6444 C C . THR B 1 139 ? -21.984 -16.203 -15.898 1 90.56 139 THR B C 1
ATOM 6446 O O . THR B 1 139 ? -21.297 -15.211 -15.641 1 90.56 139 THR B O 1
ATOM 6449 N N . TYR B 1 140 ? -22.219 -16.594 -17.109 1 91.94 140 TYR B N 1
ATOM 6450 C CA . TYR B 1 140 ? -21.609 -15.898 -18.234 1 91.94 140 TYR B CA 1
ATOM 6451 C C . TYR B 1 140 ? -22.188 -14.492 -18.375 1 91.94 140 TYR B C 1
ATOM 6453 O O . TYR B 1 140 ? -21.469 -13.555 -18.734 1 91.94 140 TYR B O 1
ATOM 6461 N N . ILE B 1 141 ? -23.422 -14.344 -18.141 1 92.25 141 ILE B N 1
ATOM 6462 C CA . ILE B 1 141 ? -24.062 -13.039 -18.266 1 92.25 141 ILE B CA 1
ATOM 6463 C C . ILE B 1 141 ? -23.469 -12.07 -17.25 1 92.25 141 ILE B C 1
ATOM 6465 O O . ILE B 1 141 ? -23.234 -10.898 -17.562 1 92.25 141 ILE B O 1
ATOM 6469 N N . ILE B 1 142 ? -23.156 -12.57 -16.141 1 89.62 142 ILE B N 1
ATOM 6470 C CA . ILE B 1 142 ? -22.688 -11.727 -15.047 1 89.62 142 ILE B CA 1
ATOM 6471 C C . ILE B 1 142 ? -21.172 -11.594 -15.109 1 89.62 142 ILE B C 1
ATOM 6473 O O . ILE B 1 142 ? -20.625 -10.5 -14.914 1 89.62 142 ILE B O 1
ATOM 6477 N N . PHE B 1 143 ? -20.531 -12.664 -15.352 1 88.69 143 PHE B N 1
ATOM 6478 C CA . PHE B 1 143 ? -19.078 -12.711 -15.281 1 88.69 143 PHE B CA 1
ATOM 6479 C C . PHE B 1 143 ? -18.484 -12.953 -16.656 1 88.69 143 PHE B C 1
ATOM 6481 O O . PHE B 1 143 ? -18.156 -14.086 -17.016 1 88.69 143 PHE B O 1
ATOM 6488 N N . ASN B 1 144 ? -18.344 -11.938 -17.469 1 90 144 ASN B N 1
ATOM 6489 C CA . ASN B 1 144 ? -17.781 -11.984 -18.812 1 90 144 ASN B CA 1
ATOM 6490 C C . ASN B 1 144 ? -16.547 -11.102 -18.938 1 90 144 ASN B C 1
ATOM 6492 O O . ASN B 1 144 ? -16.062 -10.57 -17.938 1 90 144 ASN B O 1
ATOM 6496 N N . THR B 1 145 ? -15.961 -10.984 -20.047 1 89.19 145 THR B N 1
ATOM 6497 C CA . THR B 1 145 ? -14.742 -10.219 -20.266 1 89.19 145 THR B CA 1
ATOM 6498 C C . THR B 1 145 ? -14.969 -8.742 -19.969 1 89.19 145 THR B C 1
ATOM 6500 O O . THR B 1 145 ? -14.078 -8.07 -19.453 1 89.19 145 THR B O 1
ATOM 6503 N N . ALA B 1 146 ? -16.141 -8.281 -20.188 1 92.94 146 ALA B N 1
ATOM 6504 C CA . ALA B 1 146 ? -16.469 -6.883 -19.906 1 92.94 146 ALA B CA 1
ATOM 6505 C C . ALA B 1 146 ? -16.5 -6.629 -18.391 1 92.94 146 ALA B C 1
ATOM 6507 O O . ALA B 1 146 ? -16.141 -5.547 -17.938 1 92.94 146 ALA B O 1
ATOM 6508 N N . SER B 1 147 ? -16.969 -7.594 -17.641 1 94.06 147 SER B N 1
ATOM 6509 C CA . SER B 1 147 ? -17.031 -7.449 -16.188 1 94.06 147 SER B CA 1
ATOM 6510 C C . SER B 1 147 ? -15.633 -7.336 -15.594 1 94.06 147 SER B C 1
ATOM 6512 O O . SER B 1 147 ? -15.438 -6.656 -14.586 1 94.06 147 SER B O 1
ATOM 6514 N N . ILE B 1 148 ? -14.695 -7.977 -16.219 1 92.69 148 ILE B N 1
ATOM 6515 C CA . ILE B 1 148 ? -13.312 -7.926 -15.75 1 92.69 148 ILE B CA 1
ATOM 6516 C C . ILE B 1 148 ? -12.75 -6.52 -15.953 1 92.69 148 ILE B C 1
ATOM 6518 O O . ILE B 1 148 ? -12.164 -5.941 -15.039 1 92.69 148 ILE B O 1
ATOM 6522 N N . VAL B 1 149 ? -12.898 -5.961 -17.094 1 93.88 149 VAL B N 1
ATOM 6523 C CA . VAL B 1 149 ? -12.445 -4.602 -17.391 1 93.88 149 VAL B CA 1
ATOM 6524 C C . VAL B 1 149 ? -13.156 -3.609 -16.469 1 93.88 149 VAL B C 1
ATOM 6526 O O . VAL B 1 149 ? -12.547 -2.656 -15.984 1 93.88 149 VAL B O 1
ATOM 6529 N N . PHE B 1 150 ? -14.422 -3.938 -16.312 1 96.5 150 PHE B N 1
ATOM 6530 C CA . PHE B 1 150 ? -15.234 -3.08 -15.453 1 96.5 150 PHE B CA 1
ATOM 6531 C C . PHE B 1 150 ? -14.711 -3.102 -14.023 1 96.5 150 PHE B C 1
ATOM 6533 O O . PHE B 1 150 ? -14.688 -2.07 -13.352 1 96.5 150 PHE B O 1
ATOM 6540 N N . ALA B 1 151 ? -14.344 -4.25 -13.523 1 95.5 151 ALA B N 1
ATOM 6541 C CA . ALA B 1 151 ? -13.797 -4.359 -12.172 1 95.5 151 ALA B CA 1
ATOM 6542 C C . ALA B 1 151 ? -12.539 -3.52 -12.023 1 95.5 151 ALA B C 1
ATOM 6544 O O . ALA B 1 151 ? -12.344 -2.861 -11 1 95.5 151 ALA B O 1
ATOM 6545 N N . ILE B 1 152 ? -11.664 -3.459 -12.977 1 94.5 152 ILE B N 1
ATOM 6546 C CA . ILE B 1 152 ? -10.453 -2.643 -12.953 1 94.5 152 ILE B CA 1
ATOM 6547 C C . ILE B 1 152 ? -10.836 -1.163 -12.992 1 94.5 152 ILE B C 1
ATOM 6549 O O . ILE B 1 152 ? -10.281 -0.354 -12.242 1 94.5 152 ILE B O 1
ATOM 6553 N N . ALA B 1 153 ? -11.773 -0.838 -13.781 1 96.12 153 ALA B N 1
ATOM 6554 C CA . ALA B 1 153 ? -12.227 0.545 -13.906 1 96.12 153 ALA B CA 1
ATOM 6555 C C . ALA B 1 153 ? -12.812 1.055 -12.594 1 96.12 153 ALA B C 1
ATOM 6557 O O . ALA B 1 153 ? -12.57 2.199 -12.203 1 96.12 153 ALA B O 1
ATOM 6558 N N . ILE B 1 154 ? -13.602 0.194 -11.938 1 97.06 154 ILE B N 1
ATOM 6559 C CA . ILE B 1 154 ? -14.219 0.599 -10.68 1 97.06 154 ILE B CA 1
ATOM 6560 C C . ILE B 1 154 ? -13.148 0.759 -9.602 1 97.06 154 ILE B C 1
ATOM 6562 O O . ILE B 1 154 ? -13.258 1.634 -8.742 1 97.06 154 ILE B O 1
ATOM 6566 N N . SER B 1 155 ? -12.117 -0.1 -9.633 1 95 155 SER B N 1
ATOM 6567 C CA . SER B 1 155 ? -11.008 0.066 -8.695 1 95 155 SER B CA 1
ATOM 6568 C C . SER B 1 155 ? -10.328 1.417 -8.883 1 95 155 SER B C 1
ATOM 6570 O O . SER B 1 155 ? -9.961 2.074 -7.906 1 95 155 SER B O 1
ATOM 6572 N N . LEU B 1 156 ? -10.188 1.894 -10.055 1 94.31 156 LEU B N 1
ATOM 6573 C CA . LEU B 1 156 ? -9.602 3.203 -10.32 1 94.31 156 LEU B CA 1
ATOM 6574 C C . LEU B 1 156 ? -10.578 4.316 -9.961 1 94.31 156 LEU B C 1
ATOM 6576 O O . LEU B 1 156 ? -10.172 5.352 -9.422 1 94.31 156 LEU B O 1
ATOM 6580 N N . TRP B 1 157 ? -11.836 4.062 -10.266 1 96.12 157 TRP B N 1
ATOM 6581 C CA . TRP B 1 157 ? -12.891 5.004 -9.906 1 96.12 157 TRP B CA 1
ATOM 6582 C C . TRP B 1 157 ? -12.906 5.25 -8.398 1 96.12 157 TRP B C 1
ATOM 6584 O O . TRP B 1 157 ? -13.078 6.387 -7.953 1 96.12 157 TRP B O 1
ATOM 6594 N N . SER B 1 158 ? -12.75 4.199 -7.629 1 95.62 158 SER B N 1
ATOM 6595 C CA . SER B 1 158 ? -12.766 4.332 -6.176 1 95.62 158 SER B CA 1
ATOM 6596 C C . SER B 1 158 ? -11.617 5.203 -5.684 1 95.62 158 SER B C 1
ATOM 6598 O O . SER B 1 158 ? -11.773 5.969 -4.73 1 95.62 158 SER B O 1
ATOM 6600 N N . ALA B 1 159 ? -10.516 5.16 -6.352 1 92.38 159 ALA B N 1
ATOM 6601 C CA . ALA B 1 159 ? -9.383 6.008 -6.004 1 92.38 159 ALA B CA 1
ATOM 6602 C C . ALA B 1 159 ? -9.68 7.473 -6.309 1 92.38 159 ALA B C 1
ATOM 6604 O O . ALA B 1 159 ? -9.336 8.359 -5.516 1 92.38 159 ALA B O 1
ATOM 6605 N N . VAL B 1 160 ? -10.281 7.723 -7.383 1 94.44 160 VAL B N 1
ATOM 6606 C CA . VAL B 1 160 ? -10.625 9.086 -7.77 1 94.44 160 VAL B CA 1
ATOM 6607 C C . VAL B 1 160 ? -11.648 9.664 -6.797 1 94.44 160 VAL B C 1
ATOM 6609 O O . VAL B 1 160 ? -11.57 10.836 -6.422 1 94.44 160 VAL B O 1
ATOM 6612 N N . LEU B 1 161 ? -12.547 8.828 -6.41 1 96.44 161 LEU B N 1
ATOM 6613 C CA . LEU B 1 161 ? -13.57 9.281 -5.477 1 96.44 161 LEU B CA 1
ATOM 6614 C C . LEU B 1 161 ? -12.945 9.75 -4.168 1 96.44 161 LEU B C 1
ATOM 6616 O O . LEU B 1 161 ? -13.312 10.797 -3.635 1 96.44 161 LEU B O 1
ATOM 6620 N N . VAL B 1 162 ? -12.039 9 -3.664 1 94.69 162 VAL B N 1
ATOM 6621 C CA . VAL B 1 162 ? -11.406 9.344 -2.395 1 94.69 162 VAL B CA 1
ATOM 6622 C C . VAL B 1 162 ? -10.633 10.648 -2.537 1 94.69 162 VAL B C 1
ATOM 6624 O O . VAL B 1 162 ? -10.719 11.523 -1.666 1 94.69 162 VAL B O 1
ATOM 6627 N N . GLU B 1 163 ? -9.953 10.844 -3.617 1 91.81 163 GLU B N 1
ATOM 6628 C CA . GLU B 1 163 ? -9.203 12.07 -3.842 1 91.81 163 GLU B CA 1
ATOM 6629 C C . GLU B 1 163 ? -10.133 13.266 -4.035 1 91.81 163 GLU B C 1
ATOM 6631 O O . GLU B 1 163 ? -9.859 14.359 -3.549 1 91.81 163 GLU B O 1
ATOM 6636 N N . MET B 1 164 ? -11.172 13.023 -4.707 1 94.06 164 MET B N 1
ATOM 6637 C CA . MET B 1 164 ? -12.148 14.094 -4.91 1 94.06 164 MET B CA 1
ATOM 6638 C C . MET B 1 164 ? -12.797 14.5 -3.588 1 94.06 164 MET B C 1
ATOM 6640 O O . MET B 1 164 ? -13.07 15.672 -3.359 1 94.06 164 MET B O 1
ATOM 6644 N N . TRP B 1 165 ? -13.031 13.531 -2.789 1 95 165 TRP B N 1
ATOM 6645 C CA . TRP B 1 165 ? -13.602 13.852 -1.484 1 95 165 TRP B CA 1
ATOM 6646 C C . TRP B 1 165 ? -12.641 14.695 -0.658 1 95 165 TRP B C 1
ATOM 6648 O O . TRP B 1 165 ? -13.047 15.672 -0.028 1 95 165 TRP B O 1
ATOM 6658 N N . LYS B 1 166 ? -11.414 14.352 -0.643 1 91.25 166 LYS B N 1
ATOM 6659 C CA . LYS B 1 166 ? -10.438 15.141 0.093 1 91.25 166 LYS B CA 1
ATOM 6660 C C . LYS B 1 166 ? -10.43 16.594 -0.389 1 91.25 166 LYS B C 1
ATOM 6662 O O . LYS B 1 166 ? -10.312 17.516 0.416 1 91.25 166 LYS B O 1
ATOM 6667 N N . ARG B 1 167 ? -10.609 16.812 -1.621 1 90.38 167 ARG B N 1
ATOM 6668 C CA . ARG B 1 167 ? -10.656 18.141 -2.207 1 90.38 167 ARG B CA 1
ATOM 6669 C C . ARG B 1 167 ? -11.906 18.891 -1.759 1 90.38 167 ARG B C 1
ATOM 6671 O O . ARG B 1 167 ? -11.82 20.062 -1.361 1 90.38 167 ARG B O 1
ATOM 6678 N N . VAL B 1 168 ? -12.977 18.188 -1.848 1 93.38 168 VAL B N 1
ATOM 6679 C CA . VAL B 1 168 ? -14.234 18.812 -1.47 1 93.38 168 VAL B CA 1
ATOM 6680 C C . VAL B 1 168 ? -14.234 19.125 0.025 1 93.38 168 VAL B C 1
ATOM 6682 O O . VAL B 1 168 ? -14.734 20.172 0.449 1 93.38 168 VAL B O 1
ATOM 6685 N N . GLU B 1 169 ? -13.703 18.234 0.752 1 92.81 169 GLU B N 1
ATOM 6686 C CA . GLU B 1 169 ? -13.602 18.438 2.193 1 92.81 169 GLU B CA 1
ATOM 6687 C C . GLU B 1 169 ? -12.758 19.672 2.516 1 92.81 169 GLU B C 1
ATOM 6689 O O . GLU B 1 169 ? -13.148 20.5 3.338 1 92.81 169 GLU B O 1
ATOM 6694 N N . SER B 1 170 ? -11.672 19.844 1.823 1 89.06 170 SER B N 1
ATOM 6695 C CA . SER B 1 170 ? -10.781 20.984 2.059 1 89.06 170 SER B CA 1
ATOM 6696 C C . SER B 1 170 ? -11.43 22.297 1.637 1 89.06 170 SER B C 1
ATOM 6698 O O . SER B 1 170 ? -11.273 23.312 2.309 1 89.06 170 SER B O 1
ATOM 6700 N N . THR B 1 171 ? -12.133 22.266 0.579 1 90.88 171 THR B N 1
ATOM 6701 C CA . THR B 1 171 ? -12.812 23.453 0.088 1 90.88 171 THR B CA 1
ATOM 6702 C C . THR B 1 171 ? -13.891 23.906 1.069 1 90.88 171 THR B C 1
ATOM 6704 O O . THR B 1 171 ? -14.023 25.109 1.349 1 90.88 171 THR B O 1
ATOM 6707 N N . ASN B 1 172 ? -14.586 22.969 1.582 1 92.31 172 ASN B N 1
ATOM 6708 C CA . ASN B 1 172 ? -15.664 23.328 2.488 1 92.31 172 ASN B CA 1
ATOM 6709 C C . ASN B 1 172 ? -15.141 23.672 3.879 1 92.31 172 ASN B C 1
ATOM 6711 O O . ASN B 1 172 ? -15.781 24.422 4.617 1 92.31 172 ASN B O 1
ATOM 6715 N N . GLN B 1 173 ? -13.992 23.172 4.242 1 90.25 173 GLN B N 1
ATOM 6716 C CA . GLN B 1 173 ? -13.359 23.578 5.492 1 90.25 173 GLN B CA 1
ATOM 6717 C C . GLN B 1 173 ? -13.047 25.062 5.488 1 90.25 173 GLN B C 1
ATOM 6719 O O . GLN B 1 173 ? -13.195 25.734 6.508 1 90.25 173 GLN B O 1
ATOM 6724 N N . LEU B 1 174 ? -12.617 25.5 4.379 1 87 174 LEU B N 1
ATOM 6725 C CA . LEU B 1 174 ? -12.305 26.906 4.246 1 87 174 LEU B CA 1
ATOM 6726 C C . LEU B 1 174 ? -13.578 27.75 4.199 1 87 174 LEU B C 1
ATOM 6728 O O . LEU B 1 174 ? -13.664 28.797 4.852 1 87 174 LEU B O 1
ATOM 6732 N N . LYS B 1 175 ? -14.523 27.328 3.498 1 87.75 175 LYS B N 1
ATOM 6733 C CA . LYS B 1 175 ? -15.781 28.047 3.338 1 87.75 175 LYS B CA 1
ATOM 6734 C C . LYS B 1 175 ? -16.484 28.219 4.68 1 87.75 175 LYS B C 1
ATOM 6736 O O . LYS B 1 175 ? -17.062 29.281 4.949 1 87.75 175 LYS B O 1
ATOM 6741 N N . TRP B 1 176 ? -16.453 27.188 5.48 1 90.31 176 TRP B N 1
ATOM 6742 C CA . TRP B 1 176 ? -17.141 27.234 6.758 1 90.31 176 TRP B CA 1
ATOM 6743 C C . TRP B 1 176 ? -16.203 27.672 7.879 1 90.31 176 TRP B C 1
ATOM 6745 O O . TRP B 1 176 ? -16.578 27.625 9.055 1 90.31 176 TRP B O 1
ATOM 6755 N N . ASN B 1 177 ? -14.938 28 7.629 1 83.69 177 ASN B N 1
ATOM 6756 C CA . ASN B 1 177 ? -13.938 28.547 8.539 1 83.69 177 ASN B CA 1
ATOM 6757 C C . ASN B 1 177 ? -13.633 27.594 9.688 1 83.69 177 ASN B C 1
ATOM 6759 O O . ASN B 1 177 ? -13.617 27.984 10.852 1 83.69 177 ASN B O 1
ATOM 6763 N N . VAL B 1 178 ? -13.609 26.375 9.312 1 85.38 178 VAL B N 1
ATOM 6764 C CA . VAL B 1 178 ? -13.336 25.375 10.344 1 85.38 178 VAL B CA 1
ATOM 6765 C C . VAL B 1 178 ? -11.969 24.734 10.094 1 85.38 178 VAL B C 1
ATOM 6767 O O . VAL B 1 178 ? -11.609 23.75 10.758 1 85.38 178 VAL B O 1
ATOM 6770 N N . LYS B 1 179 ? -11.172 25.188 9.242 1 77.38 179 LYS B N 1
ATOM 6771 C CA . LYS B 1 179 ? -9.891 24.578 8.867 1 77.38 179 LYS B CA 1
ATOM 6772 C C . LYS B 1 179 ? -8.906 24.609 10.031 1 77.38 179 LYS B C 1
ATOM 6774 O O . LYS B 1 179 ? -8.219 23.625 10.305 1 77.38 179 LYS B O 1
ATOM 6779 N N . ASN B 1 180 ? -8.891 25.688 10.727 1 68.06 180 ASN B N 1
ATOM 6780 C CA . ASN B 1 180 ? -7.906 25.859 11.789 1 68.06 180 ASN B CA 1
ATOM 6781 C C . ASN B 1 180 ? -8.5 25.578 13.164 1 68.06 180 ASN B C 1
ATOM 6783 O O . ASN B 1 180 ? -7.93 25.969 14.188 1 68.06 180 ASN B O 1
ATOM 6787 N N . MET B 1 181 ? -9.648 25 13.031 1 65.75 181 MET B N 1
ATOM 6788 C CA . MET B 1 181 ? -10.25 24.719 14.328 1 65.75 181 MET B CA 1
ATOM 6789 C C . MET B 1 181 ? -9.508 23.594 15.039 1 65.75 181 MET B C 1
ATOM 6791 O O . MET B 1 181 ? -9.195 22.562 14.43 1 65.75 181 MET B O 1
ATOM 6795 N N . GLU B 1 182 ? -8.82 24.031 16.109 1 59.06 182 GLU B N 1
ATOM 6796 C CA . GLU B 1 182 ? -8.094 23.062 16.906 1 59.06 182 GLU B CA 1
ATOM 6797 C C . GLU B 1 182 ? -9.023 21.984 17.453 1 59.06 182 GLU B C 1
ATOM 6799 O O . GLU B 1 182 ? -10.148 22.266 17.859 1 59.06 182 GLU B O 1
ATOM 6804 N N . GLN B 1 183 ? -8.789 20.766 17.188 1 60.44 183 GLN B N 1
ATOM 6805 C CA . GLN B 1 183 ? -9.586 19.656 17.719 1 60.44 183 GLN B CA 1
ATOM 6806 C C . GLN B 1 183 ? -9.695 19.75 19.25 1 60.44 183 GLN B C 1
ATOM 6808 O O . GLN B 1 183 ? -8.742 20.141 19.922 1 60.44 183 GLN B O 1
ATOM 6813 N N . ASP B 1 184 ? -11.008 19.828 19.703 1 59.5 184 ASP B N 1
ATOM 6814 C CA . ASP B 1 184 ? -11.305 19.891 21.141 1 59.5 184 ASP B CA 1
ATOM 6815 C C . ASP B 1 184 ? -10.555 18.812 21.906 1 59.5 184 ASP B C 1
ATOM 6817 O O . ASP B 1 184 ? -10.891 17.625 21.828 1 59.5 184 ASP B O 1
ATOM 6821 N N . LEU B 1 185 ? -9.336 19.188 22.375 1 64.25 185 LEU B N 1
ATOM 6822 C CA . LEU B 1 185 ? -8.531 18.234 23.141 1 64.25 185 LEU B CA 1
ATOM 6823 C C . LEU B 1 185 ? -8.906 18.281 24.625 1 64.25 185 LEU B C 1
ATOM 6825 O O . LEU B 1 185 ? -8.078 17.984 25.484 1 64.25 185 LEU B O 1
ATOM 6829 N N . THR B 1 186 ? -10.359 18.594 24.766 1 68.06 186 THR B N 1
ATOM 6830 C CA . THR B 1 186 ? -10.781 18.609 26.156 1 68.06 186 THR B CA 1
ATOM 6831 C C . THR B 1 186 ? -10.852 17.188 26.719 1 68.06 186 THR B C 1
ATOM 6833 O O . THR B 1 186 ? -11.227 16.25 26.016 1 68.06 186 THR B O 1
ATOM 6836 N N . MET B 1 187 ? -10.336 17.094 27.922 1 78.06 187 MET B N 1
ATOM 6837 C CA . MET B 1 187 ? -10.336 15.805 28.609 1 78.06 187 MET B CA 1
ATOM 6838 C C . MET B 1 187 ? -11.758 15.375 28.953 1 78.06 187 MET B C 1
ATOM 6840 O O . MET B 1 187 ? -12.57 16.188 29.375 1 78.06 187 MET B O 1
ATOM 6844 N N . ARG B 1 188 ? -12.055 14.18 28.797 1 81.19 188 ARG B N 1
ATOM 6845 C CA . ARG B 1 188 ? -13.359 13.617 29.109 1 81.19 188 ARG B CA 1
ATOM 6846 C C . ARG B 1 188 ? -13.555 13.484 30.625 1 81.19 188 ARG B C 1
ATOM 6848 O O . ARG B 1 188 ? -12.586 13.281 31.359 1 81.19 188 ARG B O 1
ATOM 6855 N N . MET B 1 189 ? -14.766 13.602 31 1 78.12 189 MET B N 1
ATOM 6856 C CA . MET B 1 189 ? -15.07 13.508 32.406 1 78.12 189 MET B CA 1
ATOM 6857 C C . MET B 1 189 ? -14.805 12.094 32.938 1 78.12 189 MET B C 1
ATOM 6859 O O . MET B 1 189 ? -14.336 11.93 34.062 1 78.12 189 MET B O 1
ATOM 6863 N N . GLU B 1 190 ? -15.031 11.203 32.094 1 80.25 190 GLU B N 1
ATOM 6864 C CA . GLU B 1 190 ? -14.82 9.812 32.5 1 80.25 190 GLU B CA 1
ATOM 6865 C C . GLU B 1 190 ? -13.336 9.523 32.719 1 80.25 190 GLU B C 1
ATOM 6867 O O . GLU B 1 190 ? -12.977 8.711 33.562 1 80.25 190 GLU B O 1
ATOM 6872 N N . TYR B 1 191 ? -12.539 10.188 31.953 1 82.31 191 TYR B N 1
ATOM 6873 C CA . TYR B 1 191 ? -11.094 10.023 32.094 1 82.31 191 TYR B CA 1
ATOM 6874 C C . TYR B 1 191 ? -10.617 10.602 33.438 1 82.31 191 TYR B C 1
ATOM 6876 O O . TYR B 1 191 ? -9.781 10 34.094 1 82.31 191 TYR B O 1
ATOM 6884 N N . LYS B 1 192 ? -11.18 11.688 33.812 1 78.06 192 LYS B N 1
ATOM 6885 C CA . LYS B 1 192 ? -10.812 12.352 35.062 1 78.06 192 LYS B CA 1
ATOM 6886 C C . LYS B 1 192 ? -11.227 11.531 36.25 1 78.06 192 LYS B C 1
ATOM 6888 O O . LYS B 1 192 ? -10.523 11.5 37.281 1 78.06 192 LYS B O 1
ATOM 6893 N N . GLU B 1 193 ? -12.297 10.844 36.031 1 79 193 GLU B N 1
ATOM 6894 C CA . GLU B 1 193 ? -12.852 10.102 37.188 1 79 193 GLU B CA 1
ATOM 6895 C C . GLU B 1 193 ? -12.109 8.789 37.406 1 79 193 GLU B C 1
ATOM 6897 O O . GLU B 1 193 ? -11.891 8.383 38.531 1 79 193 GLU B O 1
ATOM 6902 N N . ARG B 1 194 ? -11.586 8.227 36.438 1 84.81 194 ARG B N 1
ATOM 6903 C CA . ARG B 1 194 ? -11.078 6.859 36.531 1 84.81 194 ARG B CA 1
ATOM 6904 C C . ARG B 1 194 ? -9.555 6.832 36.438 1 84.81 194 ARG B C 1
ATOM 6906 O O . ARG B 1 194 ? -8.93 5.824 36.781 1 84.81 194 ARG B O 1
ATOM 6913 N N . ALA B 1 195 ? -9.07 8.023 35.969 1 81.62 195 ALA B N 1
ATOM 6914 C CA . ALA B 1 195 ? -7.621 8.062 35.781 1 81.62 195 ALA B CA 1
ATOM 6915 C C . ALA B 1 195 ? -6.906 8.172 37.125 1 81.62 195 ALA B C 1
ATOM 6917 O O . ALA B 1 195 ? -7.535 8.438 38.156 1 81.62 195 ALA B O 1
ATOM 6918 N N . HIS B 1 196 ? -5.66 7.754 37.094 1 80.12 196 HIS B N 1
ATOM 6919 C CA . HIS B 1 196 ? -4.797 7.957 38.25 1 80.12 196 HIS B CA 1
ATOM 6920 C C . HIS B 1 196 ? -4.211 9.367 38.281 1 80.12 196 HIS B C 1
ATOM 6922 O O . HIS B 1 196 ? -4.141 10.016 37.219 1 80.12 196 HIS B O 1
ATOM 6928 N N . TYR B 1 197 ? -4.043 9.898 39.375 1 77.5 197 TYR B N 1
ATOM 6929 C CA . TYR B 1 197 ? -3.525 11.258 39.469 1 77.5 197 TYR B CA 1
ATOM 6930 C C . TYR B 1 197 ? -2.09 11.266 40 1 77.5 197 TYR B C 1
ATOM 6932 O O . TYR B 1 197 ? -1.745 10.5 40.906 1 77.5 197 TYR B O 1
ATOM 6940 N N . ARG B 1 198 ? -1.224 11.891 39.125 1 75.19 198 ARG B N 1
ATOM 6941 C CA . ARG B 1 198 ? 0.159 12.086 39.562 1 75.19 198 ARG B CA 1
ATOM 6942 C C . ARG B 1 198 ? 0.479 13.562 39.719 1 75.19 198 ARG B C 1
ATOM 6944 O O . ARG B 1 198 ? -0.058 14.406 39 1 75.19 198 ARG B O 1
ATOM 6951 N N . GLU B 1 199 ? 1.311 13.867 40.719 1 70.56 199 GLU B N 1
ATOM 6952 C CA . GLU B 1 199 ? 1.729 15.234 41 1 70.56 199 GLU B CA 1
ATOM 6953 C C . GLU B 1 199 ? 2.873 15.656 40.062 1 70.56 199 GLU B C 1
ATOM 6955 O O . GLU B 1 199 ? 3.871 14.945 39.938 1 70.56 199 GLU B O 1
ATOM 6960 N N . VAL B 1 200 ? 2.488 16.594 39.125 1 66.44 200 VAL B N 1
ATOM 6961 C CA . VAL B 1 200 ? 3.539 17.125 38.25 1 66.44 200 VAL B CA 1
ATOM 6962 C C . VAL B 1 200 ? 4.281 18.25 38.969 1 66.44 200 VAL B C 1
ATOM 6964 O O . VAL B 1 200 ? 3.84 18.719 40 1 66.44 200 VAL B O 1
ATOM 6967 N N . ALA B 1 201 ? 5.586 18.594 38.625 1 59.72 201 ALA B N 1
ATOM 6968 C CA . ALA B 1 201 ? 6.52 19.5 39.312 1 59.72 201 ALA B CA 1
ATOM 6969 C C . ALA B 1 201 ? 5.832 20.812 39.656 1 59.72 201 ALA B C 1
ATOM 6971 O O . ALA B 1 201 ? 6.18 21.453 40.656 1 59.72 201 ALA B O 1
ATOM 6972 N N . ASP B 1 202 ? 4.836 21.109 38.938 1 62.78 202 ASP B N 1
ATOM 6973 C CA . ASP B 1 202 ? 4.215 22.406 39.188 1 62.78 202 ASP B CA 1
ATOM 6974 C C . ASP B 1 202 ? 3.166 22.281 40.312 1 62.78 202 ASP B C 1
ATOM 6976 O O . ASP B 1 202 ? 2.537 23.281 40.656 1 62.78 202 ASP B O 1
ATOM 6980 N N . GLY B 1 203 ? 2.996 21.062 40.938 1 66.38 203 GLY B N 1
ATOM 6981 C CA . GLY B 1 203 ? 2.07 20.875 42.031 1 66.38 203 GLY B CA 1
ATOM 6982 C C . GLY B 1 203 ? 0.668 20.516 41.594 1 66.38 203 GLY B C 1
ATOM 6983 O O . GLY B 1 203 ? -0.202 20.219 42.406 1 66.38 203 GLY B O 1
ATOM 6984 N N . THR B 1 204 ? 0.497 20.562 40.219 1 70.5 204 THR B N 1
ATOM 6985 C CA . THR B 1 204 ? -0.851 20.25 39.781 1 70.5 204 THR B CA 1
ATOM 6986 C C . THR B 1 204 ? -1.018 18.75 39.562 1 70.5 204 THR B C 1
ATOM 6988 O O . THR B 1 204 ? -0.05 18.047 39.25 1 70.5 204 THR B O 1
ATOM 6991 N N . LEU B 1 205 ? -2.197 18.281 40 1 75.88 205 LEU B N 1
ATOM 6992 C CA . LEU B 1 205 ? -2.535 16.875 39.812 1 75.88 205 LEU B CA 1
ATOM 6993 C C . LEU B 1 205 ? -2.984 16.625 38.375 1 75.88 205 LEU B C 1
ATOM 6995 O O . LEU B 1 205 ? -3.922 17.266 37.875 1 75.88 205 LEU B O 1
ATOM 6999 N N . GLU B 1 206 ? -2.188 15.891 37.75 1 76.62 206 GLU B N 1
ATOM 7000 C CA . GLU B 1 206 ? -2.559 15.562 36.375 1 76.62 206 GLU B CA 1
ATOM 7001 C C . GLU B 1 206 ? -2.957 14.094 36.25 1 76.62 206 GLU B C 1
ATOM 7003 O O . GLU B 1 206 ? -2.27 13.211 36.781 1 76.62 206 GLU B O 1
ATOM 7008 N N . PRO B 1 207 ? -4.141 13.891 35.781 1 81.19 207 PRO B N 1
ATOM 7009 C CA . PRO B 1 207 ? -4.586 12.516 35.594 1 81.19 207 PRO B CA 1
ATOM 7010 C C . PRO B 1 207 ? -3.768 11.766 34.531 1 81.19 207 PRO B C 1
ATOM 7012 O O . PRO B 1 207 ? -3.346 12.367 33.531 1 81.19 207 PRO B O 1
ATOM 7015 N N . PHE B 1 208 ? -3.328 10.586 34.875 1 79.62 208 PHE B N 1
ATOM 7016 C CA . PHE B 1 208 ? -2.619 9.758 33.906 1 79.62 208 PHE B CA 1
ATOM 7017 C C . PHE B 1 208 ? -2.996 8.289 34.062 1 79.62 208 PHE B C 1
ATOM 7019 O O . PHE B 1 208 ? -3.477 7.875 35.094 1 79.62 208 PHE B O 1
ATOM 7026 N N . VAL B 1 209 ? -2.99 7.57 33 1 83.75 209 VAL B N 1
ATOM 7027 C CA . VAL B 1 209 ? -3.215 6.129 33.031 1 83.75 209 VAL B CA 1
ATOM 7028 C C . VAL B 1 209 ? -1.878 5.398 32.938 1 83.75 209 VAL B C 1
ATOM 7030 O O . VAL B 1 209 ? -1.109 5.598 32 1 83.75 209 VAL B O 1
ATOM 7033 N N . PRO B 1 210 ? -1.631 4.59 33.969 1 84.5 210 PRO B N 1
ATOM 7034 C CA . PRO B 1 210 ? -0.368 3.848 33.938 1 84.5 210 PRO B CA 1
ATOM 7035 C C . PRO B 1 210 ? -0.248 2.939 32.719 1 84.5 210 PRO B C 1
ATOM 7037 O O . PRO B 1 210 ? -1.261 2.477 32.188 1 84.5 210 PRO B O 1
ATOM 7040 N N . LEU B 1 211 ? 0.914 2.613 32.281 1 82.69 211 LEU B N 1
ATOM 7041 C CA . LEU B 1 211 ? 1.195 1.849 31.062 1 82.69 211 LEU B CA 1
ATOM 7042 C C . LEU B 1 211 ? 0.667 0.423 31.188 1 82.69 211 LEU B C 1
ATOM 7044 O O . LEU B 1 211 ? 0.142 -0.135 30.219 1 82.69 211 LEU B O 1
ATOM 7048 N N . VAL B 1 212 ? 0.837 -0.118 32.344 1 86.31 212 VAL B N 1
ATOM 7049 C CA . VAL B 1 212 ? 0.408 -1.499 32.531 1 86.31 212 VAL B CA 1
ATOM 7050 C C . VAL B 1 212 ? -1.11 -1.594 32.406 1 86.31 212 VAL B C 1
ATOM 7052 O O . VAL B 1 212 ? -1.629 -2.516 31.766 1 86.31 212 VAL B O 1
ATOM 7055 N N . SER B 1 213 ? -1.745 -0.618 33.031 1 87.06 213 SER B N 1
ATOM 7056 C CA . SER B 1 213 ? -3.201 -0.601 32.938 1 87.06 213 SER B CA 1
ATOM 7057 C C . SER B 1 213 ? -3.654 -0.349 31.484 1 87.06 213 SER B C 1
ATOM 7059 O O . SER B 1 213 ? -4.637 -0.935 31.031 1 87.06 213 SER B O 1
ATOM 7061 N N . TRP B 1 214 ? -2.953 0.48 30.859 1 85.62 214 TRP B N 1
ATOM 7062 C CA . TRP B 1 214 ? -3.275 0.767 29.469 1 85.62 214 TRP B CA 1
ATOM 7063 C C . TRP B 1 214 ? -3.078 -0.47 28.594 1 85.62 214 TRP B C 1
ATOM 7065 O O . TRP B 1 214 ? -3.908 -0.771 27.734 1 85.62 214 TRP B O 1
ATOM 7075 N N . LEU B 1 215 ? -2.016 -1.229 28.844 1 85.81 215 LEU B N 1
ATOM 7076 C CA . LEU B 1 215 ? -1.717 -2.43 28.062 1 85.81 215 LEU B CA 1
ATOM 7077 C C . LEU B 1 215 ? -2.76 -3.514 28.328 1 85.81 215 LEU B C 1
ATOM 7079 O O . LEU B 1 215 ? -3.186 -4.203 27.391 1 85.81 215 LEU B O 1
ATOM 7083 N N . LEU B 1 216 ? -3.143 -3.65 29.516 1 90.5 216 LEU B N 1
ATOM 7084 C CA . LEU B 1 216 ? -4.137 -4.66 29.859 1 90.5 216 LEU B CA 1
ATOM 7085 C C . LEU B 1 216 ? -5.488 -4.328 29.234 1 90.5 216 LEU B C 1
ATOM 7087 O O . LEU B 1 216 ? -6.16 -5.207 28.703 1 90.5 216 LEU B O 1
ATOM 7091 N N . ARG B 1 217 ? -5.867 -3.088 29.344 1 91.19 217 ARG B N 1
ATOM 7092 C CA . ARG B 1 217 ? -7.156 -2.668 28.797 1 91.19 217 ARG B CA 1
ATOM 7093 C C . ARG B 1 217 ? -7.172 -2.766 27.281 1 91.19 217 ARG B C 1
ATOM 7095 O O . ARG B 1 217 ? -8.141 -3.252 26.688 1 91.19 217 ARG B O 1
ATOM 7102 N N . THR B 1 218 ? -6.129 -2.338 26.672 1 88.06 218 THR B N 1
ATOM 7103 C CA . THR B 1 218 ? -6.051 -2.383 25.219 1 88.06 218 THR B CA 1
ATOM 7104 C C . THR B 1 218 ? -6 -3.826 24.734 1 88.06 218 THR B C 1
ATOM 7106 O O . THR B 1 218 ? -6.625 -4.168 23.719 1 88.06 218 THR B O 1
ATOM 7109 N N . THR B 1 219 ? -5.27 -4.715 25.406 1 90.56 219 THR B N 1
ATOM 7110 C CA . THR B 1 219 ? -5.199 -6.121 25.016 1 90.56 219 THR B CA 1
ATOM 7111 C C . THR B 1 219 ? -6.559 -6.793 25.188 1 90.56 219 THR B C 1
ATOM 7113 O O . THR B 1 219 ? -6.961 -7.602 24.344 1 90.56 219 THR B O 1
ATOM 7116 N N . ALA B 1 220 ? -7.191 -6.445 26.219 1 93.62 220 ALA B N 1
ATOM 7117 C CA . ALA B 1 220 ? -8.523 -6.996 26.438 1 93.62 220 ALA B CA 1
ATOM 7118 C C . ALA B 1 220 ? -9.484 -6.562 25.344 1 93.62 220 ALA B C 1
ATOM 7120 O O . ALA B 1 220 ? -10.305 -7.359 24.875 1 93.62 220 ALA B O 1
ATOM 7121 N N . THR B 1 221 ? -9.422 -5.328 24.969 1 94.19 221 THR B N 1
ATOM 7122 C CA . THR B 1 221 ? -10.289 -4.809 23.922 1 94.19 221 THR B CA 1
ATOM 7123 C C . THR B 1 221 ? -9.969 -5.473 22.594 1 94.19 221 THR B C 1
ATOM 7125 O O . THR B 1 221 ? -10.883 -5.871 21.859 1 94.19 221 THR B O 1
ATOM 7128 N N . VAL B 1 222 ? -8.711 -5.625 22.25 1 91.19 222 VAL B N 1
ATOM 7129 C CA . VAL B 1 222 ? -8.312 -6.25 20.984 1 91.19 222 VAL B CA 1
ATOM 7130 C C . VAL B 1 222 ? -8.758 -7.711 20.984 1 91.19 222 VAL B C 1
ATOM 7132 O O . VAL B 1 222 ? -9.281 -8.203 19.969 1 91.19 222 VAL B O 1
ATOM 7135 N N . LEU B 1 223 ? -8.633 -8.391 22.078 1 94.31 223 LEU B N 1
ATOM 7136 C CA . LEU B 1 223 ? -9.031 -9.797 22.172 1 94.31 223 LEU B CA 1
ATOM 7137 C C . LEU B 1 223 ? -10.539 -9.938 22 1 94.31 223 LEU B C 1
ATOM 7139 O O . LEU B 1 223 ? -11.008 -10.891 21.375 1 94.31 223 LEU B O 1
ATOM 7143 N N . THR B 1 224 ? -11.234 -9 22.531 1 96.19 224 THR B N 1
ATOM 7144 C CA . THR B 1 224 ? -12.68 -9.055 22.391 1 96.19 224 THR B CA 1
ATOM 7145 C C . THR B 1 224 ? -13.102 -8.836 20.938 1 96.19 224 THR B C 1
ATOM 7147 O O . THR B 1 224 ? -13.992 -9.523 20.438 1 96.19 224 THR B O 1
ATOM 7150 N N . VAL B 1 225 ? -12.5 -7.902 20.25 1 95.69 225 VAL B N 1
ATOM 7151 C CA . VAL B 1 225 ? -12.828 -7.625 18.859 1 95.69 225 VAL B CA 1
ATOM 7152 C C . VAL B 1 225 ? -12.461 -8.828 18 1 95.69 225 VAL B C 1
ATOM 7154 O O . VAL B 1 225 ? -13.242 -9.25 17.141 1 95.69 225 VAL B O 1
ATOM 7157 N N . VAL B 1 226 ? -11.305 -9.445 18.25 1 94.44 226 VAL B N 1
ATOM 7158 C CA . VAL B 1 226 ? -10.852 -10.594 17.469 1 94.44 226 VAL B CA 1
ATOM 7159 C C . VAL B 1 226 ? -11.758 -11.789 17.75 1 94.44 226 VAL B C 1
ATOM 7161 O O . VAL B 1 226 ? -12.148 -12.508 16.812 1 94.44 226 VAL B O 1
ATOM 7164 N N . SER B 1 227 ? -12.109 -11.961 19 1 96.06 227 SER B N 1
ATOM 7165 C CA . SER B 1 227 ? -13.016 -13.055 19.344 1 96.06 227 SER B CA 1
ATOM 7166 C C . SER B 1 227 ? -14.383 -12.867 18.703 1 96.06 227 SER B C 1
ATOM 7168 O O . SER B 1 227 ? -14.977 -13.828 18.219 1 96.06 227 SER B O 1
ATOM 7170 N N . ALA B 1 228 ? -14.875 -11.641 18.719 1 96.62 228 ALA B N 1
ATOM 7171 C CA . ALA B 1 228 ? -16.156 -11.352 18.062 1 96.62 228 ALA B CA 1
ATOM 7172 C C . ALA B 1 228 ? -16.062 -11.617 16.562 1 96.62 228 ALA B C 1
ATOM 7174 O O . ALA B 1 228 ? -17 -12.164 15.969 1 96.62 228 ALA B O 1
ATOM 7175 N N . ALA B 1 229 ? -14.992 -11.258 15.938 1 95.44 229 ALA B N 1
ATOM 7176 C CA . ALA B 1 229 ? -14.797 -11.484 14.516 1 95.44 229 ALA B CA 1
ATOM 7177 C C . ALA B 1 229 ? -14.789 -12.977 14.188 1 95.44 229 ALA B C 1
ATOM 7179 O O . ALA B 1 229 ? -15.43 -13.414 13.234 1 95.44 229 ALA B O 1
ATOM 7180 N N . VAL B 1 230 ? -14.117 -13.789 14.992 1 94.44 230 VAL B N 1
ATOM 7181 C CA . VAL B 1 230 ? -14.031 -15.234 14.781 1 94.44 230 VAL B CA 1
ATOM 7182 C C . VAL B 1 230 ? -15.414 -15.859 14.961 1 94.44 230 VAL B C 1
ATOM 7184 O O . VAL B 1 230 ? -15.812 -16.734 14.18 1 94.44 230 VAL B O 1
ATOM 7187 N N . LEU B 1 231 ? -16.094 -15.367 15.93 1 94.44 231 LEU B N 1
ATOM 7188 C CA . LEU B 1 231 ? -17.438 -15.875 16.172 1 94.44 231 LEU B CA 1
ATOM 7189 C C . LEU B 1 231 ? -18.359 -15.57 15 1 94.44 231 LEU B C 1
ATOM 7191 O O . LEU B 1 231 ? -19.188 -16.406 14.633 1 94.44 231 LEU B O 1
ATOM 7195 N N . MET B 1 232 ? -18.234 -14.43 14.461 1 94.56 232 MET B N 1
ATOM 7196 C CA . MET B 1 232 ? -19.078 -14.055 13.32 1 94.56 232 MET B CA 1
ATOM 7197 C C . MET B 1 232 ? -18.75 -14.922 12.102 1 94.56 232 MET B C 1
ATOM 7199 O O . MET B 1 232 ? -19.656 -15.312 11.359 1 94.56 232 MET B O 1
ATOM 7203 N N . VAL B 1 233 ? -17.5 -15.273 11.891 1 91.25 233 VAL B N 1
ATOM 7204 C CA . VAL B 1 233 ? -17.109 -16.141 10.781 1 91.25 233 VAL B CA 1
ATOM 7205 C C . VAL B 1 233 ? -17.625 -17.547 11.008 1 91.25 233 VAL B C 1
ATOM 7207 O O . VAL B 1 233 ? -18.172 -18.172 10.094 1 91.25 233 VAL B O 1
ATOM 7210 N N . LEU B 1 234 ? -17.531 -18 12.25 1 91.69 234 LEU B N 1
ATOM 7211 C CA . LEU B 1 234 ? -18.031 -19.328 12.578 1 91.69 234 LEU B CA 1
ATOM 7212 C C . LEU B 1 234 ? -19.531 -19.406 12.398 1 91.69 234 LEU B C 1
ATOM 7214 O O . LEU B 1 234 ? -20.062 -20.406 11.906 1 91.69 234 LEU B O 1
ATOM 7218 N N . LEU B 1 235 ? -20.188 -18.344 12.766 1 93.44 235 LEU B N 1
ATOM 7219 C CA . LEU B 1 235 ? -21.625 -18.297 12.562 1 93.44 235 LEU B CA 1
ATOM 7220 C C . LEU B 1 235 ? -21.969 -18.297 11.07 1 93.44 235 LEU B C 1
ATOM 7222 O O . LEU B 1 235 ? -22.938 -18.938 10.656 1 93.44 235 LEU B O 1
ATOM 7226 N N . GLY B 1 236 ? -21.219 -17.594 10.273 1 90.56 236 GLY B N 1
ATOM 7227 C CA . GLY B 1 236 ? -21.406 -17.625 8.836 1 90.56 236 GLY B CA 1
ATOM 7228 C C . GLY B 1 236 ? -21.25 -19.016 8.242 1 90.56 236 GLY B C 1
ATOM 7229 O O . GLY B 1 236 ? -22.047 -19.438 7.414 1 90.56 236 GLY B O 1
ATOM 7230 N N . ILE B 1 237 ? -20.281 -19.75 8.68 1 88.81 237 ILE B N 1
ATOM 7231 C CA . ILE B 1 237 ? -20.031 -21.094 8.203 1 88.81 237 ILE B CA 1
ATOM 7232 C C . ILE B 1 237 ? -21.172 -22.016 8.625 1 88.81 237 ILE B C 1
ATOM 7234 O O . ILE B 1 237 ? -21.594 -22.891 7.859 1 88.81 237 ILE B O 1
ATOM 7238 N N . THR B 1 238 ? -21.656 -21.797 9.844 1 91.06 238 THR B N 1
ATOM 7239 C CA . THR B 1 238 ? -22.766 -22.594 10.344 1 91.06 238 THR B CA 1
ATOM 7240 C C . THR B 1 238 ? -24 -22.422 9.461 1 91.06 238 THR B C 1
ATOM 7242 O O . THR B 1 238 ? -24.719 -23.391 9.195 1 91.06 238 THR B O 1
ATOM 7245 N N . PHE B 1 239 ? -24.25 -21.266 8.984 1 91.81 239 PHE B N 1
ATOM 7246 C CA . PHE B 1 239 ? -25.406 -21.047 8.125 1 91.81 239 PHE B CA 1
ATOM 7247 C C . PHE B 1 239 ? -25.188 -21.672 6.754 1 91.81 239 PHE B C 1
ATOM 7249 O O . PHE B 1 239 ? -26.156 -22.094 6.109 1 91.81 239 PHE B O 1
ATOM 7256 N N . LEU B 1 240 ? -23.984 -21.766 6.305 1 88.75 240 LEU B N 1
ATOM 7257 C CA . LEU B 1 240 ? -23.703 -22.453 5.051 1 88.75 240 LEU B CA 1
ATOM 7258 C C . LEU B 1 240 ? -23.938 -23.953 5.195 1 88.75 240 LEU B C 1
ATOM 7260 O O . LEU B 1 240 ? -24.391 -24.609 4.254 1 88.75 240 LEU B O 1
ATOM 7264 N N . VAL B 1 241 ? -23.641 -24.469 6.383 1 89.44 241 VAL B N 1
ATOM 7265 C CA . VAL B 1 241 ? -23.953 -25.875 6.668 1 89.44 241 VAL B CA 1
ATOM 7266 C C . VAL B 1 241 ? -25.469 -26.078 6.609 1 89.44 241 VAL B C 1
ATOM 7268 O O . VAL B 1 241 ? -25.938 -27.062 6.047 1 89.44 241 VAL B O 1
ATOM 7271 N N . LEU B 1 242 ? -26.156 -25.156 7.16 1 89.38 242 LEU B N 1
ATOM 7272 C CA . LEU B 1 242 ? -27.609 -25.219 7.113 1 89.38 242 LEU B CA 1
ATOM 7273 C C . LEU B 1 242 ? -28.109 -25.203 5.672 1 89.38 242 LEU B C 1
ATOM 7275 O O . LEU B 1 242 ? -29.094 -25.875 5.348 1 89.38 242 LEU B O 1
ATOM 7279 N N . ARG B 1 243 ? -27.5 -24.484 4.801 1 89.31 243 ARG B N 1
ATOM 7280 C CA . ARG B 1 243 ? -27.859 -24.422 3.387 1 89.31 243 ARG B CA 1
ATOM 7281 C C . ARG B 1 243 ? -27.781 -25.812 2.748 1 89.31 243 ARG B C 1
ATOM 7283 O O . ARG B 1 243 ? -28.703 -26.234 2.055 1 89.31 243 ARG B O 1
ATOM 7290 N N . PHE B 1 244 ? -26.734 -26.484 3.027 1 87.44 244 PHE B N 1
ATOM 7291 C CA . PHE B 1 244 ? -26.516 -27.781 2.408 1 87.44 244 PHE B CA 1
ATOM 7292 C C . PHE B 1 244 ? -27.438 -28.844 3.014 1 87.44 244 PHE B C 1
ATOM 7294 O O . PHE B 1 244 ? -27.891 -29.75 2.314 1 87.44 244 PHE B O 1
ATOM 7301 N N . ASN B 1 245 ? -27.734 -28.656 4.305 1 85.62 245 ASN B N 1
ATOM 7302 C CA . ASN B 1 245 ? -28.703 -29.562 4.918 1 85.62 245 ASN B CA 1
ATOM 7303 C C . ASN B 1 245 ? -30.109 -29.359 4.359 1 85.62 245 ASN B C 1
ATOM 7305 O O . ASN B 1 245 ? -30.859 -30.312 4.152 1 85.62 245 ASN B O 1
ATOM 7309 N N . LEU B 1 246 ? -30.453 -28.141 4.18 1 85.69 246 LEU B N 1
ATOM 7310 C CA . LEU B 1 246 ? -31.75 -27.812 3.592 1 85.69 246 LEU B CA 1
ATOM 7311 C C . LEU B 1 246 ? -31.844 -28.359 2.172 1 85.69 246 LEU B C 1
ATOM 7313 O O . LEU B 1 246 ? -32.906 -28.875 1.769 1 85.69 246 LEU B O 1
ATOM 7317 N N . PHE B 1 247 ? -30.797 -28.203 1.406 1 83.94 247 PHE B N 1
ATOM 7318 C CA . PHE B 1 247 ? -30.734 -28.766 0.062 1 83.94 247 PHE B CA 1
ATOM 7319 C C . PHE B 1 247 ? -30.969 -30.266 0.098 1 83.94 247 PHE B C 1
ATOM 7321 O O . PHE B 1 247 ? -31.719 -30.797 -0.718 1 83.94 247 PHE B O 1
ATOM 7328 N N . ARG B 1 248 ? -30.406 -30.922 1.04 1 80.19 248 ARG B N 1
ATOM 7329 C CA . ARG B 1 248 ? -30.531 -32.375 1.169 1 80.19 248 ARG B CA 1
ATOM 7330 C C . ARG B 1 248 ? -31.969 -32.781 1.486 1 80.19 248 ARG B C 1
ATOM 7332 O O . ARG B 1 248 ? -32.469 -33.75 0.932 1 80.19 248 ARG B O 1
ATOM 7339 N N . VAL B 1 249 ? -32.5 -32.094 2.369 1 79.06 249 VAL B N 1
ATOM 7340 C CA . VAL B 1 249 ? -33.844 -32.406 2.768 1 79.06 249 VAL B CA 1
ATOM 7341 C C . VAL B 1 249 ? -34.781 -32.25 1.57 1 79.06 249 VAL B C 1
ATOM 7343 O O . VAL B 1 249 ? -35.688 -33.062 1.37 1 79.06 249 VAL B O 1
ATOM 7346 N N . TRP B 1 250 ? -34.562 -31.281 0.762 1 77.25 250 TRP B N 1
ATOM 7347 C CA . TRP B 1 250 ? -35.375 -31.047 -0.411 1 77.25 250 TRP B CA 1
ATOM 7348 C C . TRP B 1 250 ? -35.125 -32.125 -1.474 1 77.25 250 TRP B C 1
ATOM 7350 O O . TRP B 1 250 ? -36.062 -32.562 -2.156 1 77.25 250 TRP B O 1
ATOM 7360 N N . GLU B 1 251 ? -33.875 -32.469 -1.654 1 73 251 GLU B N 1
ATOM 7361 C CA . GLU B 1 251 ? -33.531 -33.469 -2.645 1 73 251 GLU B CA 1
ATOM 7362 C C . GLU B 1 251 ? -34.062 -34.844 -2.258 1 73 251 GLU B C 1
ATOM 7364 O O . GLU B 1 251 ? -34.5 -35.625 -3.121 1 73 251 GLU B O 1
ATOM 7369 N N . ASP B 1 252 ? -34 -35.188 -0.998 1 72.69 252 ASP B N 1
ATOM 7370 C CA . ASP B 1 252 ? -34.531 -36.438 -0.515 1 72.69 252 ASP B CA 1
ATOM 7371 C C . ASP B 1 252 ? -36.031 -36.531 -0.679 1 72.69 252 ASP B C 1
ATOM 7373 O O . ASP B 1 252 ? -36.594 -37.594 -0.943 1 72.69 252 ASP B O 1
ATOM 7377 N N . SER B 1 253 ? -36.656 -35.5 -0.447 1 67.25 253 SER B N 1
ATOM 7378 C CA . SER B 1 253 ? -38.094 -35.5 -0.531 1 67.25 253 SER B CA 1
ATOM 7379 C C . SER B 1 253 ? -38.562 -35.531 -1.98 1 67.25 253 SER B C 1
ATOM 7381 O O . SER B 1 253 ? -39.688 -35.969 -2.264 1 67.25 253 SER B O 1
ATOM 7383 N N . SER B 1 254 ? -37.781 -34.938 -2.83 1 59.78 254 SER B N 1
ATOM 7384 C CA . SER B 1 254 ? -38.219 -34.906 -4.227 1 59.78 254 SER B CA 1
ATOM 7385 C C . SER B 1 254 ? -37.812 -36.188 -4.953 1 59.78 254 SER B C 1
ATOM 7387 O O . SER B 1 254 ? -36.688 -36.688 -4.754 1 59.78 254 SER B O 1
ATOM 7389 N N . ALA B 1 255 ? -38.719 -37.188 -5.078 1 48.25 255 ALA B N 1
ATOM 7390 C CA . ALA B 1 255 ? -38.531 -38.406 -5.84 1 48.25 255 ALA B CA 1
ATOM 7391 C C . ALA B 1 255 ? -37.625 -38.188 -7.047 1 48.25 255 ALA B C 1
ATOM 7393 O O . ALA B 1 255 ? -37.156 -39.125 -7.652 1 48.25 255 ALA B O 1
ATOM 7394 N N . TYR B 1 256 ? -37.688 -37.188 -7.766 1 41.78 256 TYR B N 1
ATOM 7395 C CA . TYR B 1 256 ? -37.062 -36.969 -9.07 1 41.78 256 TYR B CA 1
ATOM 7396 C C . TYR B 1 256 ? -35.625 -36.562 -8.906 1 41.78 256 TYR B C 1
ATOM 7398 O O . TYR B 1 256 ? -35.25 -35.906 -7.918 1 41.78 256 TYR B O 1
ATOM 7406 N N . THR B 1 257 ? -34.656 -37.344 -9.336 1 43.88 257 THR B N 1
ATOM 7407 C CA . THR B 1 257 ? -33.188 -37.281 -9.523 1 43.88 257 THR B CA 1
ATOM 7408 C C . THR B 1 257 ? -32.75 -35.844 -9.812 1 43.88 257 THR B C 1
ATOM 7410 O O . THR B 1 257 ? -31.562 -35.594 -10.039 1 43.88 257 THR B O 1
ATOM 7413 N N . THR B 1 258 ? -33.438 -35.062 -10.531 1 42.09 258 THR B N 1
ATOM 7414 C CA . THR B 1 258 ? -32.938 -33.844 -11.141 1 42.09 258 THR B CA 1
ATOM 7415 C C . THR B 1 258 ? -32.406 -32.875 -10.078 1 42.09 258 THR B C 1
ATOM 7417 O O . THR B 1 258 ? -33.156 -32.438 -9.195 1 42.09 258 THR B O 1
ATOM 7420 N N . VAL B 1 259 ? -31.375 -33.281 -9.32 1 50.59 259 VAL B N 1
ATOM 7421 C CA . VAL B 1 259 ? -30.609 -32.281 -8.586 1 50.59 259 VAL B CA 1
ATOM 7422 C C . VAL B 1 259 ? -31.078 -30.875 -9 1 50.59 259 VAL B C 1
ATOM 7424 O O . VAL B 1 259 ? -30.734 -30.406 -10.086 1 50.59 259 VAL B O 1
ATOM 7427 N N . GLY B 1 260 ? -32.406 -30.578 -8.953 1 56.28 260 GLY B N 1
ATOM 7428 C CA . GLY B 1 260 ? -33.188 -29.547 -9.586 1 56.28 260 GLY B CA 1
ATOM 7429 C C . GLY B 1 260 ? -32.656 -28.141 -9.289 1 56.28 260 GLY B C 1
ATOM 7430 O O . GLY B 1 260 ? -32.188 -27.875 -8.188 1 56.28 260 GLY B O 1
ATOM 7431 N N . THR B 1 261 ? -32.188 -27.469 -10.398 1 64.31 261 THR B N 1
ATOM 7432 C CA . THR B 1 261 ? -31.828 -26.062 -10.438 1 64.31 261 THR B CA 1
ATOM 7433 C C . THR B 1 261 ? -32.688 -25.266 -9.445 1 64.31 261 THR B C 1
ATOM 7435 O O . THR B 1 261 ? -32.156 -24.375 -8.758 1 64.31 261 THR B O 1
ATOM 7438 N N . PHE B 1 262 ? -33.875 -25.906 -9.148 1 70.19 262 PHE B N 1
ATOM 7439 C CA . PHE B 1 262 ? -34.781 -25.141 -8.281 1 70.19 262 PHE B CA 1
ATOM 7440 C C . PHE B 1 262 ? -34.406 -25.344 -6.816 1 70.19 262 PHE B C 1
ATOM 7442 O O . PHE B 1 262 ? -34.438 -24.391 -6.035 1 70.19 262 PHE B O 1
ATOM 7449 N N . SER B 1 263 ? -34.125 -26.672 -6.473 1 75.31 263 SER B N 1
ATOM 7450 C CA . SER B 1 263 ? -33.781 -26.953 -5.086 1 75.31 263 SER B CA 1
ATOM 7451 C C . SER B 1 263 ? -32.469 -26.25 -4.68 1 75.31 263 SER B C 1
ATOM 7453 O O . SER B 1 263 ? -32.375 -25.734 -3.564 1 75.31 263 SER B O 1
ATOM 7455 N N . GLU B 1 264 ? -31.594 -26.188 -5.598 1 78.94 264 GLU B N 1
ATOM 7456 C CA . GLU B 1 264 ? -30.328 -25.516 -5.328 1 78.94 264 GLU B CA 1
ATOM 7457 C C . GLU B 1 264 ? -30.516 -24.016 -5.18 1 78.94 264 GLU B C 1
ATOM 7459 O O . GLU B 1 264 ? -30.062 -23.422 -4.195 1 78.94 264 GLU B O 1
ATOM 7464 N N . ILE B 1 265 ? -31.266 -23.438 -6.059 1 81 265 ILE B N 1
ATOM 7465 C CA . ILE B 1 265 ? -31.453 -22 -6.055 1 81 265 ILE B CA 1
ATOM 7466 C C . ILE B 1 265 ? -32.281 -21.578 -4.844 1 81 265 ILE B C 1
ATOM 7468 O O . ILE B 1 265 ? -31.984 -20.578 -4.195 1 81 265 ILE B O 1
ATOM 7472 N N . SER B 1 266 ? -33.281 -22.406 -4.496 1 83.56 266 SER B N 1
ATOM 7473 C CA . SER B 1 266 ? -34.156 -22.078 -3.361 1 83.56 266 SER B CA 1
ATOM 7474 C C . SER B 1 266 ? -33.375 -22.172 -2.047 1 83.56 266 SER B C 1
ATOM 7476 O O . SER B 1 266 ? -33.562 -21.328 -1.161 1 83.56 266 SER B O 1
ATOM 7478 N N . SER B 1 267 ? -32.562 -23.219 -1.928 1 87.31 267 SER B N 1
ATOM 7479 C CA . SER B 1 267 ? -31.781 -23.344 -0.708 1 87.31 267 SER B CA 1
ATOM 7480 C C . SER B 1 267 ? -30.797 -22.203 -0.56 1 87.31 267 SER B C 1
ATOM 7482 O O . SER B 1 267 ? -30.578 -21.703 0.544 1 87.31 267 SER B O 1
ATOM 7484 N N . ILE B 1 268 ? -30.25 -21.766 -1.69 1 88.5 268 ILE B N 1
ATOM 7485 C CA . ILE B 1 268 ? -29.312 -20.641 -1.685 1 88.5 268 ILE B CA 1
ATOM 7486 C C . ILE B 1 268 ? -30.016 -19.375 -1.244 1 88.5 268 ILE B C 1
ATOM 7488 O O . ILE B 1 268 ? -29.578 -18.688 -0.319 1 88.5 268 ILE B O 1
ATOM 7492 N N . PHE B 1 269 ? -31.172 -19.156 -1.75 1 90.25 269 PHE B N 1
ATOM 7493 C CA . PHE B 1 269 ? -31.891 -17.922 -1.51 1 90.25 269 PHE B CA 1
ATOM 7494 C C . PHE B 1 269 ? -32.375 -17.844 -0.065 1 90.25 269 PHE B C 1
ATOM 7496 O O . PHE B 1 269 ? -32.25 -16.797 0.575 1 90.25 269 PHE B O 1
ATOM 7503 N N . ILE B 1 270 ? -32.844 -18.906 0.473 1 91.5 270 ILE B N 1
ATOM 7504 C CA . ILE B 1 270 ? -33.375 -18.906 1.832 1 91.5 270 ILE B CA 1
ATOM 7505 C C . ILE B 1 270 ? -32.25 -18.641 2.828 1 91.5 270 ILE B C 1
ATOM 7507 O O . ILE B 1 270 ? -32.406 -17.828 3.736 1 91.5 270 ILE B O 1
ATOM 7511 N N . VAL B 1 271 ? -31.219 -19.328 2.621 1 92.94 271 VAL B N 1
ATOM 7512 C CA . VAL B 1 271 ? -30.109 -19.172 3.562 1 92.94 271 VAL B CA 1
ATOM 7513 C C . VAL B 1 271 ? -29.469 -17.797 3.391 1 92.94 271 VAL B C 1
ATOM 7515 O O . VAL B 1 271 ? -29.031 -17.188 4.367 1 92.94 271 VAL B O 1
ATOM 7518 N N . ASP B 1 272 ? -29.453 -17.297 2.127 1 95.19 272 ASP B N 1
ATOM 7519 C CA . ASP B 1 272 ? -28.906 -15.961 1.897 1 95.19 272 ASP B CA 1
ATOM 7520 C C . ASP B 1 272 ? -29.75 -14.906 2.615 1 95.19 272 ASP B C 1
ATOM 7522 O O . ASP B 1 272 ? -29.203 -13.906 3.1 1 95.19 272 ASP B O 1
ATOM 7526 N N . ILE B 1 273 ? -31.016 -15.086 2.684 1 95.62 273 ILE B N 1
ATOM 7527 C CA . ILE B 1 273 ? -31.875 -14.18 3.424 1 95.62 273 ILE B CA 1
ATOM 7528 C C . ILE B 1 273 ? -31.531 -14.234 4.91 1 95.62 273 ILE B C 1
ATOM 7530 O O . ILE B 1 273 ? -31.453 -13.195 5.574 1 95.62 273 ILE B O 1
ATOM 7534 N N . ILE B 1 274 ? -31.297 -15.414 5.383 1 94.81 274 ILE B N 1
ATOM 7535 C CA . ILE B 1 274 ? -30.938 -15.586 6.785 1 94.81 274 ILE B CA 1
ATOM 7536 C C . ILE B 1 274 ? -29.594 -14.898 7.066 1 94.81 274 ILE B C 1
ATOM 7538 O O . ILE B 1 274 ? -29.438 -14.234 8.094 1 94.81 274 ILE B O 1
ATOM 7542 N N . ILE B 1 275 ? -28.688 -15.062 6.137 1 94.38 275 ILE B N 1
ATOM 7543 C CA . ILE B 1 275 ? -27.375 -14.445 6.289 1 94.38 275 ILE B CA 1
ATOM 7544 C C . ILE B 1 275 ? -27.516 -12.922 6.301 1 94.38 275 ILE B C 1
ATOM 7546 O O . ILE B 1 275 ? -26.891 -12.234 7.109 1 94.38 275 ILE B O 1
ATOM 7550 N N . ALA B 1 276 ? -28.344 -12.391 5.469 1 95.38 276 ALA B N 1
ATOM 7551 C CA . ALA B 1 276 ? -28.562 -10.945 5.406 1 95.38 276 ALA B CA 1
ATOM 7552 C C . ALA B 1 276 ? -29.203 -10.43 6.691 1 95.38 276 ALA B C 1
ATOM 7554 O O . ALA B 1 276 ? -28.812 -9.375 7.203 1 95.38 276 ALA B O 1
ATOM 7555 N N . ILE B 1 277 ? -30.109 -11.141 7.211 1 94.69 277 ILE B N 1
ATOM 7556 C CA . ILE B 1 277 ? -30.766 -10.758 8.453 1 94.69 277 ILE B CA 1
ATOM 7557 C C . ILE B 1 277 ? -29.766 -10.836 9.609 1 94.69 277 ILE B C 1
ATOM 7559 O O . ILE B 1 277 ? -29.734 -9.953 10.477 1 94.69 277 ILE B O 1
ATOM 7563 N N . LYS B 1 278 ? -29 -11.906 9.602 1 94.5 278 LYS B N 1
ATOM 7564 C CA . LYS B 1 278 ? -27.953 -12.062 10.617 1 94.5 278 LYS B CA 1
ATOM 7565 C C . LYS B 1 278 ? -27.016 -10.859 10.617 1 94.5 278 LYS B C 1
ATOM 7567 O O . LYS B 1 278 ? -26.594 -10.398 11.672 1 94.5 278 LYS B O 1
ATOM 7572 N N . MET B 1 279 ? -26.703 -10.32 9.438 1 95.56 279 MET B N 1
ATOM 7573 C CA . MET B 1 279 ? -25.812 -9.172 9.312 1 95.56 279 MET B CA 1
ATOM 7574 C C . MET B 1 279 ? -26.391 -7.945 10 1 95.56 279 MET B C 1
ATOM 7576 O O . MET B 1 279 ? -25.688 -7.234 10.711 1 95.56 279 MET B O 1
ATOM 7580 N N . ILE B 1 280 ? -27.672 -7.777 9.883 1 95.12 280 ILE B N 1
ATOM 7581 C CA . ILE B 1 280 ? -28.344 -6.613 10.445 1 95.12 280 ILE B CA 1
ATOM 7582 C C . ILE B 1 280 ? -28.422 -6.75 11.961 1 95.12 280 ILE B C 1
ATOM 7584 O O . ILE B 1 280 ? -28.109 -5.805 12.695 1 95.12 280 ILE B O 1
ATOM 7588 N N . VAL B 1 281 ? -28.734 -7.922 12.422 1 95.44 281 VAL B N 1
ATOM 7589 C CA . VAL B 1 281 ? -28.906 -8.164 13.844 1 95.44 281 VAL B CA 1
ATOM 7590 C C . VAL B 1 281 ? -27.562 -8.086 14.562 1 95.44 281 VAL B C 1
ATOM 7592 O O . VAL B 1 281 ? -27.438 -7.449 15.609 1 95.44 281 VAL B O 1
ATOM 7595 N N . LEU B 1 282 ? -26.594 -8.711 13.984 1 96 282 LEU B N 1
ATOM 7596 C CA . LEU B 1 282 ? -25.266 -8.719 14.609 1 96 282 LEU B CA 1
ATOM 7597 C C . LEU B 1 282 ? -24.688 -7.312 14.648 1 96 282 LEU B C 1
ATOM 7599 O O . LEU B 1 282 ? -23.953 -6.969 15.578 1 96 282 LEU B O 1
ATOM 7603 N N . GLN B 1 283 ? -24.938 -6.523 13.656 1 96.31 283 GLN B N 1
ATOM 7604 C CA . GLN B 1 283 ? -24.422 -5.16 13.625 1 96.31 283 GLN B CA 1
ATOM 7605 C C . GLN B 1 283 ? -24.891 -4.367 14.844 1 96.31 283 GLN B C 1
ATOM 7607 O O . GLN B 1 283 ? -24.094 -3.656 15.469 1 96.31 283 GLN B O 1
ATOM 7612 N N . LYS B 1 284 ? -26.188 -4.5 15.195 1 94.44 284 LYS B N 1
ATOM 7613 C CA . LYS B 1 284 ? -26.734 -3.805 16.359 1 94.44 284 LYS B CA 1
ATOM 7614 C C . LYS B 1 284 ? -26.078 -4.293 17.656 1 94.44 284 LYS B C 1
ATOM 7616 O O . LYS B 1 284 ? -25.797 -3.498 18.547 1 94.44 284 LYS B O 1
ATOM 7621 N N . ILE B 1 285 ? -25.781 -5.543 17.641 1 96 285 ILE B N 1
ATOM 7622 C CA . ILE B 1 285 ? -25.219 -6.152 18.844 1 96 285 ILE B CA 1
ATOM 7623 C C . ILE B 1 285 ? -23.781 -5.703 19.031 1 96 285 ILE B C 1
ATOM 7625 O O . ILE B 1 285 ? -23.406 -5.219 20.094 1 96 285 ILE B O 1
ATOM 7629 N N . TYR B 1 286 ? -22.969 -5.875 17.953 1 96.5 286 TYR B N 1
ATOM 7630 C CA . TYR B 1 286 ? -21.562 -5.578 18.188 1 96.5 286 TYR B CA 1
ATOM 7631 C C . TYR B 1 286 ? -21.328 -4.074 18.25 1 96.5 286 TYR B C 1
ATOM 7633 O O . TYR B 1 286 ? -20.312 -3.627 18.781 1 96.5 286 TYR B O 1
ATOM 7641 N N . TYR B 1 287 ? -22.188 -3.219 17.75 1 96.12 287 TYR B N 1
ATOM 7642 C CA . TYR B 1 287 ? -22.047 -1.783 17.969 1 96.12 287 TYR B CA 1
ATOM 7643 C C . TYR B 1 287 ? -22.156 -1.454 19.453 1 96.12 287 TYR B C 1
ATOM 7645 O O . TYR B 1 287 ? -21.438 -0.597 19.969 1 96.12 287 TYR B O 1
ATOM 7653 N N . LYS B 1 288 ? -23.078 -2.15 20.109 1 95.5 288 LYS B N 1
ATOM 7654 C CA . LYS B 1 288 ? -23.234 -1.961 21.547 1 95.5 288 LYS B CA 1
ATOM 7655 C C . LYS B 1 288 ? -22.016 -2.486 22.312 1 95.5 288 LYS B C 1
ATOM 7657 O O . LYS B 1 288 ? -21.547 -1.855 23.266 1 95.5 288 LYS B O 1
ATOM 7662 N N . ILE B 1 289 ? -21.516 -3.572 21.859 1 96.25 289 ILE B N 1
ATOM 7663 C CA . ILE B 1 289 ? -20.328 -4.148 22.469 1 96.25 289 ILE B CA 1
ATOM 7664 C C . ILE B 1 289 ? -19.141 -3.211 22.281 1 96.25 289 ILE B C 1
ATOM 7666 O O . ILE B 1 289 ? -18.359 -2.982 23.203 1 96.25 289 ILE B O 1
ATOM 7670 N N . CYS B 1 290 ? -19 -2.666 21.047 1 97.06 290 CYS B N 1
ATOM 7671 C CA . CYS B 1 290 ? -17.906 -1.748 20.75 1 97.06 290 CYS B CA 1
ATOM 7672 C C . CYS B 1 290 ? -17.984 -0.509 21.641 1 97.06 290 CYS B C 1
ATOM 7674 O O . CYS B 1 290 ? -16.953 0.011 22.062 1 97.06 290 CYS B O 1
ATOM 7676 N N . LEU B 1 291 ? -19.219 -0.082 21.906 1 95.19 291 LEU B N 1
ATOM 7677 C CA . LEU B 1 291 ? -19.391 1.068 22.781 1 95.19 291 LEU B CA 1
ATOM 7678 C C . LEU B 1 291 ? -18.938 0.743 24.203 1 95.19 291 LEU B C 1
ATOM 7680 O O . LEU B 1 291 ? -18.234 1.538 24.828 1 95.19 291 LEU B O 1
ATOM 7684 N N . MET B 1 292 ? -19.266 -0.441 24.656 1 95 292 MET B N 1
ATOM 7685 C CA . MET B 1 292 ? -18.922 -0.874 26 1 95 292 MET B CA 1
ATOM 7686 C C . MET B 1 292 ? -17.406 -1.049 26.141 1 95 292 MET B C 1
ATOM 7688 O O . MET B 1 292 ? -16.812 -0.613 27.141 1 95 292 MET B O 1
ATOM 7692 N N . ILE B 1 293 ? -16.812 -1.597 25.172 1 95.38 293 ILE B N 1
ATOM 7693 C CA . ILE B 1 293 ? -15.391 -1.886 25.25 1 95.38 293 ILE B CA 1
ATOM 7694 C C . ILE B 1 293 ? -14.594 -0.596 25.094 1 95.38 293 ILE B C 1
ATOM 7696 O O . ILE B 1 293 ? -13.523 -0.442 25.688 1 95.38 293 ILE B O 1
ATOM 7700 N N . THR B 1 294 ? -15.07 0.344 24.297 1 94.44 294 THR B N 1
ATOM 7701 C CA . THR B 1 294 ? -14.391 1.624 24.141 1 94.44 294 THR B CA 1
ATOM 7702 C C . THR B 1 294 ? -14.43 2.418 25.438 1 94.44 294 THR B C 1
ATOM 7704 O O . THR B 1 294 ? -13.461 3.1 25.781 1 94.44 294 THR B O 1
ATOM 7707 N N . ASN B 1 295 ? -15.586 2.291 26.125 1 91.69 295 ASN B N 1
ATOM 7708 C CA . ASN B 1 295 ? -15.672 2.934 27.422 1 91.69 295 ASN B CA 1
ATOM 7709 C C . ASN B 1 295 ? -14.719 2.293 28.438 1 91.69 295 ASN B C 1
ATOM 7711 O O . ASN B 1 295 ? -14.195 2.971 29.312 1 91.69 295 ASN B O 1
ATOM 7715 N N . PHE B 1 296 ? -14.508 1.06 28.203 1 91.56 296 PHE B N 1
ATOM 7716 C CA . PHE B 1 296 ? -13.609 0.316 29.078 1 91.56 296 PHE B CA 1
ATOM 7717 C C . PHE B 1 296 ? -12.164 0.757 28.875 1 91.56 296 PHE B C 1
ATOM 7719 O O . PHE B 1 296 ? -11.352 0.699 29.797 1 91.56 296 PHE B O 1
ATOM 7726 N N . GLU B 1 297 ? -11.727 1.305 27.766 1 90.69 297 GLU B N 1
ATOM 7727 C CA . GLU B 1 297 ? -10.383 1.767 27.438 1 90.69 297 GLU B CA 1
ATOM 7728 C C . GLU B 1 297 ? -10.078 3.105 28.109 1 90.69 297 GLU B C 1
ATOM 7730 O O . GLU B 1 297 ? -8.914 3.473 28.266 1 90.69 297 GLU B O 1
ATOM 7735 N N . ILE B 1 298 ? -11.055 3.885 28.438 1 88.75 298 ILE B N 1
ATOM 7736 C CA . ILE B 1 298 ? -10.969 5.191 29.078 1 88.75 298 ILE B CA 1
ATOM 7737 C C . ILE B 1 298 ? -10.07 6.113 28.25 1 88.75 298 ILE B C 1
ATOM 7739 O O . ILE B 1 298 ? -9.039 6.586 28.75 1 88.75 298 ILE B O 1
ATOM 7743 N N . PRO B 1 299 ? -10.555 6.402 27.047 1 87.25 299 PRO B N 1
ATOM 7744 C CA . PRO B 1 299 ? -9.789 7.363 26.25 1 87.25 299 PRO B CA 1
ATOM 7745 C C . PRO B 1 299 ? -9.758 8.758 26.859 1 87.25 299 PRO B C 1
ATOM 7747 O O . PRO B 1 299 ? -10.719 9.164 27.531 1 87.25 299 PRO B O 1
ATOM 7750 N N . ARG B 1 300 ? -8.75 9.461 26.625 1 83.12 300 ARG B N 1
ATOM 7751 C CA . ARG B 1 300 ? -8.523 10.75 27.266 1 83.12 300 ARG B CA 1
ATOM 7752 C C . ARG B 1 300 ? -9.414 11.828 26.672 1 83.12 300 ARG B C 1
ATOM 7754 O O . ARG B 1 300 ? -9.992 12.641 27.391 1 83.12 300 ARG B O 1
ATOM 7761 N N . THR B 1 301 ? -9.477 11.828 25.312 1 82.69 301 THR B N 1
ATOM 7762 C CA . THR B 1 301 ? -10.234 12.875 24.641 1 82.69 301 THR B CA 1
ATOM 7763 C C . THR B 1 301 ? -11.438 12.289 23.906 1 82.69 301 THR B C 1
ATOM 7765 O O . THR B 1 301 ? -11.516 11.078 23.703 1 82.69 301 THR B O 1
ATOM 7768 N N . GLU B 1 302 ? -12.344 13.094 23.594 1 83.75 302 GLU B N 1
ATOM 7769 C CA . GLU B 1 302 ? -13.531 12.664 22.875 1 83.75 302 GLU B CA 1
ATOM 7770 C C . GLU B 1 302 ? -13.188 12.18 21.469 1 83.75 302 GLU B C 1
ATOM 7772 O O . GLU B 1 302 ? -13.789 11.234 20.969 1 83.75 302 GLU B O 1
ATOM 7777 N N . ILE B 1 303 ? -12.234 12.82 20.844 1 83.62 303 ILE B N 1
ATOM 7778 C CA . ILE B 1 303 ? -11.852 12.438 19.484 1 83.62 303 ILE B CA 1
ATOM 7779 C C . ILE B 1 303 ? -11.195 11.055 19.516 1 83.62 303 ILE B C 1
ATOM 7781 O O . ILE B 1 303 ? -11.398 10.25 18.594 1 83.62 303 ILE B O 1
ATOM 7785 N N . GLU B 1 304 ? -10.422 10.82 20.562 1 85.88 304 GLU B N 1
ATOM 7786 C CA . GLU B 1 304 ? -9.812 9.5 20.703 1 85.88 304 GLU B CA 1
ATOM 7787 C C . GLU B 1 304 ? -10.867 8.422 20.938 1 85.88 304 GLU B C 1
ATOM 7789 O O . GLU B 1 304 ? -10.734 7.305 20.438 1 85.88 304 GLU B O 1
ATOM 7794 N N . PHE B 1 305 ? -11.82 8.812 21.688 1 89.38 305 PHE B N 1
ATOM 7795 C CA . PHE B 1 305 ? -12.922 7.891 21.922 1 89.38 305 PHE B CA 1
ATOM 7796 C C . PHE B 1 305 ? -13.641 7.57 20.609 1 89.38 305 PHE B C 1
ATOM 7798 O O . PHE B 1 305 ? -13.844 6.402 20.281 1 89.38 305 PHE B O 1
ATOM 7805 N N . ASP B 1 306 ? -14.016 8.555 19.859 1 90.75 306 ASP B N 1
ATOM 7806 C CA . ASP B 1 306 ? -14.742 8.367 18.609 1 90.75 306 ASP B CA 1
ATOM 7807 C C . ASP B 1 306 ? -13.914 7.555 17.609 1 90.75 306 ASP B C 1
ATOM 7809 O O . ASP B 1 306 ? -14.445 6.672 16.938 1 90.75 306 ASP B O 1
ATOM 7813 N N . ASN B 1 307 ? -12.656 7.863 17.578 1 89.81 307 ASN B N 1
ATOM 7814 C CA . ASN B 1 307 ? -11.789 7.129 16.672 1 89.81 307 ASN B CA 1
ATOM 7815 C C . ASN B 1 307 ? -11.734 5.645 17.016 1 89.81 307 ASN B C 1
ATOM 7817 O O . ASN B 1 307 ? -11.922 4.789 16.156 1 89.81 307 ASN B O 1
ATOM 7821 N N . SER B 1 308 ? -11.445 5.391 18.281 1 91.25 308 SER B N 1
ATOM 7822 C CA . SER B 1 308 ? -11.352 4 18.719 1 91.25 308 SER B CA 1
ATOM 7823 C C . SER B 1 308 ? -12.672 3.266 18.5 1 91.25 308 SER B C 1
ATOM 7825 O O . SER B 1 308 ? -12.68 2.115 18.062 1 91.25 308 SER B O 1
ATOM 7827 N N . TYR B 1 309 ? -13.742 3.912 18.797 1 94.69 309 TYR B N 1
ATOM 7828 C CA . TYR B 1 309 ? -15.062 3.326 18.609 1 94.69 309 TYR B CA 1
ATOM 7829 C C . TYR B 1 309 ? -15.336 3.02 17.156 1 94.69 309 TYR B C 1
ATOM 7831 O O . TYR B 1 309 ? -15.727 1.901 16.797 1 94.69 309 TYR B O 1
ATOM 7839 N N . ILE B 1 310 ? -15.109 3.947 16.234 1 96 310 ILE B N 1
ATOM 7840 C CA . ILE B 1 310 ? -15.438 3.82 14.82 1 96 310 ILE B CA 1
ATOM 7841 C C . ILE B 1 310 ? -14.539 2.76 14.18 1 96 310 ILE B C 1
ATOM 7843 O O . ILE B 1 310 ? -15.008 1.955 13.367 1 96 310 ILE B O 1
ATOM 7847 N N . TYR B 1 311 ? -13.297 2.697 14.578 1 92.69 311 TYR B N 1
ATOM 7848 C CA . TYR B 1 311 ? -12.383 1.709 14.008 1 92.69 311 TYR B CA 1
ATOM 7849 C C . TYR B 1 311 ? -12.812 0.295 14.391 1 92.69 311 TYR B C 1
ATOM 7851 O O . TYR B 1 311 ? -12.781 -0.612 13.555 1 92.69 311 TYR B O 1
ATOM 7859 N N . LYS B 1 312 ? -13.18 0.115 15.633 1 95.19 312 LYS B N 1
ATOM 7860 C CA . LYS B 1 312 ? -13.625 -1.204 16.078 1 95.19 312 LYS B CA 1
ATOM 7861 C C . LYS B 1 312 ? -14.898 -1.632 15.352 1 95.19 312 LYS B C 1
ATOM 7863 O O . LYS B 1 312 ? -15 -2.773 14.898 1 95.19 312 LYS B O 1
ATOM 7868 N N . CYS B 1 313 ? -15.773 -0.682 15.203 1 97.12 313 CYS B N 1
ATOM 7869 C CA . CYS B 1 313 ? -17 -0.97 14.477 1 97.12 313 CYS B CA 1
ATOM 7870 C C . CYS B 1 313 ? -16.719 -1.299 13.016 1 97.12 313 CYS B C 1
ATOM 7872 O O . CYS B 1 313 ? -17.297 -2.219 12.453 1 97.12 313 CYS B O 1
ATOM 7874 N N . TYR B 1 314 ? -15.758 -0.67 12.484 1 96.75 314 TYR B N 1
ATOM 7875 C CA . TYR B 1 314 ? -15.414 -0.87 11.078 1 96.75 314 TYR B CA 1
ATOM 7876 C C . TYR B 1 314 ? -14.836 -2.26 10.852 1 96.75 314 TYR B C 1
ATOM 7878 O O . TYR B 1 314 ? -15.188 -2.936 9.883 1 96.75 314 TYR B O 1
ATOM 7886 N N . ILE B 1 315 ? -14.016 -2.639 11.688 1 95.19 315 ILE B N 1
ATOM 7887 C CA . ILE B 1 315 ? -13.383 -3.947 11.555 1 95.19 315 ILE B CA 1
ATOM 7888 C C . ILE B 1 315 ? -14.445 -5.039 11.625 1 95.19 315 ILE B C 1
ATOM 7890 O O . ILE B 1 315 ? -14.461 -5.961 10.805 1 95.19 315 ILE B O 1
ATOM 7894 N N . LEU B 1 316 ? -15.297 -4.906 12.523 1 97.31 316 LEU B N 1
ATOM 7895 C CA . LEU B 1 316 ? -16.344 -5.91 12.672 1 97.31 316 LEU B CA 1
ATOM 7896 C C . LEU B 1 316 ? -17.359 -5.824 11.531 1 97.31 316 LEU B C 1
ATOM 7898 O O . LEU B 1 316 ? -17.891 -6.844 11.102 1 97.31 316 LEU B O 1
ATOM 7902 N N . ASP B 1 317 ? -17.609 -4.605 11.039 1 97.5 317 ASP B N 1
ATOM 7903 C CA . ASP B 1 317 ? -18.469 -4.453 9.859 1 97.5 317 ASP B CA 1
ATOM 7904 C C . ASP B 1 317 ? -17.859 -5.16 8.656 1 97.5 317 ASP B C 1
ATOM 7906 O O . ASP B 1 317 ? -18.578 -5.797 7.879 1 97.5 317 ASP B O 1
ATOM 7910 N N . CYS B 1 318 ? -16.609 -5.078 8.492 1 96.25 318 CYS B N 1
ATOM 7911 C CA . CYS B 1 318 ? -15.945 -5.711 7.359 1 96.25 318 CYS B CA 1
ATOM 7912 C C . CYS B 1 318 ? -16.078 -7.227 7.422 1 96.25 318 CYS B C 1
ATOM 7914 O O . CYS B 1 318 ? -16.391 -7.867 6.418 1 96.25 318 CYS B O 1
ATOM 7916 N N . VAL B 1 319 ? -15.906 -7.762 8.586 1 95.88 319 VAL B N 1
ATOM 7917 C CA . VAL B 1 319 ? -15.992 -9.211 8.742 1 95.88 319 VAL B CA 1
ATOM 7918 C C . VAL B 1 319 ? -17.438 -9.672 8.578 1 95.88 319 VAL B C 1
ATOM 7920 O O . VAL B 1 319 ? -17.703 -10.664 7.906 1 95.88 319 VAL B O 1
ATOM 7923 N N . ASN B 1 320 ? -18.297 -8.898 9.109 1 96.12 320 ASN B N 1
ATOM 7924 C CA . ASN B 1 320 ? -19.703 -9.25 9.078 1 96.12 320 ASN B CA 1
ATOM 7925 C C . ASN B 1 320 ? -20.281 -9.125 7.672 1 96.12 320 ASN B C 1
ATOM 7927 O O . ASN B 1 320 ? -21.062 -9.977 7.238 1 96.12 320 ASN B O 1
ATOM 7931 N N . ASN B 1 321 ? -19.938 -8.133 6.953 1 95.38 321 ASN B N 1
ATOM 7932 C CA . ASN B 1 321 ? -20.547 -7.852 5.652 1 95.38 321 ASN B CA 1
ATOM 7933 C C . ASN B 1 321 ? -19.875 -8.641 4.535 1 95.38 321 ASN B C 1
ATOM 7935 O O . ASN B 1 321 ? -20.531 -9.109 3.609 1 95.38 321 ASN B O 1
ATOM 7939 N N . PHE B 1 322 ? -18.578 -8.867 4.605 1 95.06 322 PHE B N 1
ATOM 7940 C CA . PHE B 1 322 ? -17.875 -9.43 3.457 1 95.06 322 PHE B CA 1
ATOM 7941 C C . PHE B 1 322 ? -17.328 -10.812 3.779 1 95.06 322 PHE B C 1
ATOM 7943 O O . PHE B 1 322 ? -16.844 -11.516 2.893 1 95.06 322 PHE B O 1
ATOM 7950 N N . GLY B 1 323 ? -17.438 -11.266 5.047 1 91.44 323 GLY B N 1
ATOM 7951 C CA . GLY B 1 323 ? -16.938 -12.578 5.434 1 91.44 323 GLY B CA 1
ATOM 7952 C C . GLY B 1 323 ? -17.594 -13.719 4.68 1 91.44 323 GLY B C 1
ATOM 7953 O O . GLY B 1 323 ? -16.922 -14.633 4.215 1 91.44 323 GLY B O 1
ATOM 7954 N N . GLY B 1 324 ? -18.891 -13.641 4.523 1 90.88 324 GLY B N 1
ATOM 7955 C CA . GLY B 1 324 ? -19.594 -14.672 3.773 1 90.88 324 GLY B CA 1
ATOM 7956 C C . GLY B 1 324 ? -19.203 -14.711 2.309 1 90.88 324 GLY B C 1
ATOM 7957 O O . GLY B 1 324 ? -19.031 -15.789 1.735 1 90.88 324 GLY B O 1
ATOM 7958 N N . LEU B 1 325 ? -19.031 -13.562 1.715 1 93.12 325 LEU B N 1
ATOM 7959 C CA . LEU B 1 325 ? -18.656 -13.469 0.308 1 93.12 325 LEU B CA 1
ATOM 7960 C C . LEU B 1 325 ? -17.234 -13.992 0.088 1 93.12 325 LEU B C 1
ATOM 7962 O O . LEU B 1 325 ? -16.984 -14.711 -0.882 1 93.12 325 LEU B O 1
ATOM 7966 N N . ILE B 1 326 ? -16.344 -13.719 1.02 1 92.88 326 ILE B N 1
ATOM 7967 C CA . ILE B 1 326 ? -14.961 -14.188 0.925 1 92.88 326 ILE B CA 1
ATOM 7968 C C . ILE B 1 326 ? -14.922 -15.703 1.083 1 92.88 326 ILE B C 1
ATOM 7970 O O . ILE B 1 326 ? -14.195 -16.391 0.362 1 92.88 326 ILE B O 1
ATOM 7974 N N . PHE B 1 327 ? -15.742 -16.219 1.889 1 91.88 327 PHE B N 1
ATOM 7975 C CA . PHE B 1 327 ? -15.758 -17.656 2.102 1 91.88 327 PHE B CA 1
ATOM 7976 C C . PHE B 1 327 ? -16.281 -18.391 0.864 1 91.88 327 PHE B C 1
ATOM 7978 O O . PHE B 1 327 ? -15.672 -19.359 0.406 1 91.88 327 PHE B O 1
ATOM 7985 N N . ILE B 1 328 ? -17.312 -17.906 0.309 1 91.5 328 ILE B N 1
ATOM 7986 C CA . ILE B 1 328 ? -17.906 -18.547 -0.857 1 91.5 328 ILE B CA 1
ATOM 7987 C C . ILE B 1 328 ? -16.984 -18.406 -2.059 1 91.5 328 ILE B C 1
ATOM 7989 O O . ILE B 1 328 ? -16.812 -19.344 -2.838 1 91.5 328 ILE B O 1
ATOM 7993 N N . GLY B 1 329 ? -16.375 -17.328 -2.143 1 90.25 329 GLY B N 1
ATOM 7994 C CA . GLY B 1 329 ? -15.539 -17.047 -3.307 1 90.25 329 GLY B CA 1
ATOM 7995 C C . GLY B 1 329 ? -14.203 -17.766 -3.273 1 90.25 329 GLY B C 1
ATOM 7996 O O . GLY B 1 329 ? -13.727 -18.25 -4.301 1 90.25 329 GLY B O 1
ATOM 7997 N N . PHE B 1 330 ? -13.648 -18 -2.045 1 90 330 PHE B N 1
ATOM 7998 C CA . PHE B 1 330 ? -12.25 -18.422 -2.057 1 90 330 PHE B CA 1
ATOM 7999 C C . PHE B 1 330 ? -12.055 -19.688 -1.228 1 90 330 PHE B C 1
ATOM 8001 O O . PHE B 1 330 ? -11.039 -20.359 -1.354 1 90 330 PHE B O 1
ATOM 8008 N N . PHE B 1 331 ? -13.008 -20.109 -0.42 1 88.69 331 PHE B N 1
ATOM 8009 C CA . PHE B 1 331 ? -12.75 -21.234 0.473 1 88.69 331 PHE B CA 1
ATOM 8010 C C . PHE B 1 331 ? -13.742 -22.375 0.214 1 88.69 331 PHE B C 1
ATOM 8012 O O . PHE B 1 331 ? -13.43 -23.531 0.454 1 88.69 331 PHE B O 1
ATOM 8019 N N . MET B 1 332 ? -14.812 -22.047 -0.272 1 89.75 332 MET B N 1
ATOM 8020 C CA . MET B 1 332 ? -15.844 -23.062 -0.473 1 89.75 332 MET B CA 1
ATOM 8021 C C . MET B 1 332 ? -15.406 -24.094 -1.508 1 89.75 332 MET B C 1
ATOM 8023 O O . MET B 1 332 ? -14.977 -23.734 -2.605 1 89.75 332 MET B O 1
ATOM 8027 N N . GLY B 1 333 ? -15.383 -25.359 -1.194 1 86.31 333 GLY B N 1
ATOM 8028 C CA . GLY B 1 333 ? -15.125 -26.484 -2.09 1 86.31 333 GLY B CA 1
ATOM 8029 C C . GLY B 1 333 ? -13.656 -26.656 -2.428 1 86.31 333 GLY B C 1
ATOM 8030 O O . GLY B 1 333 ? -13.289 -27.516 -3.217 1 86.31 333 GLY B O 1
ATOM 8031 N N . LYS B 1 334 ? -12.789 -25.812 -1.901 1 83.25 334 LYS B N 1
ATOM 8032 C CA . LYS B 1 334 ? -11.383 -25.828 -2.293 1 83.25 334 LYS B CA 1
ATOM 8033 C C . LYS B 1 334 ? -10.625 -26.922 -1.567 1 83.25 334 LYS B C 1
ATOM 8035 O O . LYS B 1 334 ? -9.547 -27.328 -2.004 1 83.25 334 LYS B O 1
ATOM 8040 N N . ALA B 1 335 ? -11.242 -27.469 -0.561 1 78.75 335 ALA B N 1
ATOM 8041 C CA . ALA B 1 335 ? -10.562 -28.516 0.199 1 78.75 335 ALA B CA 1
ATOM 8042 C C . ALA B 1 335 ? -10.844 -29.891 -0.397 1 78.75 335 ALA B C 1
ATOM 8044 O O . ALA B 1 335 ? -10.203 -30.875 -0.035 1 78.75 335 ALA B O 1
ATOM 8045 N N . LEU B 1 336 ? -11.812 -29.938 -1.381 1 73.94 336 LEU B N 1
ATOM 8046 C CA . LEU B 1 336 ? -12.125 -31.203 -2.029 1 73.94 336 LEU B CA 1
ATOM 8047 C C . LEU B 1 336 ? -11.055 -31.578 -3.049 1 73.94 336 LEU B C 1
ATOM 8049 O O . LEU B 1 336 ? -10.766 -30.797 -3.963 1 73.94 336 LEU B O 1
ATOM 8053 N N . ASP B 1 337 ? -10.43 -32.656 -2.879 1 74.38 337 ASP B N 1
ATOM 8054 C CA . ASP B 1 337 ? -9.398 -33.125 -3.805 1 74.38 337 ASP B CA 1
ATOM 8055 C C . ASP B 1 337 ? -10.023 -33.781 -5.027 1 74.38 337 ASP B C 1
ATOM 8057 O O . ASP B 1 337 ? -9.961 -33.25 -6.137 1 74.38 337 ASP B O 1
ATOM 8061 N N . HIS B 1 338 ? -10.695 -34.969 -4.973 1 82.75 338 HIS B N 1
ATOM 8062 C CA . HIS B 1 338 ? -11.43 -35.688 -6.023 1 82.75 338 HIS B CA 1
ATOM 8063 C C . HIS B 1 338 ? -12.578 -36.5 -5.441 1 82.75 338 HIS B C 1
ATOM 8065 O O . HIS B 1 338 ? -12.586 -36.781 -4.242 1 82.75 338 HIS B O 1
ATOM 8071 N N . PRO B 1 339 ? -13.641 -36.719 -6.191 1 85.56 339 PRO B N 1
ATOM 8072 C CA . PRO B 1 339 ? -14.867 -37.344 -5.719 1 85.56 339 PRO B CA 1
ATOM 8073 C C . PRO B 1 339 ? -14.633 -38.719 -5.113 1 85.56 339 PRO B C 1
ATOM 8075 O O . PRO B 1 339 ? -15.516 -39.281 -4.441 1 85.56 339 PRO B O 1
ATOM 8078 N N . ALA B 1 340 ? -13.453 -39.25 -5.332 1 83 340 ALA B N 1
ATOM 8079 C CA . ALA B 1 340 ? -13.148 -40.562 -4.727 1 83 340 ALA B CA 1
ATOM 8080 C C . ALA B 1 340 ? -12.727 -40.406 -3.27 1 83 340 ALA B C 1
ATOM 8082 O O . ALA B 1 340 ? -12.906 -41.312 -2.461 1 83 340 ALA B O 1
ATOM 8083 N N . LYS B 1 341 ? -12.094 -39.281 -2.936 1 79.62 341 LYS B N 1
ATOM 8084 C CA . LYS B 1 341 ? -11.641 -39 -1.578 1 79.62 341 LYS B CA 1
ATOM 8085 C C . LYS B 1 341 ? -12.492 -37.906 -0.924 1 79.62 341 LYS B C 1
ATOM 8087 O O . LYS B 1 341 ? -12.18 -36.719 -1.017 1 79.62 341 LYS B O 1
ATOM 8092 N N . VAL B 1 342 ? -13.648 -38.375 -0.354 1 74.75 342 VAL B N 1
ATOM 8093 C CA . VAL B 1 342 ? -14.547 -37.344 0.209 1 74.75 342 VAL B CA 1
ATOM 8094 C C . VAL B 1 342 ? -14.672 -37.562 1.717 1 74.75 342 VAL B C 1
ATOM 8096 O O . VAL B 1 342 ? -14.469 -38.688 2.217 1 74.75 342 VAL B O 1
ATOM 8099 N N . VAL B 1 343 ? -14.672 -36.531 2.396 1 72.25 343 VAL B N 1
ATOM 8100 C CA . VAL B 1 343 ? -14.945 -36.531 3.83 1 72.25 343 VAL B CA 1
ATOM 8101 C C . VAL B 1 343 ? -16.453 -36.438 4.07 1 72.25 343 VAL B C 1
ATOM 8103 O O . VAL B 1 343 ? -17.109 -35.5 3.596 1 72.25 343 VAL B O 1
ATOM 8106 N N . ASP B 1 344 ? -16.938 -37.562 4.68 1 77.56 344 ASP B N 1
ATOM 8107 C CA . ASP B 1 344 ? -18.375 -37.594 4.91 1 77.56 344 ASP B CA 1
ATOM 8108 C C . ASP B 1 344 ? -18.734 -37 6.27 1 77.56 344 ASP B C 1
ATOM 8110 O O . ASP B 1 344 ? -19.141 -37.75 7.18 1 77.56 344 ASP B O 1
ATOM 8114 N N . ASN B 1 345 ? -18.531 -35.781 6.523 1 79.62 345 ASN B N 1
ATOM 8115 C CA . ASN B 1 345 ? -18.938 -35 7.699 1 79.62 345 ASN B CA 1
ATOM 8116 C C . ASN B 1 345 ? -19.672 -33.719 7.316 1 79.62 345 ASN B C 1
ATOM 8118 O O . ASN B 1 345 ? -19.141 -32.875 6.602 1 79.62 345 ASN B O 1
ATOM 8122 N N . PRO B 1 346 ? -20.859 -33.688 7.82 1 79.69 346 PRO B N 1
ATOM 8123 C CA . PRO B 1 346 ? -21.688 -32.531 7.43 1 79.69 346 PRO B CA 1
ATOM 8124 C C . PRO B 1 346 ? -21.094 -31.219 7.867 1 79.69 346 PRO B C 1
ATOM 8126 O O . PRO B 1 346 ? -21.312 -30.188 7.219 1 79.69 346 PRO B O 1
ATOM 8129 N N . ILE B 1 347 ? -20.328 -31.219 8.836 1 81.44 347 ILE B N 1
ATOM 8130 C CA . ILE B 1 347 ? -19.766 -30 9.367 1 81.44 347 ILE B CA 1
ATOM 8131 C C . ILE B 1 347 ? -18.703 -29.453 8.414 1 81.44 347 ILE B C 1
ATOM 8133 O O . ILE B 1 347 ? -18.516 -28.25 8.289 1 81.44 347 ILE B O 1
ATOM 8137 N N . TYR B 1 348 ? -18.078 -30.297 7.652 1 82.25 348 TYR B N 1
ATOM 8138 C CA . TYR B 1 348 ? -17 -29.891 6.773 1 82.25 348 TYR B CA 1
ATOM 8139 C C . TYR B 1 348 ? -17.469 -29.766 5.332 1 82.25 348 TYR B C 1
ATOM 8141 O O . TYR B 1 348 ? -16.703 -29.422 4.438 1 82.25 348 TYR B O 1
ATOM 8149 N N . GLU B 1 349 ? -18.75 -29.953 5.152 1 84.31 349 GLU B N 1
ATOM 8150 C CA . GLU B 1 349 ? -19.328 -29.969 3.805 1 84.31 349 GLU B CA 1
ATOM 8151 C C . GLU B 1 349 ? -19.078 -28.656 3.084 1 84.31 349 GLU B C 1
ATOM 8153 O O . GLU B 1 349 ? -18.797 -28.641 1.883 1 84.31 349 GLU B O 1
ATOM 8158 N N . PRO B 1 350 ? -19.156 -27.562 3.82 1 84.19 350 PRO B N 1
ATOM 8159 C CA . PRO B 1 350 ? -18.922 -26.297 3.121 1 84.19 350 PRO B CA 1
ATOM 8160 C C . PRO B 1 350 ? -17.531 -26.203 2.521 1 84.19 350 PRO B C 1
ATOM 8162 O O . PRO B 1 350 ? -17.312 -25.516 1.519 1 84.19 350 PRO B O 1
ATOM 8165 N N . PHE B 1 351 ? -16.609 -26.922 3.074 1 85.38 351 PHE B N 1
ATOM 8166 C CA . PHE B 1 351 ? -15.234 -26.891 2.592 1 85.38 351 PHE B CA 1
ATOM 8167 C C . PHE B 1 351 ? -15.023 -27.891 1.471 1 85.38 351 PHE B C 1
ATOM 8169 O O . PHE B 1 351 ? -14.086 -27.766 0.682 1 85.38 351 PHE B O 1
ATOM 8176 N N . TYR B 1 352 ? -15.977 -28.875 1.364 1 84.56 352 TYR B N 1
ATOM 8177 C CA . TYR B 1 352 ? -15.727 -29.984 0.456 1 84.56 352 TYR B CA 1
ATOM 8178 C C . TYR B 1 352 ? -16.781 -30.031 -0.644 1 84.56 352 TYR B C 1
ATOM 8180 O O . TYR B 1 352 ? -16.734 -30.906 -1.521 1 84.56 352 TYR B O 1
ATOM 8188 N N . ARG B 1 353 ? -17.703 -29.125 -0.61 1 85.5 353 ARG B N 1
ATOM 8189 C CA . ARG B 1 353 ? -18.703 -29.109 -1.669 1 85.5 353 ARG B CA 1
ATOM 8190 C C . ARG B 1 353 ? -18.359 -28.062 -2.725 1 85.5 353 ARG B C 1
ATOM 8192 O O . ARG B 1 353 ? -18.25 -26.875 -2.42 1 85.5 353 ARG B O 1
ATOM 8199 N N . LYS B 1 354 ? -18.203 -28.516 -3.879 1 86.25 354 LYS B N 1
ATOM 8200 C CA . LYS B 1 354 ? -17.938 -27.609 -4.992 1 86.25 354 LYS B CA 1
ATOM 8201 C C . LYS B 1 354 ? -19.203 -26.938 -5.48 1 86.25 354 LYS B C 1
ATOM 8203 O O . LYS B 1 354 ? -20.312 -27.438 -5.266 1 86.25 354 LYS B O 1
ATOM 8208 N N . CYS B 1 355 ? -19.062 -25.859 -6.055 1 86.62 355 CYS B N 1
ATOM 8209 C CA . CYS B 1 355 ? -20.188 -25.141 -6.645 1 86.62 355 CYS B CA 1
ATOM 8210 C C . CYS B 1 355 ? -20.609 -25.781 -7.965 1 86.62 355 CYS B C 1
ATOM 8212 O O . CYS B 1 355 ? -19.859 -26.562 -8.547 1 86.62 355 CYS B O 1
ATOM 8214 N N . ALA B 1 356 ? -21.797 -25.547 -8.359 1 79.38 356 ALA B N 1
ATOM 8215 C CA . ALA B 1 356 ? -22.359 -26.156 -9.562 1 79.38 356 ALA B CA 1
ATOM 8216 C C . ALA B 1 356 ? -21.656 -25.641 -10.812 1 79.38 356 ALA B C 1
ATOM 8218 O O . ALA B 1 356 ? -21.484 -26.375 -11.781 1 79.38 356 ALA B O 1
ATOM 8219 N N . GLY B 1 357 ? -21.219 -24.484 -10.781 1 80.88 357 GLY B N 1
ATOM 8220 C CA . GLY B 1 357 ? -20.469 -23.953 -11.914 1 80.88 357 GLY B CA 1
ATOM 8221 C C . GLY B 1 357 ? -18.984 -24.188 -11.812 1 80.88 357 GLY B C 1
ATOM 8222 O O . GLY B 1 357 ? -18.516 -25 -11 1 80.88 357 GLY B O 1
ATOM 8223 N N . LEU B 1 358 ? -18.219 -23.688 -12.703 1 83.44 358 LEU B N 1
ATOM 8224 C CA . LEU B 1 358 ? -16.766 -23.781 -12.633 1 83.44 358 LEU B CA 1
ATOM 8225 C C . LEU B 1 358 ? -16.219 -22.969 -11.453 1 83.44 358 LEU B C 1
ATOM 8227 O O . LEU B 1 358 ? -15.25 -23.375 -10.82 1 83.44 358 LEU B O 1
ATOM 8231 N N . SER B 1 359 ? -16.906 -21.875 -11.281 1 86.31 359 SER B N 1
ATOM 8232 C CA . SER B 1 359 ? -16.578 -21.031 -10.133 1 86.31 359 SER B CA 1
ATOM 8233 C C . SER B 1 359 ? -17.828 -20.75 -9.297 1 86.31 359 SER B C 1
ATOM 8235 O O . SER B 1 359 ? -18.938 -21.141 -9.68 1 86.31 359 SER B O 1
ATOM 8237 N N . CYS B 1 360 ? -17.625 -20.203 -8.117 1 89.81 360 CYS B N 1
ATOM 8238 C CA . CYS B 1 360 ? -18.75 -19.906 -7.234 1 89.81 360 CYS B CA 1
ATOM 8239 C C . CYS B 1 360 ? -19.25 -18.484 -7.449 1 89.81 360 CYS B C 1
ATOM 8241 O O . CYS B 1 360 ? -19.703 -17.828 -6.504 1 89.81 360 CYS B O 1
ATOM 8243 N N . ALA B 1 361 ? -19.078 -17.969 -8.664 1 89.25 361 ALA B N 1
ATOM 8244 C CA . ALA B 1 361 ? -19.469 -16.609 -8.969 1 89.25 361 ALA B CA 1
ATOM 8245 C C . ALA B 1 361 ? -20.984 -16.438 -8.93 1 89.25 361 ALA B C 1
ATOM 8247 O O . ALA B 1 361 ? -21.484 -15.398 -8.508 1 89.25 361 ALA B O 1
ATOM 8248 N N . PHE B 1 362 ? -21.688 -17.5 -9.312 1 89.94 362 PHE B N 1
ATOM 8249 C CA . PHE B 1 362 ? -23.156 -17.438 -9.312 1 89.94 362 PHE B CA 1
ATOM 8250 C C . PHE B 1 362 ? -23.688 -17.344 -7.887 1 89.94 362 PHE B C 1
ATOM 8252 O O . PHE B 1 362 ? -24.562 -16.516 -7.605 1 89.94 362 PHE B O 1
ATOM 8259 N N . GLU B 1 363 ? -23.203 -18.156 -7.012 1 91.25 363 GLU B N 1
ATOM 8260 C CA . GLU B 1 363 ? -23.625 -18.141 -5.613 1 91.25 363 GLU B CA 1
ATOM 8261 C C . GLU B 1 363 ? -23.297 -16.797 -4.969 1 91.25 363 GLU B C 1
ATOM 8263 O O . GLU B 1 363 ? -24.078 -16.281 -4.164 1 91.25 363 GLU B O 1
ATOM 8268 N N . MET B 1 364 ? -22.188 -16.234 -5.332 1 93.06 364 MET B N 1
ATOM 8269 C CA . MET B 1 364 ? -21.797 -14.938 -4.793 1 93.06 364 MET B CA 1
ATOM 8270 C C . MET B 1 364 ? -22.719 -13.844 -5.301 1 93.06 364 MET B C 1
ATOM 8272 O O . MET B 1 364 ? -23.078 -12.93 -4.551 1 93.06 364 MET B O 1
ATOM 8276 N N . ALA B 1 365 ? -23.078 -13.898 -6.539 1 93.38 365 ALA B N 1
ATOM 8277 C CA . ALA B 1 365 ? -23.984 -12.906 -7.133 1 93.38 365 ALA B CA 1
ATOM 8278 C C . ALA B 1 365 ? -25.344 -12.914 -6.449 1 93.38 365 ALA B C 1
ATOM 8280 O O . ALA B 1 365 ? -25.906 -11.859 -6.145 1 93.38 365 ALA B O 1
ATOM 8281 N N . ILE B 1 366 ? -25.828 -14.109 -6.176 1 93.06 366 ILE B N 1
ATOM 8282 C CA . ILE B 1 366 ? -27.125 -14.219 -5.531 1 93.06 366 ILE B CA 1
ATOM 8283 C C . ILE B 1 366 ? -27.047 -13.68 -4.105 1 93.06 366 ILE B C 1
ATOM 8285 O O . ILE B 1 366 ? -27.953 -12.977 -3.648 1 93.06 366 ILE B O 1
ATOM 8289 N N . LEU B 1 367 ? -25.984 -14.016 -3.445 1 94.75 367 LEU B N 1
ATOM 8290 C CA . LEU B 1 367 ? -25.812 -13.516 -2.086 1 94.75 367 LEU B CA 1
ATOM 8291 C C . LEU B 1 367 ? -25.75 -11.992 -2.072 1 94.75 367 LEU B C 1
ATOM 8293 O O . LEU B 1 367 ? -26.391 -11.352 -1.237 1 94.75 367 LEU B O 1
ATOM 8297 N N . GLN B 1 368 ? -25.031 -11.406 -3.006 1 95.75 368 GLN B N 1
ATOM 8298 C CA . GLN B 1 368 ? -24.906 -9.953 -3.066 1 95.75 368 GLN B CA 1
ATOM 8299 C C . GLN B 1 368 ? -26.25 -9.305 -3.4 1 95.75 368 GLN B C 1
ATOM 8301 O O . GLN B 1 368 ? -26.625 -8.312 -2.783 1 95.75 368 GLN B O 1
ATOM 8306 N N . LEU B 1 369 ? -26.938 -9.852 -4.301 1 94.62 369 LEU B N 1
ATOM 8307 C CA . LEU B 1 369 ? -28.25 -9.328 -4.664 1 94.62 369 LEU B CA 1
ATOM 8308 C C . LEU B 1 369 ? -29.203 -9.367 -3.467 1 94.62 369 LEU B C 1
ATOM 8310 O O . LEU B 1 369 ? -29.906 -8.391 -3.201 1 94.62 369 LEU B O 1
ATOM 8314 N N . THR B 1 370 ? -29.141 -10.453 -2.779 1 95.75 370 THR B N 1
ATOM 8315 C CA . THR B 1 370 ? -30.016 -10.609 -1.62 1 95.75 370 THR B CA 1
ATOM 8316 C C . THR B 1 370 ? -29.641 -9.609 -0.529 1 95.75 370 THR B C 1
ATOM 8318 O O . THR B 1 370 ? -30.531 -9.023 0.099 1 95.75 370 THR B O 1
ATOM 8321 N N . ILE B 1 371 ? -28.375 -9.406 -0.33 1 95.75 371 ILE B N 1
ATOM 8322 C CA . ILE B 1 371 ? -27.922 -8.445 0.675 1 95.75 371 ILE B CA 1
ATOM 8323 C C . ILE B 1 371 ? -28.391 -7.043 0.301 1 95.75 371 ILE B C 1
ATOM 8325 O O . ILE B 1 371 ? -28.906 -6.309 1.146 1 95.75 371 ILE B O 1
ATOM 8329 N N . TRP B 1 372 ? -28.266 -6.66 -0.951 1 95.62 372 TRP B N 1
ATOM 8330 C CA . TRP B 1 372 ? -28.688 -5.344 -1.406 1 95.62 372 TRP B CA 1
ATOM 8331 C C . TRP B 1 372 ? -30.188 -5.152 -1.184 1 95.62 372 TRP B C 1
ATOM 8333 O O . TRP B 1 372 ? -30.625 -4.105 -0.701 1 95.62 372 TRP B O 1
ATOM 8343 N N . LEU B 1 373 ? -30.969 -6.168 -1.443 1 94.44 373 LEU B N 1
ATOM 8344 C CA . LEU B 1 373 ? -32.438 -6.082 -1.325 1 94.44 373 LEU B CA 1
ATOM 8345 C C . LEU B 1 373 ? -32.844 -5.977 0.136 1 94.44 373 LEU B C 1
ATOM 8347 O O . LEU B 1 373 ? -33.594 -5.074 0.506 1 94.44 373 LEU B O 1
ATOM 8351 N N . ILE B 1 374 ? -32.281 -6.828 0.925 1 95.38 374 ILE B N 1
ATOM 8352 C CA . ILE B 1 374 ? -32.688 -6.875 2.326 1 95.38 374 ILE B CA 1
ATOM 8353 C C . ILE B 1 374 ? -32.188 -5.629 3.051 1 95.38 374 ILE B C 1
ATOM 8355 O O . ILE B 1 374 ? -32.906 -5.051 3.869 1 95.38 374 ILE B O 1
ATOM 8359 N N . ARG B 1 375 ? -31.016 -5.211 2.775 1 93.31 375 ARG B N 1
ATOM 8360 C CA . ARG B 1 375 ? -30.453 -4.027 3.422 1 93.31 375 ARG B CA 1
ATOM 8361 C C . ARG B 1 375 ? -31.219 -2.773 3.043 1 93.31 375 ARG B C 1
ATOM 8363 O O . ARG B 1 375 ? -31.438 -1.896 3.881 1 93.31 375 ARG B O 1
ATOM 8370 N N . THR B 1 376 ? -31.641 -2.666 1.786 1 93.62 376 THR B N 1
ATOM 8371 C CA . THR B 1 376 ? -32.438 -1.517 1.342 1 93.62 376 THR B CA 1
ATOM 8372 C C . THR B 1 376 ? -33.781 -1.5 2.014 1 93.62 376 THR B C 1
ATOM 8374 O O . THR B 1 376 ? -34.25 -0.456 2.486 1 93.62 376 THR B O 1
ATOM 8377 N N . CYS B 1 377 ? -34.375 -2.611 2.123 1 93.19 377 CYS B N 1
ATOM 8378 C CA . CYS B 1 377 ? -35.656 -2.709 2.791 1 93.19 377 CYS B CA 1
ATOM 8379 C C . CYS B 1 377 ? -35.531 -2.389 4.277 1 93.19 377 CYS B C 1
ATOM 8381 O O . CYS B 1 377 ? -36.344 -1.646 4.828 1 93.19 377 CYS B O 1
ATOM 8383 N N . HIS B 1 378 ? -34.562 -2.898 4.848 1 93.5 378 HIS B N 1
ATOM 8384 C CA . HIS B 1 378 ? -34.312 -2.639 6.266 1 93.5 378 HIS B CA 1
ATOM 8385 C C . HIS B 1 378 ? -34.094 -1.153 6.523 1 93.5 378 HIS B C 1
ATOM 8387 O O . HIS B 1 378 ? -34.594 -0.602 7.496 1 93.5 378 HIS B O 1
ATOM 8393 N N . ARG B 1 379 ? -33.344 -0.548 5.668 1 90 379 ARG B N 1
ATOM 8394 C CA . ARG B 1 379 ? -33.062 0.877 5.797 1 90 379 ARG B CA 1
ATOM 8395 C C . ARG B 1 379 ? -34.344 1.701 5.676 1 90 379 ARG B C 1
ATOM 8397 O O . ARG B 1 379 ? -34.562 2.635 6.449 1 90 379 ARG B O 1
ATOM 8404 N N . MET B 1 380 ? -35.188 1.321 4.805 1 90.69 380 MET B N 1
ATOM 8405 C CA . MET B 1 380 ? -36.438 2.029 4.613 1 90.69 380 MET B CA 1
ATOM 8406 C C . MET B 1 380 ? -37.344 1.855 5.824 1 90.69 380 MET B C 1
ATOM 8408 O O . MET B 1 380 ? -37.969 2.82 6.289 1 90.69 380 MET B O 1
ATOM 8412 N N . PHE B 1 381 ? -37.312 0.761 6.34 1 91.88 381 PHE B N 1
ATOM 8413 C CA . PHE B 1 381 ? -38.188 0.458 7.465 1 91.88 381 PHE B CA 1
ATOM 8414 C C . PHE B 1 381 ? -37.688 1.142 8.734 1 91.88 381 PHE B C 1
ATOM 8416 O O . PHE B 1 381 ? -38.469 1.749 9.469 1 91.88 381 PHE B O 1
ATOM 8423 N N . THR B 1 382 ? -36.406 1.128 8.961 1 90.81 382 THR B N 1
ATOM 8424 C CA . THR B 1 382 ? -35.844 1.623 10.219 1 90.81 382 THR B CA 1
ATOM 8425 C C . THR B 1 382 ? -35.719 3.143 10.188 1 90.81 382 THR B C 1
ATOM 8427 O O . THR B 1 382 ? -35.844 3.803 11.227 1 90.81 382 THR B O 1
ATOM 8430 N N . LYS B 1 383 ? -35.469 3.703 9.023 1 90.5 383 LYS B N 1
ATOM 8431 C CA . LYS B 1 383 ? -35.188 5.133 8.969 1 90.5 383 LYS B CA 1
ATOM 8432 C C . LYS B 1 383 ? -36.438 5.934 8.625 1 90.5 383 LYS B C 1
ATOM 8434 O O . LYS B 1 383 ? -36.5 7.133 8.883 1 90.5 383 LYS B O 1
ATOM 8439 N N . LEU B 1 384 ? -37.5 5.289 8.125 1 91.25 384 LEU B N 1
ATOM 8440 C CA . LEU B 1 384 ? -38.688 6.043 7.727 1 91.25 384 LEU B CA 1
ATOM 8441 C C . LEU B 1 384 ? -39.906 5.516 8.43 1 91.25 384 LEU B C 1
ATOM 8443 O O . LEU B 1 384 ? -40.531 6.234 9.219 1 91.25 384 LEU B O 1
ATOM 8447 N N . VAL B 1 385 ? -40.125 4.258 8.367 1 92.88 385 VAL B N 1
ATOM 8448 C CA . VAL B 1 385 ? -41.406 3.695 8.797 1 92.88 385 VAL B CA 1
ATOM 8449 C C . VAL B 1 385 ? -41.5 3.697 10.32 1 92.88 385 VAL B C 1
ATOM 8451 O O . VAL B 1 385 ? -42.469 4.203 10.891 1 92.88 385 VAL B O 1
ATOM 8454 N N . ILE B 1 386 ? -40.469 3.266 10.945 1 93 386 ILE B N 1
ATOM 8455 C CA . ILE B 1 386 ? -40.531 3.121 12.398 1 93 386 ILE B CA 1
ATOM 8456 C C . ILE B 1 386 ? -40.594 4.5 13.055 1 93 386 ILE B C 1
ATOM 8458 O O . ILE B 1 386 ? -41.469 4.754 13.891 1 93 386 ILE B O 1
ATOM 8462 N N . PRO B 1 387 ? -39.688 5.375 12.648 1 92.44 387 PRO B N 1
ATOM 8463 C CA . PRO B 1 387 ? -39.781 6.703 13.258 1 92.44 387 PRO B CA 1
ATOM 8464 C C . PRO B 1 387 ? -41.094 7.398 12.953 1 92.44 387 PRO B C 1
ATOM 8466 O O . PRO B 1 387 ? -41.625 8.125 13.797 1 92.44 387 PRO B O 1
ATOM 8469 N N . TYR B 1 388 ? -41.656 7.191 11.82 1 93.56 388 TYR B N 1
ATOM 8470 C CA . TYR B 1 388 ? -42.938 7.789 11.461 1 93.56 388 TYR B CA 1
ATOM 8471 C C . TYR B 1 388 ? -44.062 7.242 12.344 1 93.56 388 TYR B C 1
ATOM 8473 O O . TYR B 1 388 ? -44.875 8 12.852 1 93.56 388 TYR B O 1
ATOM 8481 N N . LEU B 1 389 ? -44.031 5.969 12.547 1 94.44 389 LEU B N 1
ATOM 8482 C CA . LEU B 1 389 ? -45.062 5.324 13.359 1 94.44 389 LEU B CA 1
ATOM 8483 C C . LEU B 1 389 ? -44.906 5.707 14.828 1 94.44 389 LEU B C 1
ATOM 8485 O O . LEU B 1 389 ? -45.906 5.824 15.555 1 94.44 389 LEU B O 1
ATOM 8489 N N . THR B 1 390 ? -43.719 5.883 15.234 1 93.19 390 THR B N 1
ATOM 8490 C CA . THR B 1 390 ? -43.469 6.27 16.625 1 93.19 390 THR B CA 1
ATOM 8491 C C . THR B 1 390 ? -44 7.676 16.891 1 93.19 390 THR B C 1
ATOM 8493 O O . THR B 1 390 ? -44.594 7.93 17.938 1 93.19 390 THR B O 1
ATOM 8496 N N . VAL B 1 391 ? -43.688 8.594 15.961 1 92.25 391 VAL B N 1
ATOM 8497 C CA . VAL B 1 391 ? -44.156 9.969 16.109 1 92.25 391 VAL B CA 1
ATOM 8498 C C . VAL B 1 391 ? -45.688 9.984 16.062 1 92.25 391 VAL B C 1
ATOM 8500 O O . VAL B 1 391 ? -46.312 10.688 16.859 1 92.25 391 VAL B O 1
ATOM 8503 N N . LYS B 1 392 ? -46.312 9.195 15.219 1 91.56 392 LYS B N 1
ATOM 8504 C CA . LYS B 1 392 ? -47.75 9.125 15.117 1 91.56 392 LYS B CA 1
ATOM 8505 C C . LYS B 1 392 ? -48.375 8.562 16.406 1 91.56 392 LYS B C 1
ATOM 8507 O O . LYS B 1 392 ? -49.406 9.062 16.875 1 91.56 392 LYS B O 1
ATOM 8512 N N . ARG B 1 393 ? -47.75 7.625 16.938 1 92 393 ARG B N 1
ATOM 8513 C CA . ARG B 1 393 ? -48.25 7.02 18.172 1 92 393 ARG B CA 1
ATOM 8514 C C . ARG B 1 393 ? -48.125 7.992 19.344 1 92 393 ARG B C 1
ATOM 8516 O O . ARG B 1 393 ? -49.031 8.07 20.172 1 92 393 ARG B O 1
ATOM 8523 N N . LYS B 1 394 ? -47.031 8.734 19.375 1 89.62 394 LYS B N 1
ATOM 8524 C CA . LYS B 1 394 ? -46.844 9.719 20.438 1 89.62 394 LYS B CA 1
ATOM 8525 C C . LYS B 1 394 ? -47.844 10.852 20.312 1 89.62 394 LYS B C 1
ATOM 8527 O O . LYS B 1 394 ? -48.344 11.375 21.312 1 89.62 394 LYS B O 1
ATOM 8532 N N . LEU B 1 395 ? -48.125 11.242 19.078 1 86.12 395 LEU B N 1
ATOM 8533 C CA . LEU B 1 395 ? -49.094 12.297 18.828 1 86.12 395 LEU B CA 1
ATOM 8534 C C . LEU B 1 395 ? -50.5 11.867 19.25 1 86.12 395 LEU B C 1
ATOM 8536 O O . LEU B 1 395 ? -51.25 12.656 19.797 1 86.12 395 LEU B O 1
ATOM 8540 N N . GLN B 1 396 ? -50.75 10.602 19.016 1 85.75 396 GLN B N 1
ATOM 8541 C CA . GLN B 1 396 ? -52.062 10.078 19.359 1 85.75 396 GLN B CA 1
ATOM 8542 C C . GLN B 1 396 ? -52.219 9.93 20.875 1 85.75 396 GLN B C 1
ATOM 8544 O O . GLN B 1 396 ? -53.312 10.156 21.406 1 85.75 396 GLN B O 1
ATOM 8549 N N . ASN B 1 397 ? -51.188 9.578 21.453 1 83.19 397 ASN B N 1
ATOM 8550 C CA . ASN B 1 397 ? -51.25 9.344 22.891 1 83.19 397 ASN B CA 1
ATOM 8551 C C . ASN B 1 397 ? -51.125 10.641 23.672 1 83.19 397 ASN B C 1
ATOM 8553 O O . ASN B 1 397 ? -51.375 10.664 24.891 1 83.19 397 ASN B O 1
ATOM 8557 N N . SER B 1 398 ? -50.531 11.578 23.031 1 74.38 398 SER B N 1
ATOM 8558 C CA . SER B 1 398 ? -50.344 12.852 23.734 1 74.38 398 SER B CA 1
ATOM 8559 C C . SER B 1 398 ? -51.688 13.539 23.969 1 74.38 398 SER B C 1
ATOM 8561 O O . SER B 1 398 ? -52.562 13.516 23.109 1 74.38 398 SER B O 1
ATOM 8563 N N . LYS B 1 399 ? -52.125 13.602 25.172 1 61.16 399 LYS B N 1
ATOM 8564 C CA . LYS B 1 399 ? -53.312 14.297 25.656 1 61.16 399 LYS B CA 1
ATOM 8565 C C . LYS B 1 399 ? -53.406 15.703 25.062 1 61.16 399 LYS B C 1
ATOM 8567 O O . LYS B 1 399 ? -54.375 16.406 25.281 1 61.16 399 LYS B O 1
ATOM 8572 N N . PHE B 1 400 ? -52.344 16.125 24.422 1 55.72 400 PHE B N 1
ATOM 8573 C CA . PHE B 1 400 ? -52.281 17.5 23.953 1 55.72 400 PHE B CA 1
ATOM 8574 C C . PHE B 1 400 ? -53.062 17.688 22.672 1 55.72 400 PHE B C 1
ATOM 8576 O O . PHE B 1 400 ? -52.875 18.641 21.922 1 55.72 400 PHE B O 1
ATOM 8583 N N . SER B 1 401 ? -53.812 16.734 22.25 1 54.88 401 SER B N 1
ATOM 8584 C CA . SER B 1 401 ? -54.5 16.672 20.969 1 54.88 401 SER B CA 1
ATOM 8585 C C . SER B 1 401 ? -55.25 17.953 20.672 1 54.88 401 SER B C 1
ATOM 8587 O O . SER B 1 401 ? -55.406 18.359 19.516 1 54.88 401 SER B O 1
ATOM 8589 N N . ASN B 1 402 ? -55.938 18.531 21.641 1 52.97 402 ASN B N 1
ATOM 8590 C CA . ASN B 1 402 ? -56.906 19.594 21.391 1 52.97 402 ASN B CA 1
ATOM 8591 C C . ASN B 1 402 ? -56.25 20.969 21.438 1 52.97 402 ASN B C 1
ATOM 8593 O O . ASN B 1 402 ? -56.875 21.969 21.078 1 52.97 402 ASN B O 1
ATOM 8597 N N . GLU B 1 403 ? -55.094 21.281 22.141 1 56.47 403 GLU B N 1
ATOM 8598 C CA . GLU B 1 403 ? -54.594 22.625 22.391 1 56.47 403 GLU B CA 1
ATOM 8599 C C . GLU B 1 403 ? -53.344 22.891 21.562 1 56.47 403 GLU B C 1
ATOM 8601 O O . GLU B 1 403 ? -52.625 21.953 21.188 1 56.47 403 GLU B O 1
ATOM 8606 N N . LYS B 1 404 ? -53.25 24.141 20.984 1 66.81 404 LYS B N 1
ATOM 8607 C CA . LYS B 1 404 ? -52.094 24.656 20.266 1 66.81 404 LYS B CA 1
ATOM 8608 C C . LYS B 1 404 ? -50.781 24.359 21.016 1 66.81 404 LYS B C 1
ATOM 8610 O O . LYS B 1 404 ? -50.531 24.969 22.062 1 66.81 404 LYS B O 1
ATOM 8615 N N . LEU B 1 405 ? -50 23.266 20.672 1 76.06 405 LEU B N 1
ATOM 8616 C CA . LEU B 1 405 ? -48.75 22.844 21.312 1 76.06 405 LEU B CA 1
ATOM 8617 C C . LEU B 1 405 ? -47.656 23.875 21.078 1 76.06 405 LEU B C 1
ATOM 8619 O O . LEU B 1 405 ? -47.562 24.469 20 1 76.06 405 LEU B O 1
ATOM 8623 N N . LYS B 1 406 ? -47.062 24.297 22.141 1 81.5 406 LYS B N 1
ATOM 8624 C CA . LYS B 1 406 ? -45.875 25.141 22 1 81.5 406 LYS B CA 1
ATOM 8625 C C . LYS B 1 406 ? -44.781 24.406 21.234 1 81.5 406 LYS B C 1
ATOM 8627 O O . LYS B 1 406 ? -44.812 23.172 21.109 1 81.5 406 LYS B O 1
ATOM 8632 N N . GLN B 1 407 ? -43.906 25.047 20.625 1 84.56 407 GLN B N 1
ATOM 8633 C CA . GLN B 1 407 ? -42.875 24.484 19.781 1 84.56 407 GLN B CA 1
ATOM 8634 C C . GLN B 1 407 ? -42.031 23.453 20.547 1 84.56 407 GLN B C 1
ATOM 8636 O O . GLN B 1 407 ? -41.688 22.422 20 1 84.56 407 GLN B O 1
ATOM 8641 N N . TRP B 1 408 ? -41.719 23.688 21.828 1 85.5 408 TRP B N 1
ATOM 8642 C CA . TRP B 1 408 ? -40.875 22.75 22.594 1 85.5 408 TRP B CA 1
ATOM 8643 C C . TRP B 1 408 ? -41.625 21.469 22.891 1 85.5 408 TRP B C 1
ATOM 8645 O O . TRP B 1 408 ? -41.031 20.391 23 1 85.5 408 TRP B O 1
ATOM 8655 N N . GLU B 1 409 ? -42.969 21.484 22.984 1 84.44 409 GLU B N 1
ATOM 8656 C CA . GLU B 1 409 ? -43.781 20.297 23.203 1 84.44 409 GLU B CA 1
ATOM 8657 C C . GLU B 1 409 ? -43.906 19.469 21.922 1 84.44 409 GLU B C 1
ATOM 8659 O O . GLU B 1 409 ? -43.812 18.25 21.969 1 84.44 409 GLU B O 1
ATOM 8664 N N . SER B 1 410 ? -44.125 20.312 20.891 1 85.5 410 SER B N 1
ATOM 8665 C CA . SER B 1 410 ? -44.188 19.641 19.609 1 85.5 410 SER B CA 1
ATOM 8666 C C . SER B 1 410 ? -42.875 18.938 19.281 1 85.5 410 SER B C 1
ATOM 8668 O O . SER B 1 410 ? -42.875 17.844 18.703 1 85.5 410 SER B O 1
ATOM 8670 N N . ASP B 1 411 ? -41.75 19.516 19.609 1 88.81 411 ASP B N 1
ATOM 8671 C CA . ASP B 1 411 ? -40.438 18.938 19.328 1 88.81 411 ASP B CA 1
ATOM 8672 C C . ASP B 1 411 ? -40.156 17.766 20.266 1 88.81 411 ASP B C 1
ATOM 8674 O O . ASP B 1 411 ? -39.406 16.844 19.906 1 88.81 411 ASP B O 1
ATOM 8678 N N . TYR B 1 412 ? -40.719 17.828 21.438 1 86.62 412 TYR B N 1
ATOM 8679 C CA . TYR B 1 412 ? -40.5 16.75 22.391 1 86.62 412 TYR B CA 1
ATOM 8680 C C . TYR B 1 412 ? -41.125 15.445 21.891 1 86.62 412 TYR B C 1
ATOM 8682 O O . TYR B 1 412 ? -40.656 14.359 22.234 1 86.62 412 TYR B O 1
ATOM 8690 N N . LEU B 1 413 ? -42.125 15.57 21.094 1 87.38 413 LEU B N 1
ATOM 8691 C CA . LEU B 1 413 ? -42.844 14.398 20.562 1 87.38 413 LEU B CA 1
ATOM 8692 C C . LEU B 1 413 ? -42.031 13.758 19.422 1 87.38 413 LEU B C 1
ATOM 8694 O O . LEU B 1 413 ? -42.344 12.633 19.016 1 87.38 413 LEU B O 1
ATOM 8698 N N . LEU B 1 414 ? -41.125 14.461 18.953 1 91.5 414 LEU B N 1
ATOM 8699 C CA . LEU B 1 414 ? -40.281 13.922 17.891 1 91.5 414 LEU B CA 1
ATOM 8700 C C . LEU B 1 414 ? -39.25 12.945 18.438 1 91.5 414 LEU B C 1
ATOM 8702 O O . LEU B 1 414 ? -39.094 12.82 19.656 1 91.5 414 LEU B O 1
ATOM 8706 N N . ASN B 1 415 ? -38.625 12.211 17.594 1 91.31 415 ASN B N 1
ATOM 8707 C CA . ASN B 1 415 ? -37.625 11.219 17.984 1 91.31 415 ASN B CA 1
ATOM 8708 C C . ASN B 1 415 ? -36.312 11.883 18.406 1 91.31 415 ASN B C 1
ATOM 8710 O O . ASN B 1 415 ? -35.969 12.969 17.938 1 91.31 415 ASN B O 1
ATOM 8714 N N . THR B 1 416 ? -35.625 11.219 19.281 1 86.19 416 THR B N 1
ATOM 8715 C CA . THR B 1 416 ? -34.344 11.742 19.734 1 86.19 416 THR B CA 1
ATOM 8716 C C . THR B 1 416 ? -33.219 11.281 18.828 1 86.19 416 THR B C 1
ATOM 8718 O O . THR B 1 416 ? -33.25 10.164 18.312 1 86.19 416 THR B O 1
ATOM 8721 N N . SER B 1 417 ? -32.344 12.203 18.578 1 80.81 417 SER B N 1
ATOM 8722 C CA . SER B 1 417 ? -31.156 11.852 17.781 1 80.81 417 SER B CA 1
ATOM 8723 C C . SER B 1 417 ? -30.062 11.25 18.656 1 80.81 417 SER B C 1
ATOM 8725 O O . SER B 1 417 ? -29.766 11.766 19.734 1 80.81 417 SER B O 1
ATOM 8727 N N . GLU B 1 418 ? -29.625 10.117 18.281 1 79 418 GLU B N 1
ATOM 8728 C CA . GLU B 1 418 ? -28.547 9.461 19 1 79 418 GLU B CA 1
ATOM 8729 C C . GLU B 1 418 ? -27.234 10.219 18.844 1 79 418 GLU B C 1
ATOM 8731 O O . GLU B 1 418 ? -27.016 10.875 17.812 1 79 418 GLU B O 1
ATOM 8736 N N . ARG B 1 419 ? -26.391 10.18 19.828 1 77.81 419 ARG B N 1
ATOM 8737 C CA . ARG B 1 419 ? -25.109 10.875 19.844 1 77.81 419 ARG B CA 1
ATOM 8738 C C . ARG B 1 419 ? -24.219 10.414 18.688 1 77.81 419 ARG B C 1
ATOM 8740 O O . ARG B 1 419 ? -23.516 11.219 18.078 1 77.81 419 ARG B O 1
ATOM 8747 N N . TYR B 1 420 ? -24.344 9.164 18.422 1 87.56 420 TYR B N 1
ATOM 8748 C CA . TYR B 1 420 ? -23.422 8.625 17.422 1 87.56 420 TYR B CA 1
ATOM 8749 C C . TYR B 1 420 ? -24.125 8.367 16.109 1 87.56 420 TYR B C 1
ATOM 8751 O O . TYR B 1 420 ? -23.719 7.504 15.328 1 87.56 420 TYR B O 1
ATOM 8759 N N . LEU B 1 421 ? -25.125 9.062 15.836 1 89.12 421 LEU B N 1
ATOM 8760 C CA . LEU B 1 421 ? -25.938 8.867 14.641 1 89.12 421 LEU B CA 1
ATOM 8761 C C . LEU B 1 421 ? -25.109 9.062 13.375 1 89.12 421 LEU B C 1
ATOM 8763 O O . LEU B 1 421 ? -25.109 8.211 12.484 1 89.12 421 LEU B O 1
ATOM 8767 N N . ILE B 1 422 ? -24.328 10.156 13.297 1 91.88 422 ILE B N 1
ATOM 8768 C CA . ILE B 1 422 ? -23.562 10.461 12.094 1 91.88 422 ILE B CA 1
ATOM 8769 C C . ILE B 1 422 ? -22.438 9.445 11.922 1 91.88 422 ILE B C 1
ATOM 8771 O O . ILE B 1 422 ? -22.141 9.023 10.805 1 91.88 422 ILE B O 1
ATOM 8775 N N . ALA B 1 423 ? -21.828 9.062 12.992 1 93.81 423 ALA B N 1
ATOM 8776 C CA . ALA B 1 423 ? -20.797 8.031 12.922 1 93.81 423 ALA B CA 1
ATOM 8777 C C . ALA B 1 423 ? -21.359 6.73 12.359 1 93.81 423 ALA B C 1
ATOM 8779 O O . ALA B 1 423 ? -20.734 6.0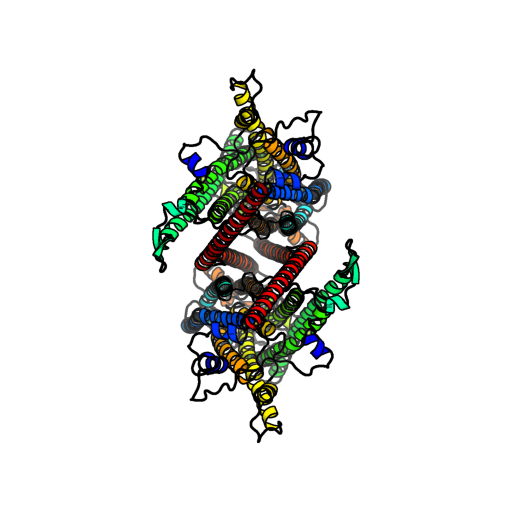9 11.508 1 93.81 423 ALA B O 1
ATOM 8780 N N . HIS B 1 424 ? -22.547 6.402 12.828 1 94 424 HIS B N 1
ATOM 8781 C CA . HIS B 1 424 ? -23.188 5.184 12.352 1 94 424 HIS B CA 1
ATOM 8782 C C . HIS B 1 424 ? -23.578 5.309 10.883 1 94 424 HIS B C 1
ATOM 8784 O O . HIS B 1 424 ? -23.453 4.348 10.117 1 94 424 HIS B O 1
ATOM 8790 N N . GLU B 1 425 ? -24.047 6.453 10.539 1 93.94 425 GLU B N 1
ATOM 8791 C CA . GLU B 1 425 ? -24.406 6.684 9.141 1 93.94 425 GLU B CA 1
ATOM 8792 C C . GLU B 1 425 ? -23.172 6.613 8.242 1 93.94 425 GLU B C 1
ATOM 8794 O O . GLU B 1 425 ? -23.234 6.078 7.133 1 93.94 425 GLU B O 1
ATOM 8799 N N . CYS B 1 426 ? -22.078 7.172 8.734 1 95.88 426 CYS B N 1
ATOM 8800 C CA . CYS B 1 426 ? -20.828 7.117 7.973 1 95.88 426 CYS B CA 1
ATOM 8801 C C . CYS B 1 426 ? -20.359 5.68 7.797 1 95.88 426 CYS B C 1
ATOM 8803 O O . CYS B 1 426 ? -19.922 5.293 6.711 1 95.88 426 CYS B O 1
ATOM 8805 N N . LEU B 1 427 ? -20.469 4.898 8.812 1 96.75 427 LEU B N 1
ATOM 8806 C CA . LEU B 1 427 ? -20.078 3.494 8.742 1 96.75 427 LEU B CA 1
ATOM 8807 C C . LEU B 1 427 ? -20.969 2.73 7.77 1 96.75 427 LEU B C 1
ATOM 8809 O O . LEU B 1 427 ? -20.5 1.853 7.043 1 96.75 427 LEU B O 1
ATOM 8813 N N . ASP B 1 428 ? -22.172 3.092 7.746 1 94.81 428 ASP B N 1
ATOM 8814 C CA . ASP B 1 428 ? -23.125 2.455 6.828 1 94.81 428 ASP B CA 1
ATOM 8815 C C . ASP B 1 428 ? -22.766 2.766 5.375 1 94.81 428 ASP B C 1
ATOM 8817 O O . ASP B 1 428 ? -22.828 1.888 4.516 1 94.81 428 ASP B O 1
ATOM 8821 N N . ILE B 1 429 ? -22.438 3.955 5.141 1 95.81 429 ILE B N 1
ATOM 8822 C CA . ILE B 1 429 ? -22.094 4.359 3.783 1 95.81 429 ILE B CA 1
ATOM 8823 C C . ILE B 1 429 ? -20.781 3.707 3.371 1 95.81 429 ILE B C 1
ATOM 8825 O O . ILE B 1 429 ? -20.609 3.316 2.213 1 95.81 429 ILE B O 1
ATOM 8829 N N . VAL B 1 430 ? -19.828 3.602 4.273 1 96.81 430 VAL B N 1
ATOM 8830 C CA . VAL B 1 430 ? -18.547 2.959 3.98 1 96.81 430 VAL B CA 1
ATOM 8831 C C . VAL B 1 430 ? -18.781 1.486 3.646 1 96.81 430 VAL B C 1
ATOM 8833 O O . VAL B 1 430 ? -18.141 0.942 2.744 1 96.81 430 VAL B O 1
ATOM 8836 N N . SER B 1 431 ? -19.719 0.833 4.352 1 96.19 431 SER B N 1
ATOM 8837 C CA . SER B 1 431 ? -20.062 -0.551 4.047 1 96.19 431 SER B CA 1
ATOM 8838 C C . SER B 1 431 ? -20.688 -0.672 2.664 1 96.19 431 SER B C 1
ATOM 8840 O O . SER B 1 431 ? -20.359 -1.578 1.899 1 96.19 431 SER B O 1
ATOM 8842 N N . GLU B 1 432 ? -21.594 0.232 2.43 1 96.06 432 GLU B N 1
ATOM 8843 C CA . GLU B 1 432 ? -22.203 0.24 1.104 1 96.06 432 GLU B CA 1
ATOM 8844 C C . GLU B 1 432 ? -21.156 0.481 0.018 1 96.06 432 GLU B C 1
ATOM 8846 O O . GLU B 1 432 ? -21.188 -0.153 -1.038 1 96.06 432 GLU B O 1
ATOM 8851 N N . TYR B 1 433 ? -20.281 1.402 0.311 1 97 433 TYR B N 1
ATOM 8852 C CA . TYR B 1 433 ? -19.156 1.677 -0.578 1 97 433 TYR B CA 1
ATOM 8853 C C . TYR B 1 433 ? -18.328 0.418 -0.816 1 97 433 TYR B C 1
ATOM 8855 O O . TYR B 1 433 ? -17.875 0.166 -1.937 1 97 433 TYR B O 1
ATOM 8863 N N . GLY B 1 434 ? -18.156 -0.392 0.146 1 97 434 GLY B N 1
ATOM 8864 C CA . GLY B 1 434 ? -17.469 -1.668 0.007 1 97 434 GLY B CA 1
ATOM 8865 C C . GLY B 1 434 ? -18.188 -2.633 -0.918 1 97 434 GLY B C 1
ATOM 8866 O O . GLY B 1 434 ? -17.562 -3.291 -1.748 1 97 434 GLY B O 1
ATOM 8867 N N . PHE B 1 435 ? -19.484 -2.658 -0.856 1 96.62 435 PHE B N 1
ATOM 8868 C CA . PHE B 1 435 ? -20.266 -3.547 -1.707 1 96.62 435 PHE B CA 1
ATOM 8869 C C . PHE B 1 435 ? -20.188 -3.107 -3.164 1 96.62 435 PHE B C 1
ATOM 8871 O O . PHE B 1 435 ? -20.281 -3.936 -4.074 1 96.62 435 PHE B O 1
ATOM 8878 N N . VAL B 1 436 ? -19.984 -1.853 -3.322 1 96.81 436 VAL B N 1
ATOM 8879 C CA . VAL B 1 436 ? -19.906 -1.314 -4.676 1 96.81 436 VAL B CA 1
ATOM 8880 C C . VAL B 1 436 ? -18.516 -1.56 -5.258 1 96.81 436 VAL B C 1
ATOM 8882 O O . VAL B 1 436 ? -18.359 -1.729 -6.469 1 96.81 436 VAL B O 1
ATOM 8885 N N . THR B 1 437 ? -17.531 -1.675 -4.387 1 96.06 437 THR B N 1
ATOM 8886 C CA . THR B 1 437 ? -16.172 -1.688 -4.898 1 96.06 437 THR B CA 1
ATOM 8887 C C . THR B 1 437 ? -15.578 -3.09 -4.812 1 96.06 437 THR B C 1
ATOM 8889 O O . THR B 1 437 ? -14.602 -3.402 -5.508 1 96.06 437 THR B O 1
ATOM 8892 N N . PHE B 1 438 ? -16.188 -3.891 -3.895 1 95.19 438 PHE B N 1
ATOM 8893 C CA . PHE B 1 438 ? -15.656 -5.238 -3.732 1 95.19 438 PHE B CA 1
ATOM 8894 C C . PHE B 1 438 ? -16.297 -6.195 -4.73 1 95.19 438 PHE B C 1
ATOM 8896 O O . PHE B 1 438 ? -17.5 -6.121 -4.98 1 95.19 438 PHE B O 1
ATOM 8903 N N . PHE B 1 439 ? -15.641 -7.098 -5.344 1 94.25 439 PHE B N 1
ATOM 8904 C CA . PHE B 1 439 ? -16.094 -8.25 -6.105 1 94.25 439 PHE B CA 1
ATOM 8905 C C . PHE B 1 439 ? -17.016 -7.816 -7.25 1 94.25 439 PHE B C 1
ATOM 8907 O O . PHE B 1 439 ? -18.094 -8.367 -7.43 1 94.25 439 PHE B O 1
ATOM 8914 N N . ILE B 1 440 ? -16.672 -6.879 -8.031 1 94.5 440 ILE B N 1
ATOM 8915 C CA . ILE B 1 440 ? -17.469 -6.289 -9.102 1 94.5 440 ILE B CA 1
ATOM 8916 C C . ILE B 1 440 ? -17.609 -7.285 -10.25 1 94.5 440 ILE B C 1
ATOM 8918 O O . ILE B 1 440 ? -18.609 -7.289 -10.961 1 94.5 440 ILE B O 1
ATOM 8922 N N . SER B 1 441 ? -16.656 -8.133 -10.398 1 92.31 441 SER B N 1
ATOM 8923 C CA . SER B 1 441 ? -16.703 -9.094 -11.5 1 92.31 441 SER B CA 1
ATOM 8924 C C . SER B 1 441 ? -17.812 -10.109 -11.297 1 92.31 441 SER B C 1
ATOM 8926 O O . SER B 1 441 ? -18.375 -10.625 -12.266 1 92.31 441 SER B O 1
ATOM 8928 N N . SER B 1 442 ? -18.141 -10.414 -10.047 1 91.75 442 SER B N 1
ATOM 8929 C CA . SER B 1 442 ? -19.203 -11.383 -9.766 1 91.75 442 SER B CA 1
ATOM 8930 C C . SER B 1 442 ? -20.578 -10.727 -9.75 1 91.75 442 SER B C 1
ATOM 8932 O O . SER B 1 442 ? -21.594 -11.391 -9.945 1 91.75 442 SER B O 1
ATOM 8934 N N . PHE B 1 443 ? -20.578 -9.484 -9.461 1 95.06 443 PHE B N 1
ATOM 8935 C CA . PHE B 1 443 ? -21.844 -8.758 -9.438 1 95.06 443 PHE B CA 1
ATOM 8936 C C . PHE B 1 443 ? -21.672 -7.355 -9.992 1 95.06 443 PHE B C 1
ATOM 8938 O O . PHE B 1 443 ? -21.734 -6.375 -9.25 1 95.06 443 PHE B O 1
ATOM 8945 N N . PRO B 1 444 ? -21.656 -7.203 -11.25 1 95.88 444 PRO B N 1
ATOM 8946 C CA . PRO B 1 444 ? -21.422 -5.906 -11.883 1 95.88 444 PRO B CA 1
ATOM 8947 C C . PRO B 1 444 ? -22.578 -4.93 -11.695 1 95.88 444 PRO B C 1
ATOM 8949 O O . PRO B 1 444 ? -22.438 -3.738 -11.977 1 95.88 444 PRO B O 1
ATOM 8952 N N . LEU B 1 445 ? -23.719 -5.363 -11.148 1 96 445 LEU B N 1
ATOM 8953 C CA . LEU B 1 445 ? -24.875 -4.508 -10.945 1 96 445 LEU B CA 1
ATOM 8954 C C . LEU B 1 445 ? -24.75 -3.719 -9.648 1 96 445 LEU B C 1
ATOM 8956 O O . LEU B 1 445 ? -25.578 -2.855 -9.352 1 96 445 LEU B O 1
ATOM 8960 N N . ALA B 1 446 ? -23.703 -3.891 -8.93 1 96.94 446 ALA B N 1
ATOM 8961 C CA . ALA B 1 446 ? -23.547 -3.301 -7.605 1 96.94 446 ALA B CA 1
ATOM 8962 C C . ALA B 1 446 ? -23.594 -1.778 -7.672 1 96.94 446 ALA B C 1
ATOM 8964 O O . ALA B 1 446 ? -24.328 -1.141 -6.91 1 96.94 446 ALA B O 1
ATOM 8965 N N . PRO B 1 447 ? -22.891 -1.103 -8.617 1 97.5 447 PRO B N 1
ATOM 8966 C CA . PRO B 1 447 ? -22.953 0.36 -8.672 1 97.5 447 PRO B CA 1
ATOM 8967 C C . PRO B 1 447 ? -24.359 0.868 -9 1 97.5 447 PRO B C 1
ATOM 8969 O O . PRO B 1 447 ? -24.766 1.933 -8.523 1 97.5 447 PRO B O 1
ATOM 8972 N N . LEU B 1 448 ? -25.094 0.127 -9.789 1 97.12 448 LEU B N 1
ATOM 8973 C CA . LEU B 1 448 ? -26.469 0.509 -10.086 1 97.12 448 LEU B CA 1
ATOM 8974 C C . LEU B 1 448 ? -27.344 0.412 -8.844 1 97.12 448 LEU B C 1
ATOM 8976 O O . LEU B 1 448 ? -28.125 1.315 -8.562 1 97.12 448 LEU B O 1
ATOM 8980 N N . CYS B 1 449 ? -27.172 -0.661 -8.141 1 96.38 449 CYS B N 1
ATOM 8981 C CA . CYS B 1 449 ? -27.891 -0.804 -6.875 1 96.38 449 CYS B CA 1
ATOM 8982 C C . CYS B 1 449 ? -27.5 0.295 -5.895 1 96.38 449 CYS B C 1
ATOM 8984 O O . CYS B 1 449 ? -28.359 0.863 -5.215 1 96.38 449 CYS B O 1
ATOM 8986 N N . GLY B 1 450 ? -26.234 0.569 -5.848 1 95.88 450 GLY B N 1
ATOM 8987 C CA . GLY B 1 450 ? -25.766 1.637 -4.977 1 95.88 450 GLY B CA 1
ATOM 8988 C C . GLY B 1 450 ? -26.328 2.996 -5.344 1 95.88 450 GLY B C 1
ATOM 8989 O O . GLY B 1 450 ? -26.688 3.779 -4.461 1 95.88 450 GLY B O 1
ATOM 8990 N N . PHE B 1 451 ? -26.438 3.205 -6.625 1 96.25 451 PHE B N 1
ATOM 8991 C CA . PHE B 1 451 ? -26.969 4.473 -7.105 1 96.25 451 PHE B CA 1
ATOM 8992 C C . PHE B 1 451 ? -28.422 4.645 -6.676 1 96.25 451 PHE B C 1
ATOM 8994 O O . PHE B 1 451 ? -28.797 5.676 -6.109 1 96.25 451 PHE B O 1
ATOM 9001 N N . PHE B 1 452 ? -29.25 3.658 -6.801 1 93.44 452 PHE B N 1
ATOM 9002 C CA . PHE B 1 452 ? -30.656 3.721 -6.438 1 93.44 452 PHE B CA 1
ATOM 9003 C C . PHE B 1 452 ? -30.828 3.795 -4.926 1 93.44 452 PHE B C 1
ATOM 9005 O O . PHE B 1 452 ? -31.625 4.598 -4.422 1 93.44 452 PHE B O 1
ATOM 9012 N N . THR B 1 453 ? -30.062 3.043 -4.238 1 93.81 453 THR B N 1
ATOM 9013 C CA . THR B 1 453 ? -30.156 3.02 -2.783 1 93.81 453 THR B CA 1
ATOM 9014 C C . THR B 1 453 ? -29.703 4.348 -2.189 1 93.81 453 THR B C 1
ATOM 9016 O O . THR B 1 453 ? -30.266 4.824 -1.204 1 93.81 453 THR B O 1
ATOM 9019 N N . ASN B 1 454 ? -28.719 4.957 -2.789 1 92.56 454 ASN B N 1
ATOM 9020 C CA . ASN B 1 454 ? -28.203 6.211 -2.258 1 92.56 454 ASN B CA 1
ATOM 9021 C C . ASN B 1 454 ? -29.156 7.371 -2.531 1 92.56 454 ASN B C 1
ATOM 9023 O O . ASN B 1 454 ? -29.266 8.297 -1.724 1 92.56 454 ASN B O 1
ATOM 9027 N N . ILE B 1 455 ? -29.828 7.332 -3.635 1 89.88 455 ILE B N 1
ATOM 9028 C CA . ILE B 1 455 ? -30.828 8.352 -3.918 1 89.88 455 ILE B CA 1
ATOM 9029 C C . ILE B 1 455 ? -31.953 8.273 -2.885 1 89.88 455 ILE B C 1
ATOM 9031 O O . ILE B 1 455 ? -32.375 9.297 -2.336 1 89.88 455 ILE B O 1
ATOM 9035 N N . LEU B 1 456 ? -32.344 7.086 -2.584 1 88.94 456 LEU B N 1
ATOM 9036 C CA . LEU B 1 456 ? -33.375 6.887 -1.576 1 88.94 456 LEU B CA 1
ATOM 9037 C C . LEU B 1 456 ? -32.875 7.285 -0.194 1 88.94 456 LEU B C 1
ATOM 9039 O O . LEU B 1 456 ? -33.562 7.957 0.56 1 88.94 456 LEU B O 1
ATOM 9043 N N . HIS B 1 457 ? -31.656 6.938 0.044 1 90.25 457 HIS B N 1
ATOM 9044 C CA . HIS B 1 457 ? -31.031 7.223 1.333 1 90.25 457 HIS B CA 1
ATOM 9045 C C . HIS B 1 457 ? -30.922 8.727 1.567 1 90.25 457 HIS B C 1
ATOM 9047 O O . HIS B 1 457 ? -31.219 9.219 2.658 1 90.25 457 HIS B O 1
ATOM 9053 N N . LEU B 1 458 ? -30.531 9.398 0.583 1 89.44 458 LEU B N 1
ATOM 9054 C CA . LEU B 1 458 ? -30.359 10.844 0.672 1 89.44 458 LEU B CA 1
ATOM 9055 C C . LEU B 1 458 ? -31.688 11.531 0.945 1 89.44 458 LEU B C 1
ATOM 9057 O O . LEU B 1 458 ? -31.781 12.398 1.819 1 89.44 458 LEU B O 1
ATOM 9061 N N . ARG B 1 459 ? -32.75 11.117 0.362 1 88.31 459 ARG B N 1
ATOM 9062 C CA . ARG B 1 459 ? -34.031 11.766 0.497 1 88.31 459 ARG B CA 1
ATOM 9063 C C . ARG B 1 459 ? -34.719 11.359 1.803 1 88.31 459 ARG B C 1
ATOM 9065 O O . ARG B 1 459 ? -35.312 12.203 2.477 1 88.31 459 ARG B O 1
ATOM 9072 N N . ILE B 1 460 ? -34.531 10.18 2.164 1 90.31 460 ILE B N 1
ATOM 9073 C CA . ILE B 1 460 ? -35.125 9.703 3.406 1 90.31 460 ILE B CA 1
ATOM 9074 C C . ILE B 1 460 ? -34.438 10.375 4.598 1 90.31 460 ILE B C 1
ATOM 9076 O O . ILE B 1 460 ? -35.125 10.82 5.535 1 90.31 460 ILE B O 1
ATOM 9080 N N . ASN B 1 461 ? -33.156 10.469 4.512 1 90.94 461 ASN B N 1
ATOM 9081 C CA . ASN B 1 461 ? -32.406 11.102 5.602 1 90.94 461 ASN B CA 1
ATOM 9082 C C . ASN B 1 461 ? -32.75 12.586 5.711 1 90.94 461 ASN B C 1
ATOM 9084 O O . ASN B 1 461 ? -32.844 13.125 6.816 1 90.94 461 ASN B O 1
ATOM 9088 N N . ALA B 1 462 ? -32.875 13.227 4.57 1 90.62 462 ALA B N 1
ATOM 9089 C CA . ALA B 1 462 ? -33.25 14.633 4.59 1 90.62 462 ALA B CA 1
ATOM 9090 C C . ALA B 1 462 ? -34.656 14.812 5.191 1 90.62 462 ALA B C 1
ATOM 9092 O O . ALA B 1 462 ? -34.844 15.672 6.051 1 90.62 462 ALA B O 1
ATOM 9093 N N . TYR B 1 463 ? -35.562 13.945 4.824 1 91.19 463 TYR B N 1
ATOM 9094 C CA . TYR B 1 463 ? -36.938 14.023 5.305 1 91.19 463 TYR B CA 1
ATOM 9095 C C . TYR B 1 463 ? -37 13.719 6.797 1 91.19 463 TYR B C 1
ATOM 9097 O O . TYR B 1 463 ? -37.625 14.461 7.555 1 91.19 463 TYR B O 1
ATOM 9105 N N . LYS B 1 464 ? -36.375 12.758 7.211 1 92 464 LYS B N 1
ATOM 9106 C CA . LYS B 1 464 ? -36.469 12.344 8.609 1 92 464 LYS B CA 1
ATOM 9107 C C . LYS B 1 464 ? -35.812 13.359 9.531 1 92 464 LYS B C 1
ATOM 9109 O O . LYS B 1 464 ? -36.281 13.617 10.633 1 92 464 LYS B O 1
ATOM 9114 N N . THR B 1 465 ? -34.656 13.953 9.109 1 90.5 465 THR B N 1
ATOM 9115 C CA . THR B 1 465 ? -33.938 14.891 9.945 1 90.5 465 THR B CA 1
ATOM 9116 C C . THR B 1 465 ? -34.75 16.156 10.18 1 90.5 465 THR B C 1
ATOM 9118 O O . THR B 1 465 ? -34.688 16.75 11.266 1 90.5 465 THR B O 1
ATOM 9121 N N . ILE B 1 466 ? -35.562 16.516 9.227 1 91.19 466 ILE B N 1
ATOM 9122 C CA . ILE B 1 466 ? -36.281 17.797 9.312 1 91.19 466 ILE B CA 1
ATOM 9123 C C . ILE B 1 466 ? -37.656 17.578 9.914 1 91.19 466 ILE B C 1
ATOM 9125 O O . ILE B 1 466 ? -38.188 18.453 10.609 1 91.19 466 ILE B O 1
ATOM 9129 N N . THR B 1 467 ? -38.25 16.406 9.773 1 91.5 467 THR B N 1
ATOM 9130 C CA . THR B 1 467 ? -39.656 16.266 10.133 1 91.5 467 THR B CA 1
ATOM 9131 C C . THR B 1 467 ? -39.812 15.305 11.305 1 91.5 467 THR B C 1
ATOM 9133 O O . THR B 1 467 ? -40.75 15.469 12.125 1 91.5 467 THR B O 1
ATOM 9136 N N . LEU B 1 468 ? -39 14.359 11.445 1 92.62 468 LEU B N 1
ATOM 9137 C CA . LEU B 1 468 ? -39.312 13.273 12.367 1 92.62 468 LEU B CA 1
ATOM 9138 C C . LEU B 1 468 ? -38.375 13.297 13.57 1 92.62 468 LEU B C 1
ATOM 9140 O O . LEU B 1 468 ? -38.656 12.664 14.594 1 92.62 468 LEU B O 1
ATOM 9144 N N . TYR B 1 469 ? -37.312 14.008 13.508 1 92.56 469 TYR B N 1
ATOM 9145 C CA . TYR B 1 469 ? -36.344 14.031 14.594 1 92.56 469 TYR B CA 1
ATOM 9146 C C . TYR B 1 469 ? -36.188 15.43 15.172 1 92.56 469 TYR B C 1
ATOM 9148 O O . TYR B 1 469 ? -36.469 16.422 14.484 1 92.56 469 TYR B O 1
ATOM 9156 N N . ARG B 1 470 ? -35.719 15.453 16.391 1 91.38 470 ARG B N 1
ATOM 9157 C CA . ARG B 1 470 ? -35.406 16.719 17.031 1 91.38 470 ARG B CA 1
ATOM 9158 C C . ARG B 1 470 ? -34.156 17.344 16.422 1 91.38 470 ARG B C 1
ATOM 9160 O O . ARG B 1 470 ? -33.312 16.641 15.867 1 91.38 470 ARG B O 1
ATOM 9167 N N . ARG B 1 471 ? -34.125 18.594 16.438 1 90.12 471 ARG B N 1
ATOM 9168 C CA . ARG B 1 471 ? -32.938 19.281 15.922 1 90.12 471 ARG B CA 1
ATOM 9169 C C . ARG B 1 471 ? -31.688 18.875 16.688 1 90.12 471 ARG B C 1
ATOM 9171 O O . ARG B 1 471 ? -31.641 18.938 17.906 1 90.12 471 ARG B O 1
ATOM 9178 N N . PRO B 1 472 ? -30.766 18.328 16.016 1 88.69 472 PRO B N 1
ATOM 9179 C CA . PRO B 1 472 ? -29.547 17.922 16.703 1 88.69 472 PRO B CA 1
ATOM 9180 C C . PRO B 1 472 ? -28.703 19.109 17.156 1 88.69 472 PRO B C 1
ATOM 9182 O O . PRO B 1 472 ? -28.906 20.234 16.688 1 88.69 472 PRO B O 1
ATOM 9185 N N . ASN B 1 473 ? -27.797 18.812 18.172 1 84.44 473 ASN B N 1
ATOM 9186 C CA . ASN B 1 473 ? -26.844 19.844 18.578 1 84.44 473 ASN B CA 1
ATOM 9187 C C . ASN B 1 473 ? -25.844 20.156 17.453 1 84.44 473 ASN B C 1
ATOM 9189 O O . ASN B 1 473 ? -25.156 19.25 16.984 1 84.44 473 ASN B O 1
ATOM 9193 N N . ALA B 1 474 ? -25.797 21.312 17.031 1 85.56 474 ALA B N 1
ATOM 9194 C CA . ALA B 1 474 ? -24.938 21.734 15.945 1 85.56 474 ALA B CA 1
ATOM 9195 C C . ALA B 1 474 ? -23.469 21.719 16.375 1 85.56 474 ALA B C 1
ATOM 9197 O O . ALA B 1 474 ? -22.953 22.703 16.906 1 85.56 474 ALA B O 1
ATOM 9198 N N . ARG B 1 475 ? -22.828 20.672 16.094 1 83 475 ARG B N 1
ATOM 9199 C CA . ARG B 1 475 ? -21.406 20.547 16.406 1 83 475 ARG B CA 1
ATOM 9200 C C . ARG B 1 475 ? -20.547 21.078 15.258 1 83 475 ARG B C 1
ATOM 9202 O O . ARG B 1 475 ? -20.797 20.75 14.094 1 83 475 ARG B O 1
ATOM 9209 N N . LYS B 1 476 ? -19.641 21.891 15.656 1 85.12 476 LYS B N 1
ATOM 9210 C CA . LYS B 1 476 ? -18.688 22.391 14.672 1 85.12 476 LYS B CA 1
ATOM 9211 C C . LYS B 1 476 ? -17.422 21.531 14.641 1 85.12 476 LYS B C 1
ATOM 9213 O O . LYS B 1 476 ? -16.672 21.484 15.625 1 85.12 476 LYS B O 1
ATOM 9218 N N . VAL B 1 477 ? -17.312 20.797 13.609 1 87.56 477 VAL B N 1
ATOM 9219 C CA . VAL B 1 477 ? -16.156 19.922 13.453 1 87.56 477 VAL B CA 1
ATOM 9220 C C . VAL B 1 477 ? -15.43 20.25 12.156 1 87.56 477 VAL B C 1
ATOM 9222 O O . VAL B 1 477 ? -16.062 20.625 11.156 1 87.56 477 VAL B O 1
ATOM 9225 N N . PRO B 1 478 ? -14.133 20.141 12.203 1 88.44 478 PRO B N 1
ATOM 9226 C CA . PRO B 1 478 ? -13.398 20.453 10.977 1 88.44 478 PRO B CA 1
ATOM 9227 C C . PRO B 1 478 ? -13.539 19.375 9.906 1 88.44 478 PRO B C 1
ATOM 9229 O O . PRO B 1 478 ? -13.398 19.672 8.711 1 88.44 478 PRO B O 1
ATOM 9232 N N . LYS B 1 479 ? -13.695 18.156 10.281 1 89.75 479 LYS B N 1
ATOM 9233 C CA . LYS B 1 479 ? -13.867 17.047 9.352 1 89.75 479 LYS B CA 1
ATOM 9234 C C . LYS B 1 479 ? -14.562 15.859 10.031 1 89.75 479 LYS B C 1
ATOM 9236 O O . LYS B 1 479 ? -14.648 15.805 11.258 1 89.75 479 LYS B O 1
ATOM 9241 N N . LEU B 1 480 ? -15.125 14.984 9.148 1 91.12 480 LEU B N 1
ATOM 9242 C CA . LEU B 1 480 ? -15.688 13.758 9.695 1 91.12 480 LEU B CA 1
ATOM 9243 C C . LEU B 1 480 ? -14.594 12.867 10.273 1 91.12 480 LEU B C 1
ATOM 9245 O O . LEU B 1 480 ? -13.531 12.711 9.672 1 91.12 480 LEU B O 1
ATOM 9249 N N . VAL B 1 481 ? -14.852 12.336 11.367 1 85.94 481 VAL B N 1
ATOM 9250 C CA . VAL B 1 481 ? -13.859 11.586 12.125 1 85.94 481 VAL B CA 1
ATOM 9251 C C . VAL B 1 481 ? -13.484 10.312 11.359 1 85.94 481 VAL B C 1
ATOM 9253 O O . VAL B 1 481 ? -14.344 9.484 11.07 1 85.94 481 VAL B O 1
ATOM 9256 N N . CYS B 1 482 ? -12.234 10.141 11 1 88.81 482 CYS B N 1
ATOM 9257 C CA . CYS B 1 482 ? -11.578 8.977 10.414 1 88.81 482 CYS B CA 1
ATOM 9258 C C . CYS B 1 482 ? -12.273 8.562 9.125 1 88.81 482 CYS B C 1
ATOM 9260 O O . CYS B 1 482 ? -12.078 7.441 8.641 1 88.81 482 CYS B O 1
ATOM 9262 N N . PHE B 1 483 ? -13.086 9.328 8.547 1 94.19 483 PHE B N 1
ATOM 9263 C CA . PHE B 1 483 ? -13.93 8.93 7.422 1 94.19 483 PHE B CA 1
ATOM 9264 C C . PHE B 1 483 ? -13.094 8.758 6.156 1 94.19 483 PHE B C 1
ATOM 9266 O O . PHE B 1 483 ? -13.195 7.73 5.48 1 94.19 483 PHE B O 1
ATOM 9273 N N . SER B 1 484 ? -12.242 9.719 5.902 1 92.88 484 SER B N 1
ATOM 9274 C CA . SER B 1 484 ? -11.406 9.648 4.703 1 92.88 484 SER B CA 1
ATOM 9275 C C . SER B 1 484 ? -10.453 8.461 4.758 1 92.88 484 SER B C 1
ATOM 9277 O O . SER B 1 484 ? -10.203 7.812 3.74 1 92.88 484 SER B O 1
ATOM 9279 N N . LYS B 1 485 ? -9.977 8.18 5.898 1 90.62 485 LYS B N 1
ATOM 9280 C CA . LYS B 1 485 ? -9.078 7.039 6.07 1 90.62 485 LYS B CA 1
ATOM 9281 C C . LYS B 1 485 ? -9.812 5.723 5.848 1 90.62 485 LYS B C 1
ATOM 9283 O O . LYS B 1 485 ? -9.258 4.793 5.25 1 90.62 485 LYS B O 1
ATOM 9288 N N . LEU B 1 486 ? -11 5.664 6.332 1 95.62 486 LEU B N 1
ATOM 9289 C CA . LEU B 1 486 ? -11.789 4.449 6.152 1 95.62 486 LEU B CA 1
ATOM 9290 C C . LEU B 1 486 ? -12.094 4.215 4.68 1 95.62 486 LEU B C 1
ATOM 9292 O O . LEU B 1 486 ? -12.031 3.08 4.199 1 95.62 486 LEU B O 1
ATOM 9296 N N . LEU B 1 487 ? -12.406 5.277 3.965 1 96.25 487 LEU B N 1
ATOM 9297 C CA . LEU B 1 487 ? -12.648 5.16 2.533 1 96.25 487 LEU B CA 1
ATOM 9298 C C . LEU B 1 487 ? -11.398 4.684 1.805 1 96.25 487 LEU B C 1
ATOM 9300 O O . LEU B 1 487 ? -11.484 3.838 0.91 1 96.25 487 LEU B O 1
ATOM 9304 N N . GLN B 1 488 ? -10.305 5.148 2.238 1 92.81 488 GLN B N 1
ATOM 9305 C CA . GLN B 1 488 ? -9.031 4.781 1.614 1 92.81 488 GLN B CA 1
ATOM 9306 C C . GLN B 1 488 ? -8.711 3.307 1.85 1 92.81 488 GLN B C 1
ATOM 9308 O O . GLN B 1 488 ? -8.328 2.594 0.92 1 92.81 488 GLN B O 1
ATOM 9313 N N . VAL B 1 489 ? -8.883 2.867 3.041 1 91.38 489 VAL B N 1
ATOM 9314 C CA . VAL B 1 489 ? -8.602 1.477 3.379 1 91.38 489 VAL B CA 1
ATOM 9315 C C . VAL B 1 489 ? -9.555 0.557 2.621 1 91.38 489 VAL B C 1
ATOM 9317 O O . VAL B 1 489 ? -9.156 -0.497 2.125 1 91.38 489 VAL B O 1
ATOM 9320 N N . THR B 1 490 ? -10.781 0.975 2.531 1 96 490 THR B N 1
ATOM 9321 C CA . THR B 1 490 ? -11.766 0.186 1.8 1 96 490 THR B CA 1
ATOM 9322 C C . THR B 1 490 ? -11.406 0.107 0.32 1 96 490 THR B C 1
ATOM 9324 O O . THR B 1 490 ? -11.586 -0.934 -0.315 1 96 490 THR B O 1
ATOM 9327 N N . THR B 1 491 ? -10.883 1.185 -0.187 1 95.44 491 THR B N 1
ATOM 9328 C CA . THR B 1 491 ? -10.445 1.197 -1.578 1 95.44 491 THR B CA 1
ATOM 9329 C C . THR B 1 491 ? -9.297 0.209 -1.792 1 95.44 491 THR B C 1
ATOM 9331 O O . THR B 1 491 ? -9.297 -0.537 -2.773 1 95.44 491 THR B O 1
ATOM 9334 N N . TYR B 1 492 ? -8.391 0.108 -0.89 1 91.94 492 TYR B N 1
ATOM 9335 C CA . TYR B 1 492 ? -7.27 -0.815 -0.999 1 91.94 492 TYR B CA 1
ATOM 9336 C C . TYR B 1 492 ? -7.746 -2.262 -0.954 1 91.94 492 TYR B C 1
ATOM 9338 O O . TYR B 1 492 ? -7.309 -3.092 -1.754 1 91.94 492 TYR B O 1
ATOM 9346 N N . PHE B 1 493 ? -8.672 -2.514 -0.12 1 93.12 493 PHE B N 1
ATOM 9347 C CA . PHE B 1 493 ? -9.219 -3.865 -0.024 1 93.12 493 PHE B CA 1
ATOM 9348 C C . PHE B 1 493 ? -10 -4.223 -1.281 1 93.12 493 PHE B C 1
ATOM 9350 O O . PHE B 1 493 ? -10.008 -5.379 -1.707 1 93.12 493 PHE B O 1
ATOM 9357 N N . GLY B 1 494 ? -10.664 -3.186 -1.765 1 95.38 494 GLY B N 1
ATOM 9358 C CA . GLY B 1 494 ? -11.398 -3.424 -2.998 1 95.38 494 GLY B CA 1
ATOM 9359 C C . GLY B 1 494 ? -10.5 -3.814 -4.16 1 95.38 494 GLY B C 1
ATOM 9360 O O . GLY B 1 494 ? -10.836 -4.711 -4.938 1 95.38 494 GLY B O 1
ATOM 9361 N N . ILE B 1 495 ? -9.344 -3.246 -4.242 1 94.62 495 ILE B N 1
ATOM 9362 C CA . ILE B 1 495 ? -8.391 -3.557 -5.305 1 94.62 495 ILE B CA 1
ATOM 9363 C C . ILE B 1 495 ? -7.918 -5 -5.164 1 94.62 495 ILE B C 1
ATOM 9365 O O . ILE B 1 495 ? -7.902 -5.754 -6.141 1 94.62 495 ILE B O 1
ATOM 9369 N N . ILE B 1 496 ? -7.625 -5.387 -3.988 1 93.5 496 ILE B N 1
ATOM 9370 C CA . ILE B 1 496 ? -7.121 -6.73 -3.729 1 93.5 496 ILE B CA 1
ATOM 9371 C C . ILE B 1 496 ? -8.227 -7.754 -3.986 1 93.5 496 ILE B C 1
ATOM 9373 O O . ILE B 1 496 ? -7.988 -8.781 -4.625 1 93.5 496 ILE B O 1
ATOM 9377 N N . ALA B 1 497 ? -9.406 -7.438 -3.543 1 94.44 497 ALA B N 1
ATOM 9378 C CA . ALA B 1 497 ? -10.539 -8.352 -3.707 1 94.44 497 ALA B CA 1
ATOM 9379 C C . ALA B 1 497 ? -10.875 -8.547 -5.184 1 94.44 497 ALA B C 1
ATOM 9381 O O . ALA B 1 497 ? -11.109 -9.672 -5.629 1 94.44 497 ALA B O 1
ATOM 9382 N N . ASN B 1 498 ? -10.883 -7.516 -5.93 1 95.69 498 ASN B N 1
ATOM 9383 C CA . ASN B 1 498 ? -11.18 -7.617 -7.355 1 95.69 498 ASN B CA 1
ATOM 9384 C C . ASN B 1 498 ? -10.086 -8.359 -8.109 1 95.69 498 ASN B C 1
ATOM 9386 O O . ASN B 1 498 ? -10.367 -9.156 -9.008 1 95.69 498 ASN B O 1
ATOM 9390 N N . ALA B 1 499 ? -8.836 -8.117 -7.754 1 94.88 499 ALA B N 1
ATOM 9391 C CA . ALA B 1 499 ? -7.738 -8.828 -8.391 1 94.88 499 ALA B CA 1
ATOM 9392 C C . ALA B 1 499 ? -7.809 -10.328 -8.102 1 94.88 499 ALA B C 1
ATOM 9394 O O . ALA B 1 499 ? -7.598 -11.148 -8.992 1 94.88 499 ALA B O 1
ATOM 9395 N N . ALA B 1 500 ? -8.156 -10.641 -6.906 1 93.81 500 ALA B N 1
ATOM 9396 C CA . ALA B 1 500 ? -8.273 -12.047 -6.52 1 93.81 500 ALA B CA 1
ATOM 9397 C C . ALA B 1 500 ? -9.445 -12.711 -7.238 1 93.81 500 ALA B C 1
ATOM 9399 O O . ALA B 1 500 ? -9.344 -13.867 -7.66 1 93.81 500 ALA B O 1
ATOM 9400 N N . MET B 1 501 ? -10.492 -11.984 -7.406 1 93.56 501 MET B N 1
ATOM 9401 C CA . MET B 1 501 ? -11.664 -12.523 -8.094 1 93.56 501 MET B CA 1
ATOM 9402 C C . MET B 1 501 ? -11.352 -12.789 -9.57 1 93.56 501 MET B C 1
ATOM 9404 O O . MET B 1 501 ? -11.703 -13.844 -10.102 1 93.56 501 MET B O 1
ATOM 9408 N N . ILE B 1 502 ? -10.672 -11.922 -10.195 1 92.69 502 ILE B N 1
ATOM 9409 C CA . ILE B 1 502 ? -10.328 -12.055 -11.609 1 92.69 502 ILE B CA 1
ATOM 9410 C C . ILE B 1 502 ? -9.375 -13.234 -11.797 1 92.69 502 ILE B C 1
ATOM 9412 O O . ILE B 1 502 ? -9.516 -14.008 -12.75 1 92.69 502 ILE B O 1
ATOM 9416 N N . ALA B 1 503 ? -8.516 -13.391 -10.82 1 92.88 503 ALA B N 1
ATOM 9417 C CA . ALA B 1 503 ? -7.469 -14.398 -10.984 1 92.88 503 ALA B CA 1
ATOM 9418 C C . ALA B 1 503 ? -7.98 -15.781 -10.609 1 92.88 503 ALA B C 1
ATOM 9420 O O . ALA B 1 503 ? -7.723 -16.766 -11.312 1 92.88 503 ALA B O 1
ATOM 9421 N N . PHE B 1 504 ? -8.805 -15.875 -9.555 1 90.19 504 PHE B N 1
ATOM 9422 C CA . PHE B 1 504 ? -9.094 -17.203 -9 1 90.19 504 PHE B CA 1
ATOM 9423 C C . PHE B 1 504 ? -10.547 -17.578 -9.242 1 90.19 504 PHE B C 1
ATOM 9425 O O . PHE B 1 504 ? -10.891 -18.766 -9.234 1 90.19 504 PHE B O 1
ATOM 9432 N N . ASN B 1 505 ? -11.367 -16.703 -9.461 1 86.69 505 ASN B N 1
ATOM 9433 C CA . ASN B 1 505 ? -12.781 -17.047 -9.578 1 86.69 505 ASN B CA 1
ATOM 9434 C C . ASN B 1 505 ? -13.328 -16.719 -10.969 1 86.69 505 ASN B C 1
ATOM 9436 O O . ASN B 1 505 ? -14.523 -16.484 -11.133 1 86.69 505 ASN B O 1
ATOM 9440 N N . SER B 1 506 ? -12.461 -16.594 -11.906 1 82.38 506 SER B N 1
ATOM 9441 C CA . SER B 1 506 ? -12.891 -16.359 -13.281 1 82.38 506 SER B CA 1
ATOM 9442 C C . SER B 1 506 ? -12.305 -17.391 -14.234 1 82.38 506 SER B C 1
ATOM 9444 O O . SER B 1 506 ? -11.305 -18.031 -13.922 1 82.38 506 SER B O 1
ATOM 9446 N N . ASP B 1 507 ? -13.031 -17.609 -15.258 1 84.06 507 ASP B N 1
ATOM 9447 C CA . ASP B 1 507 ? -12.539 -18.516 -16.297 1 84.06 507 ASP B CA 1
ATOM 9448 C C . ASP B 1 507 ? -11.672 -17.781 -17.312 1 84.06 507 ASP B C 1
ATOM 9450 O O . ASP B 1 507 ? -11.383 -18.297 -18.391 1 84.06 507 ASP B O 1
ATOM 9454 N N . PHE B 1 508 ? -11.312 -16.625 -16.875 1 83.75 508 PHE B N 1
ATOM 9455 C CA . PHE B 1 508 ? -10.531 -15.789 -17.781 1 83.75 508 PHE B CA 1
ATOM 9456 C C . PHE B 1 508 ? -9.141 -16.375 -18 1 83.75 508 PHE B C 1
ATOM 9458 O O . PHE B 1 508 ? -8.68 -16.484 -19.141 1 83.75 508 PHE B O 1
ATOM 9465 N N . VAL B 1 509 ? -8.516 -16.828 -16.922 1 86.56 509 VAL B N 1
ATOM 9466 C CA . VAL B 1 509 ? -7.137 -17.281 -16.984 1 86.56 509 VAL B CA 1
ATOM 9467 C C . VAL B 1 509 ? -7.074 -18.609 -17.734 1 86.56 509 VAL B C 1
ATOM 9469 O O . VAL B 1 509 ? -6.324 -18.75 -18.703 1 86.56 509 VAL B O 1
ATOM 9472 N N . PRO B 1 510 ? -7.965 -19.531 -17.391 1 86.81 510 PRO B N 1
ATOM 9473 C CA . PRO B 1 510 ? -7.926 -20.781 -18.141 1 86.81 510 PRO B CA 1
ATOM 9474 C C . PRO B 1 510 ? -8.328 -20.594 -19.609 1 86.81 510 PRO B C 1
ATOM 9476 O O . PRO B 1 510 ? -7.785 -21.266 -20.484 1 86.81 510 PRO B O 1
ATOM 9479 N N . LYS B 1 511 ? -9.219 -19.734 -19.906 1 87.5 511 LYS B N 1
ATOM 9480 C CA . LYS B 1 511 ? -9.648 -19.469 -21.281 1 87.5 511 LYS B CA 1
ATOM 9481 C C . LYS B 1 511 ? -8.508 -18.891 -22.109 1 87.5 511 LYS B C 1
ATOM 9483 O O . LYS B 1 511 ? -8.305 -19.297 -23.266 1 87.5 511 LYS B O 1
ATOM 9488 N N . GLU B 1 512 ? -7.773 -18 -21.516 1 85.69 512 GLU B N 1
ATOM 9489 C CA . GLU B 1 512 ? -6.676 -17.359 -22.234 1 85.69 512 GLU B CA 1
ATOM 9490 C C . GLU B 1 512 ? -5.523 -18.344 -22.469 1 85.69 512 GLU B C 1
ATOM 9492 O O . GLU B 1 512 ? -4.871 -18.312 -23.516 1 85.69 512 GLU B O 1
ATOM 9497 N N . ILE B 1 513 ? -5.305 -19.172 -21.547 1 84.94 513 ILE B N 1
ATOM 9498 C CA . ILE B 1 513 ? -4.262 -20.188 -21.703 1 84.94 513 ILE B CA 1
ATOM 9499 C C . ILE B 1 513 ? -4.66 -21.188 -22.781 1 84.94 513 ILE B C 1
ATOM 9501 O O . ILE B 1 513 ? -3.83 -21.578 -23.609 1 84.94 513 ILE B O 1
ATOM 9505 N N . PHE B 1 514 ? -5.926 -21.547 -22.734 1 86.06 514 PHE B N 1
ATOM 9506 C CA . PHE B 1 514 ? -6.438 -22.469 -23.75 1 86.06 514 PHE B CA 1
ATOM 9507 C C . PHE B 1 514 ? -6.332 -21.844 -25.141 1 86.06 514 PHE B C 1
ATOM 9509 O O . PHE B 1 514 ? -5.945 -22.531 -26.094 1 86.06 514 PHE B O 1
ATOM 9516 N N . ARG B 1 515 ? -6.566 -20.625 -25.25 1 86 515 ARG B N 1
ATOM 9517 C CA . ARG B 1 515 ? -6.488 -19.922 -26.516 1 86 515 ARG B CA 1
ATOM 9518 C C . ARG B 1 515 ? -5.051 -19.875 -27.031 1 86 515 ARG B C 1
ATOM 9520 O O . ARG B 1 515 ? -4.809 -20 -28.234 1 86 515 ARG B O 1
ATOM 9527 N N . MET B 1 516 ? -4.184 -19.656 -26.109 1 80.5 516 MET B N 1
ATOM 9528 C CA . MET B 1 516 ? -2.775 -19.531 -26.469 1 80.5 516 MET B CA 1
ATOM 9529 C C . MET B 1 516 ? -2.211 -20.875 -26.922 1 80.5 516 MET B C 1
ATOM 9531 O O . MET B 1 516 ? -1.391 -20.938 -27.828 1 80.5 516 MET B O 1
ATOM 9535 N N . TYR B 1 517 ? -2.697 -21.938 -26.281 1 77.44 517 TYR B N 1
ATOM 9536 C CA . TYR B 1 517 ? -2.131 -23.25 -26.547 1 77.44 517 TYR B CA 1
ATOM 9537 C C . TYR B 1 517 ? -2.826 -23.906 -27.734 1 77.44 517 TYR B C 1
ATOM 9539 O O . TYR B 1 517 ? -2.191 -24.625 -28.516 1 77.44 517 TYR B O 1
ATOM 9547 N N . TYR B 1 518 ? -4.164 -23.812 -27.859 1 70.56 518 TYR B N 1
ATOM 9548 C CA . TYR B 1 518 ? -4.898 -24.562 -28.875 1 70.56 518 TYR B CA 1
ATOM 9549 C C . TYR B 1 518 ? -5.352 -23.641 -30 1 70.56 518 TYR B C 1
ATOM 9551 O O . TYR B 1 518 ? -6.438 -23.828 -30.562 1 70.56 518 TYR B O 1
ATOM 9559 N N . ASN B 1 519 ? -4.484 -22.875 -30.688 1 66.25 519 ASN B N 1
ATOM 9560 C CA . ASN B 1 519 ? -4.613 -22.094 -31.906 1 66.25 519 ASN B CA 1
ATOM 9561 C C . ASN B 1 519 ? -5.875 -21.234 -31.906 1 66.25 519 ASN B C 1
ATOM 9563 O O . ASN B 1 519 ? -6.625 -21.219 -32.875 1 66.25 519 ASN B O 1
ATOM 9567 N N . ALA B 1 520 ? -6.352 -20.578 -30.953 1 67.38 520 ALA B N 1
ATOM 9568 C CA . ALA B 1 520 ? -7.25 -19.422 -30.828 1 67.38 520 ALA B CA 1
ATOM 9569 C C . ALA B 1 520 ? -8.703 -19.875 -30.75 1 67.38 520 ALA B C 1
ATOM 9571 O O . ALA B 1 520 ? -9.586 -19.078 -30.422 1 67.38 520 ALA B O 1
ATOM 9572 N N . SER B 1 521 ? -9.047 -21.188 -31.078 1 81.12 521 SER B N 1
ATOM 9573 C CA . SER B 1 521 ? -10.438 -21.594 -30.906 1 81.12 521 SER B CA 1
ATOM 9574 C C . SER B 1 521 ? -10.695 -22.141 -29.516 1 81.12 521 SER B C 1
ATOM 9576 O O . SER B 1 521 ? -9.812 -22.75 -28.906 1 81.12 521 SER B O 1
ATOM 9578 N N . LEU B 1 522 ? -11.828 -21.797 -28.859 1 87.62 522 LEU B N 1
ATOM 9579 C CA . LEU B 1 522 ? -12.195 -22.25 -27.516 1 87.62 522 LEU B CA 1
ATOM 9580 C C . LEU B 1 522 ? -13.008 -23.547 -27.578 1 87.62 522 LEU B C 1
ATOM 9582 O O . LEU B 1 522 ? -13.578 -23.969 -26.578 1 87.62 522 LEU B O 1
ATOM 9586 N N . GLU B 1 523 ? -12.992 -24.156 -28.766 1 87.06 523 GLU B N 1
ATOM 9587 C CA . GLU B 1 523 ? -13.719 -25.422 -28.906 1 87.06 523 GLU B CA 1
ATOM 9588 C C . GLU B 1 523 ? -13.047 -26.531 -28.109 1 87.06 523 GLU B C 1
ATOM 9590 O O . GLU B 1 523 ? -11.828 -26.719 -28.188 1 87.06 523 GLU B O 1
ATOM 9595 N N . GLY B 1 524 ? -13.82 -27.156 -27.281 1 87 524 GLY B N 1
ATOM 9596 C CA . GLY B 1 524 ? -13.312 -28.266 -26.484 1 87 524 GLY B CA 1
ATOM 9597 C C . GLY B 1 524 ? -12.812 -27.828 -25.109 1 87 524 GLY B C 1
ATOM 9598 O O . GLY B 1 524 ? -12.117 -28.594 -24.438 1 87 524 GLY B O 1
ATOM 9599 N N . ILE B 1 525 ? -13.148 -26.656 -24.75 1 88.75 525 ILE B N 1
ATOM 9600 C CA . ILE B 1 525 ? -12.672 -26.109 -23.484 1 88.75 525 ILE B CA 1
ATOM 9601 C C . ILE B 1 525 ? -13.281 -26.906 -22.328 1 88.75 525 ILE B C 1
ATOM 9603 O O . ILE B 1 525 ? -12.664 -27.047 -21.281 1 88.75 525 ILE B O 1
ATOM 9607 N N . SER B 1 526 ? -14.469 -27.422 -22.5 1 88.81 526 SER B N 1
ATOM 9608 C CA . SER B 1 526 ? -15.133 -28.188 -21.453 1 88.81 526 SER B CA 1
ATOM 9609 C C . SER B 1 526 ? -14.344 -29.453 -21.125 1 88.81 526 SER B C 1
ATOM 9611 O O . SER B 1 526 ? -14.336 -29.906 -19.969 1 88.81 526 SER B O 1
ATOM 9613 N N . GLU B 1 527 ? -13.641 -29.984 -22.078 1 87.06 527 GLU B N 1
ATOM 9614 C CA . GLU B 1 527 ? -12.859 -31.203 -21.859 1 87.06 527 GLU B CA 1
ATOM 9615 C C . GLU B 1 527 ? -11.609 -30.922 -21.047 1 87.06 527 GLU B C 1
ATOM 9617 O O . GLU B 1 527 ? -11.086 -31.812 -20.375 1 87.06 527 GLU B O 1
ATOM 9622 N N . GLN B 1 528 ? -11.266 -29.75 -21.125 1 84.94 528 GLN B N 1
ATOM 9623 C CA . GLN B 1 528 ? -10.078 -29.375 -20.359 1 84.94 528 GLN B CA 1
ATOM 9624 C C . GLN B 1 528 ? -10.43 -29.094 -18.906 1 84.94 528 GLN B C 1
ATOM 9626 O O . GLN B 1 528 ? -9.656 -29.406 -18 1 84.94 528 GLN B O 1
ATOM 9631 N N . GLN B 1 529 ? -11.617 -28.609 -18.719 1 88.75 529 GLN B N 1
ATOM 9632 C CA . GLN B 1 529 ? -11.984 -28.141 -17.391 1 88.75 529 GLN B CA 1
ATOM 9633 C C . GLN B 1 529 ? -12.602 -29.266 -16.562 1 88.75 529 GLN B C 1
ATOM 9635 O O . GLN B 1 529 ? -12.711 -29.141 -15.336 1 88.75 529 GLN B O 1
ATOM 9640 N N . PHE B 1 530 ? -12.984 -30.359 -17.172 1 90.88 530 PHE B N 1
ATOM 9641 C CA . PHE B 1 530 ? -13.578 -31.484 -16.453 1 90.88 530 PHE B CA 1
ATOM 9642 C C . PHE B 1 530 ? -12.734 -32.75 -16.625 1 90.88 530 PHE B C 1
ATOM 9644 O O . PHE B 1 530 ? -12.289 -33.062 -17.734 1 90.88 530 PHE B O 1
ATOM 9651 N N . SER B 1 531 ? -12.508 -33.375 -15.531 1 92.06 531 SER B N 1
ATOM 9652 C CA . SER B 1 531 ? -11.789 -34.656 -15.539 1 92.06 531 SER B CA 1
ATOM 9653 C C . SER B 1 531 ? -12.75 -35.812 -15.359 1 92.06 531 SER B C 1
ATOM 9655 O O . SER B 1 531 ? -13.875 -35.656 -14.891 1 92.06 531 SER B O 1
ATOM 9657 N N . LYS B 1 532 ? -12.336 -36.969 -15.805 1 92.56 532 LYS B N 1
ATOM 9658 C CA . LYS B 1 532 ? -13.195 -38.156 -15.766 1 92.56 532 LYS B CA 1
ATOM 9659 C C . LYS B 1 532 ? -12.758 -39.125 -14.656 1 92.56 532 LYS B C 1
ATOM 9661 O O . LYS B 1 532 ? -11.57 -39.188 -14.336 1 92.56 532 LYS B O 1
ATOM 9666 N N . ILE B 1 533 ? -13.664 -39.75 -14.055 1 92.06 533 ILE B N 1
ATOM 9667 C CA . ILE B 1 533 ? -13.414 -40.75 -13.039 1 92.06 533 ILE B CA 1
ATOM 9668 C C . ILE B 1 533 ? -14.445 -41.875 -13.172 1 92.06 533 ILE B C 1
ATOM 9670 O O . ILE B 1 533 ? -15.562 -41.656 -13.633 1 92.06 533 ILE B O 1
ATOM 9674 N N . ASP B 1 534 ? -13.992 -43.031 -12.852 1 91.38 534 ASP B N 1
ATOM 9675 C CA . ASP B 1 534 ? -14.898 -44.188 -12.875 1 91.38 534 ASP B CA 1
ATOM 9676 C C . ASP B 1 534 ? -15.945 -44.062 -11.773 1 91.38 534 ASP B C 1
ATOM 9678 O O . ASP B 1 534 ? -15.609 -43.812 -10.617 1 91.38 534 ASP B O 1
ATOM 9682 N N . THR B 1 535 ? -17.188 -44.25 -12.102 1 90.12 535 THR B N 1
ATOM 9683 C CA . THR B 1 535 ? -18.281 -44.125 -11.156 1 90.12 535 THR B CA 1
ATOM 9684 C C . THR B 1 535 ? -18.141 -45.125 -10.016 1 90.12 535 THR B C 1
ATOM 9686 O O . THR B 1 535 ? -18.656 -44.906 -8.914 1 90.12 535 THR B O 1
ATOM 9689 N N . SER B 1 536 ? -17.438 -46.219 -10.289 1 86.5 536 SER B N 1
ATOM 9690 C CA . SER B 1 536 ? -17.234 -47.25 -9.258 1 86.5 536 SER B CA 1
ATOM 9691 C C . SER B 1 536 ? -16.312 -46.75 -8.156 1 86.5 536 SER B C 1
ATOM 9693 O O . SER B 1 536 ? -16.359 -47.25 -7.027 1 86.5 536 SER B O 1
ATOM 9695 N N . LYS B 1 537 ? -15.586 -45.75 -8.43 1 86.88 537 LYS B N 1
ATOM 9696 C CA . LYS B 1 537 ? -14.609 -45.219 -7.469 1 86.88 537 LYS B CA 1
ATOM 9697 C C . LYS B 1 537 ? -15.188 -44.062 -6.672 1 86.88 537 LYS B C 1
ATOM 9699 O O . LYS B 1 537 ? -14.586 -43.625 -5.691 1 86.88 537 LYS B O 1
ATOM 9704 N N . VAL B 1 538 ? -16.297 -43.594 -7.16 1 86.62 538 VAL B N 1
ATOM 9705 C CA . VAL B 1 538 ? -16.875 -42.406 -6.531 1 86.62 538 VAL B CA 1
ATOM 9706 C C . VAL B 1 538 ? -17.625 -42.812 -5.262 1 86.62 538 VAL B C 1
ATOM 9708 O O . VAL B 1 538 ? -18.391 -43.781 -5.266 1 86.62 538 VAL B O 1
ATOM 9711 N N . TYR B 1 539 ? -17.219 -42.156 -4.16 1 78.88 539 TYR B N 1
ATOM 9712 C CA . TYR B 1 539 ? -17.922 -42.375 -2.902 1 78.88 539 TYR B CA 1
ATOM 9713 C C . TYR B 1 539 ? -19.188 -41.531 -2.822 1 78.88 539 TYR B C 1
ATOM 9715 O O . TYR B 1 539 ? -19.141 -40.312 -3.047 1 78.88 539 TYR B O 1
ATOM 9723 N N . SER B 1 540 ? -20.344 -42.125 -2.711 1 75.88 540 SER B N 1
ATOM 9724 C CA . SER B 1 540 ? -21.594 -41.406 -2.498 1 75.88 540 SER B CA 1
ATOM 9725 C C . SER B 1 540 ? -22.344 -41.938 -1.27 1 75.88 540 SER B C 1
ATOM 9727 O O . SER B 1 540 ? -22.375 -43.156 -1.035 1 75.88 540 SER B O 1
ATOM 9729 N N . TYR B 1 541 ? -22.625 -40.938 -0.469 1 70.31 541 TYR B N 1
ATOM 9730 C CA . TYR B 1 541 ? -23.406 -41.281 0.715 1 70.31 541 TYR B CA 1
ATOM 9731 C C . TYR B 1 541 ? -24.672 -42.031 0.336 1 70.31 541 TYR B C 1
ATOM 9733 O O . TYR B 1 541 ? -25.094 -42.938 1.049 1 70.31 541 TYR B O 1
ATOM 9741 N N . TYR B 1 542 ? -25.375 -41.688 -0.796 1 65.06 542 TYR B N 1
ATOM 9742 C CA . TYR B 1 542 ? -26.656 -42.281 -1.2 1 65.06 542 TYR B CA 1
ATOM 9743 C C . TYR B 1 542 ? -26.438 -43.5 -2.049 1 65.06 542 TYR B C 1
ATOM 9745 O O . TYR B 1 542 ? -27.391 -44.281 -2.273 1 65.06 542 TYR B O 1
ATOM 9753 N N . ASP B 1 543 ? -25.469 -44.312 -1.916 1 62.91 543 ASP B N 1
ATOM 9754 C CA . ASP B 1 543 ? -25.188 -45.5 -2.713 1 62.91 543 ASP B CA 1
ATOM 9755 C C . ASP B 1 543 ? -26.016 -45.5 -3.988 1 62.91 543 ASP B C 1
ATOM 9757 O O . ASP B 1 543 ? -26.953 -46.312 -4.113 1 62.91 543 ASP B O 1
ATOM 9761 N N . TYR B 1 544 ? -25.969 -44.469 -4.789 1 64.94 544 TYR B N 1
ATOM 9762 C CA . TYR B 1 544 ? -26.719 -44.406 -6.039 1 64.94 544 TYR B CA 1
ATOM 9763 C C . TYR B 1 544 ? -26.031 -45.25 -7.121 1 64.94 544 TYR B C 1
ATOM 9765 O O . TYR B 1 544 ? -24.812 -45.219 -7.242 1 64.94 544 TYR B O 1
ATOM 9773 N N . LYS B 1 545 ? -26.844 -46.25 -7.676 1 68.88 545 LYS B N 1
ATOM 9774 C CA . LYS B 1 545 ? -26.344 -47.031 -8.805 1 68.88 545 LYS B CA 1
ATOM 9775 C C . LYS B 1 545 ? -26.641 -46.312 -10.133 1 68.88 545 LYS B C 1
ATOM 9777 O O . LYS B 1 545 ? -27.781 -45.938 -10.398 1 68.88 545 LYS B O 1
ATOM 9782 N N . VAL B 1 546 ? -25.562 -45.75 -10.797 1 76.12 546 VAL B N 1
ATOM 9783 C CA . VAL B 1 546 ? -25.703 -45.125 -12.109 1 76.12 546 VAL B CA 1
ATOM 9784 C C . VAL B 1 546 ? -25.25 -46.094 -13.203 1 76.12 546 VAL B C 1
ATOM 9786 O O . VAL B 1 546 ? -24.406 -46.969 -12.961 1 76.12 546 VAL B O 1
ATOM 9789 N N . ASP B 1 547 ? -25.891 -46 -14.344 1 81.25 547 ASP B N 1
ATOM 9790 C CA . ASP B 1 547 ? -25.609 -46.906 -15.461 1 81.25 547 ASP B CA 1
ATOM 9791 C C . ASP B 1 547 ? -24.328 -46.5 -16.172 1 81.25 547 ASP B C 1
ATOM 9793 O O . ASP B 1 547 ? -23.656 -47.344 -16.766 1 81.25 547 ASP B O 1
ATOM 9797 N N . GLU B 1 548 ? -24.047 -45.281 -16.062 1 88 548 GLU B N 1
ATOM 9798 C CA . GLU B 1 548 ? -22.859 -44.812 -16.766 1 88 548 GLU B CA 1
ATOM 9799 C C . GLU B 1 548 ? -21.578 -45.219 -16.047 1 88 548 GLU B C 1
ATOM 9801 O O . GLU B 1 548 ? -21.531 -45.25 -14.82 1 88 548 GLU B O 1
ATOM 9806 N N . GLU B 1 549 ? -20.594 -45.562 -16.734 1 89.94 549 GLU B N 1
ATOM 9807 C CA . GLU B 1 549 ? -19.344 -46.062 -16.188 1 89.94 549 GLU B CA 1
ATOM 9808 C C . GLU B 1 549 ? -18.422 -44.906 -15.789 1 89.94 549 GLU B C 1
ATOM 9810 O O . GLU B 1 549 ? -17.547 -45.094 -14.922 1 89.94 549 GLU B O 1
ATOM 9815 N N . ILE B 1 550 ? -18.672 -43.719 -16.453 1 92.69 550 ILE B N 1
ATOM 9816 C CA . ILE B 1 550 ? -17.766 -42.594 -16.234 1 92.69 550 ILE B CA 1
ATOM 9817 C C . ILE B 1 550 ? -18.578 -41.375 -15.836 1 92.69 550 ILE B C 1
ATOM 9819 O O . ILE B 1 550 ? -19.672 -41.156 -16.344 1 92.69 550 ILE B O 1
ATOM 9823 N N . CYS B 1 551 ? -18.078 -40.594 -14.891 1 91.81 551 CYS B N 1
ATOM 9824 C CA . CYS B 1 551 ? -18.625 -39.281 -14.555 1 91.81 551 CYS B CA 1
ATOM 9825 C C . CYS B 1 551 ? -17.547 -38.219 -14.617 1 91.81 551 CYS B C 1
ATOM 9827 O O . CYS B 1 551 ? -16.359 -38.531 -14.594 1 91.81 551 CYS B O 1
ATOM 9829 N N . TYR B 1 552 ? -18 -37 -14.812 1 92.19 552 TYR B N 1
ATOM 9830 C CA . TYR B 1 552 ? -17.094 -35.875 -14.977 1 92.19 552 TYR B CA 1
ATOM 9831 C C . TYR B 1 552 ? -17.188 -34.938 -13.797 1 92.19 552 TYR B C 1
ATOM 9833 O O . TYR B 1 552 ? -18.266 -34.719 -13.25 1 92.19 552 TYR B O 1
ATOM 9841 N N . TYR B 1 553 ? -16.078 -34.469 -13.297 1 89.75 553 TYR B N 1
ATOM 9842 C CA . TYR B 1 553 ? -16.078 -33.5 -12.211 1 89.75 553 TYR B CA 1
ATOM 9843 C C . TYR B 1 553 ? -15.148 -32.312 -12.539 1 89.75 553 TYR B C 1
ATOM 9845 O O . TYR B 1 553 ? -14.203 -32.469 -13.312 1 89.75 553 TYR B O 1
ATOM 9853 N N . ASN B 1 554 ? -15.445 -31.156 -12.023 1 89.69 554 ASN B N 1
ATOM 9854 C CA . ASN B 1 554 ? -14.75 -29.906 -12.328 1 89.69 554 ASN B CA 1
ATOM 9855 C C . ASN B 1 554 ? -13.375 -29.859 -11.664 1 89.69 554 ASN B C 1
ATOM 9857 O O . ASN B 1 554 ? -13.25 -29.469 -10.508 1 89.69 554 ASN B O 1
ATOM 9861 N N . ASP B 1 555 ? -12.359 -30.266 -12.297 1 89.75 555 ASP B N 1
ATOM 9862 C CA . ASP B 1 555 ? -10.953 -30.219 -11.891 1 89.75 555 ASP B CA 1
ATOM 9863 C C . ASP B 1 555 ? -10.039 -30.672 -13.031 1 89.75 555 ASP B C 1
ATOM 9865 O O . ASP B 1 555 ? -10.484 -31.359 -13.961 1 89.75 555 ASP B O 1
ATOM 9869 N N . ILE B 1 556 ? -8.922 -30.297 -13.039 1 89.5 556 ILE B N 1
ATOM 9870 C CA . ILE B 1 556 ? -7.949 -30.656 -14.062 1 89.5 556 ILE B CA 1
ATOM 9871 C C . ILE B 1 556 ? -6.961 -31.688 -13.508 1 89.5 556 ILE B C 1
ATOM 9873 O O . ILE B 1 556 ? -6.027 -31.328 -12.789 1 89.5 556 ILE B O 1
ATOM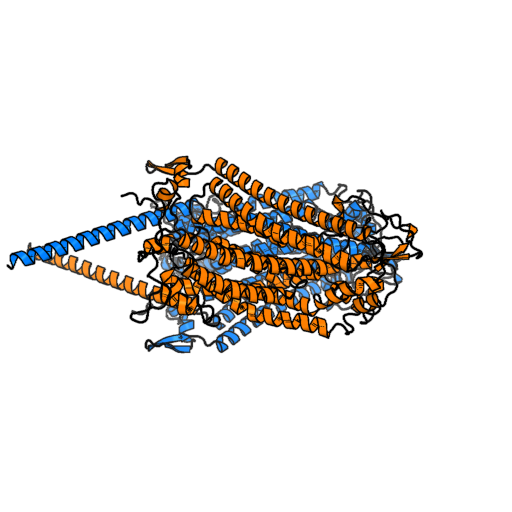 9877 N N . ARG B 1 557 ? -7.262 -32.906 -13.805 1 90.81 557 ARG B N 1
ATOM 9878 C CA . ARG B 1 557 ? -6.457 -34 -13.297 1 90.81 557 ARG B CA 1
ATOM 9879 C C . ARG B 1 557 ? -6.188 -35.031 -14.391 1 90.81 557 ARG B C 1
ATOM 9881 O O . ARG B 1 557 ? -6.77 -34.938 -15.477 1 90.81 557 ARG B O 1
ATOM 9888 N N . ASP B 1 558 ? -5.188 -35.906 -14.141 1 87.56 558 ASP B N 1
ATOM 9889 C CA . ASP B 1 558 ? -4.863 -36.969 -15.078 1 87.56 558 ASP B CA 1
ATOM 9890 C C . ASP B 1 558 ? -5.703 -38.219 -14.797 1 87.56 558 ASP B C 1
ATOM 9892 O O . ASP B 1 558 ? -6.602 -38.188 -13.953 1 87.56 558 ASP B O 1
ATOM 9896 N N . GLU B 1 559 ? -5.469 -39.281 -15.523 1 84.44 559 GLU B N 1
ATOM 9897 C CA . GLU B 1 559 ? -6.23 -40.531 -15.43 1 84.44 559 GLU B CA 1
ATOM 9898 C C . GLU B 1 559 ? -6.051 -41.188 -14.062 1 84.44 559 GLU B C 1
ATOM 9900 O O . GLU B 1 559 ? -6.934 -41.906 -13.594 1 84.44 559 GLU B O 1
ATOM 9905 N N . ASN B 1 560 ? -4.875 -40.812 -13.352 1 84 560 ASN B N 1
ATOM 9906 C CA . ASN B 1 560 ? -4.613 -41.375 -12.023 1 84 560 ASN B CA 1
ATOM 9907 C C . ASN B 1 560 ? -5.098 -40.438 -10.922 1 84 560 ASN B C 1
ATOM 9909 O O . ASN B 1 560 ? -4.707 -40.562 -9.758 1 84 560 ASN B O 1
ATOM 9913 N N . GLN B 1 561 ? -5.934 -39.469 -11.258 1 85.31 561 GLN B N 1
ATOM 9914 C CA . GLN B 1 561 ? -6.562 -38.5 -10.336 1 85.31 561 GLN B CA 1
ATOM 9915 C C . GLN B 1 561 ? -5.52 -37.625 -9.648 1 85.31 561 GLN B C 1
ATOM 9917 O O . GLN B 1 561 ? -5.691 -37.25 -8.492 1 85.31 561 GLN B O 1
ATOM 9922 N N . LYS B 1 562 ? -4.375 -37.531 -10.281 1 86.94 562 LYS B N 1
ATOM 9923 C CA . LYS B 1 562 ? -3.367 -36.594 -9.805 1 86.94 562 LYS B CA 1
ATOM 9924 C C . LYS B 1 562 ? -3.391 -35.312 -10.609 1 86.94 562 LYS B C 1
ATOM 9926 O O . LYS B 1 562 ? -3.756 -35.312 -11.789 1 86.94 562 LYS B O 1
ATOM 9931 N N . LYS B 1 563 ? -3.092 -34.219 -9.953 1 86.94 563 LYS B N 1
ATOM 9932 C CA . LYS B 1 563 ? -3.068 -32.938 -10.641 1 86.94 563 LYS B CA 1
ATOM 9933 C C . LYS B 1 563 ? -2.064 -32.938 -11.789 1 86.94 563 LYS B C 1
ATOM 9935 O O . LYS B 1 563 ? -0.916 -33.344 -11.617 1 86.94 563 LYS B O 1
ATOM 9940 N N . ASN B 1 564 ? -2.514 -32.562 -12.906 1 86.06 564 ASN B N 1
ATOM 9941 C CA . ASN B 1 564 ? -1.704 -32.625 -14.117 1 86.06 564 ASN B CA 1
ATOM 9942 C C . ASN B 1 564 ? -0.891 -31.359 -14.32 1 86.06 564 ASN B C 1
ATOM 9944 O O . ASN B 1 564 ? -0.958 -30.438 -13.508 1 86.06 564 ASN B O 1
ATOM 9948 N N . LEU B 1 565 ? -0.104 -31.359 -15.375 1 84.88 565 LEU B N 1
ATOM 9949 C CA . LEU B 1 565 ? 0.766 -30.25 -15.727 1 84.88 565 LEU B CA 1
ATOM 9950 C C . LEU B 1 565 ? -0.049 -28.984 -15.992 1 84.88 565 LEU B C 1
ATOM 9952 O O . LEU B 1 565 ? 0.34 -27.891 -15.578 1 84.88 565 LEU B O 1
ATOM 9956 N N . GLU B 1 566 ? -1.189 -29.141 -16.516 1 85.38 566 GLU B N 1
ATOM 9957 C CA . GLU B 1 566 ? -2.025 -28 -16.875 1 85.38 566 GLU B CA 1
ATOM 9958 C C . GLU B 1 566 ? -2.564 -27.297 -15.633 1 85.38 566 GLU B C 1
ATOM 9960 O O . GLU B 1 566 ? -2.701 -26.078 -15.609 1 85.38 566 GLU B O 1
ATOM 9965 N N . TYR B 1 567 ? -2.867 -28.094 -14.633 1 89.12 567 TYR B N 1
ATOM 9966 C CA . TYR B 1 567 ? -3.365 -27.516 -13.383 1 89.12 567 TYR B CA 1
ATOM 9967 C C . TYR B 1 567 ? -2.35 -26.547 -12.789 1 89.12 567 TYR B C 1
ATOM 9969 O O . TYR B 1 567 ? -2.695 -25.422 -12.422 1 89.12 567 TYR B O 1
ATOM 9977 N N . TRP B 1 568 ? -1.127 -26.953 -12.68 1 88.31 568 TRP B N 1
ATOM 9978 C CA . TRP B 1 568 ? -0.091 -26.141 -12.047 1 88.31 568 TRP B CA 1
ATOM 9979 C C . TRP B 1 568 ? 0.279 -24.953 -12.914 1 88.31 568 TRP B C 1
ATOM 9981 O O . TRP B 1 568 ? 0.627 -23.875 -12.398 1 88.31 568 TRP B O 1
ATOM 9991 N N . TRP B 1 569 ? 0.264 -25.188 -14.234 1 88.31 569 TRP B N 1
ATOM 9992 C CA . TRP B 1 569 ? 0.482 -24.078 -15.164 1 88.31 569 TRP B CA 1
ATOM 9993 C C . TRP B 1 569 ? -0.571 -22.984 -14.969 1 88.31 569 TRP B C 1
ATOM 9995 O O . TRP B 1 569 ? -0.24 -21.812 -14.859 1 88.31 569 TRP B O 1
ATOM 10005 N N . ILE B 1 570 ? -1.825 -23.391 -14.844 1 90.5 570 ILE B N 1
ATOM 10006 C CA . ILE B 1 570 ? -2.926 -22.453 -14.672 1 90.5 570 ILE B CA 1
ATOM 10007 C C . ILE B 1 570 ? -2.811 -21.766 -13.312 1 90.5 570 ILE B C 1
ATOM 10009 O O . ILE B 1 570 ? -3.029 -20.562 -13.195 1 90.5 570 ILE B O 1
ATOM 10013 N N . LEU B 1 571 ? -2.484 -22.5 -12.312 1 92 571 LEU B N 1
ATOM 10014 C CA . LEU B 1 571 ? -2.354 -21.938 -10.977 1 92 571 LEU B CA 1
ATOM 10015 C C . LEU B 1 571 ? -1.244 -20.891 -10.922 1 92 571 LEU B C 1
ATOM 10017 O O . LEU B 1 571 ? -1.401 -19.844 -10.297 1 92 571 LEU B O 1
ATOM 10021 N N . ALA B 1 572 ? -0.104 -21.188 -11.594 1 91.88 572 ALA B N 1
ATOM 10022 C CA . ALA B 1 572 ? 1.003 -20.234 -11.641 1 91.88 572 ALA B CA 1
ATOM 10023 C C . ALA B 1 572 ? 0.585 -18.938 -12.336 1 91.88 572 ALA B C 1
ATOM 10025 O O . ALA B 1 572 ? 0.896 -17.844 -11.859 1 91.88 572 ALA B O 1
ATOM 10026 N N . ILE B 1 573 ? -0.109 -19.094 -13.375 1 91.69 573 ILE B N 1
ATOM 10027 C CA . ILE B 1 573 ? -0.522 -17.922 -14.125 1 91.69 573 ILE B CA 1
ATOM 10028 C C . ILE B 1 573 ? -1.581 -17.156 -13.344 1 91.69 573 ILE B C 1
ATOM 10030 O O . ILE B 1 573 ? -1.633 -15.922 -13.391 1 91.69 573 ILE B O 1
ATOM 10034 N N . ARG B 1 574 ? -2.424 -17.875 -12.602 1 94 574 ARG B N 1
ATOM 10035 C CA . ARG B 1 574 ? -3.408 -17.219 -11.75 1 94 574 ARG B CA 1
ATOM 10036 C C . ARG B 1 574 ? -2.725 -16.328 -10.719 1 94 574 ARG B C 1
ATOM 10038 O O . ARG B 1 574 ? -3.109 -15.164 -10.539 1 94 574 ARG B O 1
ATOM 10045 N N . PHE B 1 575 ? -1.717 -16.812 -10.117 1 93.94 575 PHE B N 1
ATOM 10046 C CA . PHE B 1 575 ? -0.989 -16.031 -9.117 1 93.94 575 PHE B CA 1
ATOM 10047 C C . PHE B 1 575 ? -0.257 -14.867 -9.773 1 93.94 575 PHE B C 1
ATOM 10049 O O . PHE B 1 575 ? -0.209 -13.773 -9.211 1 93.94 575 PHE B O 1
ATOM 10056 N N . ALA B 1 576 ? 0.326 -15.133 -10.898 1 93.06 576 ALA B N 1
ATOM 10057 C CA . ALA B 1 576 ? 1.023 -14.07 -11.617 1 93.06 576 ALA B CA 1
ATOM 10058 C C . ALA B 1 576 ? 0.059 -12.961 -12.016 1 93.06 576 ALA B C 1
ATOM 10060 O O . ALA B 1 576 ? 0.394 -11.773 -11.93 1 93.06 576 ALA B O 1
ATOM 10061 N N . ALA B 1 577 ? -1.108 -13.375 -12.438 1 92.81 577 ALA B N 1
ATOM 10062 C CA . ALA B 1 577 ? -2.117 -12.398 -12.836 1 92.81 577 ALA B CA 1
ATOM 10063 C C . ALA B 1 577 ? -2.578 -11.562 -11.641 1 92.81 577 ALA B C 1
ATOM 10065 O O . ALA B 1 577 ? -2.746 -10.352 -11.75 1 92.81 577 ALA B O 1
ATOM 10066 N N . LEU B 1 578 ? -2.826 -12.227 -10.555 1 94.56 578 LEU B N 1
ATOM 10067 C CA . LEU B 1 578 ? -3.213 -11.516 -9.344 1 94.56 578 LEU B CA 1
ATOM 10068 C C . LEU B 1 578 ? -2.168 -10.469 -8.969 1 94.56 578 LEU B C 1
ATOM 10070 O O . LEU B 1 578 ? -2.506 -9.32 -8.695 1 94.56 578 LEU B O 1
ATOM 10074 N N . LEU B 1 579 ? -0.897 -10.836 -9.008 1 94.12 579 LEU B N 1
ATOM 10075 C CA . LEU B 1 579 ? 0.197 -9.938 -8.656 1 94.12 579 LEU B CA 1
ATOM 10076 C C . LEU B 1 579 ? 0.294 -8.789 -9.648 1 94.12 579 LEU B C 1
ATOM 10078 O O . LEU B 1 579 ? 0.476 -7.633 -9.258 1 94.12 579 LEU B O 1
ATOM 10082 N N . ALA B 1 580 ? 0.166 -9.102 -10.852 1 92.56 580 ALA B N 1
ATOM 10083 C CA . ALA B 1 580 ? 0.289 -8.078 -11.891 1 92.56 580 ALA B CA 1
ATOM 10084 C C . ALA B 1 580 ? -0.847 -7.066 -11.797 1 92.56 580 ALA B C 1
ATOM 10086 O O . ALA B 1 580 ? -0.608 -5.855 -11.82 1 92.56 580 ALA B O 1
ATOM 10087 N N . ILE B 1 581 ? -2.07 -7.527 -11.648 1 92.75 581 ILE B N 1
ATOM 10088 C CA . ILE B 1 581 ? -3.221 -6.629 -11.594 1 92.75 581 ILE B CA 1
ATOM 10089 C C . ILE B 1 581 ? -3.148 -5.77 -10.336 1 92.75 581 ILE B C 1
ATOM 10091 O O . ILE B 1 581 ? -3.355 -4.555 -10.398 1 92.75 581 ILE B O 1
ATOM 10095 N N . GLU B 1 582 ? -2.846 -6.402 -9.281 1 93.75 582 GLU B N 1
ATOM 10096 C CA . GLU B 1 582 ? -2.764 -5.688 -8.016 1 93.75 582 GLU B CA 1
ATOM 10097 C C . GLU B 1 582 ? -1.713 -4.582 -8.07 1 93.75 582 GLU B C 1
ATOM 10099 O O . GLU B 1 582 ? -1.99 -3.434 -7.719 1 93.75 582 GLU B O 1
ATOM 10104 N N . HIS B 1 583 ? -0.541 -4.844 -8.547 1 91.62 583 HIS B N 1
ATOM 10105 C CA . HIS B 1 583 ? 0.548 -3.873 -8.547 1 91.62 583 HIS B CA 1
ATOM 10106 C C . HIS B 1 583 ? 0.317 -2.783 -9.586 1 91.62 583 HIS B C 1
ATOM 10108 O O . HIS B 1 583 ? 0.63 -1.614 -9.344 1 91.62 583 HIS B O 1
ATOM 10114 N N . VAL B 1 584 ? -0.225 -3.135 -10.68 1 91.62 584 VAL B N 1
ATOM 10115 C CA . VAL B 1 584 ? -0.49 -2.145 -11.719 1 91.62 584 VAL B CA 1
ATOM 10116 C C . VAL B 1 584 ? -1.573 -1.176 -11.242 1 91.62 584 VAL B C 1
ATOM 10118 O O . VAL B 1 584 ? -1.435 0.04 -11.391 1 91.62 584 VAL B O 1
ATOM 10121 N N . VAL B 1 585 ? -2.615 -1.729 -10.656 1 92.5 585 VAL B N 1
ATOM 10122 C CA . VAL B 1 585 ? -3.709 -0.877 -10.195 1 92.5 585 VAL B CA 1
ATOM 10123 C C . VAL B 1 585 ? -3.23 0.002 -9.047 1 92.5 585 VAL B C 1
ATOM 10125 O O . VAL B 1 585 ? -3.566 1.187 -8.977 1 92.5 585 VAL B O 1
ATOM 10128 N N . PHE B 1 586 ? -2.41 -0.514 -8.148 1 90.38 586 PHE B N 1
ATOM 10129 C CA . PHE B 1 586 ? -1.866 0.278 -7.051 1 90.38 586 PHE B CA 1
ATOM 10130 C C . PHE B 1 586 ? -0.962 1.385 -7.578 1 90.38 586 PHE B C 1
ATOM 10132 O O . PHE B 1 586 ? -0.958 2.496 -7.047 1 90.38 586 PHE B O 1
ATOM 10139 N N . LEU B 1 587 ? -0.191 1.106 -8.602 1 87.44 587 LEU B N 1
ATOM 10140 C CA . LEU B 1 587 ? 0.694 2.102 -9.195 1 87.44 587 LEU B CA 1
ATOM 10141 C C . LEU B 1 587 ? -0.108 3.23 -9.828 1 87.44 587 LEU B C 1
ATOM 10143 O O . LEU B 1 587 ? 0.214 4.406 -9.648 1 87.44 587 LEU B O 1
ATOM 10147 N N . ILE B 1 588 ? -1.15 2.848 -10.477 1 88.81 588 ILE B N 1
ATOM 10148 C CA . ILE B 1 588 ? -1.996 3.855 -11.109 1 88.81 588 ILE B CA 1
ATOM 10149 C C . ILE B 1 588 ? -2.691 4.691 -10.039 1 88.81 588 ILE B C 1
ATOM 10151 O O . ILE B 1 588 ? -2.814 5.91 -10.172 1 88.81 588 ILE B O 1
ATOM 10155 N N . GLN B 1 589 ? -3.105 4.008 -9.055 1 88.31 589 GLN B N 1
ATOM 10156 C CA . GLN B 1 589 ? -3.738 4.727 -7.953 1 88.31 589 GLN B CA 1
ATOM 10157 C C . GLN B 1 589 ? -2.771 5.723 -7.316 1 88.31 589 GLN B C 1
ATOM 10159 O O . GLN B 1 589 ? -3.16 6.836 -6.969 1 88.31 589 GLN B O 1
ATOM 10164 N N . GLY B 1 590 ? -1.571 5.305 -7.09 1 81.19 590 GLY B N 1
ATOM 10165 C CA . GLY B 1 590 ? -0.559 6.211 -6.574 1 81.19 590 GLY B CA 1
ATOM 10166 C C . GLY B 1 590 ? -0.31 7.406 -7.473 1 81.19 590 GLY B C 1
ATOM 10167 O O . GLY B 1 590 ? -0.164 8.531 -6.992 1 81.19 590 GLY B O 1
ATOM 10168 N N . PHE B 1 591 ? -0.308 7.137 -8.711 1 82.12 591 PHE B N 1
ATOM 10169 C CA . PHE B 1 591 ? -0.11 8.195 -9.695 1 82.12 591 PHE B CA 1
ATOM 10170 C C . PHE B 1 591 ? -1.279 9.172 -9.68 1 82.12 591 PHE B C 1
ATOM 10172 O O . PHE B 1 591 ? -1.08 10.391 -9.75 1 82.12 591 PHE B O 1
ATOM 10179 N N . LEU B 1 592 ? -2.465 8.641 -9.531 1 81.75 592 LEU B N 1
ATOM 10180 C CA . LEU B 1 592 ? -3.65 9.492 -9.477 1 81.75 592 LEU B CA 1
ATOM 10181 C C . LEU B 1 592 ? -3.656 10.336 -8.211 1 81.75 592 LEU B C 1
ATOM 10183 O O . LEU B 1 592 ? -4.031 11.516 -8.242 1 81.75 592 LEU B O 1
ATOM 10187 N N . SER B 1 593 ? -3.277 9.727 -7.18 1 79.81 593 SER B N 1
ATOM 10188 C CA . SER B 1 593 ? -3.215 10.461 -5.918 1 79.81 593 SER B CA 1
ATOM 10189 C C . SER B 1 593 ? -2.195 11.594 -5.988 1 79.81 593 SER B C 1
ATOM 10191 O O . SER B 1 593 ? -2.361 12.625 -5.336 1 79.81 593 SER B O 1
ATOM 10193 N N . TYR B 1 594 ? -1.177 11.406 -6.797 1 72.25 594 TYR B N 1
ATOM 10194 C CA . TYR B 1 594 ? -0.154 12.43 -6.977 1 72.25 594 TYR B CA 1
ATOM 10195 C C . TYR B 1 594 ? -0.647 13.539 -7.898 1 72.25 594 TYR B C 1
ATOM 10197 O O . TYR B 1 594 ? -0.365 14.719 -7.672 1 72.25 594 TYR B O 1
ATOM 10205 N N . MET B 1 595 ? -1.375 13.172 -8.875 1 73.5 595 MET B N 1
ATOM 10206 C CA . MET B 1 595 ? -1.844 14.117 -9.883 1 73.5 595 MET B CA 1
ATOM 10207 C C . MET B 1 595 ? -2.969 14.992 -9.336 1 73.5 595 MET B C 1
ATOM 10209 O O . MET B 1 595 ? -3.133 16.141 -9.758 1 73.5 595 MET B O 1
ATOM 10213 N N . ILE B 1 596 ? -3.738 14.414 -8.43 1 75.81 596 ILE B N 1
ATOM 10214 C CA . ILE B 1 596 ? -4.859 15.156 -7.855 1 75.81 596 ILE B CA 1
ATOM 10215 C C . ILE B 1 596 ? -4.484 15.664 -6.469 1 75.81 596 ILE B C 1
ATOM 10217 O O . ILE B 1 596 ? -4.5 14.906 -5.496 1 75.81 596 ILE B O 1
ATOM 10221 N N . PRO B 1 597 ? -4.223 16.906 -6.395 1 77.5 597 PRO B N 1
ATOM 10222 C CA . PRO B 1 597 ? -3.844 17.422 -5.078 1 77.5 597 PRO B CA 1
ATOM 10223 C C . PRO B 1 597 ? -5.008 17.438 -4.09 1 77.5 597 PRO B C 1
ATOM 10225 O O . PRO B 1 597 ? -6.152 17.672 -4.48 1 77.5 597 PRO B O 1
ATOM 10228 N N . ASP B 1 598 ? -4.754 17.219 -2.883 1 77.06 598 ASP B N 1
ATOM 10229 C CA . ASP B 1 598 ? -5.758 17.172 -1.826 1 77.06 598 ASP B CA 1
ATOM 10230 C C . ASP B 1 598 ? -6.418 18.547 -1.643 1 77.06 598 ASP B C 1
ATOM 10232 O O . ASP B 1 598 ? -7.625 18.625 -1.42 1 77.06 598 ASP B O 1
ATOM 10236 N N . VAL B 1 599 ? -5.609 19.578 -1.756 1 77.88 599 VAL B N 1
ATOM 10237 C CA . VAL B 1 599 ? -6.129 20.922 -1.616 1 77.88 599 VAL B CA 1
ATOM 10238 C C . VAL B 1 599 ? -6.109 21.625 -2.973 1 77.88 599 VAL B C 1
ATOM 10240 O O . VAL B 1 599 ? -5.051 21.781 -3.588 1 77.88 599 VAL B O 1
ATOM 10243 N N . PRO B 1 600 ? -7.285 22 -3.398 1 76.25 600 PRO B N 1
ATOM 10244 C CA . PRO B 1 600 ? -7.328 22.703 -4.688 1 76.25 600 PRO B CA 1
ATOM 10245 C C . PRO B 1 600 ? -6.551 24.016 -4.676 1 76.25 600 PRO B C 1
ATOM 10247 O O . PRO B 1 600 ? -6.348 24.609 -3.613 1 76.25 600 PRO B O 1
ATOM 10250 N N . TYR B 1 601 ? -6.176 24.406 -5.836 1 72.94 601 TYR B N 1
ATOM 10251 C CA . TYR B 1 601 ? -5.348 25.609 -5.984 1 72.94 601 TYR B CA 1
ATOM 10252 C C . TYR B 1 601 ? -6.102 26.844 -5.547 1 72.94 601 TYR B C 1
ATOM 10254 O O . TYR B 1 601 ? -5.523 27.75 -4.934 1 72.94 601 TYR B O 1
ATOM 10262 N N . SER B 1 602 ? -7.336 26.797 -5.738 1 75.56 602 SER B N 1
ATOM 10263 C CA . SER B 1 602 ? -8.141 27.953 -5.359 1 75.56 602 SER B CA 1
ATOM 10264 C C . SER B 1 602 ? -8.164 28.141 -3.846 1 75.56 602 SER B C 1
ATOM 10266 O O . SER B 1 602 ? -8.102 29.266 -3.348 1 75.56 602 SER B O 1
ATOM 10268 N N . VAL B 1 603 ? -8.227 27.031 -3.23 1 79.06 603 VAL B N 1
ATOM 10269 C CA . VAL B 1 603 ? -8.258 27.078 -1.772 1 79.06 603 VAL B CA 1
ATOM 10270 C C . VAL B 1 603 ? -6.891 27.5 -1.241 1 79.06 603 VAL B C 1
ATOM 10272 O O . VAL B 1 603 ? -6.809 28.297 -0.299 1 79.06 603 VAL B O 1
ATOM 10275 N N . LYS B 1 604 ? -5.887 27.094 -1.858 1 74.44 604 LYS B N 1
ATOM 10276 C CA . LYS B 1 604 ? -4.543 27.484 -1.444 1 74.44 604 LYS B CA 1
ATOM 10277 C C . LYS B 1 604 ? -4.32 28.969 -1.644 1 74.44 604 LYS B C 1
ATOM 10279 O O . LYS B 1 604 ? -3.711 29.641 -0.8 1 74.44 604 LYS B O 1
ATOM 10284 N N . GLU B 1 605 ? -4.852 29.469 -2.68 1 72.19 605 GLU B N 1
ATOM 10285 C CA . GLU B 1 605 ? -4.742 30.891 -2.975 1 72.19 605 GLU B CA 1
ATOM 10286 C C . GLU B 1 605 ? -5.527 31.734 -1.968 1 72.19 605 GLU B C 1
ATOM 10288 O O . GLU B 1 605 ? -5.066 32.781 -1.543 1 72.19 605 GLU B O 1
ATOM 10293 N N . GLU B 1 606 ? -6.66 31.188 -1.697 1 77.25 606 GLU B N 1
ATOM 10294 C CA . GLU B 1 606 ? -7.488 31.906 -0.739 1 77.25 606 GLU B CA 1
ATOM 10295 C C . GLU B 1 606 ? -6.848 31.922 0.646 1 77.25 606 GLU B C 1
ATOM 10297 O O . GLU B 1 606 ? -6.902 32.938 1.354 1 77.25 606 GLU B O 1
ATOM 10302 N N . ILE B 1 607 ? -6.277 30.891 1.013 1 76.12 607 ILE B N 1
ATOM 10303 C CA . ILE B 1 607 ? -5.594 30.797 2.301 1 76.12 607 ILE B CA 1
ATOM 10304 C C . ILE B 1 607 ? -4.398 31.75 2.311 1 76.12 607 ILE B C 1
ATOM 10306 O O . ILE B 1 607 ? -4.164 32.469 3.295 1 76.12 607 ILE B O 1
ATOM 10310 N N . ALA B 1 608 ? -3.707 31.781 1.196 1 71.88 608 ALA B N 1
ATOM 10311 C CA . ALA B 1 608 ? -2.549 32.656 1.082 1 71.88 608 ALA B CA 1
ATOM 10312 C C . ALA B 1 608 ? -2.965 34.125 1.148 1 71.88 608 ALA B C 1
ATOM 10314 O O . ALA B 1 608 ? -2.275 34.938 1.76 1 71.88 608 ALA B O 1
ATOM 10315 N N . HIS B 1 609 ? -4.051 34.344 0.532 1 72.5 609 HIS B N 1
ATOM 10316 C CA . HIS B 1 609 ? -4.578 35.688 0.557 1 72.5 609 HIS B CA 1
ATOM 10317 C C . HIS B 1 609 ? -5 36.094 1.966 1 72.5 609 HIS B C 1
ATOM 10319 O O . HIS B 1 609 ? -4.719 37.219 2.408 1 72.5 609 HIS B O 1
ATOM 10325 N N . GLN B 1 610 ? -5.59 35.188 2.617 1 74.25 610 GLN B N 1
ATOM 10326 C CA . GLN B 1 610 ? -6.02 35.469 3.986 1 74.25 610 GLN B CA 1
ATOM 10327 C C . GLN B 1 610 ? -4.82 35.656 4.91 1 74.25 610 GLN B C 1
ATOM 10329 O O . GLN B 1 610 ? -4.848 36.5 5.797 1 74.25 610 GLN B O 1
ATOM 10334 N N . GLN B 1 611 ? -3.885 34.906 4.617 1 73.56 611 GLN B N 1
ATOM 10335 C CA . GLN B 1 611 ? -2.678 35.031 5.43 1 73.56 611 GLN B CA 1
ATOM 10336 C C . GLN B 1 611 ? -1.952 36.344 5.148 1 73.56 611 GLN B C 1
ATOM 10338 O O . GLN B 1 611 ? -1.399 36.969 6.059 1 73.56 611 GLN B O 1
ATOM 10343 N N . LYS B 1 612 ? -1.943 36.719 3.908 1 68.94 612 LYS B N 1
ATOM 10344 C CA . LYS B 1 612 ? -1.348 38 3.543 1 68.94 612 LYS B CA 1
ATOM 10345 C C . LYS B 1 612 ? -2.084 39.156 4.207 1 68.94 612 LYS B C 1
ATOM 10347 O O . LYS B 1 612 ? -1.456 40.094 4.723 1 68.94 612 LYS B O 1
ATOM 10352 N N . ILE B 1 613 ? -3.33 39.031 4.238 1 70.81 613 ILE B N 1
ATOM 10353 C CA . ILE B 1 613 ? -4.148 40.062 4.852 1 70.81 613 ILE B CA 1
ATOM 10354 C C . ILE B 1 613 ? -3.887 40.094 6.355 1 70.81 613 ILE B C 1
ATOM 10356 O O . ILE B 1 613 ? -3.74 41.188 6.938 1 70.81 613 ILE B O 1
ATOM 10360 N N . LYS B 1 614 ? -3.82 38.969 6.832 1 71.75 614 LYS B N 1
ATOM 10361 C CA . LYS B 1 614 ? -3.559 38.875 8.266 1 71.75 614 LYS B CA 1
ATOM 10362 C C . LYS B 1 614 ? -2.176 39.438 8.602 1 71.75 614 LYS B C 1
ATOM 10364 O O . LYS B 1 614 ? -2 40.094 9.625 1 71.75 614 LYS B O 1
ATOM 10369 N N . ARG B 1 615 ? -1.212 39.188 7.809 1 70.88 615 ARG B N 1
ATOM 10370 C CA . ARG B 1 615 ? 0.144 39.688 8.008 1 70.88 615 ARG B CA 1
ATOM 10371 C C . ARG B 1 615 ? 0.194 41.219 7.871 1 70.88 615 ARG B C 1
ATOM 10373 O O . ARG B 1 615 ? 0.863 41.875 8.648 1 70.88 615 ARG B O 1
ATOM 10380 N N . GLU B 1 616 ? -0.5 41.625 6.906 1 66.38 616 GLU B N 1
ATOM 10381 C CA . GLU B 1 616 ? -0.55 43.062 6.691 1 66.38 616 GLU B CA 1
ATOM 10382 C C . GLU B 1 616 ? -1.274 43.781 7.836 1 66.38 616 GLU B C 1
ATOM 10384 O O . GLU B 1 616 ? -0.855 44.844 8.273 1 66.38 616 GLU B O 1
ATOM 10389 N N . GLN B 1 617 ? -2.279 43.125 8.234 1 67.69 617 GLN B N 1
ATOM 10390 C CA . GLN B 1 617 ? -3.006 43.688 9.359 1 67.69 617 GLN B CA 1
ATOM 10391 C C . GLN B 1 617 ? -2.16 43.656 10.633 1 67.69 617 GLN B C 1
ATOM 10393 O O . GLN B 1 617 ? -2.176 44.594 11.422 1 67.69 617 GLN B O 1
ATOM 10398 N N . GLY B 1 618 ? -1.501 42.594 10.734 1 67.19 618 GLY B N 1
ATOM 10399 C CA . GLY B 1 618 ? -0.594 42.5 11.867 1 67.19 618 GLY B CA 1
ATOM 10400 C C . GLY B 1 618 ? 0.524 43.531 11.82 1 67.19 618 GLY B C 1
ATOM 10401 O O . GLY B 1 618 ? 0.878 44.094 12.844 1 67.19 618 GLY B O 1
ATOM 10402 N N . MET B 1 619 ? 1.1 43.75 10.664 1 67.44 619 MET B N 1
ATOM 10403 C CA . MET B 1 619 ? 2.15 44.75 10.492 1 67.44 619 MET B CA 1
ATOM 10404 C C . MET B 1 619 ? 1.609 46.156 10.719 1 67.44 619 MET B C 1
ATOM 10406 O O . MET B 1 619 ? 2.291 47 11.305 1 67.44 619 MET B O 1
ATOM 10410 N N . ARG B 1 620 ? 0.464 46.469 10.375 1 67.56 620 ARG B N 1
ATOM 10411 C CA . ARG B 1 620 ? -0.162 47.781 10.586 1 67.56 620 ARG B CA 1
ATOM 10412 C C . ARG B 1 620 ? -0.424 48.031 12.07 1 67.56 620 ARG B C 1
ATOM 10414 O O . ARG B 1 620 ? -0.208 49.125 12.57 1 67.56 620 ARG B O 1
ATOM 10421 N N . GLU B 1 621 ? -0.887 46.938 12.547 1 69.19 621 GLU B N 1
ATOM 10422 C CA . GLU B 1 621 ? -1.121 47.062 13.984 1 69.19 621 GLU B CA 1
ATOM 10423 C C . GLU B 1 621 ? 0.188 47.25 14.742 1 69.19 621 GLU B C 1
ATOM 10425 O O . GLU B 1 621 ? 0.248 48.031 15.695 1 69.19 621 GLU B O 1
ATOM 10430 N N . ALA B 1 622 ? 1.189 46.562 14.344 1 70.5 622 ALA B N 1
ATOM 10431 C CA . ALA B 1 622 ? 2.514 46.719 14.945 1 70.5 622 ALA B CA 1
ATOM 10432 C C . ALA B 1 622 ? 3.059 48.125 14.688 1 70.5 622 ALA B C 1
ATOM 10434 O O . ALA B 1 622 ? 3.676 48.719 15.57 1 70.5 622 ALA B O 1
ATOM 10435 N N . GLU B 1 623 ? 2.814 48.594 13.523 1 67.12 623 GLU B N 1
ATOM 10436 C CA . GLU B 1 623 ? 3.229 49.969 13.188 1 67.12 623 GLU B CA 1
ATOM 10437 C C . GLU B 1 623 ? 2.463 51 14.016 1 67.12 623 GLU B C 1
ATOM 10439 O O . GLU B 1 623 ? 3.047 51.969 14.5 1 67.12 623 GLU B O 1
ATOM 10444 N N . THR B 1 624 ? 1.232 50.75 14.109 1 69.56 624 THR B N 1
ATOM 10445 C CA . THR B 1 624 ? 0.423 51.656 14.906 1 69.56 624 THR B CA 1
ATOM 10446 C C . THR B 1 624 ? 0.838 51.594 16.375 1 69.56 624 THR B C 1
ATOM 10448 O O . THR B 1 624 ? 0.882 52.625 17.047 1 69.56 624 THR B O 1
ATOM 10451 N N . SER B 1 625 ? 1.113 50.469 16.766 1 70.06 625 SER B N 1
ATOM 10452 C CA . SER B 1 625 ? 1.585 50.344 18.141 1 70.06 625 SER B CA 1
ATOM 10453 C C . SER B 1 625 ? 2.951 51 18.328 1 70.06 625 SER B C 1
ATOM 10455 O O . SER B 1 625 ? 3.215 51.625 19.344 1 70.06 625 SER B O 1
ATOM 10457 N N . PHE B 1 626 ? 3.771 50.812 17.375 1 68.94 626 PHE B N 1
ATOM 10458 C CA . PHE B 1 626 ? 5.09 51.438 17.391 1 68.94 626 PHE B CA 1
ATOM 10459 C C . PHE B 1 626 ? 4.965 52.969 17.375 1 68.94 626 PHE B C 1
ATOM 10461 O O . PHE B 1 626 ? 5.676 53.656 18.109 1 68.94 626 PHE B O 1
ATOM 10468 N N . ILE B 1 627 ? 4.121 53.438 16.609 1 66.81 627 ILE B N 1
ATOM 10469 C CA . ILE B 1 627 ? 3.893 54.875 16.516 1 66.81 627 ILE B CA 1
ATOM 10470 C C . ILE B 1 627 ? 3.324 55.375 17.844 1 66.81 627 ILE B C 1
ATOM 10472 O O . ILE B 1 627 ? 3.729 56.438 18.328 1 66.81 627 ILE B O 1
ATOM 10476 N N . LYS B 1 628 ? 2.529 54.656 18.375 1 72.19 628 LYS B N 1
ATOM 10477 C CA . LYS B 1 628 ? 1.951 55.062 19.656 1 72.19 628 LYS B CA 1
ATOM 10478 C C . LYS B 1 628 ? 3.004 55.031 20.766 1 72.19 628 LYS B C 1
ATOM 10480 O O . LYS B 1 628 ? 3.025 55.938 21.609 1 72.19 628 LYS B O 1
ATOM 10485 N N . ASP B 1 629 ? 3.76 54.062 20.641 1 68.62 629 ASP B N 1
ATOM 10486 C CA . ASP B 1 629 ? 4.836 54 21.625 1 68.62 629 ASP B CA 1
ATOM 10487 C C . ASP B 1 629 ? 5.824 55.156 21.438 1 68.62 629 ASP B C 1
ATOM 10489 O O . ASP B 1 629 ? 6.301 55.719 22.422 1 68.62 629 ASP B O 1
ATOM 10493 N N . ARG B 1 630 ? 6.086 55.406 20.25 1 66.62 630 ARG B N 1
ATOM 10494 C CA . ARG B 1 630 ? 6.969 56.531 19.953 1 66.62 630 ARG B CA 1
ATOM 10495 C C . ARG B 1 630 ? 6.352 57.844 20.406 1 66.62 630 ARG B C 1
ATOM 10497 O O . ARG B 1 630 ? 7.051 58.719 20.938 1 66.62 630 ARG B O 1
ATOM 10504 N N . GLN B 1 631 ? 5.172 57.969 20.234 1 68.06 631 GLN B N 1
ATOM 10505 C CA . GLN B 1 631 ? 4.488 59.188 20.656 1 68.06 631 GLN B CA 1
ATOM 10506 C C . GLN B 1 631 ? 4.461 59.281 22.188 1 68.06 631 GLN B C 1
ATOM 10508 O O . GLN B 1 631 ? 4.598 60.375 22.734 1 68.06 631 GLN B O 1
ATOM 10513 N N . LYS B 1 632 ? 4.441 58.219 22.766 1 70.5 632 LYS B N 1
ATOM 10514 C CA . LYS B 1 632 ? 4.504 58.219 24.219 1 70.5 632 LYS B CA 1
ATOM 10515 C C . LYS B 1 632 ? 5.898 58.625 24.719 1 70.5 632 LYS B C 1
ATOM 10517 O O . LYS B 1 632 ? 6.035 59.375 25.672 1 70.5 632 LYS B O 1
ATOM 10522 N N . VAL B 1 633 ? 6.758 58.125 24.016 1 69.31 633 VAL B N 1
ATOM 10523 C CA . VAL B 1 633 ? 8.133 58.469 24.375 1 69.31 633 VAL B CA 1
ATOM 10524 C C . VAL B 1 633 ? 8.383 59.938 24.141 1 69.31 633 VAL B C 1
ATOM 10526 O O . VAL B 1 633 ? 9.023 60.594 24.953 1 69.31 633 VAL B O 1
ATOM 10529 N N . ILE B 1 634 ? 7.91 60.438 23.094 1 66.62 634 ILE B N 1
ATOM 10530 C CA . ILE B 1 634 ? 8.062 61.875 22.781 1 66.62 634 ILE B CA 1
ATOM 10531 C C . ILE B 1 634 ? 7.301 62.688 23.812 1 66.62 634 ILE B C 1
ATOM 10533 O O . ILE B 1 634 ? 7.805 63.719 24.281 1 66.62 634 ILE B O 1
ATOM 10537 N N . LYS B 1 635 ? 6.215 62.281 24.234 1 66.69 635 LYS B N 1
ATOM 10538 C CA . LYS B 1 635 ? 5.441 63 25.234 1 66.69 635 LYS B CA 1
ATOM 10539 C C . LYS B 1 635 ? 6.117 62.938 26.594 1 66.69 635 LYS B C 1
ATOM 10541 O O . LYS B 1 635 ? 6.148 63.938 27.328 1 66.69 635 LYS B O 1
ATOM 10546 N N . ASP B 1 636 ? 6.586 61.906 26.797 1 62.69 636 ASP B N 1
ATOM 10547 C CA . ASP B 1 636 ? 7.301 61.781 28.062 1 62.69 636 ASP B CA 1
ATOM 10548 C C . ASP B 1 636 ? 8.586 62.594 28.047 1 62.69 636 ASP B C 1
ATOM 10550 O O . ASP B 1 636 ? 8.953 63.219 29.047 1 62.69 636 ASP B O 1
ATOM 10554 N N . SER B 1 637 ? 9.211 62.688 27 1 60.69 637 SER B N 1
ATOM 10555 C CA . SER B 1 637 ? 10.398 63.531 26.859 1 60.69 637 SER B CA 1
ATOM 10556 C C . SER B 1 637 ? 10.039 65 26.922 1 60.69 637 SER B C 1
ATOM 10558 O O . SER B 1 637 ? 10.773 65.812 27.484 1 60.69 637 SER B O 1
ATOM 10560 N N . GLU B 1 638 ? 8.992 65.312 26.422 1 58.41 638 GLU B N 1
ATOM 10561 C CA . GLU B 1 638 ? 8.547 66.75 26.516 1 58.41 638 GLU B CA 1
ATOM 10562 C C . GLU B 1 638 ? 8.133 67.062 27.938 1 58.41 638 GLU B C 1
ATOM 10564 O O . GLU B 1 638 ? 8.344 68.188 28.391 1 58.41 638 GLU B O 1
ATOM 10569 N N . ARG B 1 639 ? 7.605 66.25 28.656 1 54.72 639 ARG B N 1
ATOM 10570 C CA . ARG B 1 639 ? 7.316 66.5 30.062 1 54.72 639 ARG B CA 1
ATOM 10571 C C . ARG B 1 639 ? 8.602 66.625 30.859 1 54.72 639 ARG B C 1
ATOM 10573 O O . ARG B 1 639 ? 8.656 67.438 31.812 1 54.72 639 ARG B O 1
ATOM 10580 N N . PHE B 1 640 ? 9.562 65.938 30.453 1 53.44 640 PHE B N 1
ATOM 10581 C CA . PHE B 1 640 ? 10.836 66.125 31.141 1 53.44 640 PHE B CA 1
ATOM 10582 C C . PHE B 1 640 ? 11.43 67.5 30.844 1 53.44 640 PHE B C 1
ATOM 10584 O O . PHE B 1 640 ? 12.055 68.125 31.719 1 53.44 640 PHE B O 1
ATOM 10591 N N . VAL B 1 641 ? 11.227 68.062 29.719 1 49.84 641 VAL B N 1
ATOM 10592 C CA . VAL B 1 641 ? 11.773 69.375 29.438 1 49.84 641 VAL B CA 1
ATOM 10593 C C . VAL B 1 641 ? 11 70.438 30.203 1 49.84 641 VAL B C 1
ATOM 10595 O O . VAL B 1 641 ? 11.57 71.438 30.672 1 49.84 641 VAL B O 1
ATOM 10598 N N . LEU B 1 642 ? 9.734 70.25 30.469 1 42.91 642 LEU B N 1
ATOM 10599 C CA . LEU B 1 642 ? 9.016 71.312 31.172 1 42.91 642 LEU B CA 1
ATOM 10600 C C . LEU B 1 642 ? 9.375 71.312 32.656 1 42.91 642 LEU B C 1
ATOM 10602 O O . LEU B 1 642 ? 9.156 72.312 33.344 1 42.91 642 LEU B O 1
ATOM 10606 N N . ILE B 1 643 ? 9.719 70.125 33.125 1 40.31 643 ILE B N 1
ATOM 10607 C CA . ILE B 1 643 ? 10.016 70.125 34.531 1 40.31 643 ILE B CA 1
ATOM 10608 C C . ILE B 1 643 ? 11.383 70.75 34.781 1 40.31 643 ILE B C 1
ATOM 10610 O O . ILE B 1 643 ? 11.758 71.062 35.906 1 40.31 643 ILE B O 1
ATOM 10614 N N . LYS B 1 644 ? 12.156 71 33.625 1 35.88 644 LYS B N 1
ATOM 10615 C CA . LYS B 1 644 ? 13.273 71.875 33.969 1 35.88 644 LYS B CA 1
ATOM 10616 C C . LYS B 1 644 ? 12.883 73.375 33.875 1 35.88 644 LYS B C 1
ATOM 10618 O O . LYS B 1 644 ? 12.203 73.75 32.938 1 35.88 644 LYS B O 1
#

InterPro domains:
  IPR007632 Anoctamin [PTHR12308] (5-623)
  IPR032394 Anoctamin, dimerisation domain [PF16178] (4-55)
  IPR049452 Anoctamin, transmembrane domain [PF04547] (59-609)